Protein AF-0000000082984396 (afdb_homodimer)

Structure (mmCIF, N/CA/C/O backbone):
data_AF-0000000082984396-model_v1
#
loop_
_entity.id
_entity.type
_entity.pdbx_description
1 polymer 'F-box and WD repeat domain containing 9'
#
loop_
_atom_site.group_PDB
_atom_site.id
_atom_site.type_symbol
_atom_site.label_atom_id
_atom_site.label_alt_id
_atom_site.label_comp_id
_atom_site.label_asym_id
_atom_site.label_entity_id
_atom_site.label_seq_id
_atom_site.pdbx_PDB_ins_code
_atom_site.Cartn_x
_atom_site.Cartn_y
_atom_site.Cartn_z
_atom_site.occupancy
_atom_site.B_iso_or_equiv
_atom_site.auth_seq_id
_atom_site.auth_comp_id
_atom_site.auth_asym_id
_atom_site.auth_atom_id
_atom_site.pdbx_PDB_model_num
ATOM 1 N N . MET A 1 1 ? 11.953 68.438 43.688 1 23.94 1 MET A N 1
ATOM 2 C CA . MET A 1 1 ? 11.094 69.188 42.781 1 23.94 1 MET A CA 1
ATOM 3 C C . MET A 1 1 ? 10.742 68.312 41.562 1 23.94 1 MET A C 1
ATOM 5 O O . MET A 1 1 ? 11.5 68.25 40.594 1 23.94 1 MET A O 1
ATOM 9 N N . GLU A 1 2 ? 10.367 67.062 41.781 1 27.69 2 GLU A N 1
ATOM 10 C CA . GLU A 1 2 ? 10.125 65.938 40.906 1 27.69 2 GLU A CA 1
ATOM 11 C C . GLU A 1 2 ? 9.18 66.312 39.75 1 27.69 2 GLU A C 1
ATOM 13 O O . GLU A 1 2 ? 8.07 66.812 40 1 27.69 2 GLU A O 1
ATOM 18 N N . GLY A 1 3 ? 9.75 66.875 38.688 1 30.42 3 GLY A N 1
ATOM 19 C CA . GLY A 1 3 ? 9.094 67.562 37.562 1 30.42 3 GLY A CA 1
ATOM 20 C C . GLY A 1 3 ? 7.84 66.875 37.094 1 30.42 3 GLY A C 1
ATOM 21 O O . GLY A 1 3 ? 7.648 65.688 37.375 1 30.42 3 GLY A O 1
ATOM 22 N N . ALA A 1 4 ? 6.832 67.625 36.969 1 41.53 4 ALA A N 1
ATOM 23 C CA . ALA A 1 4 ? 5.504 67.25 36.469 1 41.53 4 ALA A CA 1
ATOM 24 C C . ALA A 1 4 ? 5.605 66.375 35.219 1 41.53 4 ALA A C 1
ATOM 26 O O . ALA A 1 4 ? 6.34 66.688 34.281 1 41.53 4 ALA A O 1
ATOM 27 N N . PRO A 1 5 ? 5.398 65.062 35.375 1 42.75 5 PRO A N 1
ATOM 28 C CA . PRO A 1 5 ? 5.457 64.25 34.125 1 42.75 5 PRO A CA 1
ATOM 29 C C . PRO A 1 5 ? 4.809 64.938 32.938 1 42.75 5 PRO A C 1
ATOM 31 O O . PRO A 1 5 ? 3.846 65.688 33.125 1 42.75 5 PRO A O 1
ATOM 34 N N . ALA A 1 6 ? 5.543 65.375 31.938 1 49.16 6 ALA A N 1
ATOM 35 C CA . ALA A 1 6 ? 5.109 66.125 30.766 1 49.16 6 ALA A CA 1
ATOM 36 C C . ALA A 1 6 ? 3.811 65.562 30.188 1 49.16 6 ALA A C 1
ATOM 38 O O . ALA A 1 6 ? 3.525 64.375 30.344 1 49.16 6 ALA A O 1
ATOM 39 N N . PRO A 1 7 ? 2.779 66.375 29.938 1 48.72 7 PRO A N 1
ATOM 40 C CA . PRO A 1 7 ? 1.463 66 29.406 1 48.72 7 PRO A CA 1
ATOM 41 C C . PRO A 1 7 ? 1.532 64.938 28.344 1 48.72 7 PRO A C 1
ATOM 43 O O . PRO A 1 7 ? 0.556 64.188 28.125 1 48.72 7 PRO A O 1
ATOM 46 N N . ASP A 1 8 ? 2.701 64.75 27.672 1 62.38 8 ASP A N 1
ATOM 47 C CA . ASP A 1 8 ? 2.781 63.875 26.516 1 62.38 8 ASP A CA 1
ATOM 48 C C . ASP A 1 8 ? 3.406 62.531 26.891 1 62.38 8 ASP A C 1
ATOM 50 O O . ASP A 1 8 ? 4.176 61.969 26.125 1 62.38 8 ASP A O 1
ATOM 54 N N . ASP A 1 9 ? 3.246 62.094 28.078 1 72.31 9 ASP A N 1
ATOM 55 C CA . ASP A 1 9 ? 3.863 60.844 28.484 1 72.31 9 ASP A CA 1
ATOM 56 C C . ASP A 1 9 ? 3.148 59.625 27.859 1 72.31 9 ASP A C 1
ATOM 58 O O . ASP A 1 9 ? 1.973 59.406 28.141 1 72.31 9 ASP A O 1
ATOM 62 N N . PRO A 1 10 ? 3.771 58.938 27.047 1 82.75 10 PRO A N 1
ATOM 63 C CA . PRO A 1 10 ? 3.148 57.781 26.391 1 82.75 10 PRO A CA 1
ATOM 64 C C . PRO A 1 10 ? 2.611 56.75 27.375 1 82.75 10 PRO A C 1
ATOM 66 O O . PRO A 1 10 ? 1.56 56.156 27.141 1 82.75 10 PRO A O 1
ATOM 69 N N . ASP A 1 11 ? 3.207 56.656 28.594 1 85.62 11 ASP A N 1
ATOM 70 C CA . ASP A 1 11 ? 2.754 55.688 29.562 1 85.62 11 ASP A CA 1
ATOM 71 C C . ASP A 1 11 ? 1.444 56.125 30.219 1 85.62 11 ASP A C 1
ATOM 73 O O . ASP A 1 11 ? 0.582 55.281 30.516 1 85.62 11 ASP A O 1
ATOM 77 N N . ARG A 1 12 ? 1.384 57.375 30.453 1 85.31 12 ARG A N 1
ATOM 78 C CA . ARG A 1 12 ? 0.148 57.875 31.031 1 85.31 12 ARG A CA 1
ATOM 79 C C . ARG A 1 12 ? -1.02 57.719 30.062 1 85.31 12 ARG A C 1
ATOM 81 O O . ARG A 1 12 ? -2.115 57.312 30.469 1 85.31 12 ARG A O 1
ATOM 88 N N . GLN A 1 13 ? -0.775 58.062 28.828 1 81.44 13 GLN A N 1
ATOM 89 C CA . GLN A 1 13 ? -1.806 57.875 27.812 1 81.44 13 GLN A CA 1
ATOM 90 C C . GLN A 1 13 ? -2.219 56.406 27.719 1 81.44 13 GLN A C 1
ATOM 92 O O . GLN A 1 13 ? -3.408 56.094 27.609 1 81.44 13 GLN A O 1
ATOM 97 N N . ALA A 1 14 ? -1.244 55.531 27.781 1 84.38 14 ALA A N 1
ATOM 98 C CA . ALA A 1 14 ? -1.495 54.094 27.719 1 84.38 14 ALA A CA 1
ATOM 99 C C . ALA A 1 14 ? -2.338 53.656 28.906 1 84.38 14 ALA A C 1
ATOM 101 O O . ALA A 1 14 ? -3.303 52.906 28.734 1 84.38 14 ALA A O 1
ATOM 102 N N . GLN A 1 15 ? -1.924 54.156 30.094 1 84.06 15 GLN A N 1
ATOM 103 C CA . GLN A 1 15 ? -2.652 53.781 31.297 1 84.06 15 GLN A CA 1
ATOM 104 C C . GLN A 1 15 ? -4.098 54.25 31.25 1 84.06 15 GLN A C 1
ATOM 106 O O . GLN A 1 15 ? -5.016 53.562 31.656 1 84.06 15 GLN A O 1
ATOM 111 N N . GLU A 1 16 ? -4.344 55.5 30.719 1 83.56 16 GLU A N 1
ATOM 112 C CA . GLU A 1 16 ? -5.691 56.031 30.578 1 83.56 16 GLU A CA 1
ATOM 113 C C . GLU A 1 16 ? -6.516 55.188 29.594 1 83.56 16 GLU A C 1
ATOM 115 O O . GLU A 1 16 ? -7.699 54.938 29.828 1 83.56 16 GLU A O 1
ATOM 120 N N . TYR A 1 17 ? -5.867 54.781 28.625 1 80.06 17 TYR A N 1
ATOM 121 C CA . TYR A 1 17 ? -6.535 53.938 27.625 1 80.06 17 TYR A CA 1
ATOM 122 C C . TYR A 1 17 ? -6.945 52.594 28.219 1 80.06 17 TYR A C 1
ATOM 124 O O . TYR A 1 17 ? -8.078 52.156 28.016 1 80.06 17 TYR A O 1
ATOM 132 N N . VAL A 1 18 ? -6.051 52 28.953 1 75.94 18 VAL A N 1
ATOM 133 C CA . VAL A 1 18 ? -6.32 50.719 29.578 1 75.94 18 VAL A CA 1
ATOM 134 C C . VAL A 1 18 ? -7.465 50.844 30.578 1 75.94 18 VAL A C 1
ATOM 136 O O . VAL A 1 18 ? -8.336 49.969 30.656 1 75.94 18 VAL A O 1
ATOM 139 N N . ASN A 1 19 ? -7.438 51.906 31.344 1 73.81 19 ASN A N 1
ATOM 140 C CA . ASN A 1 19 ? -8.492 52.125 32.312 1 73.81 19 ASN A CA 1
ATOM 141 C C . ASN A 1 19 ? -9.852 52.312 31.641 1 73.81 19 ASN A C 1
ATOM 143 O O . ASN A 1 19 ? -10.875 51.875 32.188 1 73.81 19 ASN A O 1
ATOM 147 N N . ARG A 1 20 ? -9.828 52.906 30.5 1 72.69 20 ARG A N 1
ATOM 148 C CA . ARG A 1 20 ? -11.055 53.125 29.734 1 72.69 20 ARG A CA 1
ATOM 149 C C . ARG A 1 20 ? -11.602 51.812 29.188 1 72.69 20 ARG A C 1
ATOM 151 O O . ARG A 1 20 ? -12.812 51.594 29.203 1 72.69 20 ARG A O 1
ATOM 158 N N . LEU A 1 21 ? -10.656 51.031 28.672 1 67 21 LEU A N 1
ATOM 159 C CA . LEU A 1 21 ? -11.055 49.75 28.078 1 67 21 LEU A CA 1
ATOM 160 C C . LEU A 1 21 ? -11.641 48.812 29.125 1 67 21 LEU A C 1
ATOM 162 O O . LEU A 1 21 ? -12.492 48 28.812 1 67 21 LEU A O 1
ATOM 166 N N . ARG A 1 22 ? -11.094 48.781 30.344 1 59.38 22 ARG A N 1
ATOM 167 C CA . ARG A 1 22 ? -11.539 47.906 31.422 1 59.38 22 ARG A CA 1
ATOM 168 C C . ARG A 1 22 ? -12.938 48.281 31.891 1 59.38 22 ARG A C 1
ATOM 170 O O . ARG A 1 22 ? -13.562 47.562 32.656 1 59.38 22 ARG A O 1
ATOM 177 N N . GLY A 1 23 ? -13.43 49.406 31.469 1 54.34 23 GLY A N 1
ATOM 178 C CA . GLY A 1 23 ? -14.766 49.812 31.922 1 54.34 23 GLY A CA 1
ATOM 179 C C . GLY A 1 23 ? -15.859 48.906 31.375 1 54.34 23 GLY A C 1
ATOM 180 O O . GLY A 1 23 ? -15.641 48.188 30.391 1 54.34 23 GLY A O 1
ATOM 181 N N . PRO A 1 24 ? -16.953 48.625 32.156 1 50.72 24 PRO A N 1
ATOM 182 C CA . PRO A 1 24 ? -18.047 47.719 31.859 1 50.72 24 PRO A CA 1
ATOM 183 C C . PRO A 1 24 ? -18.688 47.969 30.5 1 50.72 24 PRO A C 1
ATOM 185 O O . PRO A 1 24 ? -18.938 49.125 30.156 1 50.72 24 PRO A O 1
ATOM 188 N N . GLY A 1 25 ? -18.312 47.312 29.562 1 48.47 25 GLY A N 1
ATOM 189 C CA . GLY A 1 25 ? -18.922 47.406 28.25 1 48.47 25 GLY A CA 1
ATOM 190 C C . GLY A 1 25 ? -20.438 47.469 28.312 1 48.47 25 GLY A C 1
ATOM 191 O O . GLY A 1 25 ? -21.047 47.125 29.328 1 48.47 25 GLY A O 1
ATOM 192 N N . THR A 1 26 ? -20.984 48.344 27.484 1 47.72 26 THR A N 1
ATOM 193 C CA . THR A 1 26 ? -22.422 48.406 27.281 1 47.72 26 THR A CA 1
ATOM 194 C C . THR A 1 26 ? -23 47.031 27.031 1 47.72 26 THR A C 1
ATOM 196 O O . THR A 1 26 ? -22.344 46.188 26.391 1 47.72 26 THR A O 1
ATOM 199 N N . PRO A 1 27 ? -24.156 46.688 27.625 1 45.19 27 PRO A N 1
ATOM 200 C CA . PRO A 1 27 ? -24.844 45.406 27.5 1 45.19 27 PRO A CA 1
ATOM 201 C C . PRO A 1 27 ? -24.938 44.938 26.047 1 45.19 27 PRO A C 1
ATOM 203 O O . PRO A 1 27 ? -25.047 45.75 25.125 1 45.19 27 PRO A O 1
ATOM 206 N N . PRO A 1 28 ? -24.625 43.719 25.828 1 46.41 28 PRO A N 1
ATOM 207 C CA . PRO A 1 28 ? -24.562 43.094 24.5 1 46.41 28 PRO A CA 1
ATOM 208 C C . PRO A 1 28 ? -25.875 43.219 23.719 1 46.41 28 PRO A C 1
ATOM 210 O O . PRO A 1 28 ? -26.953 43.125 24.297 1 46.41 28 PRO A O 1
ATOM 213 N N . GLY A 1 29 ? -25.906 44.094 22.797 1 40.38 29 GLY A N 1
ATOM 214 C CA . GLY A 1 29 ? -27.078 44.031 21.953 1 40.38 29 GLY A CA 1
ATOM 215 C C . GLY A 1 29 ? -27.375 42.656 21.422 1 40.38 29 GLY A C 1
ATOM 216 O O . GLY A 1 29 ? -26.594 41.719 21.625 1 40.38 29 GLY A O 1
ATOM 217 N N . ARG A 1 30 ? -28.5 42.469 20.688 1 44.03 30 ARG A N 1
ATOM 218 C CA . ARG A 1 30 ? -29.141 41.25 20.234 1 44.03 30 ARG A CA 1
ATOM 219 C C . ARG A 1 30 ? -28.25 40.5 19.219 1 44.03 30 ARG A C 1
ATOM 221 O O . ARG A 1 30 ? -27.734 41.125 18.281 1 44.03 30 ARG A O 1
ATOM 228 N N . PRO A 1 31 ? -27.969 39.375 19.609 1 45.41 31 PRO A N 1
ATOM 229 C CA . PRO A 1 31 ? -27.188 38.531 18.719 1 45.41 31 PRO A CA 1
ATOM 230 C C . PRO A 1 31 ? -27.766 38.469 17.312 1 45.41 31 PRO A C 1
ATOM 232 O O . PRO A 1 31 ? -28.984 38.594 17.125 1 45.41 31 PRO A O 1
ATOM 235 N N . PRO A 1 32 ? -27.031 38.812 16.297 1 46.97 32 PRO A N 1
ATOM 236 C CA . PRO A 1 32 ? -27.656 38.625 14.992 1 46.97 32 PRO A CA 1
ATOM 237 C C . PRO A 1 32 ? -28.266 37.219 14.828 1 46.97 32 PRO A C 1
ATOM 239 O O . PRO A 1 32 ? -27.812 36.281 15.477 1 46.97 32 PRO A O 1
ATOM 242 N N . PRO A 1 33 ? -29.469 37.125 14.203 1 37.38 33 PRO A N 1
ATOM 243 C CA . PRO A 1 33 ? -30.172 35.844 14.07 1 37.38 33 PRO A CA 1
ATOM 244 C C . PRO A 1 33 ? -29.328 34.781 13.375 1 37.38 33 PRO A C 1
ATOM 246 O O . PRO A 1 33 ? -28.438 35.125 12.586 1 37.38 33 PRO A O 1
ATOM 249 N N . THR A 1 34 ? -29.219 33.688 14.055 1 40.19 34 THR A N 1
ATOM 250 C CA . THR A 1 34 ? -28.578 32.469 13.594 1 40.19 34 THR A CA 1
ATOM 251 C C . THR A 1 34 ? -29.016 32.125 12.18 1 40.19 34 THR A C 1
ATOM 253 O O . THR A 1 34 ? -30.219 31.953 11.922 1 40.19 34 THR A O 1
ATOM 256 N N . PRO A 1 35 ? -28.297 32.562 11.211 1 36.66 35 PRO A N 1
ATOM 257 C CA . PRO A 1 35 ? -28.859 32.125 9.938 1 36.66 35 PRO A CA 1
ATOM 258 C C . PRO A 1 35 ? -29.219 30.641 9.938 1 36.66 35 PRO A C 1
ATOM 260 O O . PRO A 1 35 ? -28.656 29.859 10.727 1 36.66 35 PRO A O 1
ATOM 263 N N . ALA A 1 36 ? -30.203 30.312 9.086 1 33.69 36 ALA A N 1
ATOM 264 C CA . ALA A 1 36 ? -30.844 29.016 8.867 1 33.69 36 ALA A CA 1
ATOM 265 C C . ALA A 1 36 ? -29.828 27.969 8.461 1 33.69 36 ALA A C 1
ATOM 267 O O . ALA A 1 36 ? -28.75 28.297 7.941 1 33.69 36 ALA A O 1
ATOM 268 N N . ALA A 1 37 ? -30.047 26.75 8.938 1 35.12 37 ALA A N 1
ATOM 269 C CA . ALA A 1 37 ? -29.375 25.469 8.758 1 35.12 37 ALA A CA 1
ATOM 270 C C . ALA A 1 37 ? -29.094 25.188 7.281 1 35.12 37 ALA A C 1
ATOM 272 O O . ALA A 1 37 ? -30 25.312 6.445 1 35.12 37 ALA A O 1
ATOM 273 N N . PRO A 1 38 ? -27.906 25.359 6.754 1 33.72 38 PRO A N 1
ATOM 274 C CA . PRO A 1 38 ? -27.844 24.938 5.355 1 33.72 38 PRO A CA 1
ATOM 275 C C . PRO A 1 38 ? -28.562 23.609 5.113 1 33.72 38 PRO A C 1
ATOM 277 O O . PRO A 1 38 ? -28.734 22.812 6.043 1 33.72 38 PRO A O 1
ATOM 280 N N . THR A 1 39 ? -29.203 23.531 3.881 1 31.05 39 THR A N 1
ATOM 281 C CA . THR A 1 39 ? -29.922 22.391 3.303 1 31.05 39 THR A CA 1
ATOM 282 C C . THR A 1 39 ? -29.062 21.141 3.289 1 31.05 39 THR A C 1
ATOM 284 O O . THR A 1 39 ? -27.844 21.234 3.121 1 31.05 39 THR A O 1
ATOM 287 N N . PRO A 1 40 ? -29.578 20.078 3.857 1 31.97 40 PRO A N 1
ATOM 288 C CA . PRO A 1 40 ? -28.938 18.766 3.891 1 31.97 40 PRO A CA 1
ATOM 289 C C . PRO A 1 40 ? -28.391 18.328 2.529 1 31.97 40 PRO A C 1
ATOM 291 O O . PRO A 1 40 ? -29.094 18.438 1.521 1 31.97 40 PRO A O 1
ATOM 294 N N . GLY A 1 41 ? -27.156 18.719 2.24 1 31.83 41 GLY A N 1
ATOM 295 C CA . GLY A 1 41 ? -26.656 18.234 0.961 1 31.83 41 GLY A CA 1
ATOM 296 C C . GLY A 1 41 ? -27.016 16.797 0.688 1 31.83 41 GLY A C 1
ATOM 297 O O . GLY A 1 41 ? -27.531 16.094 1.563 1 31.83 41 GLY A O 1
ATOM 298 N N . PRO A 1 42 ? -26.812 16.438 -0.685 1 32.12 42 PRO A N 1
ATOM 299 C CA . PRO A 1 42 ? -27.359 15.211 -1.271 1 32.12 42 PRO A CA 1
ATOM 300 C C . PRO A 1 42 ? -26.938 13.953 -0.511 1 32.12 42 PRO A C 1
ATOM 302 O O . PRO A 1 42 ? -25.953 13.984 0.24 1 32.12 42 PRO A O 1
ATOM 305 N N . SER A 1 43 ? -27.797 12.969 -0.742 1 32.22 43 SER A N 1
ATOM 306 C CA . SER A 1 43 ? -27.984 11.617 -0.225 1 32.22 43 SER A CA 1
ATOM 307 C C . SER A 1 43 ? -26.719 10.773 -0.426 1 32.22 43 SER A C 1
ATOM 309 O O . SER A 1 43 ? -26.047 10.898 -1.448 1 32.22 43 SER A O 1
ATOM 311 N N . PRO A 1 44 ? -26.312 10.258 0.673 1 33.72 44 PRO A N 1
ATOM 312 C CA . PRO A 1 44 ? -25.125 9.398 0.677 1 33.72 44 PRO A CA 1
ATOM 313 C C . PRO A 1 44 ? -25.141 8.367 -0.444 1 33.72 44 PRO A C 1
ATOM 315 O O . PRO A 1 44 ? -26.203 7.801 -0.754 1 33.72 44 PRO A O 1
ATOM 318 N N . PRO A 1 45 ? -24.219 8.508 -1.383 1 30.91 45 PRO A N 1
ATOM 319 C CA . PRO A 1 45 ? -24.234 7.555 -2.492 1 30.91 45 PRO A CA 1
ATOM 320 C C . PRO A 1 45 ? -24.375 6.105 -2.025 1 30.91 45 PRO A C 1
ATOM 322 O O . PRO A 1 45 ? -24.109 5.801 -0.86 1 30.91 45 PRO A O 1
ATOM 325 N N . ARG A 1 46 ? -24.781 5.219 -2.973 1 37.41 46 ARG A N 1
ATOM 326 C CA . ARG A 1 46 ? -25.25 3.838 -2.926 1 37.41 46 ARG A CA 1
ATOM 327 C C . ARG A 1 46 ? -24.203 2.934 -2.275 1 37.41 46 ARG A C 1
ATOM 329 O O . ARG A 1 46 ? -23 3.098 -2.502 1 37.41 46 ARG A O 1
ATOM 336 N N . SER A 1 47 ? -24.609 2.152 -1.246 1 35.47 47 SER A N 1
ATOM 337 C CA . SER A 1 47 ? -23.969 1.158 -0.393 1 35.47 47 SER A CA 1
ATOM 338 C C . SER A 1 47 ? -23.234 0.104 -1.222 1 35.47 47 SER A C 1
ATOM 340 O O . SER A 1 47 ? -23.844 -0.533 -2.09 1 35.47 47 SER A O 1
ATOM 342 N N . PRO A 1 48 ? -21.938 0.252 -1.367 1 42.28 48 PRO A N 1
ATOM 343 C CA . PRO A 1 48 ? -21.312 -0.802 -2.17 1 42.28 48 PRO A CA 1
ATOM 344 C C . PRO A 1 48 ? -21.734 -2.203 -1.731 1 42.28 48 PRO A C 1
ATOM 346 O O . PRO A 1 48 ? -22.219 -2.385 -0.612 1 42.28 48 PRO A O 1
ATOM 349 N N . PRO A 1 49 ? -21.562 -3.229 -2.504 1 43.53 49 PRO A N 1
ATOM 350 C CA . PRO A 1 49 ? -22.031 -4.59 -2.23 1 43.53 49 PRO A CA 1
ATOM 351 C C . PRO A 1 49 ? -21.5 -5.137 -0.905 1 43.53 49 PRO A C 1
ATOM 353 O O . PRO A 1 49 ? -20.469 -4.68 -0.409 1 43.53 49 PRO A O 1
ATOM 356 N N . ALA A 1 50 ? -22.188 -6.023 -0.205 1 47.97 50 ALA A N 1
ATOM 357 C CA . ALA A 1 50 ? -22.094 -6.566 1.148 1 47.97 50 ALA A CA 1
ATOM 358 C C . ALA A 1 50 ? -20.703 -7.105 1.431 1 47.97 50 ALA A C 1
ATOM 360 O O . ALA A 1 50 ? -20.156 -6.918 2.525 1 47.97 50 ALA A O 1
ATOM 361 N N . SER A 1 51 ? -20.172 -7.992 0.499 1 49.22 51 SER A N 1
ATOM 362 C CA . SER A 1 51 ? -18.859 -8.617 0.689 1 49.22 51 SER A CA 1
ATOM 363 C C . SER A 1 51 ? -17.75 -7.578 0.773 1 49.22 51 SER A C 1
ATOM 365 O O . SER A 1 51 ? -16.812 -7.734 1.544 1 49.22 51 SER A O 1
ATOM 367 N N . SER A 1 52 ? -17.891 -6.613 -0.091 1 56.53 52 SER A N 1
ATOM 368 C CA . SER A 1 52 ? -16.953 -5.5 -0.159 1 56.53 52 SER A CA 1
ATOM 369 C C . SER A 1 52 ? -17.062 -4.605 1.072 1 56.53 52 SER A C 1
ATOM 371 O O . SER A 1 52 ? -16.094 -3.984 1.486 1 56.53 52 SER A O 1
ATOM 373 N N . ARG A 1 53 ? -18.219 -4.977 1.755 1 62.88 53 ARG A N 1
ATOM 374 C CA . ARG A 1 53 ? -18.516 -4.152 2.922 1 62.88 53 ARG A CA 1
ATOM 375 C C . ARG A 1 53 ? -17.734 -4.637 4.145 1 62.88 53 ARG A C 1
ATOM 377 O O . ARG A 1 53 ? -17.297 -3.834 4.969 1 62.88 53 ARG A O 1
ATOM 384 N N . GLY A 1 54 ? -17.562 -6.082 4.023 1 68.56 54 GLY A N 1
ATOM 385 C CA . GLY A 1 54 ? -16.844 -6.613 5.172 1 68.56 54 GLY A CA 1
ATOM 386 C C . GLY A 1 54 ? -15.375 -6.199 5.207 1 68.56 54 GLY A C 1
ATOM 387 O O . GLY A 1 54 ? -14.867 -5.797 6.254 1 68.56 54 GLY A O 1
ATOM 388 N N . ALA A 1 55 ? -14.766 -6.316 4.043 1 77.62 55 ALA A N 1
ATOM 389 C CA . ALA A 1 55 ? -13.359 -5.938 3.967 1 77.62 55 ALA A CA 1
ATOM 390 C C . ALA A 1 55 ? -13.172 -4.453 4.262 1 77.62 55 ALA A C 1
ATOM 392 O O . ALA A 1 55 ? -12.234 -4.062 4.957 1 77.62 55 ALA A O 1
ATOM 393 N N . GLU A 1 56 ? -14.141 -3.693 3.73 1 81.12 56 GLU A N 1
ATOM 394 C CA . GLU A 1 56 ? -14.047 -2.254 3.949 1 81.12 56 GLU A CA 1
ATOM 395 C C . GLU A 1 56 ? -14.203 -1.909 5.426 1 81.12 56 GLU A C 1
ATOM 397 O O . GLU A 1 56 ? -13.516 -1.03 5.945 1 81.12 56 GLU A O 1
ATOM 402 N N . LYS A 1 57 ? -15.102 -2.635 6.055 1 82.44 57 LYS A N 1
ATOM 403 C CA . LYS A 1 57 ? -15.297 -2.418 7.488 1 82.44 57 LYS A CA 1
ATOM 404 C C . LYS A 1 57 ? -14.031 -2.752 8.266 1 82.44 57 LYS A C 1
ATOM 406 O O . LYS A 1 57 ? -13.656 -2.029 9.195 1 82.44 57 LYS A O 1
ATOM 411 N N . LEU A 1 58 ? -13.422 -3.879 7.844 1 84.94 58 LEU A N 1
ATOM 412 C CA . LEU A 1 58 ? -12.203 -4.281 8.531 1 84.94 58 LEU A CA 1
ATOM 413 C C . LEU A 1 58 ? -11.094 -3.254 8.32 1 84.94 58 LEU A C 1
ATOM 415 O O . LEU A 1 58 ? -10.344 -2.943 9.25 1 84.94 58 LEU A O 1
ATOM 419 N N . LEU A 1 59 ? -10.961 -2.76 7.152 1 88 59 LEU A N 1
ATOM 420 C CA . LEU A 1 59 ? -9.938 -1.763 6.852 1 88 59 LEU A CA 1
ATOM 421 C C . LEU A 1 59 ? -10.156 -0.499 7.676 1 88 59 LEU A C 1
ATOM 423 O O . LEU A 1 59 ? -9.195 0.076 8.203 1 88 59 LEU A O 1
ATOM 427 N N . LEU A 1 60 ? -11.453 -0.114 7.805 1 87.62 60 LEU A N 1
ATOM 428 C CA . LEU A 1 60 ? -11.773 1.054 8.617 1 87.62 60 LEU A CA 1
ATOM 429 C C . LEU A 1 60 ? -11.469 0.796 10.086 1 87.62 60 LEU A C 1
ATOM 431 O O . LEU A 1 60 ? -11 1.691 10.797 1 87.62 60 LEU A O 1
ATOM 435 N N . GLU A 1 61 ? -11.695 -0.439 10.445 1 85.31 61 GLU A N 1
ATOM 436 C CA . GLU A 1 61 ? -11.383 -0.81 11.82 1 85.31 61 GLU A CA 1
ATOM 437 C C . GLU A 1 61 ? -9.875 -0.73 12.086 1 85.31 61 GLU A C 1
ATOM 439 O O . GLU A 1 61 ? -9.453 -0.248 13.133 1 85.31 61 GLU A O 1
ATOM 444 N N . ILE A 1 62 ? -9.094 -1.205 11.18 1 86.44 62 ILE A N 1
ATOM 445 C CA . ILE A 1 62 ? -7.641 -1.137 11.305 1 86.44 62 ILE A CA 1
ATOM 446 C C . ILE A 1 62 ? -7.203 0.321 11.422 1 86.44 62 ILE A C 1
ATOM 448 O O . ILE A 1 62 ? -6.391 0.666 12.281 1 86.44 62 ILE A O 1
ATOM 452 N N . CYS A 1 63 ? -7.773 1.168 10.586 1 88.94 63 CYS A N 1
ATOM 453 C CA . CYS A 1 63 ? -7.434 2.586 10.617 1 88.94 63 CYS A CA 1
ATOM 454 C C . CYS A 1 63 ? -7.891 3.229 11.914 1 88.94 63 CYS A C 1
ATOM 456 O O . CYS A 1 63 ? -7.293 4.207 12.375 1 88.94 63 CYS A O 1
ATOM 458 N N . GLY A 1 64 ? -8.953 2.674 12.492 1 87.69 64 GLY A N 1
ATOM 459 C CA . GLY A 1 64 ? -9.469 3.188 13.75 1 87.69 64 GLY A CA 1
ATOM 460 C C . GLY A 1 64 ? -8.508 3.002 14.914 1 87.69 64 GLY A C 1
ATOM 461 O O . GLY A 1 64 ? -8.594 3.719 15.914 1 87.69 64 GLY A O 1
ATOM 462 N N . TYR A 1 65 ? -7.594 2.027 14.75 1 88.25 65 TYR A N 1
ATOM 463 C CA . TYR A 1 65 ? -6.629 1.782 15.82 1 88.25 65 TYR A CA 1
ATOM 464 C C . TYR A 1 65 ? -5.453 2.744 15.719 1 88.25 65 TYR A C 1
ATOM 466 O O . TYR A 1 65 ? -4.605 2.791 16.609 1 88.25 65 TYR A O 1
ATOM 474 N N . LEU A 1 66 ? -5.363 3.5 14.641 1 90.69 66 LEU A N 1
ATOM 475 C CA . LEU A 1 66 ? -4.27 4.434 14.398 1 90.69 66 LEU A CA 1
ATOM 476 C C . LEU A 1 66 ? -4.73 5.875 14.586 1 90.69 66 LEU A C 1
ATOM 478 O O . LEU A 1 66 ? -5.902 6.188 14.367 1 90.69 66 LEU A O 1
ATOM 482 N N . GLY A 1 67 ? -3.852 6.703 15.016 1 92.88 67 GLY A N 1
ATOM 483 C CA . GLY A 1 67 ? -4.152 8.125 15.047 1 92.88 67 GLY A CA 1
ATOM 484 C C . GLY A 1 67 ? -4.309 8.727 13.656 1 92.88 67 GLY A C 1
ATOM 485 O O . GLY A 1 67 ? -3.867 8.141 12.672 1 92.88 67 GLY A O 1
ATOM 486 N N . ALA A 1 68 ? -4.941 9.836 13.602 1 94.94 68 ALA A N 1
ATOM 487 C CA . ALA A 1 68 ? -5.191 10.492 12.32 1 94.94 68 ALA A CA 1
ATOM 488 C C . ALA A 1 68 ? -3.883 10.828 11.609 1 94.94 68 ALA A C 1
ATOM 490 O O . ALA A 1 68 ? -3.785 10.711 10.383 1 94.94 68 ALA A O 1
ATOM 491 N N . ARG A 1 69 ? -2.926 11.258 12.32 1 93.75 69 ARG A N 1
ATOM 492 C CA . ARG A 1 69 ? -1.636 11.594 11.727 1 93.75 69 ARG A CA 1
ATOM 493 C C . ARG A 1 69 ? -0.987 10.375 11.086 1 93.75 69 ARG A C 1
ATOM 495 O O . ARG A 1 69 ? -0.427 10.469 9.992 1 93.75 69 ARG A O 1
ATOM 502 N N . GLU A 1 70 ? -1.05 9.266 11.789 1 93.19 70 GLU A N 1
ATOM 503 C CA . GLU A 1 70 ? -0.48 8.023 11.273 1 93.19 70 GLU A CA 1
ATOM 504 C C . GLU A 1 70 ? -1.221 7.559 10.023 1 93.19 70 GLU A C 1
ATOM 506 O O . GLU A 1 70 ? -0.6 7.094 9.062 1 93.19 70 GLU A O 1
ATOM 511 N N . VAL A 1 71 ? -2.514 7.648 10.07 1 95 71 VAL A N 1
ATOM 512 C CA . VAL A 1 71 ? -3.32 7.203 8.938 1 95 71 VAL A CA 1
ATOM 513 C C . VAL A 1 71 ? -3.037 8.086 7.727 1 95 71 VAL A C 1
ATOM 515 O O . VAL A 1 71 ? -2.906 7.582 6.605 1 95 71 VAL A O 1
ATOM 518 N N . ARG A 1 72 ? -2.891 9.375 7.961 1 95 72 ARG A N 1
ATOM 519 C CA . ARG A 1 72 ? -2.727 10.336 6.875 1 95 72 ARG A CA 1
ATOM 520 C C . ARG A 1 72 ? -1.305 10.305 6.324 1 95 72 ARG A C 1
ATOM 522 O O . ARG A 1 72 ? -1.104 10.352 5.109 1 95 72 ARG A O 1
ATOM 529 N N . GLY A 1 73 ? -0.373 10.141 7.176 1 93.12 73 GLY A N 1
ATOM 530 C CA . GLY A 1 73 ? 0.997 10.344 6.734 1 93.12 73 GLY A CA 1
ATOM 531 C C . GLY A 1 73 ? 1.815 9.07 6.707 1 93.12 73 GLY A C 1
ATOM 532 O O . GLY A 1 73 ? 2.623 8.867 5.801 1 93.12 73 GLY A O 1
ATOM 533 N N . VAL A 1 74 ? 1.678 8.188 7.652 1 90.62 74 VAL A N 1
ATOM 534 C CA . VAL A 1 74 ? 2.574 7.051 7.848 1 90.62 74 VAL A CA 1
ATOM 535 C C . VAL A 1 74 ? 2.029 5.828 7.117 1 90.62 74 VAL A C 1
ATOM 537 O O . VAL A 1 74 ? 2.768 5.141 6.406 1 90.62 74 VAL A O 1
ATOM 540 N N . LEU A 1 75 ? 0.773 5.586 7.242 1 91.5 75 LEU A N 1
ATOM 541 C CA . LEU A 1 75 ? 0.154 4.371 6.727 1 91.5 75 LEU A CA 1
ATOM 542 C C . LEU A 1 75 ? 0.366 4.246 5.223 1 91.5 75 LEU A C 1
ATOM 544 O O . LEU A 1 75 ? 0.819 3.207 4.738 1 91.5 75 LEU A O 1
ATOM 548 N N . PRO A 1 76 ? 0.128 5.332 4.492 1 93.69 76 PRO A N 1
ATOM 549 C CA . PRO A 1 76 ? 0.358 5.207 3.051 1 93.69 76 PRO A CA 1
ATOM 550 C C . PRO A 1 76 ? 1.816 4.906 2.711 1 93.69 76 PRO A C 1
ATOM 552 O O . PRO A 1 76 ? 2.094 4.172 1.76 1 93.69 76 PRO A O 1
ATOM 555 N N . ARG A 1 77 ? 2.701 5.414 3.477 1 93.12 77 ARG A N 1
ATOM 556 C CA . ARG A 1 77 ? 4.121 5.176 3.238 1 93.12 77 ARG A CA 1
ATOM 557 C C . ARG A 1 77 ? 4.492 3.727 3.535 1 93.12 77 ARG A C 1
ATOM 559 O O . ARG A 1 77 ? 5.246 3.107 2.783 1 93.12 77 ARG A O 1
ATOM 566 N N . VAL A 1 78 ? 4 3.23 4.617 1 90.12 78 VAL A N 1
ATOM 567 C CA . VAL A 1 78 ? 4.254 1.843 4.992 1 90.12 78 VAL A CA 1
ATOM 568 C C . VAL A 1 78 ? 3.672 0.908 3.934 1 90.12 78 VAL A C 1
ATOM 570 O O . VAL A 1 78 ? 4.309 -0.074 3.547 1 90.12 78 VAL A O 1
ATOM 573 N N . CYS A 1 79 ? 2.451 1.24 3.465 1 92.06 79 CYS A N 1
ATOM 574 C CA . CYS A 1 79 ? 1.815 0.434 2.428 1 92.06 79 CYS A CA 1
ATOM 575 C C . CYS A 1 79 ? 2.652 0.423 1.155 1 92.06 79 CYS A C 1
ATOM 577 O O . CYS A 1 79 ? 2.814 -0.623 0.523 1 92.06 79 CYS A O 1
ATOM 579 N N . ARG A 1 80 ? 3.184 1.537 0.824 1 94.56 80 ARG A N 1
ATOM 580 C CA . ARG A 1 80 ? 4.051 1.605 -0.348 1 94.56 80 ARG A CA 1
ATOM 581 C C . ARG A 1 80 ? 5.305 0.76 -0.151 1 94.56 80 ARG A C 1
ATOM 583 O O . ARG A 1 80 ? 5.711 0.025 -1.054 1 94.56 80 ARG A O 1
ATOM 590 N N . ALA A 1 81 ? 5.875 0.815 0.993 1 91.75 81 ALA A N 1
ATOM 591 C CA . ALA A 1 81 ? 7.094 0.069 1.3 1 91.75 81 ALA A CA 1
ATOM 592 C C . ALA A 1 81 ? 6.836 -1.435 1.275 1 91.75 81 ALA A C 1
ATOM 594 O O . ALA A 1 81 ? 7.656 -2.203 0.768 1 91.75 81 ALA A O 1
ATOM 595 N N . LEU A 1 82 ? 5.738 -1.856 1.79 1 92 82 LEU A N 1
ATOM 596 C CA . LEU A 1 82 ? 5.383 -3.271 1.802 1 92 82 LEU A CA 1
ATOM 597 C C . LEU A 1 82 ? 5.172 -3.789 0.383 1 92 82 LEU A C 1
ATOM 599 O O . LEU A 1 82 ? 5.594 -4.902 0.054 1 92 82 LEU A O 1
ATOM 603 N N . ARG A 1 83 ? 4.559 -3 -0.423 1 94.5 83 ARG A N 1
ATOM 604 C CA . ARG A 1 83 ? 4.359 -3.383 -1.816 1 94.5 83 ARG A CA 1
ATOM 605 C C . ARG A 1 83 ? 5.695 -3.523 -2.543 1 94.5 83 ARG A C 1
ATOM 607 O O . ARG A 1 83 ? 5.863 -4.414 -3.379 1 94.5 83 ARG A O 1
ATOM 614 N N . GLU A 1 84 ? 6.598 -2.672 -2.211 1 93.5 84 GLU A N 1
ATOM 615 C CA . GLU A 1 84 ? 7.922 -2.744 -2.816 1 93.5 84 GLU A CA 1
ATOM 616 C C . GLU A 1 84 ? 8.648 -4.027 -2.412 1 93.5 84 GLU A C 1
ATOM 618 O O . GLU A 1 84 ? 9.305 -4.66 -3.238 1 93.5 84 GLU A O 1
ATOM 623 N N . VA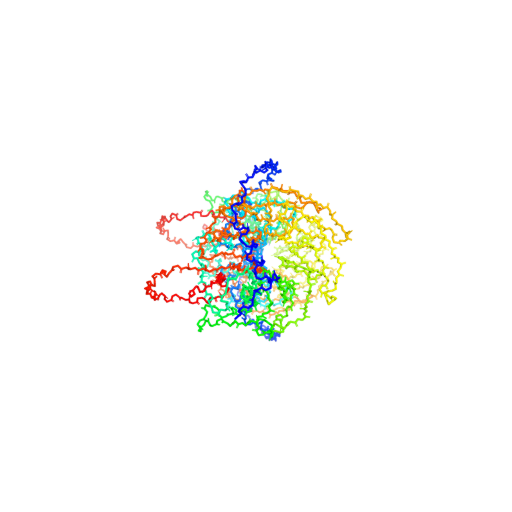L A 1 85 ? 8.523 -4.383 -1.196 1 90.56 85 VAL A N 1
ATOM 624 C CA . VAL A 1 85 ? 9.125 -5.625 -0.725 1 90.56 85 VAL A CA 1
ATOM 625 C C . VAL A 1 85 ? 8.5 -6.816 -1.448 1 90.56 85 VAL A C 1
ATOM 627 O O . VAL A 1 85 ? 9.203 -7.742 -1.854 1 90.56 85 VAL A O 1
ATOM 630 N N . ALA A 1 86 ? 7.191 -6.738 -1.637 1 93.81 86 ALA A N 1
ATOM 631 C CA . ALA A 1 86 ? 6.465 -7.836 -2.271 1 93.81 86 ALA A CA 1
ATOM 632 C C . ALA A 1 86 ? 6.875 -7.988 -3.734 1 93.81 86 ALA A C 1
ATOM 634 O O . ALA A 1 86 ? 6.695 -9.055 -4.328 1 93.81 86 ALA A O 1
ATOM 635 N N . ARG A 1 87 ? 7.469 -6.922 -4.27 1 93.25 87 ARG A N 1
ATOM 636 C CA . ARG A 1 87 ? 7.859 -6.953 -5.672 1 93.25 87 ARG A CA 1
ATOM 637 C C . ARG A 1 87 ? 9.367 -7.133 -5.82 1 93.25 87 ARG A C 1
ATOM 639 O O . ARG A 1 87 ? 9.875 -7.262 -6.934 1 93.25 87 ARG A O 1
ATOM 646 N N . ASP A 1 88 ? 10.047 -7.164 -4.746 1 93.44 88 ASP A N 1
ATOM 647 C CA . ASP A 1 88 ? 11.5 -7.199 -4.762 1 93.44 88 ASP A CA 1
ATOM 648 C C . ASP A 1 88 ? 12.016 -8.594 -5.109 1 93.44 88 ASP A C 1
ATOM 650 O O . ASP A 1 88 ? 11.805 -9.547 -4.348 1 93.44 88 ASP A O 1
ATOM 654 N N . ALA A 1 89 ? 12.742 -8.75 -6.172 1 92.75 89 ALA A N 1
ATOM 655 C CA . ALA A 1 89 ? 13.234 -10.031 -6.672 1 92.75 89 ALA A CA 1
ATOM 656 C C . ALA A 1 89 ? 14.25 -10.641 -5.715 1 92.75 89 ALA A C 1
ATOM 658 O O . ALA A 1 89 ? 14.281 -11.859 -5.523 1 92.75 89 ALA A O 1
ATOM 659 N N . VAL A 1 90 ? 15.094 -9.805 -5.137 1 91.81 90 VAL A N 1
ATOM 660 C CA . VAL A 1 90 ? 16.141 -10.289 -4.234 1 91.81 90 VAL A CA 1
ATOM 661 C C . VAL A 1 90 ? 15.5 -10.875 -2.98 1 91.81 90 VAL A C 1
ATOM 663 O O . VAL A 1 90 ? 15.914 -11.938 -2.506 1 91.81 90 VAL A O 1
ATOM 666 N N . ALA A 1 91 ? 14.492 -10.234 -2.475 1 91.69 91 ALA A N 1
ATOM 667 C CA . ALA A 1 91 ? 13.789 -10.742 -1.302 1 91.69 91 ALA A CA 1
ATOM 668 C C . ALA A 1 91 ? 13.18 -12.117 -1.583 1 91.69 91 ALA A C 1
ATOM 670 O O . ALA A 1 91 ? 13.258 -13.023 -0.747 1 91.69 91 ALA A O 1
ATOM 671 N N . TRP A 1 92 ? 12.609 -12.258 -2.715 1 95.12 92 TRP A N 1
ATOM 672 C CA . TRP A 1 92 ? 12 -13.523 -3.086 1 95.12 92 TRP A CA 1
ATOM 673 C C . TRP A 1 92 ? 13.062 -14.609 -3.256 1 95.12 92 TRP A C 1
ATOM 675 O O . TRP A 1 92 ? 12.852 -15.758 -2.859 1 95.12 92 TRP A O 1
ATOM 685 N N . ARG A 1 93 ? 14.172 -14.273 -3.904 1 93.44 93 ARG A N 1
ATOM 686 C CA . ARG A 1 93 ? 15.266 -15.219 -4.086 1 93.44 93 ARG A CA 1
ATOM 687 C C . ARG A 1 93 ? 15.766 -15.742 -2.742 1 93.44 93 ARG A C 1
ATOM 689 O O . ARG A 1 93 ? 15.969 -16.953 -2.572 1 93.44 93 ARG A O 1
ATOM 696 N N . LEU A 1 94 ? 15.945 -14.82 -1.799 1 91.62 94 LEU A N 1
ATOM 697 C CA . LEU A 1 94 ? 16.406 -15.203 -0.471 1 91.62 94 LEU A CA 1
ATOM 698 C C . LEU A 1 94 ? 15.383 -16.094 0.223 1 91.62 94 LEU A C 1
ATOM 700 O O . LEU A 1 94 ? 15.75 -17.109 0.838 1 91.62 94 LEU A O 1
ATOM 704 N N . ARG A 1 95 ? 14.141 -15.758 0.097 1 93.31 95 ARG A N 1
ATOM 705 C CA . ARG A 1 95 ? 13.078 -16.562 0.697 1 93.31 95 ARG A CA 1
ATOM 706 C C . ARG A 1 95 ? 13.031 -17.953 0.087 1 93.31 95 ARG A C 1
ATOM 708 O O . ARG A 1 95 ? 12.883 -18.953 0.803 1 93.31 95 ARG A O 1
ATOM 715 N N . LEU A 1 96 ? 13.133 -18.016 -1.188 1 95.06 96 LEU A N 1
ATOM 716 C CA . LEU A 1 96 ? 13.109 -19.281 -1.914 1 95.06 96 LEU A CA 1
ATOM 717 C C . LEU A 1 96 ? 14.266 -20.172 -1.489 1 95.06 96 LEU A C 1
ATOM 719 O O . LEU A 1 96 ? 14.078 -21.375 -1.261 1 95.06 96 LEU A O 1
ATOM 723 N N . GLN A 1 97 ? 15.438 -19.672 -1.345 1 92.12 97 GLN A N 1
ATOM 724 C CA . GLN A 1 97 ? 16.625 -20.438 -0.955 1 92.12 97 GLN A CA 1
ATOM 725 C C . GLN A 1 97 ? 16.484 -20.984 0.462 1 92.12 97 GLN A C 1
ATOM 727 O O . GLN A 1 97 ? 16.891 -22.109 0.736 1 92.12 97 GLN A O 1
ATOM 732 N N . ARG A 1 98 ? 15.891 -20.188 1.266 1 91.19 98 ARG A N 1
ATOM 733 C CA . ARG A 1 98 ? 15.664 -20.641 2.633 1 91.19 98 ARG A CA 1
ATOM 734 C C . ARG A 1 98 ? 14.664 -21.797 2.664 1 91.19 98 ARG A C 1
ATOM 736 O O . ARG A 1 98 ? 14.852 -22.766 3.408 1 91.19 98 ARG A O 1
ATOM 743 N N . SER A 1 99 ? 13.688 -21.703 1.862 1 93.31 99 SER A N 1
ATOM 744 C CA . SER A 1 99 ? 12.641 -22.734 1.842 1 93.31 99 SER A CA 1
ATOM 745 C C . SER A 1 99 ? 13.133 -24.016 1.186 1 93.31 99 SER A C 1
ATOM 747 O O . SER A 1 99 ? 12.773 -25.109 1.607 1 93.31 99 SER A O 1
ATOM 749 N N . ALA A 1 100 ? 13.914 -23.922 0.153 1 94.69 100 ALA A N 1
ATOM 750 C CA . ALA A 1 100 ? 14.352 -25.062 -0.646 1 94.69 100 ALA A CA 1
ATOM 751 C C . ALA A 1 100 ? 15.359 -25.922 0.12 1 94.69 100 ALA A C 1
ATOM 753 O O . ALA A 1 100 ? 15.445 -27.125 -0.083 1 94.69 100 ALA A O 1
ATOM 754 N N . ARG A 1 101 ? 16.141 -25.344 1.074 1 92 101 ARG A N 1
ATOM 755 C CA . ARG A 1 101 ? 17.188 -26.016 1.842 1 92 101 ARG A CA 1
ATOM 756 C C . ARG A 1 101 ? 18.188 -26.719 0.919 1 92 101 ARG A C 1
ATOM 758 O O . ARG A 1 101 ? 18.531 -27.875 1.147 1 92 101 ARG A O 1
ATOM 765 N N . GLY A 1 102 ? 18.578 -26.172 -0.2 1 90.75 102 GLY A N 1
ATOM 766 C CA . GLY A 1 102 ? 19.531 -26.625 -1.2 1 90.75 102 GLY A CA 1
ATOM 767 C C . GLY A 1 102 ? 19.609 -25.703 -2.402 1 90.75 102 GLY A C 1
ATOM 768 O O . GLY A 1 102 ? 18.812 -24.781 -2.533 1 90.75 102 GLY A O 1
ATOM 769 N N . PRO A 1 103 ? 20.625 -26.016 -3.193 1 92.88 103 PRO A N 1
ATOM 770 C CA . PRO A 1 103 ? 20.75 -25.156 -4.383 1 92.88 103 PRO A CA 1
ATOM 771 C C . PRO A 1 103 ? 19.5 -25.188 -5.254 1 92.88 103 PRO A C 1
ATOM 773 O O . PRO A 1 103 ? 18.984 -26.266 -5.59 1 92.88 103 PRO A O 1
ATOM 776 N N . PHE A 1 104 ? 18.984 -24.094 -5.578 1 93.19 104 PHE A N 1
ATOM 777 C CA . PHE A 1 104 ? 17.734 -23.922 -6.312 1 93.19 104 PHE A CA 1
ATOM 778 C C . PHE A 1 104 ? 17.766 -22.656 -7.156 1 93.19 104 PHE A C 1
ATOM 780 O O . PHE A 1 104 ? 18.219 -21.609 -6.699 1 93.19 104 PHE A O 1
ATOM 787 N N . PRO A 1 105 ? 17.297 -22.594 -8.281 1 92.19 105 PRO A N 1
ATOM 788 C CA . PRO A 1 105 ? 16.781 -23.703 -9.086 1 92.19 105 PRO A CA 1
ATOM 789 C C . PRO A 1 105 ? 17.891 -24.562 -9.695 1 92.19 105 PRO A C 1
ATOM 791 O O . PRO A 1 105 ? 19.062 -24.188 -9.648 1 92.19 105 PRO A O 1
ATOM 794 N N . VAL A 1 106 ? 17.516 -25.75 -10.18 1 93.69 106 VAL A N 1
ATOM 795 C CA . VAL A 1 106 ? 18.484 -26.641 -10.812 1 93.69 106 VAL A CA 1
ATOM 796 C C . VAL A 1 106 ? 19.141 -25.938 -11.992 1 93.69 106 VAL A C 1
ATOM 798 O O . VAL A 1 106 ? 20.359 -25.953 -12.133 1 93.69 106 VAL A O 1
ATOM 801 N N . LEU A 1 107 ? 18.281 -25.312 -12.82 1 91.75 107 LEU A N 1
ATOM 802 C CA . LEU A 1 107 ? 18.766 -24.484 -13.922 1 91.75 107 LEU A CA 1
ATOM 803 C C . LEU A 1 107 ? 18.172 -23.078 -13.844 1 91.75 107 LEU A C 1
ATOM 805 O O . LEU A 1 107 ? 16.953 -22.906 -13.789 1 91.75 107 LEU A O 1
ATOM 809 N N . GLU A 1 108 ? 18.984 -22.125 -13.711 1 86 108 GLU A N 1
ATOM 810 C CA . GLU A 1 108 ? 18.484 -20.75 -13.695 1 86 108 GLU A CA 1
ATOM 811 C C . GLU A 1 108 ? 18.234 -20.25 -15.117 1 86 108 GLU A C 1
ATOM 813 O O . GLU A 1 108 ? 19.125 -20.281 -15.969 1 86 108 GLU A O 1
ATOM 818 N N . GLU A 1 109 ? 17.031 -19.938 -15.375 1 86.38 109 GLU A N 1
ATOM 819 C CA . GLU A 1 109 ? 16.641 -19.406 -16.672 1 86.38 109 GLU A CA 1
ATOM 820 C C . GLU A 1 109 ? 16.531 -17.875 -16.641 1 86.38 109 GLU A C 1
ATOM 822 O O . GLU A 1 109 ? 16.344 -17.297 -15.57 1 86.38 109 GLU A O 1
ATOM 827 N N . GLU A 1 110 ? 16.734 -17.297 -17.797 1 86.81 110 GLU A N 1
ATOM 828 C CA . GLU A 1 110 ? 16.5 -15.859 -17.906 1 86.81 110 GLU A CA 1
ATOM 829 C C . GLU A 1 110 ? 15.039 -15.516 -17.641 1 86.81 110 GLU A C 1
ATOM 831 O O . GLU A 1 110 ? 14.133 -16.141 -18.188 1 86.81 110 GLU A O 1
ATOM 836 N N . GLY A 1 111 ? 14.859 -14.57 -16.75 1 86.88 111 GLY A N 1
ATOM 837 C CA . GLY A 1 111 ? 13.5 -14.164 -16.438 1 86.88 111 GLY A CA 1
ATOM 838 C C . GLY A 1 111 ? 12.805 -15.102 -15.477 1 86.88 111 GLY A C 1
ATOM 839 O O . GLY A 1 111 ? 11.57 -15.172 -15.453 1 86.88 111 GLY A O 1
ATOM 840 N N . PHE A 1 112 ? 13.562 -15.828 -14.805 1 90.62 112 PHE A N 1
ATOM 841 C CA . PHE A 1 112 ? 13.016 -16.75 -13.805 1 90.62 112 PHE A CA 1
ATOM 842 C C . PHE A 1 112 ? 12.117 -16.016 -12.82 1 90.62 112 PHE A C 1
ATOM 844 O O . PHE A 1 112 ? 12.5 -14.977 -12.273 1 90.62 112 PHE A O 1
ATOM 851 N N . ASP A 1 113 ? 10.93 -16.5 -12.648 1 93.12 113 ASP A N 1
ATOM 852 C CA . ASP A 1 113 ? 9.969 -15.875 -11.742 1 93.12 113 ASP A CA 1
ATOM 853 C C . ASP A 1 113 ? 10.156 -16.391 -10.312 1 93.12 113 ASP A C 1
ATOM 855 O O . ASP A 1 113 ? 9.469 -17.312 -9.883 1 93.12 113 ASP A O 1
ATOM 859 N N . TRP A 1 114 ? 10.906 -15.711 -9.562 1 94.5 114 TRP A N 1
ATOM 860 C CA . TRP A 1 114 ? 11.281 -16.109 -8.211 1 94.5 114 TRP A CA 1
ATOM 861 C C . TRP A 1 114 ? 10.062 -16.156 -7.297 1 94.5 114 TRP A C 1
ATOM 863 O O . TRP A 1 114 ? 9.922 -17.078 -6.48 1 94.5 114 TRP A O 1
ATOM 873 N N . SER A 1 115 ? 9.227 -15.203 -7.41 1 95.75 115 SER A N 1
ATOM 874 C CA . SER A 1 115 ? 8.062 -15.156 -6.535 1 95.75 115 SER A CA 1
ATOM 875 C C . SER A 1 115 ? 7.102 -16.312 -6.828 1 95.75 115 SER A C 1
ATOM 877 O O . SER A 1 115 ? 6.578 -16.938 -5.902 1 95.75 115 SER A O 1
ATOM 879 N N . ALA A 1 116 ? 6.883 -16.641 -8.055 1 95.06 116 ALA A N 1
ATOM 880 C CA . ALA A 1 116 ? 6.02 -17.75 -8.43 1 95.06 116 ALA A CA 1
ATOM 881 C C . ALA A 1 116 ? 6.609 -19.078 -7.953 1 95.06 116 ALA A C 1
ATOM 883 O O . ALA A 1 116 ? 5.879 -19.953 -7.477 1 95.06 116 ALA A O 1
ATOM 884 N N . ALA A 1 117 ? 7.863 -19.234 -8.102 1 95.38 117 ALA A N 1
ATOM 885 C CA . ALA A 1 117 ? 8.547 -20.438 -7.648 1 95.38 117 ALA A CA 1
ATOM 886 C C . ALA A 1 117 ? 8.422 -20.609 -6.137 1 95.38 117 ALA A C 1
ATOM 888 O O . ALA A 1 117 ? 8.234 -21.719 -5.641 1 95.38 117 ALA A O 1
ATOM 889 N N . CYS A 1 118 ? 8.57 -19.484 -5.473 1 95.81 118 CYS A N 1
ATOM 890 C CA . CYS A 1 118 ? 8.438 -19.516 -4.02 1 95.81 118 CYS A CA 1
ATOM 891 C C . CYS A 1 118 ? 7.043 -19.953 -3.605 1 95.81 118 CYS A C 1
ATOM 893 O O . CYS A 1 118 ? 6.891 -20.781 -2.705 1 95.81 118 CYS A O 1
ATOM 895 N N . VAL A 1 119 ? 6.055 -19.406 -4.246 1 95 119 VAL A N 1
ATOM 896 C CA . VAL A 1 119 ? 4.676 -19.781 -3.951 1 95 119 VAL A CA 1
ATOM 897 C C . VAL A 1 119 ? 4.484 -21.281 -4.191 1 95 119 VAL A C 1
ATOM 899 O O . VAL A 1 119 ? 3.957 -21.984 -3.332 1 95 119 VAL A O 1
ATOM 902 N N . ASP A 1 120 ? 4.93 -21.703 -5.246 1 94.56 120 ASP A N 1
ATOM 903 C CA . ASP A 1 120 ? 4.785 -23.094 -5.625 1 94.56 120 ASP A CA 1
ATOM 904 C C . ASP A 1 120 ? 5.508 -24.016 -4.641 1 94.56 120 ASP A C 1
ATOM 906 O O . ASP A 1 120 ? 4.941 -25 -4.176 1 94.56 120 ASP A O 1
ATOM 910 N N . LEU A 1 121 ? 6.695 -23.703 -4.32 1 95.81 121 LEU A N 1
ATOM 911 C CA . LEU A 1 121 ? 7.512 -24.531 -3.426 1 95.81 121 LEU A CA 1
ATOM 912 C C . LEU A 1 121 ? 6.898 -24.578 -2.029 1 95.81 121 LEU A C 1
ATOM 914 O O . LEU A 1 121 ? 6.77 -25.656 -1.447 1 95.81 121 LEU A O 1
ATOM 918 N N . GLU A 1 122 ? 6.613 -23.453 -1.516 1 93.88 122 GLU A N 1
ATOM 919 C CA . GLU A 1 122 ? 6.07 -23.438 -0.16 1 93.88 122 GLU A CA 1
ATOM 920 C C . GLU A 1 122 ? 4.754 -24.203 -0.08 1 93.88 122 GLU A C 1
ATOM 922 O O . GLU A 1 122 ? 4.496 -24.906 0.902 1 93.88 122 GLU A O 1
ATOM 927 N N . GLU A 1 123 ? 3.941 -24.062 -1.089 1 90.31 123 GLU A N 1
ATOM 928 C CA . GLU A 1 123 ? 2.713 -24.844 -1.114 1 90.31 123 GLU A CA 1
ATOM 929 C C . GLU A 1 123 ? 3.016 -26.328 -1.216 1 90.31 123 GLU A C 1
ATOM 931 O O . GLU A 1 123 ? 2.352 -27.156 -0.578 1 90.31 123 GLU A O 1
ATOM 936 N N . HIS A 1 124 ? 3.969 -26.641 -1.993 1 92.44 124 HIS A N 1
ATOM 937 C CA . HIS A 1 124 ? 4.434 -28.016 -2.127 1 92.44 124 HIS A CA 1
ATOM 938 C C . HIS A 1 124 ? 4.906 -28.562 -0.786 1 92.44 124 HIS A C 1
ATOM 940 O O . HIS A 1 124 ? 4.547 -29.688 -0.408 1 92.44 124 HIS A O 1
ATOM 946 N N . LEU A 1 125 ? 5.652 -27.797 -0.045 1 92.56 125 LEU A N 1
ATOM 947 C CA . LEU A 1 125 ? 6.18 -28.203 1.251 1 92.56 125 LEU A CA 1
ATOM 948 C C . LEU A 1 125 ? 5.066 -28.312 2.285 1 92.56 125 LEU A C 1
ATOM 950 O O . LEU A 1 125 ? 5.109 -29.172 3.168 1 92.56 125 LEU A O 1
ATOM 954 N N . GLN A 1 126 ? 4.117 -27.453 2.193 1 87.69 126 GLN A N 1
ATOM 955 C CA . GLN A 1 126 ? 2.975 -27.531 3.096 1 87.69 126 GLN A CA 1
ATOM 956 C C . GLN A 1 126 ? 2.201 -28.828 2.895 1 87.69 126 GLN A C 1
ATOM 958 O O . GLN A 1 126 ? 1.737 -29.438 3.861 1 87.69 126 GLN A O 1
ATOM 963 N N . ARG A 1 127 ? 2.141 -29.266 1.694 1 83.19 127 ARG A N 1
ATOM 964 C CA . ARG A 1 127 ? 1.376 -30.469 1.373 1 83.19 127 ARG A CA 1
ATOM 965 C C . ARG A 1 127 ? 2.168 -31.734 1.708 1 83.19 127 ARG A C 1
ATOM 967 O O . ARG A 1 127 ? 1.648 -32.656 2.355 1 83.19 127 ARG A O 1
ATOM 974 N N . TRP A 1 128 ? 3.465 -31.688 1.371 1 88.62 128 TRP A N 1
ATOM 975 C CA . TRP A 1 128 ? 4.191 -32.969 1.387 1 88.62 128 TRP A CA 1
ATOM 976 C C . TRP A 1 128 ? 5.344 -32.906 2.389 1 88.62 128 TRP A C 1
ATOM 978 O O . TRP A 1 128 ? 5.934 -33.938 2.711 1 88.62 128 TRP A O 1
ATOM 988 N N . GLY A 1 129 ? 5.848 -31.766 2.85 1 82.75 129 GLY A N 1
ATOM 989 C CA . GLY A 1 129 ? 7.027 -31.594 3.684 1 82.75 129 GLY A CA 1
ATOM 990 C C . GLY A 1 129 ? 6.988 -32.438 4.949 1 82.75 129 GLY A C 1
ATOM 991 O O . GLY A 1 129 ? 8.031 -32.875 5.434 1 82.75 129 GLY A O 1
ATOM 992 N N . GLY A 1 130 ? 5.957 -32.781 5.48 1 80.25 130 GLY A N 1
ATOM 993 C CA . GLY A 1 130 ? 5.84 -33.625 6.66 1 80.25 130 GLY A CA 1
ATOM 994 C C . GLY A 1 130 ? 5.539 -35.062 6.336 1 80.25 130 GLY A C 1
ATOM 995 O O . GLY A 1 130 ? 4.848 -35.75 7.094 1 80.25 130 GLY A O 1
ATOM 996 N N . GLY A 1 131 ? 6.102 -35.5 5.23 1 81.56 131 GLY A N 1
ATOM 997 C CA . GLY A 1 131 ? 5.844 -36.875 4.828 1 81.56 131 GLY A CA 1
ATOM 998 C C . GLY A 1 131 ? 4.461 -37.062 4.23 1 81.56 131 GLY A C 1
ATOM 999 O O . GLY A 1 131 ? 3.947 -38.188 4.199 1 81.56 131 GLY A O 1
ATOM 1000 N N . GLY A 1 132 ? 3.906 -35.969 3.996 1 78.75 132 GLY A N 1
ATOM 1001 C CA . GLY A 1 132 ? 2.596 -36.031 3.371 1 78.75 132 GLY A CA 1
ATOM 1002 C C . GLY A 1 132 ? 1.468 -36.219 4.371 1 78.75 132 GLY A C 1
ATOM 1003 O O . GLY A 1 132 ? 0.371 -36.656 4.012 1 78.75 132 GLY A O 1
ATOM 1004 N N . THR A 1 133 ? 1.65 -35.875 5.598 1 76.81 133 THR A N 1
ATOM 1005 C CA . THR A 1 133 ? 0.689 -36.094 6.676 1 76.81 133 THR A CA 1
ATOM 1006 C C . THR A 1 133 ? -0.594 -35.312 6.406 1 76.81 133 THR A C 1
ATOM 1008 O O . THR A 1 133 ? -1.692 -35.812 6.676 1 76.81 133 THR A O 1
ATOM 1011 N N . PRO A 1 134 ? -0.496 -34.156 5.805 1 73.81 134 PRO A N 1
ATOM 1012 C CA . PRO A 1 134 ? -1.726 -33.406 5.559 1 73.81 134 PRO A CA 1
ATOM 1013 C C . PRO A 1 134 ? -2.545 -33.969 4.402 1 73.81 134 PRO A C 1
ATOM 1015 O O . PRO A 1 134 ? -3.703 -33.594 4.215 1 73.81 134 PRO A O 1
ATOM 1018 N N . MET A 1 135 ? -2.002 -34.906 3.695 1 77.5 135 MET A N 1
ATOM 1019 C CA . MET A 1 135 ? -2.65 -35.406 2.488 1 77.5 135 MET A CA 1
ATOM 1020 C C . MET A 1 135 ? -3.576 -36.594 2.814 1 77.5 135 MET A C 1
ATOM 1022 O O . MET A 1 135 ? -3.26 -37.406 3.67 1 77.5 135 MET A O 1
ATOM 1026 N N . GLU A 1 136 ? -4.703 -36.5 2.137 1 73.31 136 GLU A N 1
ATOM 1027 C CA . GLU A 1 136 ? -5.652 -37.594 2.256 1 73.31 136 GLU A CA 1
ATOM 1028 C C . GLU A 1 136 ? -5.574 -38.531 1.045 1 73.31 136 GLU A C 1
ATOM 1030 O O . GLU A 1 136 ? -5.434 -38.062 -0.09 1 73.31 136 GLU A O 1
ATOM 1035 N N . HIS A 1 137 ? -5.684 -39.781 1.355 1 72.5 137 HIS A N 1
ATOM 1036 C CA . HIS A 1 137 ? -5.602 -40.781 0.298 1 72.5 137 HIS A CA 1
ATOM 1037 C C . HIS A 1 137 ? -6.973 -41.375 0.002 1 72.5 137 HIS A C 1
ATOM 1039 O O . HIS A 1 137 ? -7.723 -41.719 0.923 1 72.5 137 HIS A O 1
ATOM 1045 N N . PHE A 1 138 ? -7.328 -41.406 -1.357 1 72.19 138 PHE A N 1
ATOM 1046 C CA . PHE A 1 138 ? -8.57 -42.031 -1.812 1 72.19 138 PHE A CA 1
ATOM 1047 C C . PHE A 1 138 ? -8.281 -43.156 -2.773 1 72.19 138 PHE A C 1
ATOM 1049 O O . PHE A 1 138 ? -7.383 -43.062 -3.611 1 72.19 138 PHE A O 1
ATOM 1056 N N . SER A 1 139 ? -9.039 -44.25 -2.625 1 72.69 139 SER A N 1
ATOM 1057 C CA . SER A 1 139 ? -8.938 -45.375 -3.531 1 72.69 139 SER A CA 1
ATOM 1058 C C . SER A 1 139 ? -10.234 -45.594 -4.305 1 72.69 139 SER A C 1
ATOM 1060 O O . SER A 1 139 ? -11.312 -45.719 -3.709 1 72.69 139 SER A O 1
ATOM 1062 N N . LEU A 1 140 ? -10.125 -45.531 -5.629 1 75.94 140 LEU A N 1
ATOM 1063 C CA . LEU A 1 140 ? -11.273 -45.781 -6.488 1 75.94 140 LEU A CA 1
ATOM 1064 C C . LEU A 1 140 ? -11.18 -47.156 -7.145 1 75.94 140 LEU A C 1
ATOM 1066 O O . LEU A 1 140 ? -10.508 -47.312 -8.172 1 75.94 140 LEU A O 1
ATOM 1070 N N . ASP A 1 141 ? -11.953 -48.188 -6.664 1 71.31 141 ASP A N 1
ATOM 1071 C CA . ASP A 1 141 ? -11.734 -49.562 -7.039 1 71.31 141 ASP A CA 1
ATOM 1072 C C . ASP A 1 141 ? -12.828 -50.062 -7.98 1 71.31 141 ASP A C 1
ATOM 1074 O O . ASP A 1 141 ? -12.742 -51.188 -8.508 1 71.31 141 ASP A O 1
ATOM 1078 N N . GLU A 1 142 ? -13.844 -49.406 -8.312 1 75.81 142 GLU A N 1
ATOM 1079 C CA . GLU A 1 142 ? -14.969 -49.969 -9.039 1 75.81 142 GLU A CA 1
ATOM 1080 C C . GLU A 1 142 ? -14.984 -49.5 -10.492 1 75.81 142 GLU A C 1
ATOM 1082 O O . GLU A 1 142 ? -15.914 -49.781 -11.242 1 75.81 142 GLU A O 1
ATOM 1087 N N . GLY A 1 143 ? -14.008 -49.062 -11.039 1 80.06 143 GLY A N 1
ATOM 1088 C CA . GLY A 1 143 ? -14.078 -48.531 -12.391 1 80.06 143 GLY A CA 1
ATOM 1089 C C . GLY A 1 143 ? -13.352 -49.375 -13.414 1 80.06 143 GLY A C 1
ATOM 1090 O O . GLY A 1 143 ? -13.914 -49.719 -14.453 1 80.06 143 GLY A O 1
ATOM 1091 N N . HIS A 1 144 ? -12.195 -49.75 -13.133 1 84.38 144 HIS A N 1
ATOM 1092 C CA . HIS A 1 144 ? -11.375 -50.562 -14.023 1 84.38 144 HIS A CA 1
ATOM 1093 C C . HIS A 1 144 ? -11.172 -51.969 -13.469 1 84.38 144 HIS A C 1
ATOM 1095 O O . HIS A 1 144 ? -11.078 -52.156 -12.25 1 84.38 144 HIS A O 1
ATOM 1101 N N . PHE A 1 145 ? -11.117 -52.969 -14.281 1 82.06 145 PHE A N 1
ATOM 1102 C CA . PHE A 1 145 ? -10.906 -54.344 -13.789 1 82.06 145 PHE A CA 1
ATOM 1103 C C . PHE A 1 145 ? -9.5 -54.812 -14.133 1 82.06 145 PHE A C 1
ATOM 1105 O O . PHE A 1 145 ? -9.148 -55.969 -13.867 1 82.06 145 PHE A O 1
ATOM 1112 N N . ALA A 1 146 ? -8.766 -54.062 -14.836 1 82.75 146 ALA A N 1
ATOM 1113 C CA . ALA A 1 146 ? -7.363 -54.312 -15.125 1 82.75 146 ALA A CA 1
ATOM 1114 C C . ALA A 1 146 ? -6.484 -53.125 -14.766 1 82.75 146 ALA A C 1
ATOM 1116 O O . ALA A 1 146 ? -6.988 -52.094 -14.344 1 82.75 146 ALA A O 1
ATOM 1117 N N . SER A 1 147 ? -5.191 -53.281 -14.875 1 81.25 147 SER A N 1
ATOM 1118 C CA . SER A 1 147 ? -4.227 -52.25 -14.477 1 81.25 147 SER A CA 1
ATOM 1119 C C . SER A 1 147 ? -4.438 -50.969 -15.25 1 81.25 147 SER A C 1
ATOM 1121 O O . SER A 1 147 ? -4.707 -51 -16.453 1 81.25 147 SER A O 1
ATOM 1123 N N . VAL A 1 148 ? -4.316 -49.875 -14.578 1 85.75 148 VAL A N 1
ATOM 1124 C CA . VAL A 1 148 ? -4.438 -48.562 -15.172 1 85.75 148 VAL A CA 1
ATOM 1125 C C . VAL A 1 148 ? -3.059 -48.062 -15.602 1 85.75 148 VAL A C 1
ATOM 1127 O O . VAL A 1 148 ? -2.123 -48.031 -14.797 1 85.75 148 VAL A O 1
ATOM 1130 N N . ASP A 1 149 ? -2.926 -47.656 -16.828 1 85 149 ASP A N 1
ATOM 1131 C CA . ASP A 1 149 ? -1.616 -47.281 -17.344 1 85 149 ASP A CA 1
ATOM 1132 C C . ASP A 1 149 ? -1.468 -45.75 -17.406 1 85 149 ASP A C 1
ATOM 1134 O O . ASP A 1 149 ? -0.351 -45.219 -17.375 1 85 149 ASP A O 1
ATOM 1138 N N . SER A 1 150 ? -2.553 -45.062 -17.516 1 87.19 150 SER A N 1
ATOM 1139 C CA . SER A 1 150 ? -2.463 -43.625 -17.656 1 87.19 150 SER A CA 1
ATOM 1140 C C . SER A 1 150 ? -3.635 -42.938 -16.969 1 87.19 150 SER A C 1
ATOM 1142 O O . SER A 1 150 ? -4.762 -43.438 -17 1 87.19 150 SER A O 1
ATOM 1144 N N . VAL A 1 151 ? -3.295 -41.781 -16.375 1 86 151 VAL A N 1
ATOM 1145 C CA . VAL A 1 151 ? -4.305 -40.969 -15.664 1 86 151 VAL A CA 1
ATOM 1146 C C . VAL A 1 151 ? -4.109 -39.5 -15.969 1 86 151 VAL A C 1
ATOM 1148 O O . VAL A 1 151 ? -2.975 -39.031 -16.031 1 86 151 VAL A O 1
ATOM 1151 N N . LEU A 1 152 ? -5.215 -38.812 -16.156 1 85.44 152 LEU A N 1
ATOM 1152 C CA . LEU A 1 152 ? -5.219 -37.375 -16.328 1 85.44 152 LEU A CA 1
ATOM 1153 C C . LEU A 1 152 ? -6.148 -36.719 -15.328 1 85.44 152 LEU A C 1
ATOM 1155 O O . LEU A 1 152 ? -7.285 -37.156 -15.141 1 85.44 152 LEU A O 1
ATOM 1159 N N . LEU A 1 153 ? -5.602 -35.781 -14.664 1 82.25 153 LEU A N 1
ATOM 1160 C CA . LEU A 1 153 ? -6.449 -34.938 -13.836 1 82.25 153 LEU A CA 1
ATOM 1161 C C . LEU A 1 153 ? -6.746 -33.594 -14.539 1 82.25 153 LEU A C 1
ATOM 1163 O O . LEU A 1 153 ? -5.828 -32.938 -15.023 1 82.25 153 LEU A O 1
ATOM 1167 N N . LEU A 1 154 ? -7.992 -33.281 -14.609 1 83 154 LEU A N 1
ATOM 1168 C CA . LEU A 1 154 ? -8.414 -32.094 -15.352 1 83 154 LEU A CA 1
ATOM 1169 C C . LEU A 1 154 ? -9.25 -31.172 -14.477 1 83 154 LEU A C 1
ATOM 1171 O O . LEU A 1 154 ? -9.727 -31.578 -13.414 1 83 154 LEU A O 1
ATOM 1175 N N . GLN A 1 155 ? -9.336 -29.875 -14.883 1 80.81 155 GLN A N 1
ATOM 1176 C CA . GLN A 1 155 ? -10.164 -28.859 -14.258 1 80.81 155 GLN A CA 1
ATOM 1177 C C . GLN A 1 155 ? -9.867 -28.734 -12.766 1 80.81 155 GLN A C 1
ATOM 1179 O O . GLN A 1 155 ? -10.773 -28.828 -11.938 1 80.81 155 GLN A O 1
ATOM 1184 N N . GLY A 1 156 ? -8.602 -28.641 -12.5 1 71.94 156 GLY A N 1
ATOM 1185 C CA . GLY A 1 156 ? -8.164 -28.438 -11.125 1 71.94 156 GLY A CA 1
ATOM 1186 C C . GLY A 1 156 ? -8.352 -29.656 -10.25 1 71.94 156 GLY A C 1
ATOM 1187 O O . GLY A 1 156 ? -8.484 -29.547 -9.031 1 71.94 156 GLY A O 1
ATOM 1188 N N . GLY A 1 157 ? -8.578 -30.766 -10.867 1 74.88 157 GLY A N 1
ATOM 1189 C CA . GLY A 1 157 ? -8.695 -32 -10.109 1 74.88 157 GLY A CA 1
ATOM 1190 C C . GLY A 1 157 ? -10.133 -32.469 -9.945 1 74.88 157 GLY A C 1
ATOM 1191 O O . GLY A 1 157 ? -10.391 -33.5 -9.336 1 74.88 157 GLY A O 1
ATOM 1192 N N . SER A 1 158 ? -11.016 -31.75 -10.523 1 80.19 158 SER A N 1
ATOM 1193 C CA . SER A 1 158 ? -12.422 -32.125 -10.375 1 80.19 158 SER A CA 1
ATOM 1194 C C . SER A 1 158 ? -12.805 -33.25 -11.305 1 80.19 158 SER A C 1
ATOM 1196 O O . SER A 1 158 ? -13.789 -33.969 -11.062 1 80.19 158 SER A O 1
ATOM 1198 N N . LEU A 1 159 ? -12.062 -33.406 -12.367 1 84.94 159 LEU A N 1
ATOM 1199 C CA . LEU A 1 159 ? -12.289 -34.5 -13.305 1 84.94 159 LEU A CA 1
ATOM 1200 C C . LEU A 1 159 ? -11.023 -35.312 -13.484 1 84.94 159 LEU A C 1
ATOM 1202 O O . LEU A 1 159 ? -9.914 -34.781 -13.492 1 84.94 159 LEU A O 1
ATOM 1206 N N . CYS A 1 160 ? -11.266 -36.625 -13.602 1 86.31 160 CYS A N 1
ATOM 1207 C CA . CYS A 1 160 ? -10.156 -37.531 -13.852 1 86.31 160 CYS A CA 1
ATOM 1208 C C . CYS A 1 160 ? -10.469 -38.469 -15.023 1 86.31 160 CYS A C 1
ATOM 1210 O O . CYS A 1 160 ? -11.594 -38.938 -15.164 1 86.31 160 CYS A O 1
ATOM 1212 N N . VAL A 1 161 ? -9.523 -38.594 -15.93 1 90.12 161 VAL A N 1
ATOM 1213 C CA . VAL A 1 161 ? -9.633 -39.531 -17.016 1 90.12 161 VAL A CA 1
ATOM 1214 C C . VAL A 1 161 ? -8.562 -40.625 -16.875 1 90.12 161 VAL A C 1
ATOM 1216 O O . VAL A 1 161 ? -7.398 -40.312 -16.609 1 90.12 161 VAL A O 1
ATOM 1219 N N . SER A 1 162 ? -8.984 -41.875 -16.953 1 89.62 162 SER A N 1
ATOM 1220 C CA . SER A 1 162 ? -8.039 -43 -16.797 1 89.62 162 SER A CA 1
ATOM 1221 C C . SER A 1 162 ? -8.117 -43.969 -17.984 1 89.62 162 SER A C 1
ATOM 1223 O O . SER A 1 162 ? -9.18 -44.125 -18.578 1 89.62 162 SER A O 1
ATOM 1225 N N . GLY A 1 163 ? -6.984 -44.438 -18.438 1 91 163 GLY A N 1
ATOM 1226 C CA . GLY A 1 163 ? -6.855 -45.5 -19.438 1 91 163 GLY A CA 1
ATOM 1227 C C . GLY A 1 163 ? -6.25 -46.781 -18.891 1 91 163 GLY A C 1
ATOM 1228 O O . GLY A 1 163 ? -5.234 -46.75 -18.188 1 91 163 GLY A O 1
ATOM 1229 N N . ALA A 1 164 ? -6.883 -47.875 -19.234 1 89.44 164 ALA A N 1
ATOM 1230 C CA . ALA A 1 164 ? -6.48 -49.125 -18.578 1 89.44 164 ALA A CA 1
ATOM 1231 C C . ALA A 1 164 ? -6.309 -50.25 -19.594 1 89.44 164 ALA A C 1
ATOM 1233 O O . ALA A 1 164 ? -6.582 -50.062 -20.781 1 89.44 164 ALA A O 1
ATOM 1234 N N . ARG A 1 165 ? -5.867 -51.406 -18.984 1 88.38 165 ARG A N 1
ATOM 1235 C CA . ARG A 1 165 ? -5.625 -52.594 -19.797 1 88.38 165 ARG A CA 1
ATOM 1236 C C . ARG A 1 165 ? -6.922 -53.375 -20.047 1 88.38 165 ARG A C 1
ATOM 1238 O O . ARG A 1 165 ? -6.938 -54.344 -20.797 1 88.38 165 ARG A O 1
ATOM 1245 N N . ASP A 1 166 ? -8.023 -52.938 -19.484 1 88.12 166 ASP A N 1
ATOM 1246 C CA . ASP A 1 166 ? -9.328 -53.5 -19.797 1 88.12 166 ASP A CA 1
ATOM 1247 C C . ASP A 1 166 ? -9.906 -52.875 -21.062 1 88.12 166 ASP A C 1
ATOM 1249 O O . ASP A 1 166 ? -11.078 -53.094 -21.391 1 88.12 166 ASP A O 1
ATOM 1253 N N . ARG A 1 167 ? -9.188 -52 -21.703 1 95.06 167 ARG A N 1
ATOM 1254 C CA . ARG A 1 167 ? -9.469 -51.406 -23 1 95.06 167 ARG A CA 1
ATOM 1255 C C . ARG A 1 167 ? -10.414 -50.219 -22.859 1 95.06 167 ARG A C 1
ATOM 1257 O O . ARG A 1 167 ? -10.898 -49.688 -23.859 1 95.06 167 ARG A O 1
ATOM 1264 N N . ASN A 1 168 ? -10.625 -49.781 -21.625 1 94.25 168 ASN A N 1
ATOM 1265 C CA . ASN A 1 168 ? -11.578 -48.688 -21.406 1 94.25 168 ASN A CA 1
ATOM 1266 C C . ASN A 1 168 ? -10.875 -47.406 -21.016 1 94.25 168 ASN A C 1
ATOM 1268 O O . ASN A 1 168 ? -9.828 -47.406 -20.375 1 94.25 168 ASN A O 1
ATOM 1272 N N . VAL A 1 169 ? -11.461 -46.344 -21.453 1 95.5 169 VAL A N 1
ATOM 1273 C CA . VAL A 1 169 ? -11.18 -45 -20.953 1 95.5 169 VAL A CA 1
ATOM 1274 C C . VAL A 1 169 ? -12.328 -44.531 -20.062 1 95.5 169 VAL A C 1
ATOM 1276 O O . VAL A 1 169 ? -13.461 -44.406 -20.531 1 95.5 169 VAL A O 1
ATOM 1279 N N . ASN A 1 170 ? -11.992 -44.25 -18.859 1 93 170 ASN A N 1
ATOM 1280 C CA . ASN A 1 170 ? -13.031 -43.875 -17.906 1 93 170 ASN A CA 1
ATOM 1281 C C . ASN A 1 170 ? -12.938 -42.406 -17.531 1 93 170 ASN A C 1
ATOM 1283 O O . ASN A 1 170 ? -11.844 -41.875 -17.359 1 93 170 ASN A O 1
ATOM 1287 N N . LEU A 1 171 ? -14.07 -41.812 -17.469 1 92.12 171 LEU A N 1
ATOM 1288 C CA . LEU A 1 171 ? -14.219 -40.469 -16.953 1 92.12 171 LEU A CA 1
ATOM 1289 C C . LEU A 1 171 ? -14.773 -40.469 -15.531 1 92.12 171 LEU A C 1
ATOM 1291 O O . LEU A 1 171 ? -15.828 -41.062 -15.281 1 92.12 171 LEU A O 1
ATOM 1295 N N . TRP A 1 172 ? -13.992 -39.938 -14.617 1 87.25 172 TRP A N 1
ATOM 1296 C CA . TRP A 1 172 ? -14.375 -39.875 -13.211 1 87.25 172 TRP A CA 1
ATOM 1297 C C . TRP A 1 172 ? -14.758 -38.469 -12.789 1 87.25 172 TRP A C 1
ATOM 1299 O O . TRP A 1 172 ? -14.016 -37.531 -13.039 1 87.25 172 TRP A O 1
ATOM 1309 N N . ASP A 1 173 ? -15.891 -38.312 -12.242 1 86.38 173 ASP A N 1
ATOM 1310 C CA . ASP A 1 173 ? -16.297 -37.062 -11.617 1 86.38 173 ASP A CA 1
ATOM 1311 C C . ASP A 1 173 ? -15.875 -37.031 -10.148 1 86.38 173 ASP A C 1
ATOM 1313 O O . ASP A 1 173 ? -16.469 -37.719 -9.305 1 86.38 173 ASP A O 1
ATOM 1317 N N . LEU A 1 174 ? -14.898 -36.156 -9.836 1 80.69 174 LEU A N 1
ATOM 1318 C CA . LEU A 1 174 ? -14.305 -36.188 -8.5 1 80.69 174 LEU A CA 1
ATOM 1319 C C . LEU A 1 174 ? -14.836 -35.031 -7.66 1 80.69 174 LEU A C 1
ATOM 1321 O O . LEU A 1 174 ? -14.344 -34.781 -6.559 1 80.69 174 LEU A O 1
ATOM 1325 N N . ARG A 1 175 ? -15.82 -34.219 -7.973 1 83.5 175 ARG A N 1
ATOM 1326 C CA . ARG A 1 175 ? -16.328 -33.031 -7.309 1 83.5 175 ARG A CA 1
ATOM 1327 C C . ARG A 1 175 ? -16.844 -33.344 -5.914 1 83.5 175 ARG A C 1
ATOM 1329 O O . ARG A 1 175 ? -16.734 -32.531 -4.992 1 83.5 175 ARG A O 1
ATOM 1336 N N . GLN A 1 176 ? -17.25 -34.594 -5.816 1 79.31 176 GLN A N 1
ATOM 1337 C CA . GLN A 1 176 ? -17.844 -34.969 -4.535 1 79.31 176 GLN A CA 1
ATOM 1338 C C . GLN A 1 176 ? -16.922 -35.906 -3.74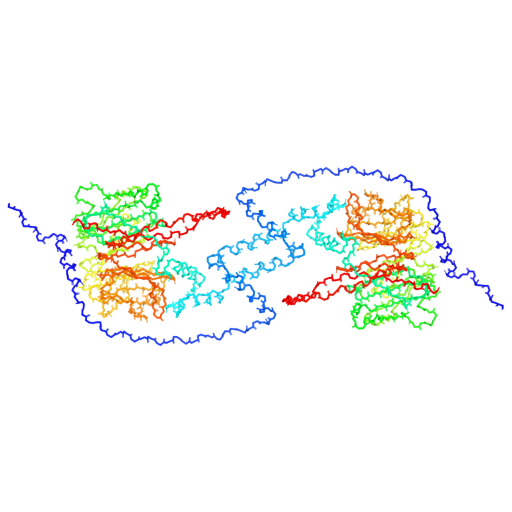 1 79.31 176 GLN A C 1
ATOM 1340 O O . GLN A 1 176 ? -17.344 -36.469 -2.736 1 79.31 176 GLN A O 1
ATOM 1345 N N . LEU A 1 177 ? -15.82 -36 -4.156 1 76.75 177 LEU A N 1
ATOM 1346 C CA . LEU A 1 177 ? -14.875 -36.875 -3.477 1 76.75 177 LEU A CA 1
ATOM 1347 C C . LEU A 1 177 ? -14.594 -36.375 -2.059 1 76.75 177 LEU A C 1
ATOM 1349 O O . LEU A 1 177 ? -14.297 -35.219 -1.854 1 76.75 177 LEU A O 1
ATOM 1353 N N . GLY A 1 178 ? -14.617 -37.281 -1.101 1 69 178 GLY A N 1
ATOM 1354 C CA . GLY A 1 178 ? -14.359 -36.938 0.291 1 69 178 GLY A CA 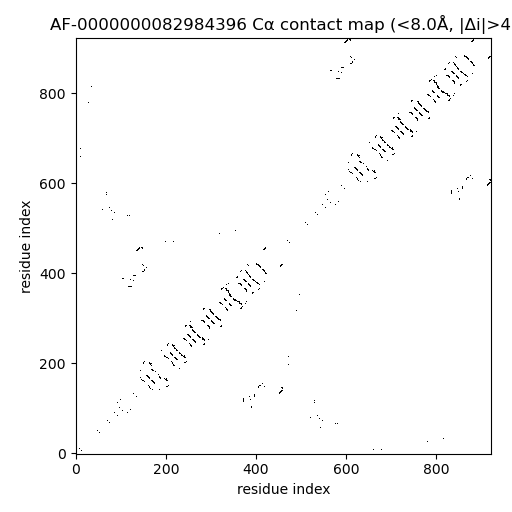1
ATOM 1355 C C . GLY A 1 178 ? -15.555 -36.344 0.997 1 69 178 GLY A C 1
ATOM 1356 O O . GLY A 1 178 ? -15.523 -36.125 2.209 1 69 178 GLY A O 1
ATOM 1357 N N . ARG A 1 179 ? -16.531 -35.875 0.229 1 68.81 179 ARG A N 1
ATOM 1358 C CA . ARG A 1 179 ? -17.719 -35.312 0.856 1 68.81 179 ARG A CA 1
ATOM 1359 C C . ARG A 1 179 ? -18.812 -36.375 1.02 1 68.81 179 ARG A C 1
ATOM 1361 O O . ARG A 1 179 ? -18.922 -37.281 0.199 1 68.81 179 ARG A O 1
ATOM 1368 N N . ALA A 1 180 ? -19.375 -36.5 2.227 1 64.38 180 ALA A N 1
ATOM 1369 C CA . ALA A 1 180 ? -20.484 -37.438 2.428 1 64.38 180 ALA A CA 1
ATOM 1370 C C . ALA A 1 180 ? -21.609 -37.188 1.437 1 64.38 180 ALA A C 1
ATOM 1372 O O . ALA A 1 180 ? -22 -36.031 1.219 1 64.38 180 ALA A O 1
ATOM 1373 N N . PRO A 1 181 ? -22.406 -38.125 0.848 1 61.03 181 PRO A N 1
ATOM 1374 C CA . PRO A 1 181 ? -22.156 -39.562 0.758 1 61.03 181 PRO A CA 1
ATOM 1375 C C . PRO A 1 181 ? -20.969 -39.906 -0.13 1 61.03 181 PRO A C 1
ATOM 1377 O O . PRO A 1 181 ? -20.469 -41.031 -0.076 1 61.03 181 PRO A O 1
ATOM 1380 N N . GLY A 1 182 ? -20.203 -39.094 -0.679 1 61.84 182 GLY A N 1
ATOM 1381 C CA . GLY A 1 182 ? -18.875 -39.25 -1.266 1 61.84 182 GLY A CA 1
ATOM 1382 C C . GLY A 1 182 ? -18.891 -40.062 -2.557 1 61.84 182 GLY A C 1
ATOM 1383 O O . GLY A 1 182 ? -17.906 -40.719 -2.879 1 61.84 182 GLY A O 1
ATOM 1384 N N . LYS A 1 183 ? -20.047 -40.062 -3.322 1 69.69 183 LYS A N 1
ATOM 1385 C CA . LYS A 1 183 ? -20.078 -41 -4.445 1 69.69 183 LYS A CA 1
ATOM 1386 C C . LYS A 1 183 ? -19.359 -40.438 -5.66 1 69.69 183 LYS A C 1
ATOM 1388 O O . LYS A 1 183 ? -19.625 -39.281 -6.062 1 69.69 183 LYS A O 1
ATOM 1393 N N . VAL A 1 184 ? -18.281 -41.156 -6.105 1 76.56 184 VAL A N 1
ATOM 1394 C CA . VAL A 1 184 ? -17.578 -40.812 -7.34 1 76.56 184 VAL A CA 1
ATOM 1395 C C . VAL A 1 184 ? -18.266 -41.5 -8.523 1 76.56 184 VAL A C 1
ATOM 1397 O O . VAL A 1 184 ? -18.469 -42.719 -8.523 1 76.56 184 VAL A O 1
ATOM 1400 N N . LEU A 1 185 ? -18.766 -40.625 -9.391 1 82.06 185 LEU A N 1
ATOM 1401 C CA . LEU A 1 185 ? -19.391 -41.156 -10.602 1 82.06 185 LEU A CA 1
ATOM 1402 C C . LEU A 1 185 ? -18.328 -41.5 -11.656 1 82.06 185 LEU A C 1
ATOM 1404 O O . LEU A 1 185 ? -17.391 -40.719 -11.867 1 82.06 185 LEU A O 1
ATOM 1408 N N . VAL A 1 186 ? -18.469 -42.719 -12.227 1 88.5 186 VAL A N 1
ATOM 1409 C CA . VAL A 1 186 ? -17.531 -43.156 -13.258 1 88.5 186 VAL A CA 1
ATOM 1410 C C . VAL A 1 186 ? -18.297 -43.594 -14.5 1 88.5 186 VAL A C 1
ATOM 1412 O O . VAL A 1 186 ? -19.344 -44.219 -14.398 1 88.5 186 VAL A O 1
ATOM 1415 N N . LYS A 1 187 ? -17.812 -43.125 -15.633 1 91.12 187 LYS A N 1
ATOM 1416 C CA . LYS A 1 187 ? -18.391 -43.5 -16.922 1 91.12 187 LYS A CA 1
ATOM 1417 C C . LYS A 1 187 ? -17.312 -43.906 -17.922 1 91.12 187 LYS A C 1
ATOM 1419 O O . LYS A 1 187 ? -16.297 -43.219 -18.062 1 91.12 187 LYS A O 1
ATOM 1424 N N . ALA A 1 188 ? -17.484 -45.062 -18.562 1 93.75 188 ALA A N 1
ATOM 1425 C CA . ALA A 1 188 ? -16.609 -45.469 -19.656 1 93.75 188 ALA A CA 1
ATOM 1426 C C . ALA A 1 188 ? -16.922 -44.688 -20.922 1 93.75 188 ALA A C 1
ATOM 1428 O O . ALA A 1 188 ? -18.094 -44.5 -21.266 1 93.75 188 ALA A O 1
ATOM 1429 N N . LEU A 1 189 ? -15.945 -44.219 -21.562 1 95.56 189 LEU A N 1
ATOM 1430 C CA . LEU A 1 189 ? -16.141 -43.438 -22.781 1 95.56 189 LEU A CA 1
ATOM 1431 C C . LEU A 1 189 ? -16.328 -44.375 -23.984 1 95.56 189 LEU A C 1
ATOM 1433 O O . LEU A 1 189 ? -15.75 -45.469 -24.031 1 95.56 189 LEU A O 1
ATOM 1437 N N . GLY A 1 190 ? -17.047 -43.875 -24.922 1 91.69 190 GLY A N 1
ATOM 1438 C CA . GLY A 1 190 ? -17.312 -44.656 -26.125 1 91.69 190 GLY A CA 1
ATOM 1439 C C . GLY A 1 190 ? -18.641 -45.406 -26.078 1 91.69 190 GLY A C 1
ATOM 1440 O O . GLY A 1 190 ? -19.297 -45.438 -25.031 1 91.69 190 GLY A O 1
ATOM 1441 N N . THR A 1 191 ? -19.047 -45.969 -27.141 1 84.19 191 THR A N 1
ATOM 1442 C CA . THR A 1 191 ? -20.359 -46.625 -27.25 1 84.19 191 THR A CA 1
ATOM 1443 C C . THR A 1 191 ? -20.203 -48.094 -27.516 1 84.19 191 THR A C 1
ATOM 1445 O O . THR A 1 191 ? -21.188 -48.844 -27.516 1 84.19 191 THR A O 1
ATOM 1448 N N . GLU A 1 192 ? -19.031 -48.5 -27.656 1 85.12 192 GLU A N 1
ATOM 1449 C CA . GLU A 1 192 ? -18.828 -49.906 -28.016 1 85.12 192 GLU A CA 1
ATOM 1450 C C . GLU A 1 192 ? -18.938 -50.812 -26.797 1 85.12 192 GLU A C 1
ATOM 1452 O O . GLU A 1 192 ? -18.531 -50.438 -25.703 1 85.12 192 GLU A O 1
ATOM 1457 N N . ARG A 1 193 ? -19.406 -52 -26.953 1 82.19 193 ARG A N 1
ATOM 1458 C CA . ARG A 1 193 ? -19.656 -52.938 -25.875 1 82.19 193 ARG A CA 1
ATOM 1459 C C . ARG A 1 193 ? -18.344 -53.531 -25.375 1 82.19 193 ARG A C 1
ATOM 1461 O O . ARG A 1 193 ? -18.219 -53.875 -24.203 1 82.19 193 ARG A O 1
ATOM 1468 N N . ASN A 1 194 ? -17.406 -53.719 -26.266 1 83.69 194 ASN A N 1
ATOM 1469 C CA . ASN A 1 194 ? -16.188 -54.438 -25.922 1 83.69 194 ASN A CA 1
ATOM 1470 C C . ASN A 1 194 ? -15.117 -53.5 -25.375 1 83.69 194 ASN A C 1
ATOM 1472 O O . ASN A 1 194 ? -13.961 -53.906 -25.188 1 83.69 194 ASN A O 1
ATOM 1476 N N . GLY A 1 195 ? -15.469 -52.312 -25.156 1 89.5 195 GLY A N 1
ATOM 1477 C CA . GLY A 1 195 ? -14.523 -51.344 -24.594 1 89.5 195 GLY A CA 1
ATOM 1478 C C . GLY A 1 195 ? -14.391 -50.094 -25.438 1 89.5 195 GLY A C 1
ATOM 1479 O O . GLY A 1 195 ? -14.891 -50.031 -26.562 1 89.5 195 GLY A O 1
ATOM 1480 N N . THR A 1 196 ? -13.789 -49.125 -24.906 1 95.56 196 THR A N 1
ATOM 1481 C CA . THR A 1 196 ? -13.562 -47.844 -25.609 1 95.56 196 THR A CA 1
ATOM 1482 C C . THR A 1 196 ? -12.648 -48.062 -26.812 1 95.56 196 THR A C 1
ATOM 1484 O O . THR A 1 196 ? -12.875 -47.5 -27.891 1 95.56 196 THR A O 1
ATOM 1487 N N . HIS A 1 197 ? -11.602 -48.906 -26.562 1 96.44 197 HIS A N 1
ATOM 1488 C CA . HIS A 1 197 ? -10.672 -49.344 -27.609 1 96.44 197 HIS A CA 1
ATOM 1489 C C . HIS A 1 197 ? -10.703 -50.844 -27.781 1 96.44 197 HIS A C 1
ATOM 1491 O O . HIS A 1 197 ? -11.352 -51.562 -27.016 1 96.44 197 HIS A O 1
ATOM 1497 N N . LYS A 1 198 ? -10.016 -51.375 -28.812 1 94.88 198 LYS A N 1
ATOM 1498 C CA . LYS A 1 198 ? -9.938 -52.812 -29.062 1 94.88 198 LYS A CA 1
ATOM 1499 C C . LYS A 1 198 ? -8.664 -53.406 -28.453 1 94.88 198 LYS A C 1
ATOM 1501 O O . LYS A 1 198 ? -8.453 -54.625 -28.516 1 94.88 198 LYS A O 1
ATOM 1506 N N . GLY A 1 199 ? -7.84 -52.562 -27.938 1 95.06 199 GLY A N 1
ATOM 1507 C CA . GLY A 1 199 ? -6.633 -52.938 -27.203 1 95.06 199 GLY A CA 1
ATOM 1508 C C . GLY A 1 199 ? -6.426 -52.125 -25.938 1 95.06 199 GLY A C 1
ATOM 1509 O O . GLY A 1 199 ? -7.262 -51.281 -25.594 1 95.06 199 GLY A O 1
ATOM 1510 N N . TRP A 1 200 ? -5.352 -52.469 -25.25 1 94.69 200 TRP A N 1
ATOM 1511 C CA . TRP A 1 200 ? -5.027 -51.719 -24.031 1 94.69 200 TRP A CA 1
ATOM 1512 C C . TRP A 1 200 ? -4.914 -50.219 -24.297 1 94.69 200 TRP A C 1
ATOM 1514 O O . TRP A 1 200 ? -4.332 -49.812 -25.312 1 94.69 200 TRP A O 1
ATOM 1524 N N . VAL A 1 201 ? -5.527 -49.469 -23.422 1 94.31 201 VAL A N 1
ATOM 1525 C CA . VAL A 1 201 ? -5.312 -48.031 -23.453 1 94.31 201 VAL A CA 1
ATOM 1526 C C . VAL A 1 201 ? -3.992 -47.688 -22.766 1 94.31 201 VAL A C 1
ATOM 1528 O O . VAL A 1 201 ? -3.828 -47.938 -21.562 1 94.31 201 VAL A O 1
ATOM 1531 N N . TRP A 1 202 ? -3.096 -47.031 -23.469 1 93.5 202 TRP A N 1
ATOM 1532 C CA . TRP A 1 202 ? -1.719 -46.938 -23 1 93.5 202 TRP A CA 1
ATOM 1533 C C . TRP A 1 202 ? -1.384 -45.5 -22.594 1 93.5 202 TRP A C 1
ATOM 1535 O O . TRP A 1 202 ? -0.639 -45.281 -21.641 1 93.5 202 TRP A O 1
ATOM 1545 N N . CYS A 1 203 ? -1.894 -44.531 -23.297 1 93.06 203 CYS A N 1
ATOM 1546 C CA . CYS A 1 203 ? -1.515 -43.125 -23.031 1 93.06 203 CYS A CA 1
ATOM 1547 C C . CYS A 1 203 ? -2.701 -42.188 -23.234 1 93.06 203 CYS A C 1
ATOM 1549 O O . CYS A 1 203 ? -3.637 -42.531 -23.969 1 93.06 203 CYS A O 1
ATOM 1551 N N . LEU A 1 204 ? -2.596 -41.125 -22.5 1 93.75 204 LEU A N 1
ATOM 1552 C CA . LEU A 1 204 ? -3.6 -40.062 -22.547 1 93.75 204 LEU A CA 1
ATOM 1553 C C . LEU A 1 204 ? -2.939 -38.688 -22.703 1 93.75 204 LEU A C 1
ATOM 1555 O O . LEU A 1 204 ? -1.824 -38.5 -22.219 1 93.75 204 LEU A O 1
ATOM 1559 N N . ALA A 1 205 ? -3.561 -37.812 -23.344 1 93.56 205 ALA A N 1
ATOM 1560 C CA . ALA A 1 205 ? -3.168 -36.406 -23.422 1 93.56 205 ALA A CA 1
ATOM 1561 C C . ALA A 1 205 ? -4.391 -35.5 -23.484 1 93.56 205 ALA A C 1
ATOM 1563 O O . ALA A 1 205 ? -5.477 -35.938 -23.875 1 93.56 205 ALA A O 1
ATOM 1564 N N . SER A 1 206 ? -4.195 -34.312 -23.016 1 93 206 SER A N 1
ATOM 1565 C CA . SER A 1 206 ? -5.344 -33.406 -22.984 1 93 206 SER A CA 1
ATOM 1566 C C . SER A 1 206 ? -4.953 -32 -23.438 1 93 206 SER A C 1
ATOM 1568 O O . SER A 1 206 ? -3.779 -31.641 -23.375 1 93 206 SER A O 1
ATOM 1570 N N . GLN A 1 207 ? -5.863 -31.344 -23.938 1 92.12 207 GLN A N 1
ATOM 1571 C CA . GLN A 1 207 ? -5.836 -29.922 -24.266 1 92.12 207 GLN A CA 1
ATOM 1572 C C . GLN A 1 207 ? -7.16 -29.25 -23.906 1 92.12 207 GLN A C 1
ATOM 1574 O O . GLN A 1 207 ? -8.172 -29.5 -24.562 1 92.12 207 GLN A O 1
ATOM 1579 N N . ASP A 1 208 ? -7.145 -28.422 -22.828 1 88.69 208 ASP A N 1
ATOM 1580 C CA . ASP A 1 208 ? -8.359 -27.797 -22.297 1 88.69 208 ASP A CA 1
ATOM 1581 C C . ASP A 1 208 ? -9.398 -28.859 -21.938 1 88.69 208 ASP A C 1
ATOM 1583 O O . ASP A 1 208 ? -9.156 -29.703 -21.078 1 88.69 208 ASP A O 1
ATOM 1587 N N . ASN A 1 209 ? -10.492 -28.844 -22.609 1 89.88 209 ASN A N 1
ATOM 1588 C CA . ASN A 1 209 ? -11.562 -29.781 -22.281 1 89.88 209 ASN A CA 1
ATOM 1589 C C . ASN A 1 209 ? -11.602 -30.953 -23.25 1 89.88 209 ASN A C 1
ATOM 1591 O O . ASN A 1 209 ? -12.586 -31.703 -23.312 1 89.88 209 ASN A O 1
ATOM 1595 N N . LYS A 1 210 ? -10.578 -31.156 -23.953 1 94.25 210 LYS A N 1
ATOM 1596 C CA . LYS A 1 210 ? -10.484 -32.25 -24.891 1 94.25 210 LYS A CA 1
ATOM 1597 C C . LYS A 1 210 ? -9.422 -33.281 -24.453 1 94.25 210 LYS A C 1
ATOM 1599 O O . LYS A 1 210 ? -8.375 -32.875 -23.938 1 94.25 210 LYS A O 1
ATOM 1604 N N . VAL A 1 211 ? -9.75 -34.531 -24.688 1 95.06 211 VAL A N 1
ATOM 1605 C CA . VAL A 1 211 ? -8.836 -35.594 -24.297 1 95.06 211 VAL A CA 1
ATOM 1606 C C . VAL A 1 211 ? -8.648 -36.562 -25.469 1 95.06 211 VAL A C 1
ATOM 1608 O O . VAL A 1 211 ? -9.578 -36.781 -26.25 1 95.06 211 VAL A O 1
ATOM 1611 N N . CYS A 1 212 ? -7.492 -37.031 -25.625 1 96.62 212 CYS A N 1
ATOM 1612 C CA . CYS A 1 212 ? -7.258 -38.094 -26.609 1 96.62 212 CYS A CA 1
ATOM 1613 C C . CYS A 1 212 ? -6.637 -39.312 -25.938 1 96.62 212 CYS A C 1
ATOM 1615 O O . CYS A 1 212 ? -5.883 -39.188 -24.969 1 96.62 212 CYS A O 1
ATOM 1617 N N . SER A 1 213 ? -6.977 -40.438 -26.375 1 97.19 213 SER A N 1
ATOM 1618 C CA . SER A 1 213 ? -6.484 -41.719 -25.844 1 97.19 213 SER A CA 1
ATOM 1619 C C . SER A 1 213 ? -5.801 -42.531 -26.922 1 97.19 213 SER A C 1
ATOM 1621 O O . SER A 1 213 ? -6.324 -42.656 -28.031 1 97.19 213 SER A O 1
ATOM 1623 N N . GLY A 1 214 ? -4.578 -43 -26.609 1 97.31 214 GLY A N 1
ATOM 1624 C CA . GLY A 1 214 ? -3.838 -43.906 -27.484 1 97.31 214 GLY A CA 1
ATOM 1625 C C . GLY A 1 214 ? -3.865 -45.344 -27.016 1 97.31 214 GLY A C 1
ATOM 1626 O O . GLY A 1 214 ? -3.801 -45.625 -25.812 1 97.31 214 GLY A O 1
ATOM 1627 N N . SER A 1 215 ? -3.943 -46.219 -28 1 97.12 215 SER A N 1
ATOM 1628 C CA . SER A 1 215 ? -4.152 -47.625 -27.656 1 97.12 215 SER A CA 1
ATOM 1629 C C . SER A 1 215 ? -3.221 -48.531 -28.453 1 97.12 215 SER A C 1
ATOM 1631 O O . SER A 1 215 ? -2.664 -48.125 -29.469 1 97.12 215 SER A O 1
ATOM 1633 N N . TRP A 1 216 ? -3.121 -49.719 -27.953 1 96.62 216 TRP A N 1
ATOM 1634 C CA . TRP A 1 216 ? -2.338 -50.75 -28.625 1 96.62 216 TRP A CA 1
ATOM 1635 C C . TRP A 1 216 ? -3.059 -51.25 -29.875 1 96.62 216 TRP A C 1
ATOM 1637 O O . TRP A 1 216 ? -2.465 -51.969 -30.703 1 96.62 216 TRP A O 1
ATOM 1647 N N . ASP A 1 217 ? -4.336 -50.906 -30.078 1 95.44 217 ASP A N 1
ATOM 1648 C CA . ASP A 1 217 ? -5.062 -51.281 -31.297 1 95.44 217 ASP A CA 1
ATOM 1649 C C . ASP A 1 217 ? -4.707 -50.344 -32.438 1 95.44 217 ASP A C 1
ATOM 1651 O O . ASP A 1 217 ? -5.367 -50.344 -33.5 1 95.44 217 ASP A O 1
ATOM 1655 N N . SER A 1 218 ? -3.771 -49.438 -32.25 1 97.56 218 SER A N 1
ATOM 1656 C CA . SER A 1 218 ? -3.203 -48.531 -33.25 1 97.56 218 SER A CA 1
ATOM 1657 C C . SER A 1 218 ? -4.164 -47.375 -33.562 1 97.56 218 SER A C 1
ATOM 1659 O O . SER A 1 218 ? -4.129 -46.844 -34.656 1 97.56 218 SER A O 1
ATOM 1661 N N . THR A 1 219 ? -4.973 -47.062 -32.594 1 97.31 219 THR A N 1
ATOM 1662 C CA . THR A 1 219 ? -5.879 -45.938 -32.812 1 97.31 219 THR A CA 1
ATOM 1663 C C . THR A 1 219 ? -5.73 -44.875 -31.734 1 97.31 219 THR A C 1
ATOM 1665 O O . THR A 1 219 ? -5.324 -45.188 -30.609 1 97.31 219 THR A O 1
ATOM 1668 N N . VAL A 1 220 ? -6.02 -43.688 -32.156 1 98 220 VAL A N 1
ATOM 1669 C CA . VAL A 1 220 ? -6.184 -42.562 -31.219 1 98 220 VAL A CA 1
ATOM 1670 C C . VAL A 1 220 ? -7.617 -42.031 -31.297 1 98 220 VAL A C 1
ATOM 1672 O O . VAL A 1 220 ? -8.117 -41.719 -32.375 1 98 220 VAL A O 1
ATOM 1675 N N . LYS A 1 221 ? -8.227 -42.031 -30.188 1 97.69 221 LYS A N 1
ATOM 1676 C CA . LYS A 1 221 ? -9.594 -41.531 -30.156 1 97.69 221 LYS A CA 1
ATOM 1677 C C . LYS A 1 221 ? -9.656 -40.188 -29.391 1 97.69 221 LYS A C 1
ATOM 1679 O O . LYS A 1 221 ? -8.945 -40 -28.391 1 97.69 221 LYS A O 1
ATOM 1684 N N . LEU A 1 222 ? -10.5 -39.281 -29.875 1 97.12 222 LEU A N 1
ATOM 1685 C CA . LEU A 1 222 ? -10.617 -37.969 -29.297 1 97.12 222 LEU A CA 1
ATOM 1686 C C . LEU A 1 222 ? -11.984 -37.781 -28.641 1 97.12 222 LEU A C 1
ATOM 1688 O O . LEU A 1 222 ? -13.008 -38.156 -29.203 1 97.12 222 LEU A O 1
ATOM 1692 N N . TRP A 1 223 ? -11.945 -37.188 -27.453 1 96.44 223 TRP A N 1
ATOM 1693 C CA . TRP A 1 223 ? -13.141 -37.062 -26.641 1 96.44 223 TRP A CA 1
ATOM 1694 C C . TRP A 1 223 ? -13.383 -35.625 -26.25 1 96.44 223 TRP A C 1
ATOM 1696 O O . TRP A 1 223 ? -12.445 -34.906 -25.875 1 96.44 223 TRP A O 1
ATOM 1706 N N . ASP A 1 224 ? -14.617 -35.188 -26.297 1 95.06 224 ASP A N 1
ATOM 1707 C CA . ASP A 1 224 ? -15.023 -33.875 -25.828 1 95.06 224 ASP A CA 1
ATOM 1708 C C . ASP A 1 224 ? -15.68 -33.969 -24.453 1 95.06 224 ASP A C 1
ATOM 1710 O O . ASP A 1 224 ? -16.812 -34.406 -24.328 1 95.06 224 ASP A O 1
ATOM 1714 N N . LEU A 1 225 ? -15.047 -33.469 -23.469 1 92.31 225 LEU A N 1
ATOM 1715 C CA . LEU A 1 225 ? -15.547 -33.594 -22.109 1 92.31 225 LEU A CA 1
ATOM 1716 C C . LEU A 1 225 ? -16.688 -32.625 -21.859 1 92.31 225 LEU A C 1
ATOM 1718 O O . LEU A 1 225 ? -17.5 -32.812 -20.953 1 92.31 225 LEU A O 1
ATOM 1722 N N . GLU A 1 226 ? -16.672 -31.531 -22.531 1 91 226 GLU A N 1
ATOM 1723 C CA . GLU A 1 226 ? -17.781 -30.594 -22.422 1 91 226 GLU A CA 1
ATOM 1724 C C . GLU A 1 226 ? -19.078 -31.203 -22.953 1 91 226 GLU A C 1
ATOM 1726 O O . GLU A 1 226 ? -20.172 -30.844 -22.516 1 91 226 GLU A O 1
ATOM 1731 N N . ALA A 1 227 ? -18.969 -32.031 -23.844 1 92.38 227 ALA A N 1
ATOM 1732 C CA . ALA A 1 227 ? -20.125 -32.719 -24.391 1 92.38 227 ALA A CA 1
ATOM 1733 C C . ALA A 1 227 ? -20.25 -34.125 -23.781 1 92.38 227 ALA A C 1
ATOM 1735 O O . ALA A 1 227 ? -20.469 -35.094 -24.484 1 92.38 227 ALA A O 1
ATOM 1736 N N . GLU A 1 228 ? -20 -34.219 -22.484 1 87.75 228 GLU A N 1
ATOM 1737 C CA . GLU A 1 228 ? -20.172 -35.438 -21.672 1 87.75 228 GLU A CA 1
ATOM 1738 C C . GLU A 1 228 ? -19.344 -36.594 -22.219 1 87.75 228 GLU A C 1
ATOM 1740 O O . GLU A 1 228 ? -19.812 -37.75 -22.234 1 87.75 228 GLU A O 1
ATOM 1745 N N . GLY A 1 229 ? -18.266 -36.344 -22.844 1 91 229 GLY A N 1
ATOM 1746 C CA . GLY A 1 229 ? -17.375 -37.375 -23.297 1 91 229 GLY A CA 1
ATOM 1747 C C . GLY A 1 229 ? -17.719 -37.938 -24.672 1 91 229 GLY A C 1
ATOM 1748 O O . GLY A 1 229 ? -17.406 -39.062 -24.984 1 91 229 GLY A O 1
ATOM 1749 N N . GLN A 1 230 ? -18.328 -37.156 -25.453 1 94.06 230 GLN A N 1
ATOM 1750 C CA . GLN A 1 230 ? -18.656 -37.594 -26.812 1 94.06 230 GLN A CA 1
ATOM 1751 C C . GLN A 1 230 ? -17.406 -37.656 -27.688 1 94.06 230 GLN A C 1
ATOM 1753 O O . GLN A 1 230 ? -16.547 -36.781 -27.625 1 94.06 230 GLN A O 1
ATOM 1758 N N . GLN A 1 231 ? -17.328 -38.812 -28.406 1 95.69 231 GLN A N 1
ATOM 1759 C CA . GLN A 1 231 ? -16.203 -38.969 -29.344 1 95.69 231 GLN A CA 1
ATOM 1760 C C . GLN A 1 231 ? -16.375 -38.031 -30.547 1 95.69 231 GLN A C 1
ATOM 1762 O O . GLN A 1 231 ? -17.438 -38 -31.156 1 95.69 231 GLN A O 1
ATOM 1767 N N . PHE A 1 232 ? -15.344 -37.344 -30.922 1 94.5 232 PHE A N 1
ATOM 1768 C CA . PHE A 1 232 ? -15.508 -36.438 -32.062 1 94.5 232 PHE A CA 1
ATOM 1769 C C . PHE A 1 232 ? -14.453 -36.688 -33.125 1 94.5 232 PHE A C 1
ATOM 1771 O O . PHE A 1 232 ? -14.43 -36.031 -34.156 1 94.5 232 PHE A O 1
ATOM 1778 N N . GLY A 1 233 ? -13.57 -37.656 -32.875 1 94.25 233 GLY A N 1
ATOM 1779 C CA . GLY A 1 233 ? -12.555 -37.969 -33.844 1 94.25 233 GLY A CA 1
ATOM 1780 C C . GLY A 1 233 ? -11.867 -39.312 -33.594 1 94.25 233 GLY A C 1
ATOM 1781 O O . GLY A 1 233 ? -11.914 -39.812 -32.469 1 94.25 233 GLY A O 1
ATOM 1782 N N . GLU A 1 234 ? -11.219 -39.844 -34.625 1 95.69 234 GLU A N 1
ATOM 1783 C CA . GLU A 1 234 ? -10.445 -41.062 -34.562 1 95.69 234 GLU A CA 1
ATOM 1784 C C . GLU A 1 234 ? -9.32 -41.094 -35.594 1 95.69 234 GLU A C 1
ATOM 1786 O O . GLU A 1 234 ? -9.523 -40.688 -36.719 1 95.69 234 GLU A O 1
ATOM 1791 N N . ILE A 1 235 ? -8.172 -41.344 -35.125 1 97.06 235 ILE A N 1
ATOM 1792 C CA . ILE A 1 235 ? -7.004 -41.438 -36 1 97.06 235 ILE A CA 1
ATOM 1793 C C . ILE A 1 235 ? -6.504 -42.906 -36 1 97.06 235 ILE A C 1
ATOM 1795 O O . ILE A 1 235 ? -6.375 -43.531 -34.938 1 97.06 235 ILE A O 1
ATOM 1799 N N . ARG A 1 236 ? -6.238 -43.406 -37.125 1 96.88 236 ARG A N 1
ATOM 1800 C CA . ARG A 1 236 ? -5.684 -44.75 -37.25 1 96.88 236 ARG A CA 1
ATOM 1801 C C . ARG A 1 236 ? -4.203 -44.688 -37.625 1 96.88 236 ARG A C 1
ATOM 1803 O O . ARG A 1 236 ? -3.824 -44.062 -38.625 1 96.88 236 ARG A O 1
ATOM 1810 N N . GLU A 1 237 ? -3.412 -45.25 -36.812 1 96.75 237 GLU A N 1
ATOM 1811 C CA . GLU A 1 237 ? -1.971 -45.344 -37.031 1 96.75 237 GLU A CA 1
ATOM 1812 C C . GLU A 1 237 ? -1.587 -46.75 -37.562 1 96.75 237 GLU A C 1
ATOM 1814 O O . GLU A 1 237 ? -2.414 -47.656 -37.562 1 96.75 237 GLU A O 1
ATOM 1819 N N . LYS A 1 238 ? -0.378 -46.875 -38 1 95.44 238 LYS A N 1
ATOM 1820 C CA . LYS A 1 238 ? 0.107 -48.125 -38.562 1 95.44 238 LYS A CA 1
ATOM 1821 C C . LYS A 1 238 ? 0.522 -49.094 -37.469 1 95.44 238 LYS A C 1
ATOM 1823 O O . LYS A 1 238 ? 0.641 -50.281 -37.688 1 95.44 238 LYS A O 1
ATOM 1828 N N . ALA A 1 239 ? 0.782 -48.594 -36.281 1 97 239 ALA A N 1
ATOM 1829 C CA . ALA A 1 239 ? 1.2 -49.406 -35.156 1 97 239 ALA A CA 1
ATOM 1830 C C . ALA A 1 239 ? 0.642 -48.844 -33.844 1 97 239 ALA A C 1
ATOM 1832 O O . ALA A 1 239 ? -0.003 -47.812 -33.812 1 97 239 ALA A O 1
ATOM 1833 N N . ALA A 1 240 ? 0.924 -49.656 -32.75 1 97.31 240 ALA A N 1
ATOM 1834 C CA . ALA A 1 240 ? 0.427 -49.281 -31.438 1 97.31 240 ALA A CA 1
ATOM 1835 C C . ALA A 1 240 ? 0.888 -47.875 -31.047 1 97.31 240 ALA A C 1
ATOM 1837 O O . ALA A 1 240 ? 2.039 -47.5 -31.297 1 97.31 240 ALA A O 1
ATOM 1838 N N . VAL A 1 241 ? -0.001 -47.094 -30.453 1 97.5 241 VAL A N 1
ATOM 1839 C CA . VAL A 1 241 ? 0.294 -45.75 -30.016 1 97.5 241 VAL A CA 1
ATOM 1840 C C . VAL A 1 241 ? 0.833 -45.75 -28.594 1 97.5 241 VAL A C 1
ATOM 1842 O O . VAL A 1 241 ? 0.132 -46.156 -27.656 1 97.5 241 VAL A O 1
ATOM 1845 N N . LEU A 1 242 ? 2.016 -45.219 -28.406 1 95.94 242 LEU A N 1
ATOM 1846 C CA . LEU A 1 242 ? 2.686 -45.406 -27.109 1 95.94 242 LEU A CA 1
ATOM 1847 C C . LEU A 1 242 ? 2.752 -44.062 -26.359 1 95.94 242 LEU A C 1
ATOM 1849 O O . LEU A 1 242 ? 2.922 -44.062 -25.141 1 95.94 242 LEU A O 1
ATOM 1853 N N . CYS A 1 243 ? 2.73 -42.969 -27.016 1 95.62 243 CYS A N 1
ATOM 1854 C CA . CYS A 1 243 ? 2.783 -41.688 -26.359 1 95.62 243 CYS A CA 1
ATOM 1855 C C . CYS A 1 243 ? 2.064 -40.625 -27.203 1 95.62 243 CYS A C 1
ATOM 1857 O O . CYS A 1 243 ? 1.901 -40.781 -28.406 1 95.62 243 CYS A O 1
ATOM 1859 N N . LEU A 1 244 ? 1.646 -39.594 -26.516 1 96.44 244 LEU A N 1
ATOM 1860 C CA . LEU A 1 244 ? 0.857 -38.531 -27.125 1 96.44 244 LEU A CA 1
ATOM 1861 C C . LEU A 1 244 ? 1.271 -37.188 -26.578 1 96.44 244 LEU A C 1
ATOM 1863 O O . LEU A 1 244 ? 1.653 -37.062 -25.422 1 96.44 244 LEU A O 1
ATOM 1867 N N . SER A 1 245 ? 1.233 -36.219 -27.375 1 95.62 245 SER A N 1
ATOM 1868 C CA . SER A 1 245 ? 1.305 -34.812 -26.984 1 95.62 245 SER A CA 1
ATOM 1869 C C . SER A 1 245 ? 0.229 -33.969 -27.688 1 95.62 245 SER A C 1
ATOM 1871 O O . SER A 1 245 ? 0.145 -33.969 -28.906 1 95.62 245 SER A O 1
ATOM 1873 N N . TYR A 1 246 ? -0.638 -33.312 -26.859 1 94.88 246 TYR A N 1
ATOM 1874 C CA . TYR A 1 246 ? -1.797 -32.594 -27.391 1 94.88 246 TYR A CA 1
ATOM 1875 C C . TYR A 1 246 ? -1.713 -31.109 -27.078 1 94.88 246 TYR A C 1
ATOM 1877 O O . TYR A 1 246 ? -1.869 -30.703 -25.922 1 94.88 246 TYR A O 1
ATOM 1885 N N . ARG A 1 247 ? -1.476 -30.344 -28.109 1 93.44 247 ARG A N 1
ATOM 1886 C CA . ARG A 1 247 ? -1.438 -28.891 -28.031 1 93.44 247 ARG A CA 1
ATOM 1887 C C . ARG A 1 247 ? -2.566 -28.266 -28.844 1 93.44 247 ARG A C 1
ATOM 1889 O O . ARG A 1 247 ? -3.252 -28.969 -29.594 1 93.44 247 ARG A O 1
ATOM 1896 N N . PRO A 1 248 ? -2.783 -26.953 -28.672 1 91.88 248 PRO A N 1
ATOM 1897 C CA . PRO A 1 248 ? -3.898 -26.344 -29.391 1 91.88 248 PRO A CA 1
ATOM 1898 C C . PRO A 1 248 ? -3.758 -26.453 -30.906 1 91.88 248 PRO A C 1
ATOM 1900 O O . PRO A 1 248 ? -4.758 -26.578 -31.609 1 91.88 248 PRO A O 1
ATOM 1903 N N . ASP A 1 249 ? -2.543 -26.453 -31.328 1 92.56 249 ASP A N 1
ATOM 1904 C CA . ASP A 1 249 ? -2.361 -26.375 -32.781 1 92.56 249 ASP A CA 1
ATOM 1905 C C . ASP A 1 249 ? -1.77 -27.672 -33.312 1 92.56 249 ASP A C 1
ATOM 1907 O O . ASP A 1 249 ? -1.713 -27.859 -34.531 1 92.56 249 ASP A O 1
ATOM 1911 N N . VAL A 1 250 ? -1.363 -28.578 -32.438 1 94.25 250 VAL A N 1
ATOM 1912 C CA . VAL A 1 250 ? -0.773 -29.812 -32.938 1 94.25 250 VAL A CA 1
ATOM 1913 C C . VAL A 1 250 ? -1.117 -30.984 -32.031 1 94.25 250 VAL A C 1
ATOM 1915 O O . VAL A 1 250 ? -1.174 -30.812 -30.797 1 94.25 250 VAL A O 1
ATOM 1918 N N . LEU A 1 251 ? -1.35 -32.094 -32.594 1 96.25 251 LEU A N 1
ATOM 1919 C CA . LEU A 1 251 ? -1.438 -33.406 -31.922 1 96.25 251 LEU A CA 1
ATOM 1920 C C . LEU A 1 251 ? -0.368 -34.344 -32.438 1 96.25 251 LEU A C 1
ATOM 1922 O O . LEU A 1 251 ? -0.349 -34.656 -33.656 1 96.25 251 LEU A O 1
ATOM 1926 N N . VAL A 1 252 ? 0.498 -34.719 -31.547 1 97.5 252 VAL A N 1
ATOM 1927 C CA . VAL A 1 252 ? 1.628 -35.562 -31.969 1 97.5 252 VAL A CA 1
ATOM 1928 C C . VAL A 1 252 ? 1.469 -36.969 -31.406 1 97.5 252 VAL A C 1
ATOM 1930 O O . VAL A 1 252 ? 1.117 -37.156 -30.234 1 97.5 252 VAL A O 1
ATOM 1933 N N . THR A 1 253 ? 1.712 -37.969 -32.219 1 98 253 THR A N 1
ATOM 1934 C CA . THR A 1 253 ? 1.647 -39.375 -31.797 1 98 253 THR A CA 1
ATOM 1935 C C . THR A 1 253 ? 3 -40.031 -31.984 1 98 253 THR A C 1
ATOM 1937 O O . THR A 1 253 ? 3.729 -39.75 -32.938 1 98 253 THR A O 1
ATOM 1940 N N . GLY A 1 254 ? 3.406 -40.844 -31.062 1 98.19 254 GLY A N 1
ATOM 1941 C CA . GLY A 1 254 ? 4.535 -41.75 -31.141 1 98.19 254 GLY A CA 1
ATOM 1942 C C . GLY A 1 254 ? 4.125 -43.219 -31.109 1 98.19 254 GLY A C 1
ATOM 1943 O O . GLY A 1 254 ? 3.322 -43.625 -30.266 1 98.19 254 GLY A O 1
ATOM 1944 N N . THR A 1 255 ? 4.664 -43.969 -32.094 1 97.88 255 THR A N 1
ATOM 1945 C CA . THR A 1 255 ? 4.148 -45.312 -32.219 1 97.88 255 THR A CA 1
ATOM 1946 C C . THR A 1 255 ? 5.27 -46.344 -32.062 1 97.88 255 THR A C 1
ATOM 1948 O O . THR A 1 255 ? 6.445 -46 -32 1 97.88 255 THR A O 1
ATOM 1951 N N . TYR A 1 256 ? 4.836 -47.562 -31.953 1 97.06 256 TYR A N 1
ATOM 1952 C CA . TYR A 1 256 ? 5.719 -48.719 -31.766 1 97.06 256 TYR A CA 1
ATOM 1953 C C . TYR A 1 256 ? 6.598 -48.938 -32.969 1 97.06 256 TYR A C 1
ATOM 1955 O O . TYR A 1 256 ? 7.695 -49.5 -32.875 1 97.06 256 TYR A O 1
ATOM 1963 N N . ASP A 1 257 ? 6.195 -48.531 -34.188 1 96.12 257 ASP A N 1
ATOM 1964 C CA . ASP A 1 257 ? 6.941 -48.719 -35.406 1 96.12 257 ASP A CA 1
ATOM 1965 C C . ASP A 1 257 ? 7.898 -47.562 -35.688 1 96.12 257 ASP A C 1
ATOM 1967 O O . ASP A 1 257 ? 8.172 -47.25 -36.844 1 96.12 257 ASP A O 1
ATOM 1971 N N . LYS A 1 258 ? 8.305 -46.875 -34.688 1 96.94 258 LYS A N 1
ATOM 1972 C CA . LYS A 1 258 ? 9.359 -45.844 -34.719 1 96.94 258 LYS A CA 1
ATOM 1973 C C . LYS A 1 258 ? 8.891 -44.594 -35.406 1 96.94 258 LYS A C 1
ATOM 1975 O O . LYS A 1 258 ? 9.695 -43.812 -35.938 1 96.94 258 LYS A O 1
ATOM 1980 N N . THR A 1 259 ? 7.594 -44.375 -35.438 1 97.88 259 THR A N 1
ATOM 1981 C CA . THR A 1 259 ? 7.062 -43.25 -36.219 1 97.88 259 THR A CA 1
ATOM 1982 C C . THR A 1 259 ? 6.531 -42.156 -35.312 1 97.88 259 THR A C 1
ATOM 1984 O O . THR A 1 259 ? 5.875 -42.438 -34.312 1 97.88 259 THR A O 1
ATOM 1987 N N . VAL A 1 260 ? 6.895 -40.938 -35.656 1 98.12 260 VAL A N 1
ATOM 1988 C CA . VAL A 1 260 ? 6.293 -39.75 -35.094 1 98.12 260 VAL A CA 1
ATOM 1989 C C . VAL A 1 260 ? 5.395 -39.062 -36.094 1 98.12 260 VAL A C 1
ATOM 1991 O O . VAL A 1 260 ? 5.84 -38.75 -37.219 1 98.12 260 VAL A O 1
ATOM 1994 N N . THR A 1 261 ? 4.141 -38.906 -35.781 1 97.69 261 THR A N 1
ATOM 1995 C CA . THR A 1 261 ? 3.201 -38.281 -36.719 1 97.69 261 THR A CA 1
ATOM 1996 C C . THR A 1 261 ? 2.564 -37.031 -36.094 1 97.69 261 THR A C 1
ATOM 1998 O O . THR A 1 261 ? 2.197 -37.031 -34.938 1 97.69 261 THR A O 1
ATOM 2001 N N . VAL A 1 262 ? 2.434 -35.969 -36.906 1 96.62 262 VAL A N 1
ATOM 2002 C CA . VAL A 1 262 ? 1.883 -34.688 -36.469 1 96.62 262 VAL A CA 1
ATOM 2003 C C . VAL A 1 262 ? 0.555 -34.438 -37.156 1 96.62 262 VAL A C 1
ATOM 2005 O O . VAL A 1 262 ? 0.468 -34.531 -38.406 1 96.62 262 VAL A O 1
ATOM 2008 N N . TYR A 1 263 ? -0.446 -34.125 -36.406 1 96.69 263 TYR A N 1
ATOM 2009 C CA . TYR A 1 263 ? -1.771 -33.812 -36.906 1 96.69 263 TYR A CA 1
ATOM 2010 C C . TYR A 1 263 ? -2.184 -32.406 -36.5 1 96.69 263 TYR A C 1
ATOM 2012 O O . TYR A 1 263 ? -1.699 -31.875 -35.5 1 96.69 263 TYR A O 1
ATOM 2020 N N . ASP A 1 264 ? -3.037 -31.766 -37.25 1 94.12 264 ASP A N 1
ATOM 2021 C CA . ASP A 1 264 ? -3.648 -30.484 -36.875 1 94.12 264 ASP A CA 1
ATOM 2022 C C . ASP A 1 264 ? -5.051 -30.688 -36.312 1 94.12 264 ASP A C 1
ATOM 2024 O O . ASP A 1 264 ? -5.984 -31.016 -37.062 1 94.12 264 ASP A O 1
ATOM 2028 N N . PRO A 1 265 ? -5.195 -30.484 -35.031 1 91.75 265 PRO A N 1
ATOM 2029 C CA . PRO A 1 265 ? -6.504 -30.734 -34.406 1 91.75 265 PRO A CA 1
ATOM 2030 C C . PRO A 1 265 ? -7.547 -29.688 -34.844 1 91.75 265 PRO A C 1
ATOM 2032 O O . PRO A 1 265 ? -8.75 -29.922 -34.656 1 91.75 265 PRO A O 1
ATOM 2035 N N . ARG A 1 266 ? -7.312 -28.484 -35.344 1 86.88 266 ARG A N 1
ATOM 2036 C CA . ARG A 1 266 ? -8.234 -27.422 -35.719 1 86.88 266 ARG A CA 1
ATOM 2037 C C . ARG A 1 266 ? -8.898 -27.75 -37.062 1 86.88 266 ARG A C 1
ATOM 2039 O O . ARG A 1 266 ? -9.969 -27.219 -37.375 1 86.88 266 ARG A O 1
ATOM 2046 N N . ALA A 1 267 ? -8.219 -28.656 -37.812 1 85.12 267 ALA A N 1
ATOM 2047 C CA . ALA A 1 267 ? -8.688 -29 -39.156 1 85.12 267 ALA A CA 1
ATOM 2048 C C . ALA A 1 267 ? -9.109 -30.453 -39.25 1 85.12 267 ALA A C 1
ATOM 2050 O O . ALA A 1 267 ? -8.703 -31.172 -40.188 1 85.12 267 ALA A O 1
ATOM 2051 N N . GLY A 1 268 ? -9.922 -30.938 -38.344 1 85.19 268 GLY A N 1
ATOM 2052 C CA . GLY A 1 268 ? -10.422 -32.312 -38.344 1 85.19 268 GLY A CA 1
ATOM 2053 C C . GLY A 1 268 ? -9.328 -33.344 -38.25 1 85.19 268 GLY A C 1
ATOM 2054 O O . GLY A 1 268 ? -9.367 -34.375 -38.906 1 85.19 268 GLY A O 1
ATOM 2055 N N . GLN A 1 269 ? -8.242 -33.062 -37.594 1 87.88 269 GLN A N 1
ATOM 2056 C CA . GLN A 1 269 ? -7.09 -33.938 -37.375 1 87.88 269 GLN A CA 1
ATOM 2057 C C . GLN A 1 269 ? -6.402 -34.25 -38.719 1 87.88 269 GLN A C 1
ATOM 2059 O O . GLN A 1 269 ? -6.086 -35.406 -39 1 87.88 269 GLN A O 1
ATOM 2064 N N . ALA A 1 270 ? -6.199 -33.281 -39.5 1 91.62 270 ALA A N 1
ATOM 2065 C CA . ALA A 1 270 ? -5.508 -33.438 -40.781 1 91.62 270 ALA A CA 1
ATOM 2066 C C . ALA A 1 270 ? -4.039 -33.781 -40.562 1 91.62 270 ALA A C 1
ATOM 2068 O O . ALA A 1 270 ? -3.385 -33.25 -39.656 1 91.62 270 ALA A O 1
ATOM 2069 N N . LEU A 1 271 ? -3.535 -34.719 -41.375 1 94.12 271 LEU A N 1
ATOM 2070 C CA . LEU A 1 271 ? -2.133 -35.125 -41.312 1 94.12 271 LEU A CA 1
ATOM 2071 C C . LEU A 1 271 ? -1.222 -34 -41.781 1 94.12 271 LEU A C 1
ATOM 2073 O O . LEU A 1 271 ? -1.422 -33.438 -42.844 1 94.12 271 LEU A O 1
ATOM 2077 N N . VAL A 1 272 ? -0.297 -33.625 -41.031 1 93.44 272 VAL A N 1
ATOM 2078 C CA . VAL A 1 272 ? 0.651 -32.562 -41.344 1 93.44 272 VAL A CA 1
ATOM 2079 C C . VAL A 1 272 ? 1.961 -33.156 -41.844 1 93.44 272 VAL A C 1
ATOM 2081 O O . VAL A 1 272 ? 2.445 -32.844 -42.938 1 93.44 272 VAL A O 1
ATOM 2084 N N . CYS A 1 273 ? 2.463 -34.031 -41 1 93.12 273 CYS A N 1
ATOM 2085 C CA . CYS A 1 273 ? 3.686 -34.719 -41.406 1 93.12 273 CYS A CA 1
ATOM 2086 C C . CYS A 1 273 ? 3.877 -36.031 -40.625 1 93.12 273 CYS A C 1
ATOM 2088 O O . CYS A 1 273 ? 3.303 -36.188 -39.562 1 93.12 273 CYS A O 1
ATOM 2090 N N . SER A 1 274 ? 4.582 -36.969 -41.188 1 95.25 274 SER A N 1
ATOM 2091 C CA . SER A 1 274 ? 4.941 -38.25 -40.594 1 95.25 274 SER A CA 1
ATOM 2092 C C . SER A 1 274 ? 6.375 -38.625 -40.938 1 95.25 274 SER A C 1
ATOM 2094 O O . SER A 1 274 ? 6.773 -38.562 -42.094 1 95.25 274 SER A O 1
ATOM 2096 N N . TYR A 1 275 ? 7.18 -38.938 -39.906 1 95.38 275 TYR A N 1
ATOM 2097 C CA . TYR A 1 275 ? 8.578 -39.281 -40.125 1 95.38 275 TYR A CA 1
ATOM 2098 C C . TYR A 1 275 ? 9.07 -40.312 -39.125 1 95.38 275 TYR A C 1
ATOM 2100 O O . TYR A 1 275 ? 8.43 -40.562 -38.094 1 95.38 275 TYR A O 1
ATOM 2108 N N . LYS A 1 276 ? 10.148 -41 -39.375 1 97 276 LYS A N 1
ATOM 2109 C CA . LYS A 1 276 ? 10.758 -42.031 -38.531 1 97 276 LYS A CA 1
ATOM 2110 C C . LYS A 1 276 ? 12.133 -41.562 -38.031 1 97 276 LYS A C 1
ATOM 2112 O O . LYS A 1 276 ? 13.156 -41.938 -38.625 1 97 276 LYS A O 1
ATOM 2117 N N . PRO A 1 277 ? 12.156 -40.906 -36.969 1 96.5 277 PRO A N 1
ATOM 2118 C CA . PRO A 1 277 ? 13.422 -40.344 -36.5 1 96.5 277 PRO A CA 1
ATOM 2119 C C . PRO A 1 277 ? 14.25 -41.344 -35.719 1 96.5 277 PRO A C 1
ATOM 2121 O O . PRO A 1 277 ? 15.43 -41.094 -35.438 1 96.5 277 PRO A O 1
ATOM 2124 N N . HIS A 1 278 ? 13.711 -42.469 -35.344 1 97.62 278 HIS A N 1
ATOM 2125 C CA . HIS A 1 278 ? 14.359 -43.375 -34.406 1 97.62 278 HIS A CA 1
ATOM 2126 C C . HIS A 1 278 ? 14.523 -44.781 -35 1 97.62 278 HIS A C 1
ATOM 2128 O O . HIS A 1 278 ? 14 -45.031 -36.094 1 97.62 278 HIS A O 1
ATOM 2134 N N . ALA A 1 279 ? 15.289 -45.594 -34.375 1 97.56 279 ALA A N 1
ATOM 2135 C CA . ALA A 1 279 ? 15.523 -46.969 -34.844 1 97.56 279 ALA A CA 1
ATOM 2136 C C . ALA A 1 279 ? 14.656 -47.969 -34.062 1 97.56 279 ALA A C 1
ATOM 2138 O O . ALA A 1 279 ? 14.609 -49.156 -34.406 1 97.56 279 ALA A O 1
ATOM 2139 N N . SER A 1 280 ? 14.031 -47.5 -33.062 1 96.88 280 SER A N 1
ATOM 2140 C CA . SER A 1 280 ? 13.133 -48.312 -32.281 1 96.88 280 SER A CA 1
ATOM 2141 C C . SER A 1 280 ? 11.867 -47.562 -31.906 1 96.88 280 SER A C 1
ATOM 2143 O O . SER A 1 280 ? 11.625 -46.469 -32.406 1 96.88 280 SER A O 1
ATOM 2145 N N . ALA A 1 281 ? 11.031 -48.156 -31 1 96.88 281 ALA A N 1
ATOM 2146 C CA . ALA A 1 281 ? 9.734 -47.594 -30.625 1 96.88 281 ALA A CA 1
ATOM 2147 C C . ALA A 1 281 ? 9.883 -46.219 -30.016 1 96.88 281 ALA A C 1
ATOM 2149 O O . ALA A 1 281 ? 10.828 -45.969 -29.266 1 96.88 281 ALA A O 1
ATOM 2150 N N . VAL A 1 282 ? 8.961 -45.312 -30.312 1 97.88 282 VAL A N 1
ATOM 2151 C CA . VAL A 1 282 ? 8.898 -43.969 -29.703 1 97.88 282 VAL A CA 1
ATOM 2152 C C . VAL A 1 282 ? 8.195 -44.062 -28.359 1 97.88 282 VAL A C 1
ATOM 2154 O O . VAL A 1 282 ? 7.012 -44.406 -28.281 1 97.88 282 VAL A O 1
ATOM 2157 N N . LEU A 1 283 ? 8.828 -43.656 -27.281 1 96.19 283 LEU A N 1
ATOM 2158 C CA . LEU A 1 283 ? 8.336 -43.938 -25.938 1 96.19 283 LEU A CA 1
ATOM 2159 C C . LEU A 1 283 ? 7.809 -42.656 -25.266 1 96.19 283 LEU A C 1
ATOM 2161 O O . LEU A 1 283 ? 6.945 -42.719 -24.391 1 96.19 283 LEU A O 1
ATOM 2165 N N . SER A 1 284 ? 8.359 -41.594 -25.594 1 95.69 284 SER A N 1
ATOM 2166 C CA . SER A 1 284 ? 7.98 -40.344 -24.922 1 95.69 284 SER A CA 1
ATOM 2167 C C . SER A 1 284 ? 7.977 -39.188 -25.922 1 95.69 284 SER A C 1
ATOM 2169 O O . SER A 1 284 ? 8.734 -39.156 -26.891 1 95.69 284 SER A O 1
ATOM 2171 N N . LEU A 1 285 ? 7.113 -38.219 -25.578 1 96.5 285 LEU A N 1
ATOM 2172 C CA . LEU A 1 285 ? 6.934 -37.062 -26.453 1 96.5 285 LEU A CA 1
ATOM 2173 C C . LEU A 1 285 ? 6.719 -35.781 -25.641 1 96.5 285 LEU A C 1
ATOM 2175 O O . LEU A 1 285 ? 6.105 -35.844 -24.562 1 96.5 285 LEU A O 1
ATOM 2179 N N . ALA A 1 286 ? 7.23 -34.75 -26.109 1 94.31 286 ALA A N 1
ATOM 2180 C CA . ALA A 1 286 ? 6.938 -33.406 -25.625 1 94.31 286 ALA A CA 1
ATOM 2181 C C . ALA A 1 286 ? 6.969 -32.375 -26.766 1 94.31 286 ALA A C 1
ATOM 2183 O O . ALA A 1 286 ? 7.719 -32.562 -27.719 1 94.31 286 ALA A O 1
ATOM 2184 N N . ALA A 1 287 ? 6.059 -31.422 -26.641 1 94 287 ALA A N 1
ATOM 2185 C CA . ALA A 1 287 ? 6.02 -30.438 -27.719 1 94 287 ALA A CA 1
ATOM 2186 C C . ALA A 1 287 ? 5.711 -29.047 -27.172 1 94 287 ALA A C 1
ATOM 2188 O O . ALA A 1 287 ? 5.043 -28.906 -26.141 1 94 287 ALA A O 1
ATOM 2189 N N . ASP A 1 288 ? 6.25 -28.016 -27.828 1 91.56 288 ASP A N 1
ATOM 2190 C CA . ASP A 1 288 ? 5.855 -26.641 -27.594 1 91.56 288 ASP A CA 1
ATOM 2191 C C . ASP A 1 288 ? 5.488 -25.938 -28.922 1 91.56 288 ASP A C 1
ATOM 2193 O O . ASP A 1 288 ? 5.086 -26.609 -29.875 1 91.56 288 ASP A O 1
ATOM 2197 N N . ASP A 1 289 ? 5.523 -24.641 -28.984 1 90.56 289 ASP A N 1
ATOM 2198 C CA . ASP A 1 289 ? 5.074 -23.906 -30.156 1 90.56 289 ASP A CA 1
ATOM 2199 C C . ASP A 1 289 ? 6.066 -24.047 -31.312 1 90.56 289 ASP A C 1
ATOM 2201 O O . ASP A 1 289 ? 5.707 -23.844 -32.469 1 90.56 289 ASP A O 1
ATOM 2205 N N . ARG A 1 290 ? 7.219 -24.531 -30.953 1 93 290 ARG A N 1
ATOM 2206 C CA . ARG A 1 290 ? 8.25 -24.516 -31.984 1 93 290 ARG A CA 1
ATOM 2207 C C . ARG A 1 290 ? 8.828 -25.906 -32.188 1 93 290 ARG A C 1
ATOM 2209 O O . ARG A 1 290 ? 9.188 -26.281 -33.312 1 93 290 ARG A O 1
ATOM 2216 N N . LEU A 1 291 ? 8.883 -26.656 -31.094 1 95.38 291 LEU A N 1
ATOM 2217 C CA . LEU A 1 291 ? 9.672 -27.891 -31.172 1 95.38 291 LEU A CA 1
ATOM 2218 C C . LEU A 1 291 ? 8.828 -29.094 -30.781 1 95.38 291 LEU A C 1
ATOM 2220 O O . LEU A 1 291 ? 7.848 -28.969 -30.047 1 95.38 291 LEU A O 1
ATOM 2224 N N . ILE A 1 292 ? 9.195 -30.25 -31.312 1 96.56 292 ILE A N 1
ATOM 2225 C CA . ILE A 1 292 ? 8.742 -31.562 -30.891 1 96.56 292 ILE A CA 1
ATOM 2226 C C . ILE A 1 292 ? 9.938 -32.406 -30.453 1 96.56 292 ILE A C 1
ATOM 2228 O O . ILE A 1 292 ? 10.914 -32.531 -31.188 1 96.56 292 ILE A O 1
ATOM 2232 N N . VAL A 1 293 ? 9.883 -32.844 -29.25 1 97.31 293 VAL A N 1
ATOM 2233 C CA . VAL A 1 293 ? 10.945 -33.688 -28.703 1 97.31 293 VAL A CA 1
ATOM 2234 C C . VAL A 1 293 ? 10.461 -35.125 -28.531 1 97.31 293 VAL A C 1
ATOM 2236 O O . VAL A 1 293 ? 9.398 -35.344 -27.953 1 97.31 293 VAL A O 1
ATOM 2239 N N . SER A 1 294 ? 11.188 -36.094 -29.094 1 98.06 294 SER A N 1
ATOM 2240 C CA . SER A 1 294 ? 10.805 -37.5 -29 1 98.06 294 SER A CA 1
ATOM 2241 C C . SER A 1 294 ? 11.93 -38.344 -28.438 1 98.06 294 SER A C 1
ATOM 2243 O O . SER A 1 294 ? 13.102 -38.125 -28.75 1 98.06 294 SER A O 1
ATOM 2245 N N . GLY A 1 295 ? 11.594 -39.219 -27.531 1 97.69 295 GLY A N 1
ATOM 2246 C CA . GLY A 1 295 ? 12.5 -40.188 -26.984 1 97.69 295 GLY A CA 1
ATOM 2247 C C . GLY A 1 295 ? 12.148 -41.625 -27.406 1 97.69 295 GLY A C 1
ATOM 2248 O O . GLY A 1 295 ? 10.977 -41.969 -27.516 1 97.69 295 GLY A O 1
ATOM 2249 N N . SER A 1 296 ? 13.18 -42.469 -27.562 1 97.75 296 SER A N 1
ATOM 2250 C CA . SER A 1 296 ? 12.961 -43.812 -28.109 1 97.75 296 SER A CA 1
ATOM 2251 C C . SER A 1 296 ? 13.719 -44.844 -27.312 1 97.75 296 SER A C 1
ATOM 2253 O O . SER A 1 296 ? 14.633 -44.531 -26.562 1 97.75 296 SER A O 1
ATOM 2255 N N . GLU A 1 297 ? 13.297 -46.062 -27.547 1 96 297 GLU A N 1
ATOM 2256 C CA . GLU A 1 297 ? 13.945 -47.219 -26.938 1 96 297 GLU A CA 1
ATOM 2257 C C . GLU A 1 297 ? 15.375 -47.375 -27.453 1 96 297 GLU A C 1
ATOM 2259 O O . GLU A 1 297 ? 16.188 -48.062 -26.828 1 96 297 GLU A O 1
ATOM 2264 N N . ASP A 1 298 ? 15.711 -46.844 -28.609 1 96.31 298 ASP A N 1
ATOM 2265 C CA . ASP A 1 298 ? 17.062 -46.906 -29.156 1 96.31 298 ASP A CA 1
ATOM 2266 C C . ASP A 1 298 ? 18 -45.938 -28.438 1 96.31 298 ASP A C 1
ATOM 2268 O O . ASP A 1 298 ? 19.109 -45.656 -28.906 1 96.31 298 ASP A O 1
ATOM 2272 N N . ARG A 1 299 ? 17.578 -45.25 -27.406 1 97 299 ARG A N 1
ATOM 2273 C CA . ARG A 1 299 ? 18.328 -44.344 -26.516 1 97 299 ARG A CA 1
ATOM 2274 C C . ARG A 1 299 ? 18.656 -43.031 -27.219 1 97 299 ARG A C 1
ATOM 2276 O O . ARG A 1 299 ? 19.734 -42.469 -27 1 97 299 ARG A O 1
ATOM 2283 N N . THR A 1 300 ? 17.75 -42.688 -28.062 1 97.12 300 THR A N 1
ATOM 2284 C CA . THR A 1 300 ? 17.969 -41.406 -28.734 1 97.12 300 THR A CA 1
ATOM 2285 C C . THR A 1 300 ? 16.891 -40.375 -28.344 1 97.12 300 THR A C 1
ATOM 2287 O O . THR A 1 300 ? 15.75 -40.781 -28.078 1 97.12 300 THR A O 1
ATOM 2290 N N . LEU A 1 301 ? 17.312 -39.156 -28.25 1 97.56 301 LEU A N 1
ATOM 2291 C CA . LEU A 1 301 ? 16.438 -38 -28.156 1 97.56 301 LEU A CA 1
ATOM 2292 C C . LEU A 1 301 ? 16.516 -37.156 -29.422 1 97.56 301 LEU A C 1
ATOM 2294 O O . LEU A 1 301 ? 17.609 -36.688 -29.797 1 97.56 301 LEU A O 1
ATOM 2298 N N . VAL A 1 302 ? 15.398 -36.969 -30.047 1 98.12 302 VAL A N 1
ATOM 2299 C CA . VAL A 1 302 ? 15.406 -36.25 -31.312 1 98.12 302 VAL A CA 1
ATOM 2300 C C . VAL A 1 302 ? 14.531 -35 -31.203 1 98.12 302 VAL A C 1
ATOM 2302 O O . VAL A 1 302 ? 13.422 -35.062 -30.656 1 98.12 302 VAL A O 1
ATOM 2305 N N . VAL A 1 303 ? 15.086 -33.875 -31.703 1 97.44 303 VAL A N 1
ATOM 2306 C CA . VAL A 1 303 ? 14.383 -32.594 -31.688 1 97.44 303 VAL A CA 1
ATOM 2307 C C . VAL A 1 303 ? 13.992 -32.219 -33.125 1 97.44 303 VAL A C 1
ATOM 2309 O O . VAL A 1 303 ? 14.844 -32.188 -34 1 97.44 303 VAL A O 1
ATOM 2312 N N . PHE A 1 304 ? 12.719 -31.969 -33.281 1 97.12 304 PHE A N 1
ATOM 2313 C CA . PHE A 1 304 ? 12.164 -31.609 -34.594 1 97.12 304 PHE A CA 1
ATOM 2314 C C . PHE A 1 304 ? 11.641 -30.188 -34.594 1 97.12 304 PHE A C 1
ATOM 2316 O O . PHE A 1 304 ? 10.938 -29.781 -33.656 1 97.12 304 PHE A O 1
ATOM 2323 N N . ASP A 1 305 ? 12.039 -29.422 -35.562 1 94.75 305 ASP A N 1
ATOM 2324 C CA . ASP A 1 305 ? 11.547 -28.062 -35.75 1 94.75 305 ASP A CA 1
ATOM 2325 C C . ASP A 1 305 ? 10.258 -28.047 -36.562 1 94.75 305 ASP A C 1
ATOM 2327 O O . ASP A 1 305 ? 10.258 -28.391 -37.75 1 94.75 305 ASP A O 1
ATOM 2331 N N . ARG A 1 306 ? 9.195 -27.578 -36 1 92.19 306 ARG A N 1
ATOM 2332 C CA . ARG A 1 306 ? 7.883 -27.609 -36.656 1 92.19 306 ARG A CA 1
ATOM 2333 C C . ARG A 1 306 ? 7.836 -26.672 -37.844 1 92.19 306 ARG A C 1
ATOM 2335 O O . ARG A 1 306 ? 7.172 -26.953 -38.844 1 92.19 306 ARG A O 1
ATOM 2342 N N . ARG A 1 307 ? 8.43 -25.547 -37.719 1 88.25 307 ARG A N 1
ATOM 2343 C CA . ARG A 1 307 ? 8.422 -24.562 -38.812 1 88.25 307 ARG A CA 1
ATOM 2344 C C . ARG A 1 307 ? 9.328 -24.984 -39.938 1 88.25 307 ARG A C 1
ATOM 2346 O O . ARG A 1 307 ? 8.953 -24.875 -41.125 1 88.25 307 ARG A O 1
ATOM 2353 N N . GLY A 1 308 ? 10.453 -25.391 -39.594 1 87.19 308 GLY A N 1
ATOM 2354 C CA . GLY A 1 308 ? 11.406 -25.812 -40.594 1 87.19 308 GLY A CA 1
ATOM 2355 C C . GLY A 1 308 ? 11.133 -27.188 -41.156 1 87.19 308 GLY A C 1
ATOM 2356 O O . GLY A 1 308 ? 11.766 -27.609 -42.125 1 87.19 308 GLY A O 1
ATOM 2357 N N . ASP A 1 309 ? 10.266 -27.875 -40.625 1 84.38 309 ASP A N 1
ATOM 2358 C CA . ASP A 1 309 ? 9.844 -29.219 -41.031 1 84.38 309 ASP A CA 1
ATOM 2359 C C . ASP A 1 309 ? 11.047 -30.141 -41.188 1 84.38 309 ASP A C 1
ATOM 2361 O O . ASP A 1 309 ? 11.211 -30.797 -42.219 1 84.38 309 ASP A O 1
ATOM 2365 N N . GLY A 1 310 ? 11.852 -30.125 -40.125 1 91.88 310 GLY A N 1
ATOM 2366 C CA . GLY A 1 310 ? 13.039 -30.969 -40.156 1 91.88 310 GLY A CA 1
ATOM 2367 C C . GLY A 1 310 ? 13.609 -31.25 -38.781 1 91.88 310 GLY A C 1
ATOM 2368 O O . GLY A 1 310 ? 13.25 -30.594 -37.812 1 91.88 310 GLY A O 1
ATOM 2369 N N . VAL A 1 311 ? 14.406 -32.312 -38.75 1 95.06 311 VAL A N 1
ATOM 2370 C CA . VAL A 1 311 ? 15.078 -32.719 -37.531 1 95.06 311 VAL A CA 1
ATOM 2371 C C . VAL A 1 311 ? 16.203 -31.719 -37.219 1 95.06 311 VAL A C 1
ATOM 2373 O O . VAL A 1 311 ? 17.078 -31.484 -38.062 1 95.06 311 VAL A O 1
ATOM 2376 N N . LEU A 1 312 ? 16.188 -31.109 -36.094 1 94.88 312 LEU A N 1
ATOM 2377 C CA . LEU A 1 312 ? 17.172 -30.109 -35.688 1 94.88 312 LEU A CA 1
ATOM 2378 C C . LEU A 1 312 ? 18.328 -30.766 -34.938 1 94.88 312 LEU A C 1
ATOM 2380 O O . LEU A 1 312 ? 19.469 -30.312 -35.031 1 94.88 312 LEU A O 1
ATOM 2384 N N . GLN A 1 313 ? 18 -31.766 -34.188 1 96.56 313 GLN A N 1
ATOM 2385 C CA . GLN A 1 313 ? 19.016 -32.375 -33.312 1 96.56 313 GLN A CA 1
ATOM 2386 C C . GLN A 1 313 ? 18.703 -33.844 -33.031 1 96.56 313 GLN A C 1
ATOM 2388 O O . GLN A 1 313 ? 17.547 -34.219 -32.875 1 96.56 313 GLN A O 1
ATOM 2393 N N . ARG A 1 314 ? 19.734 -34.656 -32.969 1 96.81 314 ARG A N 1
ATOM 2394 C CA . ARG A 1 314 ? 19.688 -36.062 -32.5 1 96.81 314 ARG A CA 1
ATOM 2395 C C . ARG A 1 314 ? 20.719 -36.312 -31.422 1 96.81 314 ARG A C 1
ATOM 2397 O O . ARG A 1 314 ? 21.922 -36.062 -31.641 1 96.81 314 ARG A O 1
ATOM 2404 N N . LEU A 1 315 ? 20.297 -36.688 -30.344 1 96.62 315 LEU A N 1
ATOM 2405 C CA . LEU A 1 315 ? 21.203 -36.938 -29.234 1 96.62 315 LEU A CA 1
ATOM 2406 C C . LEU A 1 315 ? 21.188 -38.438 -28.859 1 96.62 315 LEU A C 1
ATOM 2408 O O . LEU A 1 315 ? 20.109 -39 -28.641 1 96.62 315 LEU A O 1
ATOM 2412 N N . GLN A 1 316 ? 22.344 -39.062 -28.828 1 96.69 316 GLN A N 1
ATOM 2413 C CA . GLN A 1 316 ? 22.469 -40.406 -28.328 1 96.69 316 GLN A CA 1
ATOM 2414 C C . GLN A 1 316 ? 22.688 -40.438 -26.828 1 96.69 316 GLN A C 1
ATOM 2416 O O . GLN A 1 316 ? 23.625 -39.812 -26.328 1 96.69 316 GLN A O 1
ATOM 2421 N N . LEU A 1 317 ? 21.875 -41.062 -26.141 1 96.12 317 LEU A N 1
ATOM 2422 C CA . LEU A 1 317 ? 21.969 -41.156 -24.688 1 96.12 317 LEU A CA 1
ATOM 2423 C C . LEU A 1 317 ? 22.422 -42.531 -24.234 1 96.12 317 LEU A C 1
ATOM 2425 O O . LEU A 1 317 ? 22.547 -43.438 -25.047 1 96.12 317 LEU A O 1
ATOM 2429 N N . GLU A 1 318 ? 22.719 -42.594 -22.984 1 93.88 318 GLU A N 1
ATOM 2430 C CA . GLU A 1 318 ? 23.141 -43.875 -22.438 1 93.88 318 GLU A CA 1
ATOM 2431 C C . GLU A 1 318 ? 21.938 -44.781 -22.156 1 93.88 318 GLU A C 1
ATOM 2433 O O . GLU A 1 318 ? 22.031 -46 -22.266 1 93.88 318 GLU A O 1
ATOM 2438 N N . ASN A 1 319 ? 20.859 -44.156 -21.828 1 94.44 319 ASN A N 1
ATOM 2439 C CA . ASN A 1 319 ? 19.609 -44.844 -21.5 1 94.44 319 ASN A CA 1
ATOM 2440 C C . ASN A 1 319 ? 18.422 -44.219 -22.234 1 94.44 319 ASN A C 1
ATOM 2442 O O . ASN A 1 319 ? 18.5 -43.094 -22.734 1 94.44 319 ASN A O 1
ATOM 2446 N N . TYR A 1 320 ? 17.438 -45.094 -22.406 1 94.12 320 TYR A N 1
ATOM 2447 C CA . TYR A 1 320 ? 16.297 -44.5 -23.109 1 94.12 320 TYR A CA 1
ATOM 2448 C C . TYR A 1 320 ? 15.328 -43.844 -22.141 1 94.12 320 TYR A C 1
ATOM 2450 O O . TYR A 1 320 ? 15.273 -44.219 -20.969 1 94.12 320 TYR A O 1
ATOM 2458 N N . LEU A 1 321 ? 14.633 -42.938 -22.578 1 95.69 321 LEU A N 1
ATOM 2459 C CA . LEU A 1 321 ? 13.734 -42.094 -21.781 1 95.69 321 LEU A CA 1
ATOM 2460 C C . LEU A 1 321 ? 12.297 -42.594 -21.891 1 95.69 321 LEU A C 1
ATOM 2462 O O . LEU A 1 321 ? 11.805 -42.844 -22.984 1 95.69 321 LEU A O 1
ATOM 2466 N N . LEU A 1 322 ? 11.602 -42.688 -20.75 1 93.69 322 LEU A N 1
ATOM 2467 C CA . LEU A 1 322 ? 10.234 -43.188 -20.734 1 93.69 322 LEU A CA 1
ATOM 2468 C C . LEU A 1 322 ? 9.242 -42.062 -20.469 1 93.69 322 LEU A C 1
ATOM 2470 O O . LEU A 1 322 ? 8.055 -42.188 -20.797 1 93.69 322 LEU A O 1
ATOM 2474 N N . SER A 1 323 ? 9.711 -41.062 -19.859 1 93 323 SER A N 1
ATOM 2475 C CA . SER A 1 323 ? 8.828 -39.938 -19.516 1 93 323 SER A CA 1
ATOM 2476 C C . SER A 1 323 ? 9.555 -38.594 -19.641 1 93 323 SER A C 1
ATOM 2478 O O . SER A 1 323 ? 10.766 -38.531 -19.453 1 93 323 SER A O 1
ATOM 2480 N N . MET A 1 324 ? 8.695 -37.594 -19.984 1 94.62 324 MET A N 1
ATOM 2481 C CA . MET A 1 324 ? 9.258 -36.281 -20.172 1 94.62 324 MET A CA 1
ATOM 2482 C C . MET A 1 324 ? 8.305 -35.188 -19.656 1 94.62 324 MET A C 1
ATOM 2484 O O . MET A 1 324 ? 7.086 -35.344 -19.719 1 94.62 324 MET A O 1
ATOM 2488 N N . SER A 1 325 ? 8.891 -34.219 -19.109 1 93.19 325 SER A N 1
ATOM 2489 C CA . SER A 1 325 ? 8.195 -33 -18.719 1 93.19 325 SER A CA 1
ATOM 2490 C C . SER A 1 325 ? 8.938 -31.766 -19.219 1 93.19 325 SER A C 1
ATOM 2492 O O . SER A 1 325 ? 10.062 -31.5 -18.797 1 93.19 325 SER A O 1
ATOM 2494 N N . TYR A 1 326 ? 8.266 -31.031 -20.125 1 92.88 326 TYR A N 1
ATOM 2495 C CA . TYR A 1 326 ? 8.914 -29.906 -20.797 1 92.88 326 TYR A CA 1
ATOM 2496 C C . TYR A 1 326 ? 8.203 -28.609 -20.469 1 92.88 326 TYR A C 1
ATOM 2498 O O . TYR A 1 326 ? 7.016 -28.438 -20.75 1 92.88 326 TYR A O 1
ATOM 2506 N N . GLN A 1 327 ? 8.945 -27.75 -19.781 1 87.06 327 GLN A N 1
ATOM 2507 C CA . GLN A 1 327 ? 8.445 -26.422 -19.422 1 87.06 327 GLN A CA 1
ATOM 2508 C C . GLN A 1 327 ? 9.523 -25.375 -19.594 1 87.06 327 GLN A C 1
ATOM 2510 O O . GLN A 1 327 ? 10.641 -25.531 -19.078 1 87.06 327 GLN A O 1
ATOM 2515 N N . GLY A 1 328 ? 9.195 -24.297 -20.266 1 84.88 328 GLY A N 1
ATOM 2516 C CA . GLY A 1 328 ? 10.188 -23.25 -20.453 1 84.88 328 GLY A CA 1
ATOM 2517 C C . GLY A 1 328 ? 11.391 -23.703 -21.266 1 84.88 328 GLY A C 1
ATOM 2518 O O . GLY A 1 328 ? 11.242 -24.203 -22.375 1 84.88 328 GLY A O 1
ATOM 2519 N N . THR A 1 329 ? 12.531 -23.578 -20.562 1 89.44 329 THR A N 1
ATOM 2520 C CA . THR A 1 329 ? 13.766 -23.969 -21.234 1 89.44 329 THR A CA 1
ATOM 2521 C C . THR A 1 329 ? 14.336 -25.234 -20.641 1 89.44 329 THR A C 1
ATOM 2523 O O . THR A 1 329 ? 15.508 -25.562 -20.859 1 89.44 329 THR A O 1
ATOM 2526 N N . GLN A 1 330 ? 13.508 -25.875 -19.891 1 93.19 330 GLN A N 1
ATOM 2527 C CA . GLN A 1 330 ? 14.016 -27.078 -19.234 1 93.19 330 GLN A CA 1
ATOM 2528 C C . GLN A 1 330 ? 13.203 -28.312 -19.641 1 93.19 330 GLN A C 1
ATOM 2530 O O . GLN A 1 330 ? 11.977 -28.25 -19.75 1 93.19 330 GLN A O 1
ATOM 2535 N N . LEU A 1 331 ? 13.867 -29.359 -19.891 1 95.81 331 LEU A N 1
ATOM 2536 C CA . LEU A 1 331 ? 13.266 -30.672 -20.125 1 95.81 331 LEU A CA 1
ATOM 2537 C C . LEU A 1 331 ? 13.727 -31.672 -19.078 1 95.81 331 LEU A C 1
ATOM 2539 O O . LEU A 1 331 ? 14.922 -31.938 -18.953 1 95.81 331 LEU A O 1
ATOM 2543 N N . TRP A 1 332 ? 12.773 -32.094 -18.281 1 96.5 332 TRP A N 1
ATOM 2544 C CA . TRP A 1 332 ? 13.031 -33.156 -17.312 1 96.5 332 TRP A CA 1
ATOM 2545 C C . TRP A 1 332 ? 12.594 -34.5 -17.875 1 96.5 332 TRP A C 1
ATOM 2547 O O . TRP A 1 332 ? 11.523 -34.625 -18.469 1 96.5 332 TRP A O 1
ATOM 2557 N N . ALA A 1 333 ? 13.43 -35.531 -17.719 1 97.25 333 ALA A N 1
ATOM 2558 C CA . ALA A 1 333 ? 13.102 -36.844 -18.281 1 97.25 333 ALA A CA 1
ATOM 2559 C C . ALA A 1 333 ? 13.562 -37.969 -17.375 1 97.25 333 ALA A C 1
ATOM 2561 O O . ALA A 1 333 ? 14.625 -37.875 -16.75 1 97.25 333 ALA A O 1
ATOM 2562 N N . GLY A 1 334 ? 12.758 -38.938 -17.266 1 96.69 334 GLY A N 1
ATOM 2563 C CA . GLY A 1 334 ? 13.102 -40.125 -16.516 1 96.69 334 GLY A CA 1
ATOM 2564 C C . GLY A 1 334 ? 13.539 -41.281 -17.406 1 96.69 334 GLY A C 1
ATOM 2565 O O . GLY A 1 334 ? 12.961 -41.5 -18.484 1 96.69 334 GLY A O 1
ATOM 2566 N N . ASP A 1 335 ? 14.555 -42.062 -16.953 1 95.81 335 ASP A N 1
ATOM 2567 C CA . ASP A 1 335 ? 15.078 -43.125 -17.828 1 95.81 335 ASP A CA 1
ATOM 2568 C C . ASP A 1 335 ? 14.758 -44.5 -17.266 1 95.81 335 ASP A C 1
ATOM 2570 O O . ASP A 1 335 ? 14.008 -44.625 -16.297 1 95.81 335 ASP A O 1
ATOM 2574 N N . ASN A 1 336 ? 15.25 -45.531 -17.969 1 94.56 336 ASN A N 1
ATOM 2575 C CA . ASN A 1 336 ? 14.938 -46.938 -17.641 1 94.56 336 ASN A CA 1
ATOM 2576 C C . ASN A 1 336 ? 15.828 -47.469 -16.516 1 94.56 336 ASN A C 1
ATOM 2578 O O . ASN A 1 336 ? 15.711 -48.625 -16.125 1 94.56 336 ASN A O 1
ATOM 2582 N N . GLN A 1 337 ? 16.672 -46.562 -15.953 1 93.88 337 GLN A N 1
ATOM 2583 C CA . GLN A 1 337 ? 17.516 -46.969 -14.828 1 93.88 337 GLN A CA 1
ATOM 2584 C C . GLN A 1 337 ? 17.062 -46.281 -13.539 1 93.88 337 GLN A C 1
ATOM 2586 O O . GLN A 1 337 ? 17.75 -46.375 -12.523 1 93.88 337 GLN A O 1
ATOM 2591 N N . GLY A 1 338 ? 16.062 -45.625 -13.633 1 95.19 338 GLY A N 1
ATOM 2592 C CA . GLY A 1 338 ? 15.547 -44.938 -12.453 1 95.19 338 GLY A CA 1
ATOM 2593 C C . GLY A 1 338 ? 16.219 -43.594 -12.188 1 95.19 338 GLY A C 1
ATOM 2594 O O . GLY A 1 338 ? 16.266 -43.125 -11.047 1 95.19 338 GLY A O 1
ATOM 2595 N N . ARG A 1 339 ? 16.734 -43 -13.164 1 96.81 339 ARG A N 1
ATOM 2596 C CA . ARG A 1 339 ? 17.422 -41.719 -13.016 1 96.81 339 ARG A CA 1
ATOM 2597 C C . ARG A 1 339 ? 16.703 -40.625 -13.781 1 96.81 339 ARG A C 1
ATOM 2599 O O . ARG A 1 339 ? 15.867 -40.906 -14.648 1 96.81 339 ARG A O 1
ATOM 2606 N N . VAL A 1 340 ? 16.984 -39.406 -13.367 1 97.5 340 VAL A N 1
ATOM 2607 C CA . VAL A 1 340 ? 16.312 -38.281 -13.961 1 97.5 340 VAL A CA 1
ATOM 2608 C C . VAL A 1 340 ? 17.328 -37.406 -14.688 1 97.5 340 VAL A C 1
ATOM 2610 O O . VAL A 1 340 ? 18.328 -36.969 -14.102 1 97.5 340 VAL A O 1
ATOM 2613 N N . TYR A 1 341 ? 17.062 -37.125 -15.961 1 97.06 341 TYR A N 1
ATOM 2614 C CA . TYR A 1 341 ? 17.828 -36.188 -16.75 1 97.06 341 TYR A CA 1
ATOM 2615 C C . TYR A 1 341 ? 17.219 -34.781 -16.672 1 97.06 341 TYR A C 1
ATOM 2617 O O . TYR A 1 341 ? 15.992 -34.656 -16.672 1 97.06 341 TYR A O 1
ATOM 2625 N N . VAL A 1 342 ? 18.078 -33.812 -16.625 1 96.94 342 VAL A N 1
ATOM 2626 C CA . VAL A 1 342 ? 17.656 -32.406 -16.859 1 96.94 342 VAL A CA 1
ATOM 2627 C C . VAL A 1 342 ? 18.406 -31.828 -18.047 1 96.94 342 VAL A C 1
ATOM 2629 O O . VAL A 1 342 ? 19.641 -31.781 -18.047 1 96.94 342 VAL A O 1
ATOM 2632 N N . PHE A 1 343 ? 17.656 -31.453 -19.062 1 96.81 343 PHE A N 1
ATOM 2633 C CA . PHE A 1 343 ? 18.234 -30.859 -20.266 1 96.81 343 PHE A CA 1
ATOM 2634 C C . PHE A 1 343 ? 17.984 -29.344 -20.297 1 96.81 343 PHE A C 1
ATOM 2636 O O . PHE A 1 343 ? 16.891 -28.891 -19.953 1 96.81 343 PHE A O 1
ATOM 2643 N N . ARG A 1 344 ? 18.938 -28.641 -20.734 1 94.56 344 ARG A N 1
ATOM 2644 C CA . ARG A 1 344 ? 18.781 -27.219 -21 1 94.56 344 ARG A CA 1
ATOM 2645 C C . ARG A 1 344 ? 18.531 -26.969 -22.484 1 94.56 344 ARG A C 1
ATOM 2647 O O . ARG A 1 344 ? 19.234 -27.484 -23.344 1 94.56 344 ARG A O 1
ATOM 2654 N N . ASN A 1 345 ? 17.469 -26.281 -22.719 1 92.5 345 ASN A N 1
ATOM 2655 C CA . ASN A 1 345 ? 17.172 -25.875 -24.094 1 92.5 345 ASN A CA 1
ATOM 2656 C C . ASN A 1 345 ? 17.75 -24.484 -24.391 1 92.5 345 ASN A C 1
ATOM 2658 O O . ASN A 1 345 ? 17.281 -23.484 -23.859 1 92.5 345 ASN A O 1
ATOM 2662 N N . SER A 1 346 ? 18.734 -24.406 -25.141 1 89.94 346 SER A N 1
ATOM 2663 C CA . SER A 1 346 ? 19.312 -23.141 -25.609 1 89.94 346 SER A CA 1
ATOM 2664 C C . SER A 1 346 ? 18.984 -22.906 -27.078 1 89.94 346 SER A C 1
ATOM 2666 O O . SER A 1 346 ? 19.656 -23.422 -27.969 1 89.94 346 SER A O 1
ATOM 2668 N N . THR A 1 347 ? 18 -22.188 -27.391 1 84.62 347 THR A N 1
ATOM 2669 C CA . THR A 1 347 ? 17.578 -21.766 -28.719 1 84.62 347 THR A CA 1
ATOM 2670 C C . THR A 1 347 ? 17.297 -22.984 -29.594 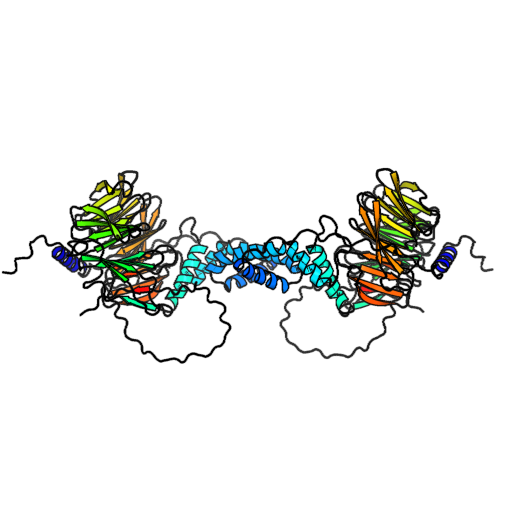1 84.62 347 THR A C 1
ATOM 2672 O O . THR A 1 347 ? 17.766 -23.078 -30.734 1 84.62 347 THR A O 1
ATOM 2675 N N . GLY A 1 348 ? 16.75 -24.062 -29.047 1 86.19 348 GLY A N 1
ATOM 2676 C CA . GLY A 1 348 ? 16.312 -25.203 -29.812 1 86.19 348 GLY A CA 1
ATOM 2677 C C . GLY A 1 348 ? 17.25 -26.391 -29.703 1 86.19 348 GLY A C 1
ATOM 2678 O O . GLY A 1 348 ? 16.969 -27.469 -30.25 1 86.19 348 GLY A O 1
ATOM 2679 N N . SER A 1 349 ? 18.266 -26.188 -29.016 1 91.56 349 SER A N 1
ATOM 2680 C CA . SER A 1 349 ? 19.203 -27.281 -28.797 1 91.56 349 SER A CA 1
ATOM 2681 C C . SER A 1 349 ? 19.219 -27.719 -27.344 1 91.56 349 SER A C 1
ATOM 2683 O O . SER A 1 349 ? 19.406 -26.891 -26.453 1 91.56 349 SER A O 1
ATOM 2685 N N . PHE A 1 350 ? 19.016 -29 -27.203 1 95 350 PHE A N 1
ATOM 2686 C CA . PHE A 1 350 ? 18.969 -29.531 -25.844 1 95 350 PHE A CA 1
ATOM 2687 C C . PHE A 1 350 ? 20.312 -30.141 -25.453 1 95 350 PHE A C 1
ATOM 2689 O O . PHE A 1 350 ? 20.906 -30.906 -26.219 1 95 350 PHE A O 1
ATOM 2696 N N . GLN A 1 351 ? 20.781 -29.75 -24.281 1 94.62 351 GLN A N 1
ATOM 2697 C CA . GLN A 1 351 ? 22 -30.328 -23.734 1 94.62 351 GLN A CA 1
ATOM 2698 C C . GLN A 1 351 ? 21.766 -30.891 -22.344 1 94.62 351 GLN A C 1
ATOM 2700 O O . GLN A 1 351 ? 21.125 -30.25 -21.516 1 94.62 351 GLN A O 1
ATOM 2705 N N . PRO A 1 352 ? 22.203 -32.156 -22.234 1 94.06 352 PRO A N 1
ATOM 2706 C CA . PRO A 1 352 ? 22.094 -32.688 -20.875 1 94.06 352 PRO A CA 1
ATOM 2707 C C . PRO A 1 352 ? 22.859 -31.828 -19.859 1 94.06 352 PRO A C 1
ATOM 2709 O O . PRO A 1 352 ? 24.062 -31.609 -20.016 1 94.06 352 PRO A O 1
ATOM 2712 N N . ALA A 1 353 ? 22.219 -31.344 -18.891 1 93.12 353 ALA A N 1
ATOM 2713 C CA . ALA A 1 353 ? 22.828 -30.469 -17.891 1 93.12 353 ALA A CA 1
ATOM 2714 C C . ALA A 1 353 ? 23.047 -31.203 -16.578 1 93.12 353 ALA A C 1
ATOM 2716 O O . ALA A 1 353 ? 24.062 -30.984 -15.898 1 93.12 353 ALA A O 1
ATOM 2717 N N . ARG A 1 354 ? 22.078 -31.984 -16.156 1 95.56 354 ARG A N 1
ATOM 2718 C CA . ARG A 1 354 ? 22.172 -32.719 -14.898 1 95.56 354 ARG A CA 1
ATOM 2719 C C . ARG A 1 354 ? 21.625 -34.156 -15.07 1 95.56 354 ARG A C 1
ATOM 2721 O O . ARG A 1 354 ? 20.875 -34.406 -16.016 1 95.56 354 ARG A O 1
ATOM 2728 N N . TYR A 1 355 ? 22.047 -35 -14.227 1 96.69 355 TYR A N 1
ATOM 2729 C CA . TYR A 1 355 ? 21.625 -36.406 -14.156 1 96.69 355 TYR A CA 1
ATOM 2730 C C . TYR A 1 355 ? 21.578 -36.875 -12.711 1 96.69 355 TYR A C 1
ATOM 2732 O O . TYR A 1 355 ? 22.609 -36.969 -12.047 1 96.69 355 TYR A O 1
ATOM 2740 N N . PHE A 1 356 ? 20.391 -37.188 -12.211 1 97.19 356 PHE A N 1
ATOM 2741 C CA . PHE A 1 356 ? 20.234 -37.344 -10.773 1 97.19 356 PHE A CA 1
ATOM 2742 C C . PHE A 1 356 ? 19.75 -38.75 -10.461 1 97.19 356 PHE A C 1
ATOM 2744 O O . PHE A 1 356 ? 18.938 -39.344 -11.203 1 97.19 356 PHE A O 1
ATOM 2751 N N . ASP A 1 357 ? 20.188 -39.25 -9.375 1 96.75 357 ASP A N 1
ATOM 2752 C CA . ASP A 1 357 ? 19.578 -40.406 -8.711 1 96.75 357 ASP A CA 1
ATOM 2753 C C . ASP A 1 357 ? 18.5 -39.969 -7.719 1 96.75 357 ASP A C 1
ATOM 2755 O O . ASP A 1 357 ? 18.812 -39.375 -6.691 1 96.75 357 ASP A O 1
ATOM 2759 N N . VAL A 1 358 ? 17.297 -40.281 -7.984 1 95.69 358 VAL A N 1
ATOM 2760 C CA . VAL A 1 358 ? 16.219 -39.781 -7.137 1 95.69 358 VAL A CA 1
ATOM 2761 C C . VAL A 1 358 ? 15.688 -40.938 -6.27 1 95.69 358 VAL A C 1
ATOM 2763 O O . VAL A 1 358 ? 14.625 -40.812 -5.648 1 95.69 358 VAL A O 1
ATOM 2766 N N . GLY A 1 359 ? 16.328 -42.031 -6.281 1 95.25 359 GLY A N 1
ATOM 2767 C CA . GLY A 1 359 ? 16.047 -43.094 -5.309 1 95.25 359 GLY A CA 1
ATOM 2768 C C . GLY A 1 359 ? 15.242 -44.25 -5.891 1 95.25 359 GLY A C 1
ATOM 2769 O O . GLY A 1 359 ? 14.969 -45.219 -5.195 1 95.25 359 GLY A O 1
ATOM 2770 N N . HIS A 1 360 ? 14.844 -44.219 -7.113 1 94.44 360 HIS A N 1
ATOM 2771 C CA . HIS A 1 360 ? 14.109 -45.344 -7.727 1 94.44 360 HIS A CA 1
ATOM 2772 C C . HIS A 1 360 ? 15.039 -46.5 -8.07 1 94.44 360 HIS A C 1
ATOM 2774 O O . HIS A 1 360 ? 16.188 -46.281 -8.461 1 94.44 360 HIS A O 1
ATOM 2780 N N . ARG A 1 361 ? 14.5 -47.656 -7.977 1 92.56 361 ARG A N 1
ATOM 2781 C CA . ARG A 1 361 ? 15.305 -48.844 -8.234 1 92.56 361 ARG A CA 1
ATOM 2782 C C . ARG A 1 361 ? 15.086 -49.375 -9.648 1 92.56 361 ARG A C 1
ATOM 2784 O O . ARG A 1 361 ? 15.906 -50.125 -10.172 1 92.56 361 ARG A O 1
ATOM 2791 N N . LEU A 1 362 ? 13.961 -49 -10.172 1 91.5 362 LEU A N 1
ATOM 2792 C CA . LEU A 1 362 ? 13.594 -49.469 -11.508 1 91.5 362 LEU A CA 1
ATOM 2793 C C . LEU A 1 362 ? 13.234 -48.281 -12.406 1 91.5 362 LEU A C 1
ATOM 2795 O O . LEU A 1 362 ? 13.578 -47.156 -12.109 1 91.5 362 LEU A O 1
ATOM 2799 N N . GLN A 1 363 ? 12.648 -48.594 -13.547 1 92.44 363 GLN A N 1
ATOM 2800 C CA . GLN A 1 363 ? 12.414 -47.594 -14.586 1 92.44 363 GLN A CA 1
ATOM 2801 C C . GLN A 1 363 ? 11.414 -46.531 -14.117 1 92.44 363 GLN A C 1
ATOM 2803 O O . GLN A 1 363 ? 10.43 -46.875 -13.445 1 92.44 363 GLN A O 1
ATOM 2808 N N . ILE A 1 364 ? 11.68 -45.281 -14.523 1 92.62 364 ILE A N 1
ATOM 2809 C CA . ILE A 1 364 ? 10.766 -44.188 -14.242 1 92.62 364 ILE A CA 1
ATOM 2810 C C . ILE A 1 364 ? 9.656 -44.156 -15.289 1 92.62 364 ILE A C 1
ATOM 2812 O O . ILE A 1 364 ? 9.938 -44 -16.484 1 92.62 364 ILE A O 1
ATOM 2816 N N . THR A 1 365 ? 8.43 -44.281 -14.906 1 88.56 365 THR A N 1
ATOM 2817 C CA . THR A 1 365 ? 7.305 -44.375 -15.828 1 88.56 365 THR A CA 1
ATOM 2818 C C . THR A 1 365 ? 6.582 -43.031 -15.922 1 88.56 365 THR A C 1
ATOM 2820 O O . THR A 1 365 ? 5.84 -42.781 -16.875 1 88.56 365 THR A O 1
ATOM 2823 N N . GLY A 1 366 ? 6.742 -42.219 -14.969 1 89.69 366 GLY A N 1
ATOM 2824 C CA . GLY A 1 366 ? 6.109 -40.906 -14.93 1 89.69 366 GLY A CA 1
ATOM 2825 C C . GLY A 1 366 ? 6.973 -39.875 -14.273 1 89.69 366 GLY A C 1
ATOM 2826 O O . GLY A 1 366 ? 7.68 -40.156 -13.305 1 89.69 366 GLY A O 1
ATOM 2827 N N . LEU A 1 367 ? 6.898 -38.688 -14.836 1 91.88 367 LEU A N 1
ATOM 2828 C CA . LEU A 1 367 ? 7.652 -37.562 -14.32 1 91.88 367 LEU A CA 1
ATOM 2829 C C . LEU A 1 367 ? 6.914 -36.25 -14.578 1 91.88 367 LEU A C 1
ATOM 2831 O O . LEU A 1 367 ? 6.418 -36 -15.688 1 91.88 367 LEU A O 1
ATOM 2835 N N . TRP A 1 368 ? 6.77 -35.5 -13.523 1 90.44 368 TRP A N 1
ATOM 2836 C CA . TRP A 1 368 ? 6.168 -34.188 -13.641 1 90.44 368 TRP A CA 1
ATOM 2837 C C . TRP A 1 368 ? 6.93 -33.156 -12.797 1 90.44 368 TRP A C 1
ATOM 2839 O O . TRP A 1 368 ? 7.309 -33.438 -11.664 1 90.44 368 TRP A O 1
ATOM 2849 N N . HIS A 1 369 ? 7.129 -32 -13.484 1 92.12 369 HIS A N 1
ATOM 2850 C CA . HIS A 1 369 ? 7.863 -30.984 -12.75 1 92.12 369 HIS A CA 1
ATOM 2851 C C . HIS A 1 369 ? 7.211 -29.609 -12.898 1 92.12 369 HIS A C 1
ATOM 2853 O O . HIS A 1 369 ? 6.535 -29.359 -13.898 1 92.12 369 HIS A O 1
ATOM 2859 N N . SER A 1 370 ? 7.262 -28.812 -11.898 1 90.69 370 SER A N 1
ATOM 2860 C CA . SER A 1 370 ? 6.887 -27.406 -11.898 1 90.69 370 SER A CA 1
ATOM 2861 C C . SER A 1 370 ? 8.023 -26.531 -11.391 1 90.69 370 SER A C 1
ATOM 2863 O O . SER A 1 370 ? 9.164 -26.984 -11.281 1 90.69 370 SER A O 1
ATOM 2865 N N . LEU A 1 371 ? 7.723 -25.312 -11.07 1 91.94 371 LEU A N 1
ATOM 2866 C CA . LEU A 1 371 ? 8.758 -24.406 -10.578 1 91.94 371 LEU A CA 1
ATOM 2867 C C . LEU A 1 371 ? 9.25 -24.844 -9.203 1 91.94 371 LEU A C 1
ATOM 2869 O O . LEU A 1 371 ? 10.414 -24.625 -8.859 1 91.94 371 LEU A O 1
ATOM 2873 N N . GLY A 1 372 ? 8.367 -25.516 -8.484 1 92.44 372 GLY A N 1
ATOM 2874 C CA . GLY A 1 372 ? 8.742 -25.812 -7.113 1 92.44 372 GLY A CA 1
ATOM 2875 C C . GLY A 1 372 ? 8.516 -27.266 -6.734 1 92.44 372 GLY A C 1
ATOM 2876 O O . GLY A 1 372 ? 8.703 -27.641 -5.574 1 92.44 372 GLY A O 1
ATOM 2877 N N . SER A 1 373 ? 8.164 -28.062 -7.727 1 92.81 373 SER A N 1
ATOM 2878 C CA . SER A 1 373 ? 7.844 -29.438 -7.367 1 92.81 373 SER A CA 1
ATOM 2879 C C . SER A 1 373 ? 8.352 -30.422 -8.422 1 92.81 373 SER A C 1
ATOM 2881 O O . SER A 1 373 ? 8.539 -30.047 -9.578 1 92.81 373 SER A O 1
ATOM 2883 N N . LEU A 1 374 ? 8.617 -31.625 -8.008 1 94 374 LEU A N 1
ATOM 2884 C CA . LEU A 1 374 ? 9.008 -32.75 -8.859 1 94 374 LEU A CA 1
ATOM 2885 C C . LEU A 1 374 ? 8.375 -34.031 -8.375 1 94 374 LEU A C 1
ATOM 2887 O O . LEU A 1 374 ? 8.484 -34.375 -7.199 1 94 374 LEU A O 1
ATOM 2891 N N . TYR A 1 375 ? 7.66 -34.656 -9.258 1 91.69 375 TYR A N 1
ATOM 2892 C CA . TYR A 1 375 ? 7.047 -35.969 -8.977 1 91.69 375 TYR A CA 1
ATOM 2893 C C . TYR A 1 375 ? 7.605 -37.031 -9.898 1 91.69 375 TYR A C 1
ATOM 2895 O O . TYR A 1 375 ? 7.777 -36.812 -11.102 1 91.69 375 TYR A O 1
ATOM 2903 N N . THR A 1 376 ? 7.934 -38.188 -9.352 1 92.56 376 THR A N 1
ATOM 2904 C CA . THR A 1 376 ? 8.406 -39.312 -10.156 1 92.56 376 THR A CA 1
ATOM 2905 C C . THR A 1 376 ? 7.719 -40.625 -9.734 1 92.56 376 THR A C 1
ATOM 2907 O O . THR A 1 376 ? 7.48 -40.844 -8.547 1 92.56 376 THR A O 1
ATOM 2910 N N . THR A 1 377 ? 7.332 -41.344 -10.68 1 89.56 377 THR A N 1
ATOM 2911 C CA . THR A 1 377 ? 6.793 -42.688 -10.461 1 89.56 377 THR A CA 1
ATOM 2912 C C . THR A 1 377 ? 7.668 -43.75 -11.141 1 89.56 377 THR A C 1
ATOM 2914 O O . THR A 1 377 ? 8.32 -43.469 -12.148 1 89.56 377 THR A O 1
ATOM 2917 N N . SER A 1 378 ? 7.66 -44.906 -10.602 1 88.75 378 SER A N 1
ATOM 2918 C CA . SER A 1 378 ? 8.523 -45.969 -11.102 1 88.75 378 SER A CA 1
ATOM 2919 C C . SER A 1 378 ? 7.816 -47.344 -11.07 1 88.75 378 SER A C 1
ATOM 2921 O O . SER A 1 378 ? 6.816 -47.5 -10.367 1 88.75 378 SER A O 1
ATOM 2923 N N . THR A 1 379 ? 8.344 -48.25 -11.789 1 85.81 379 THR A N 1
ATOM 2924 C CA . THR A 1 379 ? 7.836 -49.625 -11.781 1 85.81 379 THR A CA 1
ATOM 2925 C C . THR A 1 379 ? 8.18 -50.312 -10.469 1 85.81 379 THR A C 1
ATOM 2927 O O . THR A 1 379 ? 7.633 -51.375 -10.172 1 85.81 379 THR A O 1
ATOM 2930 N N . ASP A 1 380 ? 9.055 -49.688 -9.711 1 86.06 380 ASP A N 1
ATOM 2931 C CA . ASP A 1 380 ? 9.344 -50.25 -8.398 1 86.06 380 ASP A CA 1
ATOM 2932 C C . ASP A 1 380 ? 8.18 -50 -7.43 1 86.06 380 ASP A C 1
ATOM 2934 O O . ASP A 1 380 ? 8.312 -50.25 -6.227 1 86.06 380 ASP A O 1
ATOM 2938 N N . ARG A 1 381 ? 7.141 -49.406 -7.895 1 83 381 ARG A N 1
ATOM 2939 C CA . ARG A 1 381 ? 5.883 -49.219 -7.18 1 83 381 ARG A CA 1
ATOM 2940 C C . ARG A 1 381 ? 5.969 -48.062 -6.223 1 83 381 ARG A C 1
ATOM 2942 O O . ARG A 1 381 ? 5.234 -48 -5.234 1 83 381 ARG A O 1
ATOM 2949 N N . THR A 1 382 ? 6.859 -47.156 -6.562 1 86.75 382 THR A N 1
ATOM 2950 C CA . THR A 1 382 ? 6.996 -46.031 -5.656 1 86.75 382 THR A CA 1
ATOM 2951 C C . THR A 1 382 ? 6.66 -44.719 -6.375 1 86.75 382 THR A C 1
ATOM 2953 O O . THR A 1 382 ? 6.973 -44.562 -7.559 1 86.75 382 THR A O 1
ATOM 2956 N N . LEU A 1 383 ? 5.941 -43.938 -5.711 1 88.12 383 LEU A N 1
ATOM 2957 C CA . LEU A 1 383 ? 5.785 -42.531 -6.035 1 88.12 383 LEU A CA 1
ATOM 2958 C C . LEU A 1 383 ? 6.641 -41.656 -5.117 1 88.12 383 LEU A C 1
ATOM 2960 O O . LEU A 1 383 ? 6.535 -41.75 -3.893 1 88.12 383 LEU A O 1
ATOM 2964 N N . ARG A 1 384 ? 7.469 -40.906 -5.742 1 92.06 384 ARG A N 1
ATOM 2965 C CA . ARG A 1 384 ? 8.344 -40.062 -4.934 1 92.06 384 ARG A CA 1
ATOM 2966 C C . ARG A 1 384 ? 8.133 -38.562 -5.258 1 92.06 384 ARG A C 1
ATOM 2968 O O . ARG A 1 384 ? 7.957 -38.219 -6.422 1 92.06 384 ARG A O 1
ATOM 2975 N N . ILE A 1 385 ? 8.023 -37.875 -4.215 1 92.25 385 ILE A N 1
ATOM 2976 C CA . ILE A 1 385 ? 7.812 -36.406 -4.293 1 92.25 385 ILE A CA 1
ATOM 2977 C C . ILE A 1 385 ? 9.086 -35.688 -3.871 1 92.25 385 ILE A C 1
ATOM 2979 O O . ILE A 1 385 ? 9.648 -35.969 -2.811 1 92.25 385 ILE A O 1
ATOM 2983 N N . HIS A 1 386 ? 9.547 -34.781 -4.742 1 95.5 386 HIS A N 1
ATOM 2984 C CA . HIS A 1 386 ? 10.836 -34.125 -4.496 1 95.5 386 HIS A CA 1
ATOM 2985 C C . HIS A 1 386 ? 10.719 -32.625 -4.574 1 95.5 386 HIS A C 1
ATOM 2987 O O . HIS A 1 386 ? 9.812 -32.094 -5.23 1 95.5 386 HIS A O 1
ATOM 2993 N N . VAL A 1 387 ? 11.586 -31.953 -3.832 1 95.5 387 VAL A N 1
ATOM 2994 C CA . VAL A 1 387 ? 11.914 -30.562 -4.129 1 95.5 387 VAL A CA 1
ATOM 2995 C C . VAL A 1 387 ? 12.984 -30.5 -5.219 1 95.5 387 VAL A C 1
ATOM 2997 O O . VAL A 1 387 ? 14.008 -31.188 -5.125 1 95.5 387 VAL A O 1
ATOM 3000 N N . PRO A 1 388 ? 12.703 -29.766 -6.316 1 95.81 388 PRO A N 1
ATOM 3001 C CA . PRO A 1 388 ? 13.641 -29.781 -7.441 1 95.81 388 PRO A CA 1
ATOM 3002 C C . PRO A 1 388 ? 14.914 -28.969 -7.156 1 95.81 388 PRO A C 1
ATOM 3004 O O . PRO A 1 388 ? 15.219 -28.016 -7.871 1 95.81 388 PRO A O 1
ATOM 3007 N N . THR A 1 389 ? 15.633 -29.375 -6.191 1 96.31 389 THR A N 1
ATOM 3008 C CA . THR A 1 389 ? 16.953 -28.828 -5.898 1 96.31 389 THR A CA 1
ATOM 3009 C C . THR A 1 389 ? 18.031 -29.594 -6.672 1 96.31 389 THR A C 1
ATOM 3011 O O . THR A 1 389 ? 17.734 -30.547 -7.387 1 96.31 389 THR A O 1
ATOM 3014 N N . ASP A 1 390 ? 19.266 -29.156 -6.578 1 95.38 390 ASP A N 1
ATOM 3015 C CA . ASP A 1 390 ? 20.406 -29.812 -7.188 1 95.38 390 ASP A CA 1
ATOM 3016 C C . ASP A 1 390 ? 21.297 -30.469 -6.125 1 95.38 390 ASP A C 1
ATOM 3018 O O . ASP A 1 390 ? 22.156 -29.812 -5.535 1 95.38 390 ASP A O 1
ATOM 3022 N N . PRO A 1 391 ? 21.219 -31.719 -5.887 1 95.94 391 PRO A N 1
ATOM 3023 C CA . PRO A 1 391 ? 20.25 -32.656 -6.473 1 95.94 391 PRO A CA 1
ATOM 3024 C C . PRO A 1 391 ? 18.859 -32.562 -5.828 1 95.94 391 PRO A C 1
ATOM 3026 O O . PRO A 1 391 ? 18.734 -31.984 -4.738 1 95.94 391 PRO A O 1
ATOM 3029 N N . PRO A 1 392 ? 17.875 -33.156 -6.535 1 97.12 392 PRO A N 1
ATOM 3030 C CA . PRO A 1 392 ? 16.531 -33.125 -5.961 1 97.12 392 PRO A CA 1
ATOM 3031 C C . PRO A 1 392 ? 16.453 -33.812 -4.59 1 97.12 392 PRO A C 1
ATOM 3033 O O . PRO A 1 392 ? 17.109 -34.812 -4.355 1 97.12 392 PRO A O 1
ATOM 3036 N N . ARG A 1 393 ? 15.688 -33.156 -3.713 1 95.81 393 ARG A N 1
ATOM 3037 C CA . ARG A 1 393 ? 15.516 -33.688 -2.361 1 95.81 393 ARG A CA 1
ATOM 3038 C C . ARG A 1 393 ? 14.156 -34.375 -2.199 1 95.81 393 ARG A C 1
ATOM 3040 O O . ARG A 1 393 ? 13.117 -33.719 -2.326 1 95.81 393 ARG A O 1
ATOM 3047 N N . THR A 1 394 ? 14.195 -35.656 -1.855 1 95.56 394 THR A N 1
ATOM 3048 C CA . THR A 1 394 ? 12.945 -36.406 -1.662 1 95.56 394 THR A CA 1
ATOM 3049 C C . THR A 1 394 ? 12.305 -36.031 -0.324 1 95.56 394 THR A C 1
ATOM 3051 O O . THR A 1 394 ? 12.961 -36.125 0.721 1 95.56 394 THR A O 1
ATOM 3054 N N . ILE A 1 395 ? 11.102 -35.656 -0.365 1 93.81 395 ILE A N 1
ATOM 3055 C CA . ILE A 1 395 ? 10.461 -35.219 0.875 1 93.81 395 ILE A CA 1
ATOM 3056 C C . ILE A 1 395 ? 9.352 -36.219 1.243 1 93.81 395 ILE A C 1
ATOM 3058 O O . ILE A 1 395 ? 8.883 -36.219 2.385 1 93.81 395 ILE A O 1
ATOM 3062 N N . CYS A 1 396 ? 8.906 -37 0.307 1 90.06 396 CYS A N 1
ATOM 3063 C CA . CYS A 1 396 ? 7.855 -37.969 0.561 1 90.06 396 CYS A CA 1
ATOM 3064 C C . CYS A 1 396 ? 7.953 -39.125 -0.419 1 90.06 396 CYS A C 1
ATOM 3066 O O . CYS A 1 396 ? 8.305 -38.938 -1.585 1 90.06 396 CYS A O 1
ATOM 3068 N N . SER A 1 397 ? 7.719 -40.344 0.041 1 89.5 397 SER A N 1
ATOM 3069 C CA . SER A 1 397 ? 7.688 -41.531 -0.786 1 89.5 397 SER A CA 1
ATOM 3070 C C . SER A 1 397 ? 6.492 -42.406 -0.434 1 89.5 397 SER A C 1
ATOM 3072 O O . SER A 1 397 ? 6.215 -42.656 0.743 1 89.5 397 SER A O 1
ATOM 3074 N N . TRP A 1 398 ? 5.809 -42.719 -1.46 1 82.94 398 TRP A N 1
ATOM 3075 C CA . TRP A 1 398 ? 4.672 -43.594 -1.271 1 82.94 398 TRP A CA 1
ATOM 3076 C C . TRP A 1 398 ? 4.875 -44.906 -2.029 1 82.94 398 TRP A C 1
ATOM 3078 O O . TRP A 1 398 ? 5.34 -44.906 -3.172 1 82.94 398 TRP A O 1
ATOM 3088 N N . THR A 1 399 ? 4.645 -45.938 -1.343 1 82 399 THR A N 1
ATOM 3089 C CA . THR A 1 399 ? 4.719 -47.25 -1.98 1 82 399 THR A CA 1
ATOM 3090 C C . THR A 1 399 ? 3.322 -47.812 -2.271 1 82 399 THR A C 1
ATOM 3092 O O . THR A 1 399 ? 2.426 -47.688 -1.433 1 82 399 THR A O 1
ATOM 3095 N N . HIS A 1 400 ? 3.174 -48.281 -3.482 1 75.25 400 HIS A N 1
ATOM 3096 C CA . HIS A 1 400 ? 1.89 -48.812 -3.916 1 75.25 400 HIS A CA 1
ATOM 3097 C C . HIS A 1 400 ? 1.996 -50.312 -4.238 1 75.25 400 HIS A C 1
ATOM 3099 O O . HIS A 1 400 ? 3.098 -50.875 -4.293 1 75.25 400 HIS A O 1
ATOM 3105 N N . ASP A 1 401 ? 0.841 -50.906 -4.281 1 66.88 401 ASP A N 1
ATOM 3106 C CA . ASP A 1 401 ? 0.813 -52.344 -4.543 1 66.88 401 ASP A CA 1
ATOM 3107 C C . ASP A 1 401 ? 1.071 -52.625 -6.02 1 66.88 401 ASP A C 1
ATOM 3109 O O . ASP A 1 401 ? 1.635 -53.656 -6.363 1 66.88 401 ASP A O 1
ATOM 3113 N N . ASP A 1 402 ? 0.631 -51.75 -6.855 1 63.62 402 ASP A N 1
ATOM 3114 C CA . ASP A 1 402 ? 0.835 -51.938 -8.289 1 63.62 402 ASP A CA 1
ATOM 3115 C C . ASP A 1 402 ? 1.688 -50.844 -8.891 1 63.62 402 ASP A C 1
ATOM 3117 O O . ASP A 1 402 ? 1.952 -49.812 -8.234 1 63.62 402 ASP A O 1
ATOM 3121 N N . VAL A 1 403 ? 2.129 -51.219 -10.125 1 53.75 403 VAL A N 1
ATOM 3122 C CA . VAL A 1 403 ? 2.975 -50.25 -10.836 1 53.75 403 VAL A CA 1
ATOM 3123 C C . VAL A 1 403 ? 2.223 -48.938 -11.039 1 53.75 403 VAL A C 1
ATOM 3125 O O . VAL A 1 403 ? 1.027 -48.938 -11.336 1 53.75 403 VAL A O 1
ATOM 3128 N N . LEU A 1 404 ? 2.855 -47.906 -10.734 1 55.59 404 LEU A N 1
ATOM 3129 C CA . LEU A 1 404 ? 2.289 -46.562 -10.922 1 55.59 404 LEU A CA 1
ATOM 3130 C C . LEU A 1 404 ? 2.752 -45.969 -12.242 1 55.59 404 LEU A C 1
ATOM 3132 O O . LEU A 1 404 ? 3.943 -46 -12.562 1 55.59 404 LEU A O 1
ATOM 3136 N N . ASN A 1 405 ? 1.729 -45.688 -13.094 1 59.03 405 ASN A N 1
ATOM 3137 C CA . ASN A 1 405 ? 2.08 -45.094 -14.375 1 59.03 405 ASN A CA 1
ATOM 3138 C C . ASN A 1 405 ? 1.524 -43.688 -14.492 1 59.03 405 ASN A C 1
ATOM 3140 O O . ASN A 1 405 ? 0.408 -43.406 -14.047 1 59.03 405 ASN A O 1
ATOM 3144 N N . GLY A 1 406 ? 2.348 -42.812 -14.984 1 58.03 406 GLY A N 1
ATOM 3145 C CA . GLY A 1 406 ? 1.947 -41.531 -15.547 1 58.03 406 GLY A CA 1
ATOM 3146 C C . GLY A 1 406 ? 1.453 -40.562 -14.5 1 58.03 406 GLY A C 1
ATOM 3147 O O . GLY A 1 406 ? 0.627 -40.906 -13.656 1 58.03 406 GLY A O 1
ATOM 3148 N N . VAL A 1 407 ? 2.291 -39.656 -13.961 1 54.53 407 VAL A N 1
ATOM 3149 C CA . VAL A 1 407 ? 1.813 -38.594 -13.094 1 54.53 407 VAL A CA 1
ATOM 3150 C C . VAL A 1 407 ? 1.59 -37.312 -13.906 1 54.53 407 VAL A C 1
ATOM 3152 O O . VAL A 1 407 ? 2.465 -36.906 -14.672 1 54.53 407 VAL A O 1
ATOM 3155 N N . ARG A 1 408 ? 0.354 -36.969 -14.234 1 51.38 408 ARG A N 1
ATOM 3156 C CA . ARG A 1 408 ? 0.193 -35.656 -14.891 1 51.38 408 ARG A CA 1
ATOM 3157 C C . ARG A 1 408 ? -0.61 -34.688 -14.016 1 51.38 408 ARG A C 1
ATOM 3159 O O . ARG A 1 408 ? -1.557 -35.125 -13.336 1 51.38 408 ARG A O 1
ATOM 3166 N N . ARG A 1 409 ? 0.094 -33.594 -13.523 1 49.94 409 ARG A N 1
ATOM 3167 C CA . ARG A 1 409 ? -0.631 -32.562 -12.797 1 49.94 409 ARG A CA 1
ATOM 3168 C C . ARG A 1 409 ? -1.312 -31.578 -13.75 1 49.94 409 ARG A C 1
ATOM 3170 O O . ARG A 1 409 ? -0.722 -31.172 -14.75 1 49.94 409 ARG A O 1
ATOM 3177 N N . PRO A 1 410 ? -2.629 -31.531 -13.438 1 42.91 410 PRO A N 1
ATOM 3178 C CA . PRO A 1 410 ? -3.283 -30.469 -14.203 1 42.91 410 PRO A CA 1
ATOM 3179 C C . PRO A 1 410 ? -2.598 -29.109 -14.047 1 42.91 410 PRO A C 1
ATOM 3181 O O . PRO A 1 410 ? -1.706 -28.953 -13.203 1 42.91 410 PRO A O 1
ATOM 3184 N N . GLU A 1 411 ? -3.17 -28.141 -14.703 1 41.69 411 GLU A N 1
ATOM 3185 C CA . GLU A 1 411 ? -2.773 -26.734 -14.633 1 41.69 411 GLU A CA 1
ATOM 3186 C C . GLU A 1 411 ? -2.486 -26.312 -13.195 1 41.69 411 GLU A C 1
ATOM 3188 O O . GLU A 1 411 ? -2.695 -27.094 -12.258 1 41.69 411 GLU A O 1
ATOM 3193 N N . LEU A 1 412 ? -2.475 -25.047 -12.891 1 38.44 412 LEU A N 1
ATOM 3194 C CA . LEU A 1 412 ? -2.129 -24.266 -11.703 1 38.44 412 LEU A CA 1
ATOM 3195 C C . LEU A 1 412 ? -2.881 -24.766 -10.477 1 38.44 412 LEU A C 1
ATOM 3197 O O . LEU A 1 412 ? -4.109 -24.703 -10.43 1 38.44 412 LEU A O 1
ATOM 3201 N N . GLY A 1 413 ? -2.287 -25.516 -9.438 1 41.5 413 GLY A N 1
ATOM 3202 C CA . GLY A 1 413 ? -2.768 -25.781 -8.094 1 41.5 413 GLY A CA 1
ATOM 3203 C C . GLY A 1 413 ? -3.18 -27.219 -7.883 1 41.5 413 GLY A C 1
ATOM 3204 O O . GLY A 1 413 ? -3.562 -27.609 -6.773 1 41.5 413 GLY A O 1
ATOM 3205 N N . GLY A 1 414 ? -3.264 -28.047 -8.961 1 42.56 414 GLY A N 1
ATOM 3206 C CA . GLY A 1 414 ? -3.826 -29.359 -8.664 1 42.56 414 GLY A CA 1
ATOM 3207 C C . GLY A 1 414 ? -2.771 -30.422 -8.461 1 42.56 414 GLY A C 1
ATOM 3208 O O . GLY A 1 414 ? -1.598 -30.219 -8.781 1 42.56 414 GLY A O 1
ATOM 3209 N N . LEU A 1 415 ? -3.088 -31.406 -7.598 1 44.5 415 LEU A N 1
ATOM 3210 C CA . LEU A 1 415 ? -2.246 -32.562 -7.246 1 44.5 415 LEU A CA 1
ATOM 3211 C C . LEU A 1 415 ? -2.098 -33.5 -8.43 1 44.5 415 LEU A C 1
ATOM 3213 O O . LEU A 1 415 ? -3.016 -33.625 -9.242 1 44.5 415 LEU A O 1
ATOM 3217 N N . PRO A 1 416 ? -0.917 -34.031 -8.672 1 44.59 416 PRO A N 1
ATOM 3218 C CA . PRO A 1 416 ? -0.683 -35 -9.734 1 44.59 416 PRO A CA 1
ATOM 3219 C C . PRO A 1 416 ? -1.431 -36.312 -9.5 1 44.59 416 PRO A C 1
ATOM 3221 O O . PRO A 1 416 ? -1.714 -36.688 -8.359 1 44.59 416 PRO A O 1
ATOM 3224 N N . GLY A 1 417 ? -2.234 -36.844 -10.445 1 41.41 417 GLY A N 1
ATOM 3225 C CA . GLY A 1 417 ? -2.828 -38.156 -10.414 1 41.41 417 GLY A CA 1
ATOM 3226 C C . GLY A 1 417 ? -1.892 -39.25 -10.914 1 41.41 417 GLY A C 1
ATOM 3227 O O . GLY A 1 417 ? -1.098 -39.031 -11.828 1 41.41 417 GLY A O 1
ATOM 3228 N N . ALA A 1 418 ? -1.47 -40.25 -10.133 1 41.97 418 ALA A N 1
ATOM 3229 C CA . ALA A 1 418 ? -0.669 -41.375 -10.586 1 41.97 418 ALA A CA 1
ATOM 3230 C C . ALA A 1 418 ? -1.54 -42.625 -10.805 1 41.97 418 ALA A C 1
ATOM 3232 O O . ALA A 1 418 ? -2.545 -42.812 -10.109 1 41.97 418 ALA A O 1
ATOM 3233 N N . GLY A 1 419 ? -1.372 -43.312 -11.953 1 40.28 419 GLY A N 1
ATOM 3234 C CA . GLY A 1 419 ? -2.008 -44.594 -12.219 1 40.28 419 GLY A CA 1
ATOM 3235 C C . GLY A 1 419 ? -1.316 -45.75 -11.531 1 40.28 419 GLY A C 1
ATOM 3236 O O . GLY A 1 419 ? -0.086 -45.812 -11.5 1 40.28 419 GLY A O 1
ATOM 3237 N N . GLY A 1 420 ? -1.868 -46.625 -10.469 1 38.72 420 GLY A N 1
ATOM 3238 C CA . GLY A 1 420 ? -1.457 -47.844 -9.781 1 38.72 420 GLY A CA 1
ATOM 3239 C C . GLY A 1 420 ? -2.34 -48.188 -8.602 1 38.72 420 GLY A C 1
ATOM 3240 O O . GLY A 1 420 ? -3.223 -47.406 -8.227 1 38.72 420 GLY A O 1
ATOM 3241 N N . GLY A 1 421 ? -2.295 -49.594 -8.117 1 30.62 421 GLY A N 1
ATOM 3242 C CA . GLY A 1 421 ? -3.092 -50.094 -7.016 1 30.62 421 GLY A CA 1
ATOM 3243 C C . GLY A 1 421 ? -2.648 -49.562 -5.664 1 30.62 421 GLY A C 1
ATOM 3244 O O . GLY A 1 421 ? -1.472 -49.656 -5.312 1 30.62 421 GLY A O 1
ATOM 3245 N N . VAL A 1 422 ? -2.953 -48.625 -5.164 1 31.11 422 VAL A N 1
ATOM 3246 C CA . VAL A 1 422 ? -2.49 -48.125 -3.865 1 31.11 422 VAL A CA 1
ATOM 3247 C C . VAL A 1 422 ? -3.148 -48.938 -2.75 1 31.11 422 VAL A C 1
ATOM 3249 O O . VAL A 1 422 ? -4.367 -49.125 -2.736 1 31.11 422 VAL A O 1
ATOM 3252 N N . CYS A 1 423 ? -2.393 -50.062 -2.172 1 25.73 423 CYS A N 1
ATOM 3253 C CA . CYS A 1 423 ? -2.879 -50.688 -0.936 1 25.73 423 CYS A CA 1
ATOM 3254 C C . CYS A 1 423 ? -2.529 -49.812 0.268 1 25.73 423 CYS A C 1
ATOM 3256 O O . CYS A 1 423 ? -1.354 -49.562 0.534 1 25.73 423 CYS A O 1
ATOM 3258 N N . LEU A 1 424 ? -3.055 -48.75 0.582 1 28.06 424 LEU A N 1
ATOM 3259 C CA . LEU A 1 424 ? -2.674 -48.219 1.889 1 28.06 424 LEU A CA 1
ATOM 3260 C C . LEU A 1 424 ? -3.213 -49.094 3.008 1 28.06 424 LEU A C 1
ATOM 3262 O O . LEU A 1 424 ? -4.305 -49.656 2.889 1 28.06 424 LEU A O 1
ATOM 3266 N N . PRO A 1 425 ? -2.324 -49.594 3.998 1 25.52 425 PRO A N 1
ATOM 3267 C CA . PRO A 1 425 ? -2.801 -50.281 5.191 1 25.52 425 PRO A CA 1
ATOM 3268 C C . PRO A 1 425 ? -3.842 -49.469 5.973 1 25.52 425 PRO A C 1
ATOM 3270 O O . PRO A 1 425 ? -3.861 -48.25 5.898 1 25.52 425 PRO A O 1
ATOM 3273 N N . PRO A 1 426 ? -4.902 -50.156 6.602 1 26.73 426 PRO A N 1
ATOM 3274 C CA . PRO A 1 426 ? -5.961 -49.656 7.48 1 26.73 426 PRO A CA 1
ATOM 3275 C C . PRO A 1 426 ? -5.414 -48.969 8.734 1 26.73 426 PRO A C 1
ATOM 3277 O O . PRO A 1 426 ? -4.82 -49.656 9.586 1 26.73 426 PRO A O 1
ATOM 3280 N N . GLY A 1 427 ? -4.531 -48.062 8.883 1 24.72 427 GLY A N 1
ATOM 3281 C CA . GLY A 1 427 ? -4.309 -47.625 10.25 1 24.72 427 GLY A CA 1
ATOM 3282 C C . GLY A 1 427 ? -5.594 -47.406 11.023 1 24.72 427 GLY A C 1
ATOM 3283 O O . GLY A 1 427 ? -6.664 -47.25 10.422 1 24.72 427 GLY A O 1
ATOM 3284 N N . ALA A 1 428 ? -5.562 -47.688 12.469 1 24.94 428 ALA A N 1
ATOM 3285 C CA . ALA A 1 428 ? -6.473 -47.625 13.602 1 24.94 428 ALA A CA 1
ATOM 3286 C C . ALA A 1 428 ? -7.16 -46.25 13.656 1 24.94 428 ALA A C 1
ATOM 3288 O O . ALA A 1 428 ? -6.52 -45.219 13.445 1 24.94 428 ALA A O 1
ATOM 3289 N N . GLY A 1 429 ? -8.469 -46.094 13.539 1 24.75 429 GLY A N 1
ATOM 3290 C CA . GLY A 1 429 ? -9.531 -45.188 13.898 1 24.75 429 GLY A CA 1
ATOM 3291 C C . GLY A 1 429 ? -9.461 -44.719 15.336 1 24.75 429 GLY A C 1
ATOM 3292 O O . GLY A 1 429 ? -10.273 -45.125 16.172 1 24.75 429 GLY A O 1
ATOM 3293 N N . SER A 1 430 ? -8.367 -44.531 16.078 1 24.12 430 SER A N 1
ATOM 3294 C CA . SER A 1 430 ? -8.781 -44.062 17.406 1 24.12 430 SER A CA 1
ATOM 3295 C C . SER A 1 430 ? -9.688 -42.844 17.312 1 24.12 430 SER A C 1
ATOM 3297 O O . SER A 1 430 ? -9.461 -41.969 16.484 1 24.12 430 SER A O 1
ATOM 3299 N N . PRO A 1 431 ? -11 -42.875 17.938 1 25.28 431 PRO A N 1
ATOM 3300 C CA . PRO A 1 431 ? -12.008 -41.844 18.188 1 25.28 431 PRO A CA 1
ATOM 3301 C C . PRO A 1 431 ? -11.43 -40.594 18.828 1 25.28 431 PRO A C 1
ATOM 3303 O O . PRO A 1 431 ? -11.055 -40.625 20 1 25.28 431 PRO A O 1
ATOM 3306 N N . LEU A 1 432 ? -10.305 -40.094 18.516 1 25.22 432 LEU A N 1
ATOM 3307 C CA . LEU A 1 432 ? -10.055 -38.938 19.375 1 25.22 432 LEU A CA 1
ATOM 3308 C C . LEU A 1 432 ? -11.281 -38.062 19.453 1 25.22 432 LEU A C 1
ATOM 3310 O O . LEU A 1 432 ? -11.953 -37.812 18.453 1 25.22 432 LEU A O 1
ATOM 3314 N N . ARG A 1 433 ? -11.945 -38 20.641 1 23.47 433 ARG A N 1
ATOM 3315 C CA . ARG A 1 433 ? -13.008 -37.219 21.234 1 23.47 433 ARG A CA 1
ATOM 3316 C C . ARG A 1 433 ? -12.938 -35.75 20.766 1 23.47 433 ARG A C 1
ATOM 3318 O O . ARG A 1 433 ? -11.852 -35.25 20.5 1 23.47 433 ARG A O 1
ATOM 3325 N N . PRO A 1 434 ? -14.18 -35.219 20.453 1 23.73 434 PRO A N 1
ATOM 3326 C CA . PRO A 1 434 ? -14.516 -33.875 19.984 1 23.73 434 PRO A CA 1
ATOM 3327 C C . PRO A 1 434 ? -13.93 -32.781 20.875 1 23.73 434 PRO A C 1
ATOM 3329 O O . PRO A 1 434 ? -14.133 -32.781 22.094 1 23.73 434 PRO A O 1
ATOM 3332 N N . PRO A 1 435 ? -12.617 -32.469 20.859 1 23.19 435 PRO A N 1
ATOM 3333 C CA . PRO A 1 435 ? -12.469 -31.391 21.844 1 23.19 435 PRO A CA 1
ATOM 3334 C C . PRO A 1 435 ? -13.516 -30.297 21.672 1 23.19 435 PRO A C 1
ATOM 3336 O O . PRO A 1 435 ? -14.023 -30.094 20.562 1 23.19 435 PRO A O 1
ATOM 3339 N N . THR A 1 436 ? -14.422 -30.078 22.609 1 21.62 436 THR A N 1
ATOM 3340 C CA . THR A 1 436 ? -15.438 -29.062 22.844 1 21.62 436 THR A CA 1
ATOM 3341 C C . THR A 1 436 ? -14.906 -27.672 22.484 1 21.62 436 THR A C 1
ATOM 3343 O O . THR A 1 436 ? -15.523 -26.656 22.812 1 21.62 436 THR A O 1
ATOM 3346 N N . TRP A 1 437 ? -13.688 -27.531 21.906 1 19.2 437 TRP A N 1
ATOM 3347 C CA . TRP A 1 437 ? -13.352 -26.125 22.031 1 19.2 437 TRP A CA 1
ATOM 3348 C C . TRP A 1 437 ? -14.336 -25.25 21.25 1 19.2 437 TRP A C 1
ATOM 3350 O O . TRP A 1 437 ? -14.742 -25.609 20.141 1 19.2 437 TRP A O 1
ATOM 3360 N N . ARG A 1 438 ? -15.242 -24.453 21.844 1 20.5 438 ARG A N 1
ATOM 3361 C CA . ARG A 1 438 ? -16.141 -23.359 21.516 1 20.5 438 ARG A CA 1
ATOM 3362 C C . ARG A 1 438 ? -15.492 -22.391 20.516 1 20.5 438 ARG A C 1
ATOM 3364 O O . ARG A 1 438 ? -16 -21.297 20.281 1 20.5 438 ARG A O 1
ATOM 3371 N N . ARG A 1 439 ? -14.227 -22.688 20.047 1 21.61 439 ARG A N 1
ATOM 3372 C CA . ARG A 1 439 ? -13.68 -21.469 19.453 1 21.61 439 ARG A CA 1
ATOM 3373 C C . ARG A 1 439 ? -14.562 -20.969 18.312 1 21.61 439 ARG A C 1
ATOM 3375 O O . ARG A 1 439 ? -15.289 -21.75 17.688 1 21.61 439 ARG A O 1
ATOM 3382 N N . ARG A 1 440 ? -14.734 -19.578 18.25 1 23.16 440 ARG A N 1
ATOM 3383 C CA . ARG A 1 440 ? -15.352 -18.688 17.281 1 23.16 440 ARG A CA 1
ATOM 3384 C C . ARG A 1 440 ? -14.984 -19.109 15.852 1 23.16 440 ARG A C 1
ATOM 3386 O O . ARG A 1 440 ? -13.812 -19.312 15.539 1 23.16 440 ARG A O 1
ATOM 3393 N N . ALA A 1 441 ? -15.844 -19.703 15.203 1 21.7 441 ALA A N 1
ATOM 3394 C CA . ALA A 1 441 ? -16 -20.219 13.844 1 21.7 441 ALA A CA 1
ATOM 3395 C C . ALA A 1 441 ? -15.547 -19.188 12.812 1 21.7 441 ALA A C 1
ATOM 3397 O O . ALA A 1 441 ? -16.25 -18.219 12.539 1 21.7 441 ALA A O 1
ATOM 3398 N N . GLN A 1 442 ? -14.406 -18.5 13.117 1 22.59 442 GLN A N 1
ATOM 3399 C CA . GLN A 1 442 ? -14.156 -17.672 11.945 1 22.59 442 GLN A CA 1
ATOM 3400 C C . GLN A 1 442 ? -14.383 -18.453 10.656 1 22.59 442 GLN A C 1
ATOM 3402 O O . GLN A 1 442 ? -14.031 -19.641 10.57 1 22.59 442 GLN A O 1
ATOM 3407 N N . PRO A 1 443 ? -15.383 -18 9.93 1 24.09 443 PRO A N 1
ATOM 3408 C CA . PRO A 1 443 ? -15.727 -18.656 8.664 1 24.09 443 PRO A CA 1
ATOM 3409 C C . PRO A 1 443 ? -14.492 -19.125 7.887 1 24.09 443 PRO A C 1
ATOM 3411 O O . PRO A 1 443 ? -13.461 -18.453 7.898 1 24.09 443 PRO A O 1
ATOM 3414 N N . TRP A 1 444 ? -14.344 -20.406 7.938 1 21.48 444 TRP A N 1
ATOM 3415 C CA . TRP A 1 444 ? -13.469 -21.219 7.102 1 21.48 444 TRP A CA 1
ATOM 3416 C C . TRP A 1 444 ? -13.508 -20.734 5.652 1 21.48 444 TRP A C 1
ATOM 3418 O O . TRP A 1 444 ? -14.555 -20.766 5.012 1 21.48 444 TRP A O 1
ATOM 3428 N N . ALA A 1 445 ? -13.078 -19.547 5.328 1 23.72 445 ALA A N 1
ATOM 3429 C CA . ALA A 1 445 ? -12.867 -19.531 3.881 1 23.72 445 ALA A CA 1
ATOM 3430 C C . ALA A 1 445 ? -12.367 -20.891 3.387 1 23.72 445 ALA A C 1
ATOM 3432 O O . ALA A 1 445 ? -11.453 -21.469 3.977 1 23.72 445 ALA A O 1
ATOM 3433 N N . LEU A 1 446 ? -13.234 -21.641 2.875 1 24.17 446 LEU A N 1
ATOM 3434 C CA . LEU A 1 446 ? -13.078 -22.859 2.088 1 24.17 446 LEU A CA 1
ATOM 3435 C C . LEU A 1 446 ? -11.742 -22.859 1.351 1 24.17 446 LEU A C 1
ATOM 3437 O O . LEU A 1 446 ? -11.469 -23.766 0.566 1 24.17 446 LEU A O 1
ATOM 3441 N N . GLY A 1 447 ? -11.164 -21.703 1.21 1 26.59 447 GLY A N 1
ATOM 3442 C CA . GLY A 1 447 ? -10.008 -21.984 0.366 1 26.59 447 GLY A CA 1
ATOM 3443 C C . GLY A 1 447 ? -9.031 -22.953 0.993 1 26.59 447 GLY A C 1
ATOM 3444 O O . GLY A 1 447 ? -7.867 -23.016 0.593 1 26.59 447 GLY A O 1
ATOM 3445 N N . GLY A 1 448 ? -9.328 -23.469 2.035 1 27.19 448 GLY A N 1
ATOM 3446 C CA . GLY A 1 448 ? -8.352 -24.438 2.496 1 27.19 448 GLY A CA 1
ATOM 3447 C C . GLY A 1 448 ? -8.117 -25.562 1.501 1 27.19 448 GLY A C 1
ATOM 3448 O O . GLY A 1 448 ? -9.062 -26.156 0.991 1 27.19 448 GLY A O 1
ATOM 3449 N N . ALA A 1 449 ? -7.09 -25.422 0.604 1 29.77 449 ALA A N 1
ATOM 3450 C CA . ALA A 1 449 ? -6.543 -26.375 -0.364 1 29.77 449 ALA A CA 1
ATOM 3451 C C . ALA A 1 449 ? -6.418 -27.766 0.244 1 29.77 449 ALA A C 1
ATOM 3453 O O . ALA A 1 449 ? -5.449 -28.062 0.947 1 29.77 449 ALA A O 1
ATOM 3454 N N . GLY A 1 450 ?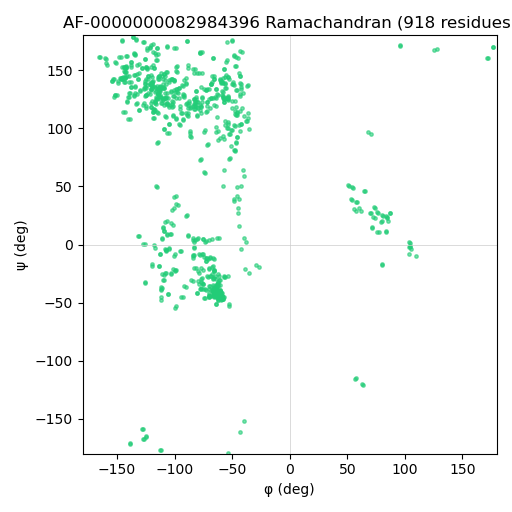 -7.371 -28.281 0.82 1 28.02 450 GLY A N 1
ATOM 3455 C CA . GLY A 1 450 ? -7.234 -29.719 1.014 1 28.02 450 GLY A CA 1
ATOM 3456 C C . GLY A 1 450 ? -6.797 -30.453 -0.241 1 28.02 450 GLY A C 1
ATOM 3457 O O . GLY A 1 450 ? -7.477 -30.391 -1.269 1 28.02 450 GLY A O 1
ATOM 3458 N N . SER A 1 451 ? -5.566 -30.422 -0.49 1 31.62 451 SER A N 1
ATOM 3459 C CA . SER A 1 451 ? -4.941 -31.078 -1.632 1 31.62 451 SER A CA 1
ATOM 3460 C C . SER A 1 451 ? -5.129 -32.594 -1.568 1 31.62 451 SER A C 1
ATOM 3462 O O . SER A 1 451 ? -4.969 -33.219 -0.508 1 31.62 451 SER A O 1
ATOM 3464 N N . CYS A 1 452 ? -6.172 -33.062 -2.137 1 33.47 452 CYS A N 1
ATOM 3465 C CA . CYS A 1 452 ? -6.418 -34.5 -2.285 1 33.47 452 CYS A CA 1
ATOM 3466 C C . CYS A 1 452 ? -5.562 -35.094 -3.402 1 33.47 452 CYS A C 1
ATOM 3468 O O . CYS A 1 452 ? -5.234 -34.375 -4.367 1 33.47 452 CYS A O 1
ATOM 3470 N N . CYS A 1 453 ? -4.809 -36.062 -3 1 36.41 453 CYS A N 1
ATOM 3471 C CA . CYS A 1 453 ? -4.113 -36.844 -4.016 1 36.41 453 CYS A CA 1
ATOM 3472 C C . CYS A 1 453 ? -4.91 -38.094 -4.391 1 36.41 453 CYS A C 1
ATOM 3474 O O . CYS A 1 453 ? -5.469 -38.75 -3.518 1 36.41 453 CYS A O 1
ATOM 3476 N N . LEU A 1 454 ? -5.402 -38.188 -5.566 1 34.59 454 LEU A N 1
ATOM 3477 C CA . LEU A 1 454 ? -6.188 -39.312 -6.078 1 34.59 454 LEU A CA 1
ATOM 3478 C C . LEU A 1 454 ? -5.281 -40.469 -6.508 1 34.59 454 LEU A C 1
ATOM 3480 O O . LEU A 1 454 ? -4.297 -40.25 -7.219 1 34.59 454 LEU A O 1
ATOM 3484 N N . PHE A 1 455 ? -5.418 -41.531 -5.66 1 35.34 455 PHE A N 1
ATOM 3485 C CA . PHE A 1 455 ? -4.754 -42.75 -6.121 1 35.34 455 PHE A CA 1
ATOM 3486 C C . PHE A 1 455 ? -5.777 -43.781 -6.598 1 35.34 455 PHE A C 1
ATOM 3488 O O . PHE A 1 455 ? -6.777 -44.031 -5.926 1 35.34 455 PHE A O 1
ATOM 3495 N N . MET A 1 456 ? -5.906 -44.094 -7.875 1 35.53 456 MET A N 1
ATOM 3496 C CA . MET A 1 456 ? -6.832 -45.094 -8.414 1 35.53 456 MET A CA 1
ATOM 3497 C C . MET A 1 456 ? -6.211 -46.469 -8.391 1 35.53 456 MET A C 1
ATOM 3499 O O . MET A 1 456 ? -5.102 -46.688 -8.891 1 35.53 456 MET A O 1
ATOM 3503 N N . GLY A 1 457 ? -6.543 -47.281 -7.258 1 30.89 457 GLY A N 1
ATOM 3504 C CA . GLY A 1 457 ? -6.023 -48.625 -7.098 1 30.89 457 GLY A CA 1
ATOM 3505 C C . GLY A 1 457 ? -6.941 -49.688 -7.668 1 30.89 457 GLY A C 1
ATOM 3506 O O . GLY A 1 457 ? -8.141 -49.438 -7.852 1 30.89 457 GLY A O 1
ATOM 3507 N N . ILE A 1 458 ? -6.367 -50.781 -8.461 1 28.98 458 ILE A N 1
ATOM 3508 C CA . ILE A 1 458 ? -7.07 -52 -8.898 1 28.98 458 ILE A CA 1
ATOM 3509 C C . ILE A 1 458 ? -7.363 -52.875 -7.695 1 28.98 458 ILE A C 1
ATOM 3511 O O . ILE A 1 458 ? -6.5 -53.094 -6.84 1 28.98 458 ILE A O 1
ATOM 3515 N N . LYS A 1 459 ? -8.648 -53.125 -7.398 1 30.94 459 LYS A N 1
ATOM 3516 C CA . LYS A 1 459 ? -8.992 -54.219 -6.488 1 30.94 459 LYS A CA 1
ATOM 3517 C C . LYS A 1 459 ? -8.562 -55.562 -7.051 1 30.94 459 LYS A C 1
ATOM 3519 O O . LYS A 1 459 ? -8.867 -55.875 -8.203 1 30.94 459 LYS A O 1
ATOM 3524 N N . ARG A 1 460 ? -7.363 -56.062 -6.598 1 29.25 460 ARG A N 1
ATOM 3525 C CA . ARG A 1 460 ? -7.203 -57.469 -6.848 1 29.25 460 ARG A CA 1
ATOM 3526 C C . ARG A 1 460 ? -8.391 -58.281 -6.301 1 29.25 460 ARG A C 1
ATOM 3528 O O . ARG A 1 460 ? -8.75 -58.125 -5.129 1 29.25 460 ARG A O 1
ATOM 3535 N N . THR A 1 461 ? -9.359 -58.688 -7.156 1 21.47 461 THR A N 1
ATOM 3536 C CA . THR A 1 461 ? -10.086 -59.875 -6.742 1 21.47 461 THR A CA 1
ATOM 3537 C C . THR A 1 461 ? -9.141 -61.062 -6.594 1 21.47 461 THR A C 1
ATOM 3539 O O . THR A 1 461 ? -8.227 -61.219 -7.402 1 21.47 461 THR A O 1
ATOM 3542 N N . MET B 1 1 ? -13.219 -75.625 -29.312 1 24.2 1 MET B N 1
ATOM 3543 C CA . MET B 1 1 ? -12.18 -75.375 -30.297 1 24.2 1 MET B CA 1
ATOM 3544 C C . MET B 1 1 ? -11.719 -73.938 -30.25 1 24.2 1 MET B C 1
ATOM 3546 O O . MET B 1 1 ? -12.352 -73.062 -30.844 1 24.2 1 MET B O 1
ATOM 3550 N N . GLU B 1 2 ? -11.445 -73.438 -29.062 1 27.69 2 GLU B N 1
ATOM 3551 C CA . GLU B 1 2 ? -11.094 -72.125 -28.625 1 27.69 2 GLU B CA 1
ATOM 3552 C C . GLU B 1 2 ? -9.977 -71.5 -29.484 1 27.69 2 GLU B C 1
ATOM 3554 O O . GLU B 1 2 ? -8.898 -72.125 -29.594 1 27.69 2 GLU B O 1
ATOM 3559 N N . GLY B 1 3 ? -10.375 -70.938 -30.672 1 30.25 3 GLY B N 1
ATOM 3560 C CA . GLY B 1 3 ? -9.523 -70.562 -31.766 1 30.25 3 GLY B CA 1
ATOM 3561 C C . GLY B 1 3 ? -8.25 -69.875 -31.328 1 30.25 3 GLY B C 1
ATOM 3562 O O . GLY B 1 3 ? -8.164 -69.375 -30.188 1 30.25 3 GLY B O 1
ATOM 3563 N N . ALA B 1 4 ? -7.156 -70.25 -31.844 1 40.44 4 ALA B N 1
ATOM 3564 C CA . ALA B 1 4 ? -5.797 -69.75 -31.703 1 40.44 4 ALA B CA 1
ATOM 3565 C C . ALA B 1 4 ? -5.777 -68.25 -31.734 1 40.44 4 ALA B C 1
ATOM 3567 O O . ALA B 1 4 ? -6.387 -67.625 -32.594 1 40.44 4 ALA B O 1
ATOM 3568 N N . PRO B 1 5 ? -5.734 -67.625 -30.531 1 42.44 5 PRO B N 1
ATOM 3569 C CA . PRO B 1 5 ? -5.672 -66.125 -30.625 1 42.44 5 PRO B CA 1
ATOM 3570 C C . PRO B 1 5 ? -4.836 -65.688 -31.812 1 42.44 5 PRO B C 1
ATOM 3572 O O . PRO B 1 5 ? -3.867 -66.312 -32.188 1 42.44 5 PRO B O 1
ATOM 3575 N N . ALA B 1 6 ? -5.418 -65.062 -32.844 1 49.38 6 ALA B N 1
ATOM 3576 C CA . ALA B 1 6 ? -4.781 -64.625 -34.062 1 49.38 6 ALA B CA 1
ATOM 3577 C C . ALA B 1 6 ? -3.449 -63.969 -33.781 1 49.38 6 ALA B C 1
ATOM 3579 O O . ALA B 1 6 ? -3.262 -63.375 -32.719 1 49.38 6 ALA B O 1
ATOM 3580 N N . PRO B 1 7 ? -2.332 -64.312 -34.375 1 49.28 7 PRO B N 1
ATOM 3581 C CA . PRO B 1 7 ? -0.974 -63.781 -34.25 1 49.28 7 PRO B CA 1
ATOM 3582 C C . PRO B 1 7 ? -0.951 -62.281 -34.031 1 49.28 7 PRO B C 1
ATOM 3584 O O . PRO B 1 7 ? -0.006 -61.75 -33.438 1 49.28 7 PRO B O 1
ATOM 3587 N N . ASP B 1 8 ? -2.014 -61.562 -34.469 1 62.44 8 ASP B N 1
ATOM 3588 C CA . ASP B 1 8 ? -1.968 -60.094 -34.438 1 62.44 8 ASP B CA 1
ATOM 3589 C C . ASP B 1 8 ? -2.727 -59.531 -33.25 1 62.44 8 ASP B C 1
ATOM 3591 O O . ASP B 1 8 ? -3.406 -58.531 -33.344 1 62.44 8 ASP B O 1
ATOM 3595 N N . ASP B 1 9 ? -2.775 -60.219 -32.156 1 72.81 9 ASP B N 1
ATOM 3596 C CA . ASP B 1 9 ? -3.527 -59.719 -31.016 1 72.81 9 ASP B CA 1
ATOM 3597 C C . ASP B 1 9 ? -2.818 -58.531 -30.359 1 72.81 9 ASP B C 1
ATOM 3599 O O . ASP B 1 9 ? -1.709 -58.688 -29.828 1 72.81 9 ASP B O 1
ATOM 3603 N N . PRO B 1 10 ? -3.373 -57.438 -30.391 1 83.12 10 PRO B N 1
ATOM 3604 C CA . PRO B 1 10 ? -2.742 -56.25 -29.812 1 83.12 10 PRO B CA 1
ATOM 3605 C C . PRO B 1 10 ? -2.408 -56.438 -28.328 1 83.12 10 PRO B C 1
ATOM 3607 O O . PRO B 1 10 ? -1.373 -55.938 -27.859 1 83.12 10 PRO B O 1
ATOM 3610 N N . ASP B 1 11 ? -3.164 -57.312 -27.594 1 85.75 11 ASP B N 1
ATOM 3611 C CA . ASP B 1 11 ? -2.912 -57.5 -26.172 1 85.75 11 ASP B CA 1
ATOM 3612 C C . ASP B 1 11 ? -1.676 -58.375 -25.938 1 85.75 11 ASP B C 1
ATOM 3614 O O . ASP B 1 11 ? -0.915 -58.156 -25 1 85.75 11 ASP B O 1
ATOM 3618 N N . ARG B 1 12 ? -1.556 -59.312 -26.766 1 85.56 12 ARG B N 1
ATOM 3619 C CA . ARG B 1 12 ? -0.376 -60.188 -26.656 1 85.56 12 ARG B CA 1
ATOM 3620 C C . ARG B 1 12 ? 0.896 -59.375 -26.969 1 85.56 12 ARG B C 1
ATOM 3622 O O . ARG B 1 12 ? 1.901 -59.531 -26.266 1 85.56 12 ARG B O 1
ATOM 3629 N N . GLN B 1 13 ? 0.835 -58.594 -28 1 81.44 13 GLN B N 1
ATOM 3630 C CA . GLN B 1 13 ? 1.977 -57.75 -28.328 1 81.44 13 GLN B CA 1
ATOM 3631 C C . GLN B 1 13 ? 2.309 -56.812 -27.188 1 81.44 13 GLN B C 1
ATOM 3633 O O . GLN B 1 13 ? 3.479 -56.594 -26.859 1 81.44 13 GLN B O 1
ATOM 3638 N N . ALA B 1 14 ? 1.27 -56.281 -26.609 1 84.81 14 ALA B N 1
ATOM 3639 C CA . ALA B 1 14 ? 1.437 -55.344 -25.484 1 84.81 14 ALA B CA 1
ATOM 3640 C C . ALA B 1 14 ? 2.084 -56.062 -24.297 1 84.81 14 ALA B C 1
ATOM 3642 O O . ALA B 1 14 ? 3.01 -55.531 -23.672 1 84.81 14 ALA B O 1
ATOM 3643 N N . GLN B 1 15 ? 1.554 -57.281 -24.016 1 84.31 15 GLN B N 1
ATOM 3644 C CA . GLN B 1 15 ? 2.092 -58.031 -22.891 1 84.31 15 GLN B CA 1
ATOM 3645 C C . GLN B 1 15 ? 3.559 -58.406 -23.125 1 84.31 15 GLN B C 1
ATOM 3647 O O . GLN B 1 15 ? 4.367 -58.344 -22.188 1 84.31 15 GLN B O 1
ATOM 3652 N N . GLU B 1 16 ? 3.955 -58.75 -24.359 1 83.38 16 GLU B N 1
ATOM 3653 C CA . GLU B 1 16 ? 5.344 -59.062 -24.703 1 83.38 16 GLU B CA 1
ATOM 3654 C C . GLU B 1 16 ? 6.234 -57.844 -24.531 1 83.38 16 GLU B C 1
ATOM 3656 O O . GLU B 1 16 ? 7.359 -57.938 -24.031 1 83.38 16 GLU B O 1
ATOM 3661 N N . TYR B 1 17 ? 5.691 -56.781 -24.844 1 79.31 17 TYR B N 1
ATOM 3662 C CA . TYR B 1 17 ? 6.426 -55.531 -24.703 1 79.31 17 TYR B CA 1
ATOM 3663 C C . TYR B 1 17 ? 6.656 -55.188 -23.234 1 79.31 17 TYR B C 1
ATOM 3665 O O . TYR B 1 17 ? 7.766 -54.844 -22.844 1 79.31 17 TYR B O 1
ATOM 3673 N N . VAL B 1 18 ? 5.641 -55.344 -22.453 1 75.88 18 VAL B N 1
ATOM 3674 C CA . VAL B 1 18 ? 5.734 -55.062 -21.016 1 75.88 18 VAL B CA 1
ATOM 3675 C C . VAL B 1 18 ? 6.742 -56 -20.375 1 75.88 18 VAL B C 1
ATOM 3677 O O . VAL B 1 18 ? 7.531 -55.594 -19.516 1 75.88 18 VAL B O 1
ATOM 3680 N N . ASN B 1 19 ? 6.703 -57.25 -20.75 1 74.06 19 ASN B N 1
ATOM 3681 C CA . ASN B 1 19 ? 7.637 -58.25 -20.219 1 74.06 19 ASN B CA 1
ATOM 3682 C C . ASN B 1 19 ? 9.078 -57.906 -20.594 1 74.06 19 ASN B C 1
ATOM 3684 O O . ASN B 1 19 ? 9.992 -58.125 -19.797 1 74.06 19 ASN B O 1
ATOM 3688 N N . ARG B 1 20 ? 9.25 -57.375 -21.766 1 73 20 ARG B N 1
ATOM 3689 C CA . ARG B 1 20 ? 10.578 -57 -22.219 1 73 20 ARG B CA 1
ATOM 3690 C C . ARG B 1 20 ? 11.102 -55.781 -21.438 1 73 20 ARG B C 1
ATOM 3692 O O . ARG B 1 20 ? 12.281 -55.719 -21.094 1 73 20 ARG B O 1
ATOM 3699 N N . LEU B 1 21 ? 10.18 -54.875 -21.25 1 67 21 LEU B N 1
ATOM 3700 C CA . LEU B 1 21 ? 10.57 -53.625 -20.547 1 67 21 LEU B CA 1
ATOM 3701 C C . LEU B 1 21 ? 10.945 -53.938 -19.094 1 67 21 LEU B C 1
ATOM 3703 O O . LEU B 1 21 ? 11.781 -53.25 -18.516 1 67 21 LEU B O 1
ATOM 3707 N N . ARG B 1 22 ? 10.234 -54.844 -18.406 1 59.22 22 ARG B N 1
ATOM 3708 C CA . ARG B 1 22 ? 10.484 -55.188 -17.016 1 59.22 22 ARG B CA 1
ATOM 3709 C C . ARG B 1 22 ? 11.836 -55.875 -16.859 1 59.22 22 ARG B C 1
ATOM 3711 O O . ARG B 1 22 ? 12.312 -56.094 -15.742 1 59.22 22 ARG B O 1
ATOM 3718 N N . GLY B 1 23 ? 12.453 -56.281 -17.938 1 54.19 23 GLY B N 1
ATOM 3719 C CA . GLY B 1 23 ? 13.734 -56.938 -17.797 1 54.19 23 GLY B CA 1
ATOM 3720 C C . GLY B 1 23 ? 14.836 -56.031 -17.266 1 54.19 23 GLY B C 1
ATOM 3721 O O . GLY B 1 23 ? 14.695 -54.812 -17.312 1 54.19 23 GLY B O 1
ATOM 3722 N N . PRO B 1 24 ? 15.797 -56.562 -16.438 1 50.81 24 PRO B N 1
ATOM 3723 C CA . PRO B 1 24 ? 16.859 -55.844 -15.734 1 50.81 24 PRO B CA 1
ATOM 3724 C C . PRO B 1 24 ? 17.688 -54.969 -16.672 1 50.81 24 PRO B C 1
ATOM 3726 O O . PRO B 1 24 ? 18.062 -55.406 -17.766 1 50.81 24 PRO B O 1
ATOM 3729 N N . GLY B 1 25 ? 17.375 -53.781 -16.781 1 48.56 25 GLY B N 1
ATOM 3730 C CA . GLY B 1 25 ? 18.172 -52.844 -17.562 1 48.56 25 GLY B CA 1
ATOM 3731 C C . GLY B 1 25 ? 19.656 -53 -17.375 1 48.56 25 GLY B C 1
ATOM 3732 O O . GLY B 1 25 ? 20.094 -53.625 -16.406 1 48.56 25 GLY B O 1
ATOM 3733 N N . THR B 1 26 ? 20.375 -52.969 -18.5 1 47.38 26 THR B N 1
ATOM 3734 C CA . THR B 1 26 ? 21.828 -52.969 -18.469 1 47.38 26 THR B CA 1
ATOM 3735 C C . THR B 1 26 ? 22.344 -51.906 -17.484 1 47.38 26 THR B C 1
ATOM 3737 O O . THR B 1 26 ? 21.734 -50.875 -17.312 1 47.38 26 THR B O 1
ATOM 3740 N N . PRO B 1 27 ? 23.391 -52.25 -16.672 1 44.84 27 PRO B N 1
ATOM 3741 C CA . PRO B 1 27 ? 24 -51.375 -15.664 1 44.84 27 PRO B CA 1
ATOM 3742 C C . PRO B 1 27 ? 24.266 -49.969 -16.172 1 44.84 27 PRO B C 1
ATOM 3744 O O . PRO B 1 27 ? 24.547 -49.781 -17.359 1 44.84 27 PRO B O 1
ATOM 3747 N N . PRO B 1 28 ? 23.906 -49 -15.414 1 46 28 PRO B N 1
ATOM 3748 C CA . PRO B 1 28 ? 24 -47.562 -15.742 1 46 28 PRO B CA 1
ATOM 3749 C C . PRO B 1 28 ? 25.406 -47.156 -16.156 1 46 28 PRO B C 1
ATOM 3751 O O . PRO B 1 28 ? 26.391 -47.625 -15.578 1 46 28 PRO B O 1
ATOM 3754 N N . GLY B 1 29 ? 25.609 -46.969 -17.391 1 40 29 GLY B N 1
ATOM 3755 C CA . GLY B 1 29 ? 26.891 -46.344 -17.703 1 40 29 GLY B CA 1
ATOM 3756 C C . GLY B 1 29 ? 27.172 -45.094 -16.906 1 40 29 GLY B C 1
ATOM 3757 O O . GLY B 1 29 ? 26.312 -44.625 -16.141 1 40 29 GLY B O 1
ATOM 3758 N N . ARG B 1 30 ? 28.375 -44.469 -17.031 1 43.56 30 ARG B N 1
ATOM 3759 C CA . ARG B 1 30 ? 28.969 -43.375 -16.266 1 43.56 30 ARG B CA 1
ATOM 3760 C C . ARG B 1 30 ? 28.172 -42.094 -16.422 1 43.56 30 ARG B C 1
ATOM 3762 O O . ARG B 1 30 ? 27.828 -41.688 -17.531 1 43.56 30 ARG B O 1
ATOM 3769 N N . PRO B 1 31 ? 27.734 -41.688 -15.344 1 45.47 31 PRO B N 1
ATOM 3770 C CA . PRO B 1 31 ? 27.031 -40.406 -15.328 1 45.47 31 PRO B CA 1
ATOM 3771 C C . PRO B 1 31 ? 27.781 -39.312 -16.062 1 45.47 31 PRO B C 1
ATOM 3773 O O . PRO B 1 31 ? 29.016 -39.312 -16.094 1 45.47 31 PRO B O 1
ATOM 3776 N N . PRO B 1 32 ? 27.219 -38.656 -17.047 1 47.34 32 PRO B N 1
ATOM 3777 C CA . PRO B 1 32 ? 28.016 -37.562 -17.594 1 47.34 32 PRO B CA 1
ATOM 3778 C C . PRO B 1 32 ? 28.547 -36.625 -16.516 1 47.34 32 PRO B C 1
ATOM 3780 O O . PRO B 1 32 ? 27.953 -36.531 -15.438 1 47.34 32 PRO B O 1
ATOM 3783 N N . PRO B 1 33 ? 29.828 -36.188 -16.641 1 37.88 33 PRO B N 1
ATOM 3784 C CA . PRO B 1 33 ? 30.469 -35.344 -15.625 1 37.88 33 PRO B CA 1
ATOM 3785 C C . PRO B 1 33 ? 29.656 -34.094 -15.312 1 37.88 33 PRO B C 1
ATOM 3787 O O . PRO B 1 33 ? 28.906 -33.594 -16.156 1 37.88 33 PRO B O 1
ATOM 3790 N N . THR B 1 34 ? 29.375 -33.938 -14.055 1 40.62 34 THR B N 1
ATOM 3791 C CA . THR B 1 34 ? 28.719 -32.781 -13.461 1 40.62 34 THR B CA 1
ATOM 3792 C C . THR B 1 34 ? 29.328 -31.484 -13.984 1 40.62 34 THR B C 1
ATOM 3794 O O . THR B 1 34 ? 30.531 -31.266 -13.836 1 40.62 34 THR B O 1
ATOM 3797 N N . PRO B 1 35 ? 28.781 -30.938 -15 1 37.16 35 PRO B N 1
ATOM 3798 C CA . PRO B 1 35 ? 29.5 -29.703 -15.352 1 37.16 35 PRO B CA 1
ATOM 3799 C C . PRO B 1 35 ? 29.766 -28.812 -14.141 1 37.16 35 PRO B C 1
ATOM 3801 O O . PRO B 1 35 ? 29.078 -28.922 -13.125 1 37.16 35 PRO B O 1
ATOM 3804 N N . ALA B 1 36 ? 30.844 -28.016 -14.289 1 33.88 36 ALA B N 1
ATOM 3805 C CA . ALA B 1 36 ? 31.438 -27.078 -13.336 1 33.88 36 ALA B CA 1
ATOM 3806 C C . ALA B 1 36 ? 30.406 -26.047 -12.875 1 33.88 36 ALA B C 1
ATOM 3808 O O . ALA B 1 36 ? 29.438 -25.766 -13.578 1 33.88 36 ALA B O 1
ATOM 3809 N N . ALA B 1 37 ? 30.5 -25.672 -11.609 1 35.56 37 ALA B N 1
ATOM 3810 C CA . ALA B 1 37 ? 29.781 -24.688 -10.797 1 35.56 37 ALA B CA 1
ATOM 3811 C C . ALA B 1 37 ? 29.688 -23.344 -11.523 1 35.56 37 ALA B C 1
ATOM 3813 O O . ALA B 1 37 ? 30.688 -22.828 -12.008 1 35.56 37 ALA B O 1
ATOM 3814 N N . PRO B 1 38 ? 28.547 -22.969 -12.125 1 33.91 38 PRO B N 1
ATOM 3815 C CA . PRO B 1 38 ? 28.641 -21.594 -12.656 1 33.91 38 PRO B CA 1
ATOM 3816 C C . PRO B 1 38 ? 29.312 -20.625 -11.68 1 33.91 38 PRO B C 1
ATOM 3818 O O . PRO B 1 38 ? 29.328 -20.875 -10.469 1 33.91 38 PRO B O 1
ATOM 3821 N N . THR B 1 39 ? 30.094 -19.656 -12.289 1 30.94 39 THR B N 1
ATOM 3822 C CA . THR B 1 39 ? 30.812 -18.562 -11.656 1 30.94 39 THR B CA 1
ATOM 3823 C C . THR B 1 39 ? 29.875 -17.719 -10.797 1 30.94 39 THR B C 1
ATOM 3825 O O . THR B 1 39 ? 28.703 -17.531 -11.141 1 30.94 39 THR B O 1
ATOM 3828 N N . PRO B 1 40 ? 30.25 -17.562 -9.555 1 31.94 40 PRO B N 1
ATOM 3829 C CA . PRO B 1 40 ? 29.531 -16.719 -8.586 1 31.94 40 PRO B CA 1
ATOM 3830 C C . PRO B 1 40 ? 29.172 -15.352 -9.141 1 31.94 40 PRO B C 1
ATOM 3832 O O . PRO B 1 40 ? 30.016 -14.68 -9.742 1 31.94 40 PRO B O 1
ATOM 3835 N N . GLY B 1 41 ? 27.984 -15.258 -9.797 1 31.84 41 GLY B N 1
ATOM 3836 C CA . GLY B 1 41 ? 27.656 -13.922 -10.258 1 31.84 41 GLY B CA 1
ATOM 3837 C C . GLY B 1 41 ? 27.953 -12.844 -9.234 1 31.84 41 GLY B C 1
ATOM 3838 O O . GLY B 1 41 ? 28.281 -13.141 -8.086 1 31.84 41 GLY B O 1
ATOM 3839 N N . PRO B 1 42 ? 27.922 -11.531 -9.812 1 32.22 42 PRO B N 1
ATOM 3840 C CA . PRO B 1 42 ? 28.453 -10.359 -9.133 1 32.22 42 PRO B CA 1
ATOM 3841 C C . PRO B 1 42 ? 27.859 -10.156 -7.742 1 32.22 42 PRO B C 1
ATOM 3843 O O . PRO B 1 42 ? 26.781 -10.695 -7.441 1 32.22 42 PRO B O 1
ATOM 3846 N N . SER B 1 43 ? 28.672 -9.398 -7 1 32.12 43 SER B N 1
ATOM 3847 C CA . SER B 1 43 ? 28.703 -8.984 -5.602 1 32.12 43 SER B CA 1
ATOM 3848 C C . SER B 1 43 ? 27.422 -8.242 -5.215 1 32.12 43 SER B C 1
ATOM 3850 O O . SER B 1 43 ? 26.875 -7.48 -6.016 1 32.12 43 SER B O 1
ATOM 3852 N N . PRO B 1 44 ? 26.859 -8.75 -4.188 1 33.72 44 PRO B N 1
ATOM 3853 C CA . PRO B 1 44 ? 25.625 -8.18 -3.645 1 33.72 44 PRO B CA 1
ATOM 3854 C C . PRO B 1 44 ? 25.688 -6.656 -3.5 1 33.72 44 PRO B C 1
ATOM 3856 O O . PRO B 1 44 ? 26.734 -6.117 -3.121 1 33.72 44 PRO B O 1
ATOM 3859 N N . PRO B 1 45 ? 24.906 -5.961 -4.305 1 31.38 45 PRO B N 1
ATOM 3860 C CA . PRO B 1 45 ? 24.969 -4.5 -4.223 1 31.38 45 PRO B CA 1
ATOM 3861 C C . PRO B 1 45 ? 24.969 -3.992 -2.781 1 31.38 45 PRO B C 1
ATOM 3863 O O . PRO B 1 45 ? 24.547 -4.707 -1.869 1 31.38 45 PRO B O 1
ATOM 3866 N N . ARG B 1 46 ? 25.438 -2.711 -2.594 1 36.72 46 ARG B N 1
ATOM 3867 C CA . ARG B 1 46 ? 25.781 -1.909 -1.427 1 36.72 46 ARG B CA 1
ATOM 3868 C C . ARG B 1 46 ? 24.609 -1.79 -0.467 1 36.72 46 ARG B C 1
ATOM 3870 O O . ARG B 1 46 ? 23.453 -1.673 -0.899 1 36.72 46 ARG B O 1
ATOM 3877 N N . SER B 1 47 ? 24.812 -2.16 0.808 1 35.84 47 SER B N 1
ATOM 3878 C CA . SER B 1 47 ? 23.984 -2.174 2.014 1 35.84 47 SER B CA 1
ATOM 3879 C C . SER B 1 47 ? 23.312 -0.826 2.238 1 35.84 47 SER B C 1
ATOM 3881 O O . SER B 1 47 ? 23.984 0.209 2.291 1 35.84 47 SER B O 1
ATOM 3883 N N . PRO B 1 48 ? 22.062 -0.705 1.849 1 42.34 48 PRO B N 1
ATOM 3884 C CA . PRO B 1 48 ? 21.484 0.616 2.1 1 42.34 48 PRO B CA 1
ATOM 3885 C C . PRO B 1 48 ? 21.734 1.109 3.523 1 42.34 48 PRO B C 1
ATOM 3887 O O . PRO B 1 48 ? 22.047 0.312 4.41 1 42.34 48 PRO B O 1
ATOM 3890 N N . PRO B 1 49 ? 21.609 2.355 3.852 1 43.16 49 PRO B N 1
ATOM 3891 C CA . PRO B 1 49 ? 21.938 2.957 5.148 1 43.16 49 PRO B CA 1
ATOM 3892 C C . PRO B 1 49 ? 21.188 2.297 6.309 1 43.16 49 PRO B C 1
ATOM 3894 O O . PRO B 1 49 ? 20.141 1.686 6.105 1 43.16 49 PRO B O 1
ATOM 3897 N N . ALA B 1 50 ? 21.703 2.26 7.527 1 47.94 50 ALA B N 1
ATOM 3898 C CA . ALA B 1 50 ? 21.391 1.549 8.766 1 47.94 50 ALA B CA 1
ATOM 3899 C C . ALA B 1 50 ? 19.922 1.753 9.156 1 47.94 50 ALA B C 1
ATOM 3901 O O . ALA B 1 50 ? 19.266 0.814 9.602 1 47.94 50 ALA B O 1
ATOM 3902 N N . SER B 1 51 ? 19.469 3.068 9.227 1 48.75 51 SER B N 1
ATOM 3903 C CA . SER B 1 51 ? 18.109 3.389 9.648 1 48.75 51 SER B CA 1
ATOM 3904 C C . SER B 1 51 ? 17.062 2.744 8.734 1 48.75 51 SER B C 1
ATOM 3906 O O . SER B 1 51 ? 16.016 2.293 9.195 1 48.75 51 SER B O 1
ATOM 3908 N N . SER B 1 52 ? 17.406 2.814 7.477 1 56.5 52 SER B N 1
ATOM 3909 C CA . SER B 1 52 ? 16.562 2.238 6.434 1 56.5 52 SER B CA 1
ATOM 3910 C C . SER B 1 52 ? 16.562 0.714 6.5 1 56.5 52 SER B C 1
ATOM 3912 O O . SER B 1 52 ? 15.586 0.067 6.121 1 56.5 52 SER B O 1
ATOM 3914 N N . ARG B 1 53 ? 17.578 0.35 7.391 1 62.94 53 ARG B N 1
ATOM 3915 C CA . ARG B 1 53 ? 17.766 -1.093 7.496 1 62.94 53 ARG B CA 1
ATOM 3916 C C . ARG B 1 53 ? 16.812 -1.698 8.516 1 62.94 53 ARG B C 1
ATOM 3918 O O . ARG B 1 53 ? 16.312 -2.811 8.32 1 62.94 53 ARG B O 1
ATOM 3925 N N . GLY B 1 54 ? 16.547 -0.699 9.547 1 68.5 54 GLY B N 1
ATOM 3926 C CA . GLY B 1 54 ? 15.633 -1.223 10.555 1 68.5 54 GLY B CA 1
ATOM 3927 C C . GLY B 1 54 ? 14.219 -1.41 10.055 1 68.5 54 GLY B C 1
ATOM 3928 O O . GLY B 1 54 ? 13.594 -2.443 10.305 1 68.5 54 GLY B O 1
ATOM 3929 N N . ALA B 1 55 ? 13.766 -0.391 9.352 1 77.5 55 ALA B N 1
ATOM 3930 C CA . ALA B 1 55 ? 12.406 -0.473 8.812 1 77.5 55 ALA B CA 1
ATOM 3931 C C . ALA B 1 55 ? 12.289 -1.611 7.801 1 77.5 55 ALA B C 1
ATOM 3933 O O . ALA B 1 55 ? 11.297 -2.334 7.785 1 77.5 55 ALA B O 1
ATOM 3934 N N . GLU B 1 56 ? 13.359 -1.721 7.023 1 81.12 56 GLU B N 1
ATOM 3935 C CA . GLU B 1 56 ? 13.344 -2.773 6.012 1 81.12 56 GLU B CA 1
ATOM 3936 C C . GLU B 1 56 ? 13.32 -4.156 6.656 1 81.12 56 GLU B C 1
ATOM 3938 O O . GLU B 1 56 ? 12.625 -5.059 6.184 1 81.12 56 GLU B O 1
ATOM 3943 N N . LYS B 1 57 ? 14.07 -4.277 7.73 1 82.25 57 LYS B N 1
ATOM 3944 C CA . LYS B 1 57 ? 14.078 -5.551 8.453 1 82.25 57 LYS B CA 1
ATOM 3945 C C . LYS B 1 57 ? 12.695 -5.871 9.016 1 82.25 57 LYS B C 1
ATOM 3947 O O . LYS B 1 57 ? 12.25 -7.016 8.953 1 82.25 57 LYS B O 1
ATOM 3952 N N . LEU B 1 58 ? 12.078 -4.797 9.555 1 84.75 58 LEU B N 1
ATOM 3953 C CA . LEU B 1 58 ? 10.75 -5.008 10.117 1 84.75 58 LEU B CA 1
ATOM 3954 C C . LEU B 1 58 ? 9.75 -5.402 9.031 1 84.75 58 LEU B C 1
ATOM 3956 O O . LEU B 1 58 ? 8.906 -6.273 9.25 1 84.75 58 LEU B O 1
ATOM 3960 N N . LEU B 1 59 ? 9.812 -4.777 7.926 1 87.81 59 LEU B N 1
ATOM 3961 C CA . LEU B 1 59 ? 8.914 -5.09 6.82 1 87.81 59 LEU B CA 1
ATOM 3962 C C . LEU B 1 59 ? 9.102 -6.531 6.359 1 87.81 59 LEU B C 1
ATOM 3964 O O . LEU B 1 59 ? 8.125 -7.238 6.098 1 87.81 59 LEU B O 1
ATOM 3968 N N . LEU B 1 60 ? 10.391 -6.953 6.312 1 87.5 60 LEU B N 1
ATOM 3969 C CA . LEU B 1 60 ? 10.68 -8.336 5.938 1 87.5 60 LEU B CA 1
ATOM 3970 C C . LEU B 1 60 ? 10.156 -9.305 6.988 1 87.5 60 LEU B C 1
ATOM 3972 O O . LEU B 1 60 ? 9.656 -10.383 6.648 1 87.5 60 LEU B O 1
ATOM 3976 N N . GLU B 1 61 ? 10.25 -8.844 8.203 1 85.12 61 GLU B N 1
ATOM 3977 C CA . GLU B 1 61 ? 9.727 -9.68 9.281 1 85.12 61 GLU B CA 1
ATOM 3978 C C . GLU B 1 61 ? 8.211 -9.836 9.172 1 85.12 61 GLU B C 1
ATOM 3980 O O . GLU B 1 61 ? 7.68 -10.93 9.375 1 85.12 61 GLU B O 1
ATOM 3985 N N . ILE B 1 62 ? 7.527 -8.781 8.898 1 86.31 62 ILE B N 1
ATOM 3986 C CA . ILE B 1 62 ? 6.078 -8.828 8.719 1 86.31 62 ILE B CA 1
ATOM 3987 C C . ILE B 1 62 ? 5.73 -9.789 7.578 1 86.31 62 ILE B C 1
ATOM 3989 O O . ILE B 1 62 ? 4.84 -10.625 7.719 1 86.31 62 ILE B O 1
ATOM 3993 N N . CYS B 1 63 ? 6.465 -9.688 6.492 1 88.94 63 CYS B N 1
ATOM 3994 C CA . CYS B 1 63 ? 6.223 -10.562 5.352 1 88.94 63 CYS B CA 1
ATOM 3995 C C . CYS B 1 63 ? 6.535 -12.008 5.699 1 88.94 63 CYS B C 1
ATOM 3997 O O . CYS B 1 63 ? 5.949 -12.93 5.129 1 88.94 63 CYS B O 1
ATOM 3999 N N . GLY B 1 64 ? 7.465 -12.195 6.629 1 87.69 64 GLY B N 1
ATOM 4000 C CA . GLY B 1 64 ? 7.84 -13.531 7.062 1 87.69 64 GLY B CA 1
ATOM 4001 C C . GLY B 1 64 ? 6.723 -14.258 7.781 1 87.69 64 GLY B C 1
ATOM 4002 O O . GLY B 1 64 ? 6.715 -15.492 7.84 1 87.69 64 GLY B O 1
ATOM 4003 N N . TYR B 1 65 ? 5.773 -13.461 8.312 1 88.19 65 TYR B N 1
ATOM 4004 C CA . TYR B 1 65 ? 4.656 -14.078 9.023 1 88.19 65 TYR B CA 1
ATOM 4005 C C . TYR B 1 65 ? 3.568 -14.516 8.047 1 88.19 65 TYR B C 1
ATOM 4007 O O . TYR B 1 65 ? 2.611 -15.195 8.438 1 88.19 65 TYR B O 1
ATOM 4015 N N . LEU B 1 66 ? 3.686 -14.141 6.793 1 90.69 66 LEU B N 1
ATOM 4016 C CA . LEU B 1 66 ? 2.697 -14.461 5.77 1 90.69 66 LEU B CA 1
ATOM 4017 C C . LEU B 1 66 ? 3.229 -15.523 4.812 1 90.69 66 LEU B C 1
ATOM 4019 O O . LEU B 1 66 ? 4.441 -15.625 4.598 1 90.69 66 LEU B O 1
ATOM 4023 N N . GLY B 1 67 ? 2.357 -16.312 4.305 1 92.81 67 GLY B N 1
ATOM 4024 C CA . GLY B 1 67 ? 2.752 -17.234 3.248 1 92.81 67 GLY B CA 1
ATOM 4025 C C . GLY B 1 67 ? 3.133 -16.531 1.959 1 92.81 67 GLY B C 1
ATOM 4026 O O . GLY B 1 67 ? 2.785 -15.367 1.754 1 92.81 67 GLY B O 1
ATOM 4027 N N . ALA B 1 68 ? 3.844 -17.203 1.124 1 95 68 ALA B N 1
ATOM 4028 C CA . ALA B 1 68 ? 4.309 -16.625 -0.135 1 95 68 ALA B CA 1
ATOM 4029 C C . ALA B 1 68 ? 3.131 -16.203 -1.005 1 95 68 ALA B C 1
ATOM 4031 O O . ALA B 1 68 ? 3.188 -15.156 -1.668 1 95 68 ALA B O 1
ATOM 4032 N N . ARG B 1 69 ? 2.111 -16.953 -1.028 1 93.81 69 ARG B N 1
ATOM 4033 C CA . ARG B 1 69 ? 0.936 -16.609 -1.827 1 93.81 69 ARG B CA 1
ATOM 4034 C C . ARG B 1 69 ? 0.299 -15.32 -1.348 1 93.81 69 ARG B C 1
ATOM 4036 O O . ARG B 1 69 ? -0.105 -14.484 -2.16 1 93.81 69 ARG B O 1
ATOM 4043 N N . GLU B 1 70 ? 0.202 -15.195 -0.052 1 93.25 70 GLU B N 1
ATOM 4044 C CA . GLU B 1 70 ? -0.376 -13.984 0.532 1 93.25 70 GLU B CA 1
ATOM 4045 C C . GLU B 1 70 ? 0.491 -12.766 0.245 1 93.25 70 GLU B C 1
ATOM 4047 O O . GLU B 1 70 ? -0.026 -11.688 -0.052 1 93.25 70 GLU B O 1
ATOM 4052 N N . VAL B 1 71 ? 1.764 -12.938 0.377 1 95 71 VAL B N 1
ATOM 4053 C CA . VAL B 1 71 ? 2.684 -11.828 0.15 1 95 71 VAL B CA 1
ATOM 4054 C C . VAL B 1 71 ? 2.625 -11.398 -1.314 1 95 71 VAL B C 1
ATOM 4056 O O . VAL B 1 71 ? 2.607 -10.203 -1.618 1 95 71 VAL B O 1
ATOM 4059 N N . ARG B 1 72 ? 2.545 -12.367 -2.205 1 95 72 ARG B N 1
ATOM 4060 C CA . ARG B 1 72 ? 2.592 -12.102 -3.639 1 95 72 ARG B CA 1
ATOM 4061 C C . ARG B 1 72 ? 1.255 -11.562 -4.137 1 95 72 ARG B C 1
ATOM 4063 O O . ARG B 1 72 ? 1.218 -10.617 -4.93 1 95 72 ARG B O 1
ATOM 4070 N N . GLY B 1 73 ? 0.209 -12.078 -3.619 1 93.12 73 GLY B N 1
ATOM 4071 C CA . GLY B 1 73 ? -1.074 -11.773 -4.234 1 93.12 73 GLY B CA 1
ATOM 4072 C C . GLY B 1 73 ? -1.965 -10.914 -3.363 1 93.12 73 GLY B C 1
ATOM 4073 O O . GLY B 1 73 ? -2.666 -10.031 -3.865 1 93.12 73 GLY B O 1
ATOM 4074 N N . VAL B 1 74 ? -2 -11.094 -2.078 1 90.75 74 VAL B N 1
ATOM 4075 C CA . VAL B 1 74 ? -2.988 -10.492 -1.192 1 90.75 74 VAL B CA 1
ATOM 4076 C C . VAL B 1 74 ? -2.432 -9.195 -0.603 1 90.75 74 VAL B C 1
ATOM 4078 O O . VAL B 1 74 ? -3.111 -8.164 -0.592 1 90.75 74 VAL B O 1
ATOM 4081 N N . LEU B 1 75 ? -1.229 -9.227 -0.161 1 91.5 75 LEU B N 1
ATOM 4082 C CA . LEU B 1 75 ? -0.625 -8.109 0.563 1 91.5 75 LEU B CA 1
ATOM 4083 C C . LEU B 1 75 ? -0.642 -6.84 -0.28 1 91.5 75 LEU B C 1
ATOM 4085 O O . LEU B 1 75 ? -1.091 -5.789 0.183 1 91.5 75 LEU B O 1
ATOM 4089 N N . PRO B 1 76 ? -0.233 -6.945 -1.543 1 93.56 76 PRO B N 1
ATOM 4090 C CA . PRO B 1 76 ? -0.275 -5.723 -2.348 1 93.56 76 PRO B CA 1
ATOM 4091 C C . PRO B 1 76 ? -1.69 -5.176 -2.514 1 93.56 76 PRO B C 1
ATOM 4093 O O . PRO B 1 76 ? -1.885 -3.957 -2.551 1 93.56 76 PRO B O 1
ATOM 4096 N N . ARG B 1 77 ? -2.639 -6.023 -2.555 1 93.31 77 ARG B N 1
ATOM 4097 C CA . ARG B 1 77 ? -4.027 -5.598 -2.703 1 93.31 77 ARG B CA 1
ATOM 4098 C C . ARG B 1 77 ? -4.527 -4.914 -1.437 1 93.31 77 ARG B C 1
ATOM 4100 O O . ARG B 1 77 ? -5.215 -3.893 -1.507 1 93.31 77 ARG B O 1
ATOM 4107 N N . VAL B 1 78 ? -4.215 -5.496 -0.321 1 90.19 78 VAL B N 1
ATOM 4108 C CA . VAL B 1 78 ? -4.602 -4.918 0.961 1 90.19 78 VAL B CA 1
ATOM 4109 C C . VAL B 1 78 ? -3.947 -3.549 1.132 1 90.19 78 VAL B C 1
ATOM 4111 O O . VAL B 1 78 ? -4.59 -2.6 1.585 1 90.19 78 VAL B O 1
ATOM 4114 N N . CYS B 1 79 ? -2.668 -3.473 0.735 1 92.19 79 CYS B N 1
ATOM 4115 C CA . CYS B 1 79 ? -1.951 -2.205 0.825 1 92.19 79 CYS B CA 1
ATOM 4116 C C . CYS B 1 79 ? -2.607 -1.144 -0.051 1 92.19 79 CYS B C 1
ATOM 4118 O O . CYS B 1 79 ? -2.748 0.008 0.363 1 92.19 79 CYS B O 1
ATOM 4120 N N . ARG B 1 80 ? -3.012 -1.535 -1.197 1 94.56 80 ARG B N 1
ATOM 4121 C CA . ARG B 1 80 ? -3.705 -0.603 -2.078 1 94.56 80 ARG B CA 1
ATOM 4122 C C . ARG B 1 80 ? -5.027 -0.15 -1.466 1 94.56 80 ARG B C 1
ATOM 4124 O O . ARG B 1 80 ? -5.355 1.038 -1.494 1 94.56 80 ARG B O 1
ATOM 4131 N N . ALA B 1 81 ? -5.746 -1.038 -0.883 1 92.06 81 ALA B N 1
ATOM 4132 C CA . ALA B 1 81 ? -7.043 -0.735 -0.277 1 92.06 81 ALA B CA 1
ATOM 4133 C C . ALA B 1 81 ? -6.879 0.196 0.922 1 92.06 81 ALA B C 1
ATOM 4135 O O . ALA B 1 81 ? -7.672 1.122 1.107 1 92.06 81 ALA B O 1
ATOM 4136 N N . LEU B 1 82 ? -5.891 -0.034 1.709 1 92.12 82 LEU B N 1
ATOM 4137 C CA . LEU B 1 82 ? -5.633 0.807 2.873 1 92.12 82 LEU B CA 1
ATOM 4138 C C . LEU B 1 82 ? -5.266 2.225 2.451 1 92.12 82 LEU B C 1
ATOM 4140 O O . LEU B 1 82 ? -5.707 3.195 3.066 1 92.12 82 LEU B O 1
ATOM 4144 N N . ARG B 1 83 ? -4.496 2.33 1.427 1 94.62 83 ARG B N 1
ATOM 4145 C CA . ARG B 1 83 ? -4.137 3.646 0.909 1 94.62 83 ARG B CA 1
ATOM 4146 C C . ARG B 1 83 ? -5.367 4.391 0.398 1 94.62 83 ARG B C 1
ATOM 4148 O O . ARG B 1 83 ? -5.473 5.605 0.562 1 94.62 83 ARG B O 1
ATOM 4155 N N . GLU B 1 84 ? -6.246 3.668 -0.191 1 93.62 84 GLU B N 1
ATOM 4156 C CA . GLU B 1 84 ? -7.484 4.273 -0.681 1 93.62 84 GLU B CA 1
ATOM 4157 C C . GLU B 1 84 ? -8.336 4.797 0.472 1 93.62 84 GLU B C 1
ATOM 4159 O O . GLU B 1 84 ? -8.914 5.879 0.379 1 93.62 84 GLU B O 1
ATOM 4164 N N . VAL B 1 85 ? -8.406 4.055 1.508 1 90.88 85 VAL B N 1
ATOM 4165 C CA . VAL B 1 85 ? -9.148 4.492 2.684 1 90.88 85 VAL B CA 1
ATOM 4166 C C . VAL B 1 85 ? -8.516 5.754 3.262 1 90.88 85 VAL B C 1
ATOM 4168 O O . VAL B 1 85 ? -9.211 6.688 3.652 1 90.88 85 VAL B O 1
ATOM 4171 N N . ALA B 1 86 ? -7.188 5.773 3.254 1 93.88 86 ALA B N 1
ATOM 4172 C CA . ALA B 1 86 ? -6.453 6.898 3.824 1 93.88 86 ALA B CA 1
ATOM 4173 C C . ALA B 1 86 ? -6.668 8.164 3.004 1 93.88 86 ALA B C 1
ATOM 4175 O O . ALA B 1 86 ? -6.488 9.281 3.506 1 93.88 86 ALA B O 1
ATOM 4176 N N . ARG B 1 87 ? -7.109 7.977 1.771 1 93.38 87 ARG B N 1
ATOM 4177 C CA . ARG B 1 87 ? -7.309 9.117 0.89 1 93.38 87 ARG B CA 1
ATOM 4178 C C . ARG B 1 87 ? -8.789 9.445 0.743 1 93.38 87 ARG B C 1
ATOM 4180 O O . ARG B 1 87 ? -9.156 10.438 0.102 1 93.38 87 ARG B O 1
ATOM 4187 N N . ASP B 1 88 ? -9.609 8.664 1.325 1 93.44 88 ASP B N 1
ATOM 4188 C CA . ASP B 1 88 ? -11.055 8.797 1.15 1 93.44 88 ASP B CA 1
ATOM 4189 C C . ASP B 1 88 ? -11.602 9.961 1.972 1 93.44 88 ASP B C 1
ATOM 4191 O O . ASP B 1 88 ? -11.578 9.93 3.203 1 93.44 88 ASP B O 1
ATOM 4195 N N . ALA B 1 89 ? -12.18 10.945 1.35 1 92.81 89 ALA B N 1
ATOM 4196 C CA . ALA B 1 89 ? -12.68 12.156 1.989 1 92.81 89 ALA B CA 1
ATOM 4197 C C . ALA B 1 89 ? -13.859 11.844 2.908 1 92.81 89 ALA B C 1
ATOM 4199 O O . ALA B 1 89 ? -13.992 12.445 3.975 1 92.81 89 ALA B O 1
ATOM 4200 N N . VAL B 1 90 ? -14.711 10.93 2.482 1 91.94 90 VAL B N 1
ATOM 4201 C CA . VAL B 1 90 ? -15.891 10.586 3.266 1 91.94 90 VAL B CA 1
ATOM 4202 C C . VAL B 1 90 ? -15.477 9.922 4.574 1 91.94 90 VAL B C 1
ATOM 4204 O O . VAL B 1 90 ? -16.016 10.234 5.637 1 91.94 90 VAL B O 1
ATOM 4207 N N . ALA B 1 91 ? -14.508 9.062 4.512 1 91.88 91 ALA B N 1
ATOM 4208 C CA . ALA B 1 91 ? -14.008 8.414 5.723 1 91.88 91 ALA B CA 1
ATOM 4209 C C . ALA B 1 91 ? -13.461 9.445 6.707 1 91.88 91 ALA B C 1
ATOM 4211 O O . ALA B 1 91 ? -13.703 9.352 7.914 1 91.88 91 ALA B O 1
ATOM 4212 N N . TRP B 1 92 ? -12.742 10.375 6.207 1 95.12 92 TRP B N 1
ATOM 4213 C CA . TRP B 1 92 ? -12.172 11.414 7.062 1 95.12 92 TRP B CA 1
ATOM 4214 C C . TRP B 1 92 ? -13.266 12.281 7.664 1 95.12 92 TRP B C 1
ATOM 4216 O O . TRP B 1 92 ? -13.195 12.672 8.836 1 95.12 92 TRP B O 1
ATOM 4226 N N . ARG B 1 93 ? -14.266 12.648 6.855 1 93.44 93 ARG B N 1
ATOM 4227 C CA . ARG B 1 93 ? -15.383 13.453 7.344 1 93.44 93 ARG B CA 1
ATOM 4228 C C . ARG B 1 93 ? -16.094 12.75 8.492 1 93.44 93 ARG B C 1
ATOM 4230 O O . ARG B 1 93 ? -16.406 13.375 9.516 1 93.44 93 ARG B O 1
ATOM 4237 N N . LEU B 1 94 ? -16.344 11.461 8.328 1 91.62 94 LEU B N 1
ATOM 4238 C CA . LEU B 1 94 ? -17 10.688 9.375 1 91.62 94 LEU B CA 1
ATOM 4239 C C . LEU B 1 94 ? -16.141 10.625 10.633 1 91.62 94 LEU B C 1
ATOM 4241 O O . LEU B 1 94 ? -16.656 10.789 11.742 1 91.62 94 LEU B O 1
ATOM 4245 N N . ARG B 1 95 ? -14.867 10.43 10.461 1 93.31 95 ARG B N 1
ATOM 4246 C CA . ARG B 1 95 ? -13.953 10.391 11.594 1 93.31 95 ARG B CA 1
ATOM 4247 C C . ARG B 1 95 ? -13.922 11.727 12.328 1 93.31 95 ARG B C 1
ATOM 4249 O O . ARG B 1 95 ? -13.93 11.766 13.555 1 93.31 95 ARG B O 1
ATOM 4256 N N . LEU B 1 96 ? -13.852 12.781 11.578 1 95 96 LEU B N 1
ATOM 4257 C CA . LEU B 1 96 ? -13.812 14.125 12.133 1 95 96 LEU B CA 1
ATOM 4258 C C . LEU B 1 96 ? -15.07 14.422 12.938 1 95 96 LEU B C 1
ATOM 4260 O O . LEU B 1 96 ? -15 14.969 14.039 1 95 96 LEU B O 1
ATOM 4264 N N . GLN B 1 97 ? -16.219 14.062 12.484 1 92 97 GLN B N 1
ATOM 4265 C CA . GLN B 1 97 ? -17.484 14.305 13.148 1 92 97 GLN B CA 1
ATOM 4266 C C . GLN B 1 97 ? -17.578 13.523 14.461 1 92 97 GLN B C 1
ATOM 4268 O O . GLN B 1 97 ? -18.094 14.031 15.453 1 92 97 GLN B O 1
ATOM 4273 N N . ARG B 1 98 ? -17.047 12.367 14.406 1 91.19 98 ARG B N 1
ATOM 4274 C CA . ARG B 1 98 ? -17.031 11.562 15.625 1 91.19 98 ARG B CA 1
ATOM 4275 C C . ARG B 1 98 ? -16.125 12.188 16.672 1 91.19 98 ARG B C 1
ATOM 4277 O O . ARG B 1 98 ? -16.469 12.211 17.859 1 91.19 98 ARG B O 1
ATOM 4284 N N . SER B 1 99 ? -15.039 12.688 16.25 1 93.31 99 SER B N 1
ATOM 4285 C CA . SER B 1 99 ? -14.062 13.266 17.172 1 93.31 99 SER B CA 1
ATOM 4286 C C . SER B 1 99 ? -14.547 14.609 17.719 1 93.31 99 SER B C 1
ATOM 4288 O O . SER B 1 99 ? -14.312 14.93 18.875 1 93.31 99 SER B O 1
ATOM 4290 N N . ALA B 1 100 ? -15.172 15.414 16.922 1 94.62 100 ALA B N 1
ATOM 4291 C CA . ALA B 1 100 ? -15.57 16.766 17.281 1 94.62 100 ALA B CA 1
ATOM 4292 C C . ALA B 1 100 ? -16.734 16.766 18.266 1 94.62 100 ALA B C 1
ATOM 4294 O O . ALA B 1 100 ? -16.859 17.672 19.078 1 94.62 100 ALA B O 1
ATOM 4295 N N . ARG B 1 101 ? -17.609 15.711 18.281 1 92 101 ARG B N 1
ATOM 4296 C CA . ARG B 1 101 ? -18.781 15.594 19.141 1 92 101 ARG B CA 1
ATOM 4297 C C . ARG B 1 101 ? -19.672 16.812 19 1 92 101 ARG B C 1
ATOM 4299 O O . ARG B 1 101 ? -20.141 17.375 20 1 92 101 ARG B O 1
ATOM 4306 N N . GLY B 1 102 ? -19.875 17.391 17.859 1 90.62 102 GLY B N 1
ATOM 4307 C CA . GLY B 1 102 ? -20.719 18.531 17.469 1 90.62 102 GLY B CA 1
ATOM 4308 C C . GLY B 1 102 ? -20.578 18.906 16.016 1 90.62 102 GLY B C 1
ATOM 4309 O O . GLY B 1 102 ? -19.719 18.375 15.312 1 90.62 102 GLY B O 1
ATOM 4310 N N . PRO B 1 103 ? -21.484 19.781 15.648 1 92.88 103 PRO B N 1
ATOM 4311 C CA . PRO B 1 103 ? -21.406 20.203 14.25 1 92.88 103 PRO B CA 1
ATOM 4312 C C . PRO B 1 103 ? -20.047 20.812 13.906 1 92.88 103 PRO B C 1
ATOM 4314 O O . PRO B 1 103 ? -19.562 21.703 14.609 1 92.88 103 PRO B O 1
ATOM 4317 N N . PHE B 1 104 ? -19.422 20.359 12.93 1 93.25 104 PHE B N 1
ATOM 4318 C CA . PHE B 1 104 ? -18.078 20.734 12.523 1 93.25 104 PHE B CA 1
ATOM 4319 C C . PHE B 1 104 ? -17.922 20.625 11.016 1 93.25 104 PHE B C 1
ATOM 4321 O O . PHE B 1 104 ? -18.375 19.641 10.414 1 93.25 104 PHE B O 1
ATOM 4328 N N . PRO B 1 105 ? -17.312 21.438 10.305 1 92.19 105 PRO B N 1
ATOM 4329 C CA . PRO B 1 105 ? -16.75 22.719 10.758 1 92.19 105 PRO B CA 1
ATOM 4330 C C . PRO B 1 105 ? -17.828 23.797 10.914 1 92.19 105 PRO B C 1
ATOM 4332 O O . PRO B 1 105 ? -18.969 23.609 10.5 1 92.19 105 PRO B O 1
ATOM 4335 N N . VAL B 1 106 ? -17.469 24.891 11.594 1 93.62 106 VAL B N 1
ATOM 4336 C CA . VAL B 1 106 ? -18.391 26 11.789 1 93.62 106 VAL B CA 1
ATOM 4337 C C . VAL B 1 106 ? -18.844 26.547 10.43 1 93.62 106 VAL B C 1
ATOM 4339 O O . VAL B 1 106 ? -20.031 26.734 10.195 1 93.62 106 VAL B O 1
ATOM 4342 N N . LEU B 1 107 ? -17.844 26.75 9.562 1 91.81 107 LEU B N 1
ATOM 4343 C CA . LEU B 1 107 ? -18.109 27.141 8.18 1 91.81 107 LEU B CA 1
ATOM 4344 C C . LEU B 1 107 ? -17.453 26.172 7.203 1 91.81 107 LEU B C 1
ATOM 4346 O O . LEU B 1 107 ? -16.25 25.938 7.27 1 91.81 107 LEU B O 1
ATOM 4350 N N . GLU B 1 108 ? -18.219 25.516 6.422 1 86.06 108 GLU B N 1
ATOM 4351 C CA . GLU B 1 108 ? -17.641 24.625 5.418 1 86.06 108 GLU B CA 1
ATOM 4352 C C . GLU B 1 108 ? -17.156 25.406 4.199 1 86.06 108 GLU B C 1
ATOM 4354 O O . GLU B 1 108 ? -17.938 26.156 3.59 1 86.06 108 GLU B O 1
ATOM 4359 N N . GLU B 1 109 ? -15.922 25.344 3.961 1 86.38 109 GLU B N 1
ATOM 4360 C CA . GLU B 1 109 ? -15.32 26.016 2.811 1 86.38 109 GLU B CA 1
ATOM 4361 C C . GLU B 1 109 ? -15.117 25.047 1.652 1 86.38 109 GLU B C 1
ATOM 4363 O O . GLU B 1 109 ? -15.031 23.828 1.861 1 86.38 109 GLU B O 1
ATOM 4368 N N . GLU B 1 110 ? -15.109 25.594 0.474 1 86.81 110 GLU B N 1
ATOM 4369 C CA . GLU B 1 110 ? -14.766 24.781 -0.69 1 86.81 110 GLU B CA 1
ATOM 4370 C C . GLU B 1 110 ? -13.336 24.266 -0.598 1 86.81 110 GLU B C 1
ATOM 4372 O O . GLU B 1 110 ? -12.406 25.031 -0.315 1 86.81 110 GLU B O 1
ATOM 4377 N N . GLY B 1 111 ? -13.234 22.969 -0.792 1 86.88 111 GLY B N 1
ATOM 4378 C CA . GLY B 1 111 ? -11.898 22.391 -0.735 1 86.88 111 GLY B CA 1
ATOM 4379 C C . GLY B 1 111 ? -11.406 22.172 0.682 1 86.88 111 GLY B C 1
ATOM 4380 O O . GLY B 1 111 ? -10.195 22.109 0.92 1 86.88 111 GLY B O 1
ATOM 4381 N N . PHE B 1 112 ? -12.281 22.141 1.564 1 90.62 112 PHE B N 1
ATOM 4382 C CA . PHE B 1 112 ? -11.945 21.891 2.961 1 90.62 112 PHE B CA 1
ATOM 4383 C C . PHE B 1 112 ? -11.141 20.609 3.102 1 90.62 112 PHE B C 1
ATOM 4385 O O . PHE B 1 112 ? -11.531 19.562 2.572 1 90.62 112 PHE B O 1
ATOM 4392 N N . ASP B 1 113 ? -10.016 20.688 3.746 1 93.12 113 ASP B N 1
ATOM 4393 C CA . ASP B 1 113 ? -9.148 19.531 3.943 1 93.12 113 ASP B CA 1
ATOM 4394 C C . ASP B 1 113 ? -9.57 18.734 5.18 1 93.12 113 ASP B C 1
ATOM 4396 O O . ASP B 1 113 ? -9.016 18.922 6.262 1 93.12 113 ASP B O 1
ATOM 4400 N N . TRP B 1 114 ? -10.367 17.781 5 1 94.5 114 TRP B N 1
ATOM 4401 C CA . TRP B 1 114 ? -10.953 16.984 6.078 1 94.5 114 TRP B CA 1
ATOM 4402 C C . TRP B 1 114 ? -9.867 16.234 6.836 1 94.5 114 TRP B C 1
ATOM 4404 O O . TRP B 1 114 ? -9.914 16.141 8.062 1 94.5 114 TRP B O 1
ATOM 4414 N N . SER B 1 115 ? -8.977 15.664 6.137 1 95.75 115 SER B N 1
ATOM 4415 C CA . SER B 1 115 ? -7.938 14.867 6.785 1 95.75 115 SER B CA 1
ATOM 4416 C C . SER B 1 115 ? -7.027 15.742 7.641 1 95.75 115 SER B C 1
ATOM 4418 O O . SER B 1 115 ? -6.672 15.367 8.766 1 95.75 115 SER B O 1
ATOM 4420 N N . ALA B 1 116 ? -6.656 16.906 7.18 1 95.12 116 ALA B N 1
ATOM 4421 C CA . ALA B 1 116 ? -5.828 17.828 7.949 1 95.12 116 ALA B CA 1
ATOM 4422 C C . ALA B 1 116 ? -6.562 18.312 9.195 1 95.12 116 ALA B C 1
ATOM 4424 O O . ALA B 1 116 ? -5.961 18.422 10.266 1 95.12 116 ALA 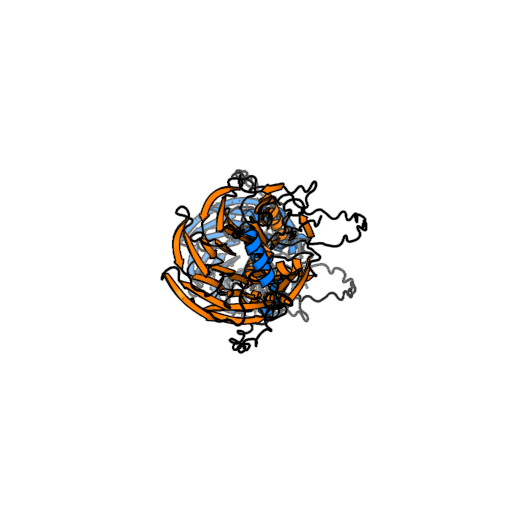B O 1
ATOM 4425 N N . ALA B 1 117 ? -7.789 18.594 9.055 1 95.38 117 ALA B N 1
ATOM 4426 C CA . ALA B 1 117 ? -8.609 19.031 10.188 1 95.38 117 ALA B CA 1
ATOM 4427 C C . ALA B 1 117 ? -8.695 17.938 11.25 1 95.38 117 ALA B C 1
ATOM 4429 O O . ALA B 1 117 ? -8.656 18.219 12.445 1 95.38 117 ALA B O 1
ATOM 4430 N N . CYS B 1 118 ? -8.859 16.734 10.75 1 95.88 118 CYS B N 1
ATOM 4431 C CA . CYS B 1 118 ? -8.93 15.602 11.68 1 95.88 118 CYS B CA 1
ATOM 4432 C C . CYS B 1 118 ? -7.637 15.461 12.461 1 95.88 118 CYS B C 1
ATOM 4434 O O . CYS B 1 118 ? -7.66 15.25 13.68 1 95.88 118 CYS B O 1
ATOM 4436 N N . VAL B 1 119 ? -6.531 15.547 11.773 1 95.06 119 VAL B N 1
ATOM 4437 C CA . VAL B 1 119 ? -5.23 15.453 12.43 1 95.06 119 VAL B CA 1
ATOM 4438 C C . VAL B 1 119 ? -5.102 16.562 13.484 1 95.06 119 VAL B C 1
ATOM 4440 O O . VAL B 1 119 ? -4.738 16.281 14.633 1 95.06 119 VAL B O 1
ATOM 4443 N N . ASP B 1 120 ? -5.438 17.688 13.102 1 94.62 120 ASP B N 1
ATOM 4444 C CA . ASP B 1 120 ? -5.336 18.844 13.992 1 94.62 120 ASP B CA 1
ATOM 4445 C C . ASP B 1 120 ? -6.242 18.672 15.211 1 94.62 120 ASP B C 1
ATOM 4447 O O . ASP B 1 120 ? -5.809 18.891 16.344 1 94.62 120 ASP B O 1
ATOM 4451 N N . LEU B 1 121 ? -7.434 18.312 15.016 1 95.88 121 LEU B N 1
ATOM 4452 C CA . LEU B 1 121 ? -8.414 18.172 16.094 1 95.88 121 LEU B CA 1
ATOM 4453 C C . LEU B 1 121 ? -8 17.062 17.062 1 95.88 121 LEU B C 1
ATOM 4455 O O . LEU B 1 121 ? -8.023 17.266 18.281 1 95.88 121 LEU B O 1
ATOM 4459 N N . GLU B 1 122 ? -7.711 15.953 16.531 1 94 122 GLU B N 1
ATOM 4460 C CA . GLU B 1 122 ? -7.355 14.844 17.406 1 94 122 GLU B CA 1
ATOM 4461 C C . GLU B 1 122 ? -6.113 15.164 18.234 1 94 122 GLU B C 1
ATOM 4463 O O . GLU B 1 122 ? -6.031 14.805 19.406 1 94 122 GLU B O 1
ATOM 4468 N N . GLU B 1 123 ? -5.168 15.812 17.609 1 90.5 123 GLU B N 1
ATOM 4469 C CA . GLU B 1 123 ? -4 16.234 18.375 1 90.5 123 GLU B CA 1
ATOM 4470 C C . GLU B 1 123 ? -4.379 17.266 19.453 1 90.5 123 GLU B C 1
ATOM 4472 O O . GLU B 1 123 ? -3.861 17.219 20.562 1 90.5 123 GLU B O 1
ATOM 4477 N N . HIS B 1 124 ? -5.242 18.109 19.078 1 92.5 124 HIS B N 1
ATOM 4478 C CA . HIS B 1 124 ? -5.773 19.094 20.016 1 92.5 124 HIS B CA 1
ATOM 4479 C C . HIS B 1 124 ? -6.457 18.422 21.203 1 92.5 124 HIS B C 1
ATOM 4481 O O . HIS B 1 124 ? -6.227 18.797 22.359 1 92.5 124 HIS B O 1
ATOM 4487 N N . LEU B 1 125 ? -7.242 17.406 20.953 1 92.81 125 LEU B N 1
ATOM 4488 C CA . LEU B 1 125 ? -7.961 16.688 21.984 1 92.81 125 LEU B CA 1
ATOM 4489 C C . LEU B 1 125 ? -7.004 15.867 22.844 1 92.81 125 LEU B C 1
ATOM 4491 O O . LEU B 1 125 ? -7.219 15.711 24.047 1 92.81 125 LEU B O 1
ATOM 4495 N N . GLN B 1 126 ? -6.004 15.344 22.234 1 87.88 126 GLN B N 1
ATOM 4496 C CA . GLN B 1 126 ? -4.996 14.609 23 1 87.88 126 GLN B CA 1
ATOM 4497 C C . GLN B 1 126 ? -4.289 15.516 24 1 87.88 126 GLN B C 1
ATOM 4499 O O . GLN B 1 126 ? -3.996 15.109 25.125 1 87.88 126 GLN B O 1
ATOM 4504 N N . ARG B 1 127 ? -4.094 16.734 23.625 1 83.44 127 ARG B N 1
ATOM 4505 C CA . ARG B 1 127 ? -3.371 17.672 24.469 1 83.44 127 ARG B CA 1
ATOM 4506 C C . ARG B 1 127 ? -4.281 18.25 25.562 1 83.44 127 ARG B C 1
ATOM 4508 O O . ARG B 1 127 ? -3.91 18.266 26.734 1 83.44 127 ARG B O 1
ATOM 4515 N N . TRP B 1 128 ? -5.52 18.578 25.156 1 88.94 128 TRP B N 1
ATOM 4516 C CA . TRP B 1 128 ? -6.32 19.391 26.062 1 88.94 128 TRP B CA 1
ATOM 4517 C C . TRP B 1 128 ? -7.594 18.656 26.469 1 88.94 128 TRP B C 1
ATOM 4519 O O . TRP B 1 128 ? -8.289 19.078 27.391 1 88.94 128 TRP B O 1
ATOM 4529 N N . GLY B 1 129 ? -8.055 17.609 25.797 1 83.12 129 GLY B N 1
ATOM 4530 C CA . GLY B 1 129 ? -9.328 16.938 26.016 1 83.12 129 GLY B CA 1
ATOM 4531 C C . GLY B 1 129 ? -9.516 16.453 27.438 1 83.12 129 GLY B C 1
ATOM 4532 O O . GLY B 1 129 ? -10.633 16.438 27.953 1 83.12 129 GLY B O 1
ATOM 4533 N N . GLY B 1 130 ? -8.586 16.156 28.156 1 80.19 130 GLY B N 1
ATOM 4534 C CA . GLY B 1 130 ? -8.688 15.742 29.547 1 80.19 130 GLY B CA 1
ATOM 4535 C C . GLY B 1 130 ? -8.453 16.875 30.531 1 80.19 130 GLY B C 1
ATOM 4536 O O . GLY B 1 130 ? -7.926 16.656 31.609 1 80.19 130 GLY B O 1
ATOM 4537 N N . GLY B 1 131 ? -8.875 18.031 30.109 1 81.56 131 GLY B N 1
ATOM 4538 C CA . GLY B 1 131 ? -8.656 19.172 30.984 1 81.56 131 GLY B CA 1
ATOM 4539 C C . GLY B 1 131 ? -7.227 19.688 30.969 1 81.56 131 GLY B C 1
ATOM 4540 O O . GLY B 1 131 ? -6.785 20.359 31.891 1 81.56 131 GLY B O 1
ATOM 4541 N N . GLY B 1 132 ? -6.574 19.172 30.047 1 79.06 132 GLY B N 1
ATOM 4542 C CA . GLY B 1 132 ? -5.199 19.625 29.906 1 79.06 132 GLY B CA 1
ATOM 4543 C C . GLY B 1 132 ? -4.23 18.875 30.797 1 79.06 132 GLY B C 1
ATOM 4544 O O . GLY B 1 132 ? -3.123 19.344 31.062 1 79.06 132 GLY B O 1
ATOM 4545 N N . THR B 1 133 ? -4.559 17.703 31.266 1 76.69 133 THR B N 1
ATOM 4546 C CA . THR B 1 133 ? -3.768 16.906 32.188 1 76.69 133 THR B CA 1
ATOM 4547 C C . THR B 1 133 ? -2.41 16.562 31.594 1 76.69 133 THR B C 1
ATOM 4549 O O . THR B 1 133 ? -1.392 16.578 32.281 1 76.69 133 THR B O 1
ATOM 4552 N N . PRO B 1 134 ? -2.352 16.344 30.312 1 74 134 PRO B N 1
ATOM 4553 C CA . PRO B 1 134 ? -1.054 15.984 29.734 1 74 134 PRO B CA 1
ATOM 4554 C C . PRO B 1 134 ? -0.125 17.188 29.594 1 74 134 PRO B C 1
ATOM 4556 O O . PRO B 1 134 ? 1.069 17.031 29.328 1 74 134 PRO B O 1
ATOM 4559 N N . MET B 1 135 ? -0.628 18.359 29.828 1 77.56 135 MET B N 1
ATOM 4560 C CA . MET B 1 135 ? 0.141 19.578 29.578 1 77.56 135 MET B CA 1
ATOM 4561 C C . MET B 1 135 ? 0.93 19.984 30.812 1 77.56 135 MET B C 1
ATOM 4563 O O . MET B 1 135 ? 0.448 19.844 31.938 1 77.56 135 MET B O 1
ATOM 4567 N N . GLU B 1 136 ? 2.135 20.391 30.5 1 73.69 136 GLU B N 1
ATOM 4568 C CA . GLU B 1 136 ? 2.977 20.938 31.562 1 73.69 136 GLU B CA 1
ATOM 4569 C C . GLU B 1 136 ? 2.996 22.453 31.547 1 73.69 136 GLU B C 1
ATOM 4571 O O . GLU B 1 136 ? 3.027 23.062 30.469 1 73.69 136 GLU B O 1
ATOM 4576 N N . HIS B 1 137 ? 2.986 22.984 32.719 1 72.75 137 HIS B N 1
ATOM 4577 C CA . HIS B 1 137 ? 2.98 24.438 32.844 1 72.75 137 HIS B CA 1
ATOM 4578 C C . HIS B 1 137 ? 4.328 24.953 33.344 1 72.75 137 HIS B C 1
ATOM 4580 O O . HIS B 1 137 ? 4.914 24.391 34.281 1 72.75 137 HIS B O 1
ATOM 4586 N N . PHE B 1 138 ? 4.871 26 32.594 1 72.31 138 PHE B N 1
ATOM 4587 C CA . PHE B 1 138 ? 6.113 26.656 32.969 1 72.31 138 PHE B CA 1
ATOM 4588 C C . PHE B 1 138 ? 5.887 28.125 33.25 1 72.31 138 PHE B C 1
ATOM 4590 O O . PHE B 1 138 ? 5.113 28.781 32.562 1 72.31 138 PHE B O 1
ATOM 4597 N N . SER B 1 139 ? 6.555 28.656 34.281 1 72.94 139 SER B N 1
ATOM 4598 C CA . SER B 1 139 ? 6.504 30.078 34.594 1 72.94 139 SER B CA 1
ATOM 4599 C C . SER B 1 139 ? 7.875 30.719 34.469 1 72.94 139 SER B C 1
ATOM 4601 O O . SER B 1 139 ? 8.852 30.25 35.062 1 72.94 139 SER B O 1
ATOM 4603 N N . LEU B 1 140 ? 7.945 31.734 33.625 1 76.19 140 LEU B N 1
ATOM 4604 C CA . LEU B 1 140 ? 9.18 32.5 33.438 1 76.19 140 LEU B CA 1
ATOM 4605 C C . LEU B 1 140 ? 9.078 33.844 34.125 1 76.19 140 LEU B C 1
ATOM 4607 O O . LEU B 1 140 ? 8.539 34.812 33.531 1 76.19 140 LEU B O 1
ATOM 4611 N N . ASP B 1 141 ? 9.719 34.062 35.312 1 71.56 141 ASP B N 1
ATOM 4612 C CA . ASP B 1 141 ? 9.469 35.219 36.156 1 71.56 141 ASP B CA 1
ATOM 4613 C C . ASP B 1 141 ? 10.641 36.188 36.094 1 71.56 141 ASP B C 1
ATOM 4615 O O . ASP B 1 141 ? 10.555 37.312 36.656 1 71.56 141 ASP B O 1
ATOM 4619 N N . GLU B 1 142 ? 11.719 36 35.5 1 75.75 142 GLU B N 1
ATOM 4620 C CA . GLU B 1 142 ? 12.898 36.844 35.656 1 75.75 142 GLU B CA 1
ATOM 4621 C C . GLU B 1 142 ? 13.133 37.688 34.406 1 75.75 142 GLU B C 1
ATOM 4623 O O . GLU B 1 142 ? 14.133 38.406 34.312 1 75.75 142 GLU B O 1
ATOM 4628 N N . GLY B 1 143 ? 12.273 37.906 33.594 1 79.94 143 GLY B N 1
ATOM 4629 C CA . GLY B 1 143 ? 12.562 38.625 32.375 1 79.94 143 GLY B CA 1
ATOM 4630 C C . GLY B 1 143 ? 11.914 40 32.312 1 79.94 143 GLY B C 1
ATOM 4631 O O . GLY B 1 143 ? 12.586 41 32 1 79.94 143 GLY B O 1
ATOM 4632 N N . HIS B 1 144 ? 10.719 40.094 32.656 1 84.56 144 HIS B N 1
ATOM 4633 C CA . HIS B 1 144 ? 9.977 41.344 32.625 1 84.56 144 HIS B CA 1
ATOM 4634 C C . HIS B 1 144 ? 9.609 41.781 34.031 1 84.56 144 HIS B C 1
ATOM 4636 O O . HIS B 1 144 ? 9.336 40.969 34.906 1 84.56 144 HIS B O 1
ATOM 4642 N N . PHE B 1 145 ? 9.594 43.062 34.312 1 82.31 145 PHE B N 1
ATOM 4643 C CA . PHE B 1 145 ? 9.227 43.531 35.656 1 82.31 145 PHE B CA 1
ATOM 4644 C C . PHE B 1 145 ? 7.848 44.188 35.625 1 82.31 145 PHE B C 1
ATOM 4646 O O . PHE B 1 145 ? 7.387 44.719 36.656 1 82.31 145 PHE B O 1
ATOM 4653 N N . ALA B 1 146 ? 7.277 44.312 34.531 1 83.06 146 ALA B N 1
ATOM 4654 C CA . ALA B 1 146 ? 5.906 44.812 34.375 1 83.06 146 ALA B CA 1
ATOM 4655 C C . ALA B 1 146 ? 5.07 43.844 33.531 1 83.06 146 ALA B C 1
ATOM 4657 O O . ALA B 1 146 ? 5.578 42.812 33.062 1 83.06 146 ALA B O 1
ATOM 4658 N N . SER B 1 147 ? 3.799 44.094 33.406 1 81.44 147 SER B N 1
ATOM 4659 C CA . SER B 1 147 ? 2.859 43.219 32.719 1 81.44 147 SER B CA 1
ATOM 4660 C C . SER B 1 147 ? 3.256 43 31.266 1 81.44 147 SER B C 1
ATOM 4662 O O . SER B 1 147 ? 3.684 43.938 30.609 1 81.44 147 SER B O 1
ATOM 4664 N N . VAL B 1 148 ? 3.113 41.812 30.812 1 86.06 148 VAL B N 1
ATOM 4665 C CA . VAL B 1 148 ? 3.398 41.438 29.422 1 86.06 148 VAL B CA 1
ATOM 4666 C C . VAL B 1 148 ? 2.127 41.562 28.594 1 86.06 148 VAL B C 1
ATOM 4668 O O . VAL B 1 148 ? 1.096 40.969 28.922 1 86.06 148 VAL B O 1
ATOM 4671 N N . ASP B 1 149 ? 2.209 42.281 27.516 1 85.25 149 ASP B N 1
ATOM 4672 C CA . ASP B 1 149 ? 1.012 42.562 26.734 1 85.25 149 ASP B CA 1
ATOM 4673 C C . ASP B 1 149 ? 0.971 41.688 25.484 1 85.25 149 ASP B C 1
ATOM 4675 O O . ASP B 1 149 ? -0.103 41.406 24.938 1 85.25 149 ASP B O 1
ATOM 4679 N N . SER B 1 150 ? 2.09 41.25 25.031 1 87.44 150 SER B N 1
ATOM 4680 C CA . SER B 1 150 ? 2.115 40.469 23.797 1 87.44 150 SER B CA 1
ATOM 4681 C C . SER B 1 150 ? 3.223 39.438 23.828 1 87.44 150 SER B C 1
ATOM 4683 O O . SER B 1 150 ? 4.305 39.688 24.359 1 87.44 150 SER B O 1
ATOM 4685 N N . VAL B 1 151 ? 2.891 38.281 23.234 1 86 151 VAL B N 1
ATOM 4686 C CA . VAL B 1 151 ? 3.842 37.188 23.172 1 86 151 VAL B CA 1
ATOM 4687 C C . VAL B 1 151 ? 3.787 36.5 21.797 1 86 151 VAL B C 1
ATOM 4689 O O . VAL B 1 151 ? 2.709 36.375 21.219 1 86 151 VAL B O 1
ATOM 4692 N N . LEU B 1 152 ? 4.949 36.156 21.312 1 85.62 152 LEU B N 1
ATOM 4693 C CA . LEU B 1 152 ? 5.074 35.406 20.078 1 85.62 152 LEU B CA 1
ATOM 4694 C C . LEU B 1 152 ? 5.902 34.125 20.281 1 85.62 152 LEU B C 1
ATOM 4696 O O . LEU B 1 152 ? 6.969 34.188 20.906 1 85.62 152 LEU B O 1
ATOM 4700 N N . LEU B 1 153 ? 5.348 33.094 19.859 1 82.5 153 LEU B N 1
ATOM 4701 C CA . LEU B 1 153 ? 6.133 31.844 19.812 1 82.5 153 LEU B CA 1
ATOM 4702 C C . LEU B 1 153 ? 6.605 31.562 18.391 1 82.5 153 LEU B C 1
ATOM 4704 O O . LEU B 1 153 ? 5.809 31.578 17.453 1 82.5 153 LEU B O 1
ATOM 4708 N N . LEU B 1 154 ? 7.855 31.344 18.281 1 83.19 154 LEU B N 1
ATOM 4709 C CA . LEU B 1 154 ? 8.445 31.172 16.969 1 83.19 154 LEU B CA 1
ATOM 4710 C C . LEU B 1 154 ? 9.219 29.859 16.875 1 83.19 154 LEU B C 1
ATOM 4712 O O . LEU B 1 154 ? 9.523 29.25 17.906 1 83.19 154 LEU B O 1
ATOM 4716 N N . GLN B 1 155 ? 9.453 29.375 15.625 1 80.94 155 GLN B N 1
ATOM 4717 C CA . GLN B 1 155 ? 10.258 28.188 15.32 1 80.94 155 GLN B CA 1
ATOM 4718 C C . GLN B 1 155 ? 9.766 26.969 16.094 1 80.94 155 GLN B C 1
ATOM 4720 O O . GLN B 1 155 ? 10.539 26.328 16.797 1 80.94 155 GLN B O 1
ATOM 4725 N N . GLY B 1 156 ? 8.477 26.781 16 1 72.12 156 GLY B N 1
ATOM 4726 C CA . GLY B 1 156 ? 7.879 25.609 16.609 1 72.12 156 GLY B CA 1
ATOM 4727 C C . GLY B 1 156 ? 7.863 25.672 18.125 1 72.12 156 GLY B C 1
ATOM 4728 O O . GLY B 1 156 ? 7.824 24.625 18.797 1 72.12 156 GLY B O 1
ATOM 4729 N N . GLY B 1 157 ? 8.102 26.812 18.656 1 75 157 GLY B N 1
ATOM 4730 C CA . GLY B 1 157 ? 8.039 26.969 20.094 1 75 157 GLY B CA 1
ATOM 4731 C C . GLY B 1 157 ? 9.406 27.047 20.75 1 75 157 GLY B C 1
ATOM 4732 O O . GLY B 1 157 ? 9.508 27.203 21.969 1 75 157 GLY B O 1
ATOM 4733 N N . SER B 1 158 ? 10.406 27 19.969 1 80.44 158 SER B N 1
ATOM 4734 C CA . SER B 1 158 ? 11.75 27.016 20.531 1 80.44 158 SER B CA 1
ATOM 4735 C C . SER B 1 158 ? 12.172 28.422 20.922 1 80.44 158 SER B C 1
ATOM 4737 O O . SER B 1 158 ? 13.062 28.609 21.75 1 80.44 158 SER B O 1
ATOM 4739 N N . LEU B 1 159 ? 11.57 29.391 20.281 1 85 159 LEU B N 1
ATOM 4740 C CA . LEU B 1 159 ? 11.844 30.797 20.594 1 85 159 LEU B CA 1
ATOM 4741 C C . LEU B 1 159 ? 10.562 31.531 20.969 1 85 159 LEU B C 1
ATOM 4743 O O . LEU B 1 159 ? 9.508 31.281 20.391 1 85 159 LEU B O 1
ATOM 4747 N N . CYS B 1 160 ? 10.727 32.406 21.938 1 86.44 160 CYS B N 1
ATOM 4748 C CA . CYS B 1 160 ? 9.602 33.25 22.359 1 86.44 160 CYS B CA 1
ATOM 4749 C C . CYS B 1 160 ? 10.008 34.719 22.422 1 86.44 160 CYS B C 1
ATOM 4751 O O . CYS B 1 160 ? 11.117 35.062 22.844 1 86.44 160 CYS B O 1
ATOM 4753 N N . VAL B 1 161 ? 9.195 35.562 21.844 1 90.31 161 VAL B N 1
ATOM 4754 C CA . VAL B 1 161 ? 9.391 37 21.953 1 90.31 161 VAL B CA 1
ATOM 4755 C C . VAL B 1 161 ? 8.234 37.625 22.734 1 90.31 161 VAL B C 1
ATOM 4757 O O . VAL B 1 161 ? 7.07 37.312 22.484 1 90.31 161 VAL B O 1
ATOM 4760 N N . SER B 1 162 ? 8.578 38.438 23.734 1 89.75 162 SER B N 1
ATOM 4761 C CA . SER B 1 162 ? 7.551 39.062 24.562 1 89.75 162 SER B CA 1
ATOM 4762 C C . SER B 1 162 ? 7.719 40.562 24.609 1 89.75 162 SER B C 1
ATOM 4764 O O . SER B 1 162 ? 8.844 41.094 24.547 1 89.75 162 SER B O 1
ATOM 4766 N N . GLY B 1 163 ? 6.637 41.312 24.578 1 91 163 GLY B N 1
ATOM 4767 C CA . GLY B 1 163 ? 6.574 42.75 24.781 1 91 163 GLY B CA 1
ATOM 4768 C C . GLY B 1 163 ? 5.82 43.156 26.031 1 91 163 GLY B C 1
ATOM 4769 O O . GLY B 1 163 ? 4.727 42.625 26.281 1 91 163 GLY B O 1
ATOM 4770 N N . ALA B 1 164 ? 6.414 44.062 26.766 1 89.62 164 ALA B N 1
ATOM 4771 C CA . ALA B 1 164 ? 5.848 44.344 28.094 1 89.62 164 ALA B CA 1
ATOM 4772 C C . ALA B 1 164 ? 5.734 45.844 28.344 1 89.62 164 ALA B C 1
ATOM 4774 O O . ALA B 1 164 ? 6.164 46.656 27.516 1 89.62 164 ALA B O 1
ATOM 4775 N N . ARG B 1 165 ? 5.133 46.125 29.547 1 88.5 165 ARG B N 1
ATOM 4776 C CA . ARG B 1 165 ? 4.926 47.531 29.953 1 88.5 165 ARG B CA 1
ATOM 4777 C C . ARG B 1 165 ? 6.191 48.094 30.578 1 88.5 165 ARG B C 1
ATOM 4779 O O . ARG B 1 165 ? 6.242 49.281 30.891 1 88.5 165 ARG B O 1
ATOM 4786 N N . ASP B 1 166 ? 7.227 47.312 30.719 1 88.25 166 ASP B N 1
ATOM 4787 C CA . ASP B 1 166 ? 8.523 47.844 31.156 1 88.25 166 ASP B CA 1
ATOM 4788 C C . ASP B 1 166 ? 9.312 48.406 29.969 1 88.25 166 ASP B C 1
ATOM 4790 O O . ASP B 1 166 ? 10.5 48.719 30.094 1 88.25 166 ASP B O 1
ATOM 4794 N N . ARG B 1 167 ? 8.734 48.406 28.812 1 95.12 167 ARG B N 1
ATOM 4795 C CA . ARG B 1 167 ? 9.227 49.031 27.594 1 95.12 167 ARG B CA 1
ATOM 4796 C C . ARG B 1 167 ? 10.219 48.125 26.875 1 95.12 167 ARG B C 1
ATOM 4798 O O . ARG B 1 167 ? 10.859 48.531 25.906 1 95.12 167 ARG B O 1
ATOM 4805 N N . ASN B 1 168 ? 10.305 46.875 27.312 1 94.25 168 ASN B N 1
ATOM 4806 C CA . ASN B 1 168 ? 11.289 45.969 26.734 1 94.25 168 ASN B CA 1
ATOM 4807 C C . ASN B 1 168 ? 10.625 44.906 25.844 1 94.25 168 ASN B C 1
ATOM 4809 O O . ASN B 1 168 ? 9.5 44.5 26.109 1 94.25 168 ASN B O 1
ATOM 4813 N N . VAL B 1 169 ? 11.336 44.562 24.812 1 95.56 169 VAL B N 1
ATOM 4814 C CA . VAL B 1 169 ? 11.078 43.344 24.031 1 95.56 169 VAL B CA 1
ATOM 4815 C C . VAL B 1 169 ? 12.125 42.281 24.359 1 95.56 169 VAL B C 1
ATOM 4817 O O . VAL B 1 169 ? 13.32 42.5 24.141 1 95.56 169 VAL B O 1
ATOM 4820 N N . ASN B 1 170 ? 11.648 41.219 24.859 1 93.12 170 ASN B N 1
ATOM 4821 C CA . ASN B 1 170 ? 12.578 40.156 25.281 1 93.12 170 ASN B CA 1
ATOM 4822 C C . ASN B 1 170 ? 12.531 38.969 24.328 1 93.12 170 ASN B C 1
ATOM 4824 O O . ASN B 1 170 ? 11.453 38.562 23.875 1 93.12 170 ASN B O 1
ATOM 4828 N N . LEU B 1 171 ? 13.68 38.469 24.047 1 92.25 171 LEU B N 1
ATOM 4829 C CA . LEU B 1 171 ? 13.852 37.219 23.328 1 92.25 171 LEU B CA 1
ATOM 4830 C C . LEU B 1 171 ? 14.203 36.062 24.281 1 92.25 171 LEU B C 1
ATOM 4832 O O . LEU B 1 171 ? 15.172 36.156 25.047 1 92.25 171 LEU B O 1
ATOM 4836 N N . TRP B 1 172 ? 13.344 35.062 24.297 1 87.56 172 TRP B N 1
ATOM 4837 C CA . TRP B 1 172 ? 13.531 33.906 25.172 1 87.56 172 TRP B CA 1
ATOM 4838 C C . TRP B 1 172 ? 13.953 32.688 24.375 1 87.56 172 TRP B C 1
ATOM 4840 O O . TRP B 1 172 ? 13.312 32.344 23.375 1 87.56 172 TRP B O 1
ATOM 4850 N N . ASP B 1 173 ? 15.008 32.094 24.75 1 86.69 173 ASP B N 1
ATOM 4851 C CA . ASP B 1 173 ? 15.406 30.797 24.188 1 86.69 173 ASP B CA 1
ATOM 4852 C C . ASP B 1 173 ? 14.797 29.656 25 1 86.69 173 ASP B C 1
ATOM 4854 O O . ASP B 1 173 ? 15.234 29.375 26.109 1 86.69 173 ASP B O 1
AT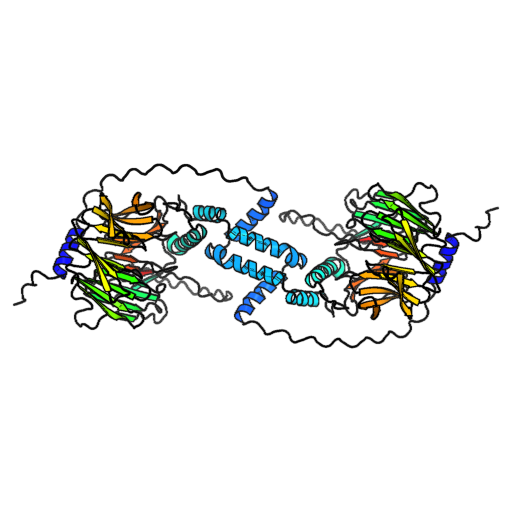OM 4858 N N . LEU B 1 174 ? 13.852 28.938 24.391 1 81 174 LEU B N 1
ATOM 4859 C CA . LEU B 1 174 ? 13.086 27.938 25.125 1 81 174 LEU B CA 1
ATOM 4860 C C . LEU B 1 174 ? 13.57 26.531 24.797 1 81 174 LEU B C 1
ATOM 4862 O O . LEU B 1 174 ? 12.953 25.547 25.203 1 81 174 LEU B O 1
ATOM 4866 N N . ARG B 1 175 ? 14.648 26.219 24.094 1 83.5 175 ARG B N 1
ATOM 4867 C CA . ARG B 1 175 ? 15.133 24.922 23.625 1 83.5 175 ARG B CA 1
ATOM 4868 C C . ARG B 1 175 ? 15.445 24 24.797 1 83.5 175 ARG B C 1
ATOM 4870 O O . ARG B 1 175 ? 15.273 22.781 24.703 1 83.5 175 ARG B O 1
ATOM 4877 N N . GLN B 1 176 ? 15.742 24.672 25.906 1 79.62 176 GLN B N 1
ATOM 4878 C CA . GLN B 1 176 ? 16.141 23.859 27.047 1 79.62 176 GLN B CA 1
ATOM 4879 C C . GLN B 1 176 ? 15.062 23.875 28.125 1 79.62 176 GLN B C 1
ATOM 4881 O O . GLN B 1 176 ? 15.297 23.422 29.25 1 79.62 176 GLN B O 1
ATOM 4886 N N . LEU B 1 177 ? 14.023 24.328 27.812 1 76.94 177 LEU B N 1
ATOM 4887 C CA . LEU B 1 177 ? 12.93 24.406 28.781 1 76.94 177 LEU B CA 1
ATOM 4888 C C . LEU B 1 177 ? 12.5 23 29.219 1 76.94 177 LEU B C 1
ATOM 4890 O O . LEU B 1 177 ? 12.25 22.141 28.391 1 76.94 177 LEU B O 1
ATOM 4894 N N . GLY B 1 178 ? 12.336 22.812 30.516 1 69.19 178 GLY B N 1
ATOM 4895 C CA . GLY B 1 178 ? 11.914 21.531 31.062 1 69.19 178 GLY B CA 1
ATOM 4896 C C . GLY B 1 178 ? 13.039 20.516 31.172 1 69.19 178 GLY B C 1
ATOM 4897 O O . GLY B 1 178 ? 12.859 19.438 31.734 1 69.19 178 GLY B O 1
ATOM 4898 N N . ARG B 1 179 ? 14.141 20.75 30.469 1 69.12 179 ARG B N 1
ATOM 4899 C CA . ARG B 1 179 ? 15.266 19.844 30.578 1 69.12 179 ARG B CA 1
ATOM 4900 C C . ARG B 1 179 ? 16.25 20.281 31.656 1 69.12 179 ARG B C 1
ATOM 4902 O O . ARG B 1 179 ? 16.406 21.484 31.891 1 69.12 179 ARG B O 1
ATOM 4909 N N . ALA B 1 180 ? 16.609 19.375 32.562 1 64.5 180 ALA B N 1
ATOM 4910 C CA . ALA B 1 180 ? 17.609 19.719 33.562 1 64.5 180 ALA B CA 1
ATOM 4911 C C . ALA B 1 180 ? 18.875 20.266 32.906 1 64.5 180 ALA B C 1
ATOM 4913 O O . ALA B 1 180 ? 19.375 19.703 31.922 1 64.5 180 ALA B O 1
ATOM 4914 N N . PRO B 1 181 ? 19.656 21.266 33.375 1 61.56 181 PRO B N 1
ATOM 4915 C CA . PRO B 1 181 ? 19.344 22.234 34.438 1 61.56 181 PRO B CA 1
ATOM 4916 C C . PRO B 1 181 ? 18.266 23.234 34 1 61.56 181 PRO B C 1
ATOM 4918 O O . PRO B 1 181 ? 17.688 23.922 34.875 1 61.56 181 PRO B O 1
ATOM 4921 N N . GLY B 1 182 ? 17.641 23.234 32.938 1 61.97 182 GLY B N 1
ATOM 4922 C CA . GLY B 1 182 ? 16.406 23.891 32.531 1 61.97 182 GLY B CA 1
ATOM 4923 C C . GLY B 1 182 ? 16.547 25.391 32.375 1 61.97 182 GLY B C 1
ATOM 4924 O O . GLY B 1 182 ? 15.594 26.141 32.594 1 61.97 182 GLY B O 1
ATOM 4925 N N . LYS B 1 183 ? 17.797 25.906 32.062 1 69.75 183 LYS B N 1
ATOM 4926 C CA . LYS B 1 183 ? 17.938 27.359 32.125 1 69.75 183 LYS B CA 1
ATOM 4927 C C . LYS B 1 183 ? 17.422 28 30.828 1 69.75 183 LYS B C 1
ATOM 4929 O O . LYS B 1 183 ? 17.797 27.609 29.734 1 69.75 183 LYS B O 1
ATOM 4934 N N . VAL B 1 184 ? 16.375 28.891 31.016 1 76.88 184 VAL B N 1
ATOM 4935 C CA . VAL B 1 184 ? 15.867 29.688 29.906 1 76.88 184 VAL B CA 1
ATOM 4936 C C . VAL B 1 184 ? 16.656 31 29.812 1 76.88 184 VAL B C 1
ATOM 4938 O O . VAL B 1 184 ? 16.766 31.734 30.797 1 76.88 184 VAL B O 1
ATOM 4941 N N . LEU B 1 185 ? 17.312 31.094 28.656 1 82.44 185 LEU B N 1
ATOM 4942 C CA . LEU B 1 185 ? 18.062 32.344 28.406 1 82.44 185 LEU B CA 1
ATOM 4943 C C . LEU B 1 185 ? 17.141 33.438 27.906 1 82.44 185 LEU B C 1
ATOM 4945 O O . LEU B 1 185 ? 16.281 33.188 27.047 1 82.44 185 LEU B O 1
ATOM 4949 N N . VAL B 1 186 ? 17.266 34.625 28.516 1 88.56 186 VAL B N 1
ATOM 4950 C CA . VAL B 1 186 ? 16.453 35.781 28.109 1 88.56 186 VAL B CA 1
ATOM 4951 C C . VAL B 1 186 ? 17.344 36.969 27.812 1 88.56 186 VAL B C 1
ATOM 4953 O O . VAL B 1 186 ? 18.344 37.219 28.5 1 88.56 186 VAL B O 1
ATOM 4956 N N . LYS B 1 187 ? 17.047 37.625 26.703 1 91.25 187 LYS B N 1
ATOM 4957 C CA . LYS B 1 187 ? 17.766 38.812 26.297 1 91.25 187 LYS B CA 1
ATOM 4958 C C . LYS B 1 187 ? 16.812 39.906 25.859 1 91.25 187 LYS B C 1
ATOM 4960 O O . LYS B 1 187 ? 15.867 39.656 25.109 1 91.25 187 LYS B O 1
ATOM 4965 N N . ALA B 1 188 ? 17 41.125 26.391 1 93.88 188 ALA B N 1
ATOM 4966 C CA . ALA B 1 188 ? 16.234 42.281 25.922 1 93.88 188 ALA B CA 1
ATOM 4967 C C . ALA B 1 188 ? 16.781 42.781 24.578 1 93.88 188 ALA B C 1
ATOM 4969 O O . ALA B 1 188 ? 17.984 42.844 24.375 1 93.88 188 ALA B O 1
ATOM 4970 N N . LEU B 1 189 ? 15.93 43.062 23.703 1 95.62 189 LEU B N 1
ATOM 4971 C CA . LEU B 1 189 ? 16.344 43.531 22.391 1 95.62 189 LEU B CA 1
ATOM 4972 C C . LEU B 1 189 ? 16.609 45.031 22.406 1 95.62 189 LEU B C 1
ATOM 4974 O O . LEU B 1 189 ? 15.984 45.75 23.156 1 95.62 189 LEU B O 1
ATOM 4978 N N . GLY B 1 190 ? 17.484 45.406 21.547 1 91.69 190 GLY B N 1
ATOM 4979 C CA . GLY B 1 190 ? 17.859 46.812 21.469 1 91.69 190 GLY B CA 1
ATOM 4980 C C . GLY B 1 190 ? 19.109 47.156 22.25 1 91.69 190 GLY B C 1
ATOM 4981 O O . GLY B 1 190 ? 19.625 46.312 23 1 91.69 190 GLY B O 1
ATOM 4982 N N . THR B 1 191 ? 19.609 48.312 22.109 1 83.94 191 THR B N 1
ATOM 4983 C CA . THR B 1 191 ? 20.875 48.719 22.734 1 83.94 191 THR B CA 1
ATOM 4984 C C . THR B 1 191 ? 20.656 49.875 23.703 1 83.94 191 THR B C 1
ATOM 4986 O O . THR B 1 191 ? 21.578 50.25 24.438 1 83.94 191 THR B O 1
ATOM 4989 N N . GLU B 1 192 ? 19.484 50.281 23.797 1 85 192 GLU B N 1
ATOM 4990 C CA . GLU B 1 192 ? 19.25 51.469 24.641 1 85 192 GLU B CA 1
ATOM 4991 C C . GLU B 1 192 ? 19.125 51.062 26.109 1 85 192 GLU B C 1
ATOM 4993 O O . GLU B 1 192 ? 18.609 50 26.422 1 85 192 GLU B O 1
ATOM 4998 N N . ARG B 1 193 ? 19.531 51.875 26.984 1 82.12 193 ARG B N 1
ATOM 4999 C CA . ARG B 1 193 ? 19.562 51.594 28.406 1 82.12 193 ARG B CA 1
ATOM 5000 C C . ARG B 1 193 ? 18.156 51.656 29.016 1 82.12 193 ARG B C 1
ATOM 5002 O O . ARG B 1 193 ? 17.859 50.969 29.984 1 82.12 193 ARG B O 1
ATOM 5009 N N . ASN B 1 194 ? 17.344 52.531 28.5 1 83.69 194 ASN B N 1
ATOM 5010 C CA . ASN B 1 194 ? 16.047 52.75 29.109 1 83.69 194 ASN B CA 1
ATOM 5011 C C . ASN B 1 194 ? 14.977 51.812 28.562 1 83.69 194 ASN B C 1
ATOM 5013 O O . ASN B 1 194 ? 13.789 52 28.828 1 83.69 194 ASN B O 1
ATOM 5017 N N . GLY B 1 195 ? 15.391 50.906 27.797 1 89.62 195 GLY B N 1
ATOM 5018 C CA . GLY B 1 195 ? 14.445 49.938 27.25 1 89.62 195 GLY B CA 1
ATOM 5019 C C . GLY B 1 195 ? 14.516 49.812 25.75 1 89.62 195 GLY B C 1
ATOM 5020 O O . GLY B 1 195 ? 15.172 50.625 25.078 1 89.62 195 GLY B O 1
ATOM 5021 N N . THR B 1 196 ? 13.906 48.844 25.219 1 95.56 196 THR B N 1
ATOM 5022 C CA . THR B 1 196 ? 13.859 48.625 23.781 1 95.56 196 THR B CA 1
ATOM 5023 C C . THR B 1 196 ? 13.102 49.75 23.094 1 95.56 196 THR B C 1
ATOM 5025 O O . THR B 1 196 ? 13.508 50.219 22.031 1 95.56 196 THR B O 1
ATOM 5028 N N . HIS B 1 197 ? 11.984 50.156 23.766 1 96.5 197 HIS B N 1
ATOM 5029 C CA . HIS B 1 197 ? 11.172 51.281 23.328 1 96.5 197 HIS B CA 1
ATOM 5030 C C . HIS B 1 197 ? 11.117 52.344 24.422 1 96.5 197 HIS B C 1
ATOM 5032 O O . HIS B 1 197 ? 11.617 52.156 25.531 1 96.5 197 HIS B O 1
ATOM 5038 N N . LYS B 1 198 ? 10.547 53.531 24.109 1 94.94 198 LYS B N 1
ATOM 5039 C CA . LYS B 1 198 ? 10.406 54.625 25.078 1 94.94 198 LYS B CA 1
ATOM 5040 C C . LYS B 1 198 ? 9.031 54.594 25.75 1 94.94 198 LYS B C 1
ATOM 5042 O O . LYS B 1 198 ? 8.758 55.375 26.656 1 94.94 198 LYS B O 1
ATOM 5047 N N . GLY B 1 199 ? 8.195 53.719 25.297 1 95.12 199 GLY B N 1
ATOM 5048 C CA . GLY B 1 199 ? 6.883 53.438 25.859 1 95.12 199 GLY B CA 1
ATOM 5049 C C . GLY B 1 199 ? 6.566 51.969 25.953 1 95.12 199 GLY B C 1
ATOM 5050 O O . GLY B 1 199 ? 7.402 51.125 25.625 1 95.12 199 GLY B O 1
ATOM 5051 N N . TRP B 1 200 ? 5.387 51.688 26.484 1 94.69 200 TRP B N 1
ATOM 5052 C CA . TRP B 1 200 ? 4.953 50.312 26.625 1 94.69 200 TRP B CA 1
ATOM 5053 C C . TRP B 1 200 ? 4.977 49.594 25.266 1 94.69 200 TRP B C 1
ATOM 5055 O O . TRP B 1 200 ? 4.562 50.188 24.25 1 94.69 200 TRP B O 1
ATOM 5065 N N . VAL B 1 201 ? 5.516 48.406 25.297 1 94.38 201 VAL B N 1
ATOM 5066 C CA . VAL B 1 201 ? 5.402 47.531 24.109 1 94.38 201 VAL B CA 1
ATOM 5067 C C . VAL B 1 201 ? 4.027 46.875 24.094 1 94.38 201 VAL B C 1
ATOM 5069 O O . VAL B 1 201 ? 3.688 46.094 24.984 1 94.38 201 VAL B O 1
ATOM 5072 N N . TRP B 1 202 ? 3.285 47.094 23.016 1 93.5 202 TRP B N 1
ATOM 5073 C CA . TRP B 1 202 ? 1.867 46.75 23.047 1 93.5 202 TRP B CA 1
ATOM 5074 C C . TRP B 1 202 ? 1.579 45.562 22.125 1 93.5 202 TRP B C 1
ATOM 5076 O O . TRP B 1 202 ? 0.729 44.719 22.422 1 93.5 202 TRP B O 1
ATOM 5086 N N . CYS B 1 203 ? 2.24 45.5 21 1 93.19 203 CYS B N 1
ATOM 5087 C CA . CYS B 1 203 ? 1.922 44.469 20.016 1 93.19 203 CYS B CA 1
ATOM 5088 C C . CYS B 1 203 ? 3.184 43.938 19.328 1 93.19 203 CYS B C 1
ATOM 5090 O O . CYS B 1 203 ? 4.184 44.656 19.25 1 93.19 203 CYS B O 1
ATOM 5092 N N . LEU B 1 204 ? 3.062 42.719 18.906 1 93.81 204 LEU B N 1
ATOM 5093 C CA . LEU B 1 204 ? 4.133 42.031 18.188 1 93.81 204 LEU B CA 1
ATOM 5094 C C . LEU B 1 204 ? 3.588 41.344 16.938 1 93.81 204 LEU B C 1
ATOM 5096 O O . LEU B 1 204 ? 2.436 40.906 16.906 1 93.81 204 LEU B O 1
ATOM 5100 N N . ALA B 1 205 ? 4.348 41.281 15.938 1 93.69 205 ALA B N 1
ATOM 5101 C CA . ALA B 1 205 ? 4.062 40.5 14.734 1 93.69 205 ALA B CA 1
ATOM 5102 C C . ALA B 1 205 ? 5.34 39.906 14.156 1 93.69 205 ALA B C 1
ATOM 5104 O O . ALA B 1 205 ? 6.438 40.406 14.398 1 93.69 205 ALA B O 1
ATOM 5105 N N . SER B 1 206 ? 5.16 38.812 13.477 1 93.06 206 SER B N 1
ATOM 5106 C CA . SER B 1 206 ? 6.352 38.188 12.945 1 93.06 206 SER B CA 1
ATOM 5107 C C . SER B 1 206 ? 6.121 37.688 11.523 1 93.06 206 SER B C 1
ATOM 5109 O O . SER B 1 206 ? 4.98 37.469 11.102 1 93.06 206 SER B O 1
ATOM 5111 N N . GLN B 1 207 ? 7.129 37.594 10.828 1 92.12 207 GLN B N 1
ATOM 5112 C CA . GLN B 1 207 ? 7.238 36.969 9.516 1 92.12 207 GLN B CA 1
ATOM 5113 C C . GLN B 1 207 ? 8.547 36.188 9.383 1 92.12 207 GLN B C 1
ATOM 5115 O O . GLN B 1 207 ? 9.625 36.781 9.312 1 92.12 207 GLN B O 1
ATOM 5120 N N . ASP B 1 208 ? 8.438 34.844 9.391 1 88.69 208 ASP B N 1
ATOM 5121 C CA . ASP B 1 208 ? 9.609 33.969 9.383 1 88.69 208 ASP B CA 1
ATOM 5122 C C . ASP B 1 208 ? 10.523 34.25 10.57 1 88.69 208 ASP B C 1
ATOM 5124 O O . ASP B 1 208 ? 10.109 34.125 11.727 1 88.69 208 ASP B O 1
ATOM 5128 N N . ASN B 1 209 ? 11.703 34.719 10.297 1 89.81 209 ASN B N 1
ATOM 5129 C CA . ASN B 1 209 ? 12.656 34.969 11.375 1 89.81 209 ASN B CA 1
ATOM 5130 C C . ASN B 1 209 ? 12.742 36.469 11.703 1 89.81 209 ASN B C 1
ATOM 5132 O O . ASN B 1 209 ? 13.672 36.875 12.383 1 89.81 209 ASN B O 1
ATOM 5136 N N . LYS B 1 210 ? 11.812 37.188 11.312 1 94.31 210 LYS B N 1
ATOM 5137 C CA . LYS B 1 210 ? 11.766 38.625 11.594 1 94.31 210 LYS B CA 1
ATOM 5138 C C . LYS B 1 210 ? 10.594 38.969 12.5 1 94.31 210 LYS B C 1
ATOM 5140 O O . LYS B 1 210 ? 9.508 38.375 12.375 1 94.31 210 LYS B O 1
ATOM 5145 N N . VAL B 1 211 ? 10.852 39.906 13.383 1 95.12 211 VAL B N 1
ATOM 5146 C CA . VAL B 1 211 ? 9.828 40.312 14.328 1 95.12 211 VAL B CA 1
ATOM 5147 C C . VAL B 1 211 ? 9.734 41.844 14.344 1 95.12 211 VAL B C 1
ATOM 5149 O O . VAL B 1 211 ? 10.734 42.531 14.18 1 95.12 211 VAL B O 1
ATOM 5152 N N . CYS B 1 212 ? 8.586 42.312 14.461 1 96.62 212 CYS B N 1
ATOM 5153 C CA . CYS B 1 212 ? 8.414 43.75 14.672 1 96.62 212 CYS B CA 1
ATOM 5154 C C . CYS B 1 212 ? 7.625 44.031 15.953 1 96.62 212 CYS B C 1
ATOM 5156 O O . CYS B 1 212 ? 6.762 43.25 16.328 1 96.62 212 CYS B O 1
ATOM 5158 N N . SER B 1 213 ? 7.941 45.062 16.625 1 97.19 213 SER B N 1
ATOM 5159 C CA . SER B 1 213 ? 7.297 45.438 17.859 1 97.19 213 SER B CA 1
ATOM 5160 C C . SER B 1 213 ? 6.711 46.844 17.766 1 97.19 213 SER B C 1
ATOM 5162 O O . SER B 1 213 ? 7.363 47.781 17.25 1 97.19 213 SER B O 1
ATOM 5164 N N . GLY B 1 214 ? 5.434 46.969 18.156 1 97.31 214 GLY B N 1
ATOM 5165 C CA . GLY B 1 214 ? 4.758 48.25 18.234 1 97.31 214 GLY B CA 1
ATOM 5166 C C . GLY B 1 214 ? 4.629 48.781 19.656 1 97.31 214 GLY B C 1
ATOM 5167 O O . GLY B 1 214 ? 4.387 48 20.594 1 97.31 214 GLY B O 1
ATOM 5168 N N . SER B 1 215 ? 4.773 50.094 19.75 1 97.12 215 SER B N 1
ATOM 5169 C CA . SER B 1 215 ? 4.844 50.688 21.078 1 97.12 215 SER B CA 1
ATOM 5170 C C . SER B 1 215 ? 3.969 51.906 21.188 1 97.12 215 SER B C 1
ATOM 5172 O O . SER B 1 215 ? 3.562 52.5 20.172 1 97.12 215 SER B O 1
ATOM 5174 N N . TRP B 1 216 ? 3.736 52.281 22.422 1 96.62 216 TRP B N 1
ATOM 5175 C CA . TRP B 1 216 ? 2.984 53.5 22.719 1 96.62 216 TRP B CA 1
ATOM 5176 C C . TRP B 1 216 ? 3.828 54.719 22.453 1 96.62 216 TRP B C 1
ATOM 5178 O O . TRP B 1 216 ? 3.307 55.844 22.406 1 96.62 216 TRP B O 1
ATOM 5188 N N . ASP B 1 217 ? 5.141 54.594 22.219 1 95.56 217 ASP B N 1
ATOM 5189 C CA . ASP B 1 217 ? 5.996 55.75 21.859 1 95.56 217 ASP B CA 1
ATOM 5190 C C . ASP B 1 217 ? 5.859 56.094 20.375 1 95.56 217 ASP B C 1
ATOM 5192 O O . ASP B 1 217 ? 6.645 56.844 19.844 1 95.56 217 ASP B O 1
ATOM 5196 N N . SER B 1 218 ? 4.969 55.406 19.672 1 97.56 218 SER B N 1
ATOM 5197 C CA . SER B 1 218 ? 4.598 55.656 18.281 1 97.56 218 SER B CA 1
ATOM 5198 C C . SER B 1 218 ? 5.664 55.156 17.312 1 97.56 218 SER B C 1
ATOM 5200 O O . SER B 1 218 ? 5.805 55.688 16.203 1 97.56 218 SER B O 1
ATOM 5202 N N . THR B 1 219 ? 6.363 54.156 17.766 1 97.38 219 THR B N 1
ATOM 5203 C CA . THR B 1 219 ? 7.367 53.562 16.859 1 97.38 219 THR B CA 1
ATOM 5204 C C . THR B 1 219 ? 7.145 52.062 16.672 1 97.38 219 THR B C 1
ATOM 5206 O O . THR B 1 219 ? 6.574 51.406 17.547 1 97.38 219 THR B O 1
ATOM 5209 N N . VAL B 1 220 ? 7.559 51.625 15.531 1 98 220 VAL B N 1
ATOM 5210 C CA . VAL B 1 220 ? 7.668 50.188 15.227 1 98 220 VAL B CA 1
ATOM 5211 C C . VAL B 1 220 ? 9.133 49.844 14.961 1 98 220 VAL B C 1
ATOM 5213 O O . VAL B 1 220 ? 9.789 50.469 14.125 1 98 220 VAL B O 1
ATOM 5216 N N . LYS B 1 221 ? 9.586 48.969 15.719 1 97.69 221 LYS B N 1
ATOM 5217 C CA . LYS B 1 221 ? 10.961 48.5 15.523 1 97.69 221 LYS B CA 1
ATOM 5218 C C . LYS B 1 221 ? 11.016 47.094 14.961 1 97.69 221 LYS B C 1
ATOM 5220 O O . LYS B 1 221 ? 10.188 46.25 15.32 1 97.69 221 LYS B O 1
ATOM 5225 N N . LEU B 1 222 ? 11.969 46.844 14.062 1 97.19 222 LEU B N 1
ATOM 5226 C CA . LEU B 1 222 ? 12.102 45.562 13.398 1 97.19 222 LEU B CA 1
ATOM 5227 C C . LEU B 1 222 ? 13.375 44.844 13.828 1 97.19 222 LEU B C 1
ATOM 5229 O O . LEU B 1 222 ? 14.438 45.469 13.93 1 97.19 222 LEU B O 1
ATOM 5233 N N . TRP B 1 223 ? 13.219 43.594 14.094 1 96.44 223 TRP B N 1
ATOM 5234 C CA . TRP B 1 223 ? 14.305 42.781 14.648 1 96.44 223 TRP B CA 1
ATOM 5235 C C . TRP B 1 223 ? 14.586 41.562 13.781 1 96.44 223 TRP B C 1
ATOM 5237 O O . TRP B 1 223 ? 13.656 40.906 13.312 1 96.44 223 TRP B O 1
ATOM 5247 N N . ASP B 1 224 ? 15.844 41.281 13.578 1 95.06 224 ASP B N 1
ATOM 5248 C CA . ASP B 1 224 ? 16.266 40.062 12.883 1 95.06 224 ASP B CA 1
ATOM 5249 C C . ASP B 1 224 ? 16.734 39 13.867 1 95.06 224 ASP B C 1
ATOM 5251 O O . ASP B 1 224 ? 17.812 39.094 14.445 1 95.06 224 ASP B O 1
ATOM 5255 N N . LEU B 1 225 ? 16.016 37.969 14.016 1 92.38 225 LEU B N 1
ATOM 5256 C CA . LEU B 1 225 ? 16.312 36.938 15 1 92.38 225 LEU B CA 1
ATOM 5257 C C . LEU B 1 225 ? 17.469 36.062 14.539 1 92.38 225 LEU B C 1
ATOM 5259 O O . LEU B 1 225 ? 18.141 35.438 15.352 1 92.38 225 LEU B O 1
ATOM 5263 N N . GLU B 1 226 ? 17.625 35.938 13.281 1 91.06 226 GLU B N 1
ATOM 5264 C CA . GLU B 1 226 ? 18.766 35.188 12.766 1 91.06 226 GLU B CA 1
ATOM 5265 C C . GLU B 1 226 ? 20.078 35.906 13.086 1 91.06 226 GLU B C 1
ATOM 5267 O O . GLU B 1 226 ? 21.125 35.281 13.211 1 91.06 226 GLU B O 1
ATOM 5272 N N . ALA B 1 227 ? 20.031 37.125 13.164 1 92.44 227 ALA B N 1
ATOM 5273 C CA . ALA B 1 227 ? 21.203 37.906 13.547 1 92.44 227 ALA B CA 1
ATOM 5274 C C . ALA B 1 227 ? 21.141 38.281 15.031 1 92.44 227 ALA B C 1
ATOM 5276 O O . ALA B 1 227 ? 21.391 39.438 15.398 1 92.44 227 ALA B O 1
ATOM 5277 N N . GLU B 1 228 ? 20.734 37.344 15.859 1 87.75 228 GLU B N 1
ATOM 5278 C CA . GLU B 1 228 ? 20.703 37.438 17.312 1 87.75 228 GLU B CA 1
ATOM 5279 C C . GLU B 1 228 ? 19.891 38.656 17.781 1 87.75 228 GLU B C 1
ATOM 5281 O O . GLU B 1 228 ? 20.266 39.312 18.734 1 87.75 228 GLU B O 1
ATOM 5286 N N . GLY B 1 229 ? 18.938 39.031 17.047 1 90.88 229 GLY B N 1
ATOM 5287 C CA . GLY B 1 229 ? 18.031 40.094 17.469 1 90.88 229 GLY B CA 1
ATOM 5288 C C . GLY B 1 229 ? 18.516 41.469 17.109 1 90.88 229 GLY B C 1
ATOM 5289 O O . GLY B 1 229 ? 18.172 42.469 17.781 1 90.88 229 GLY B O 1
ATOM 5290 N N . GLN B 1 230 ? 19.266 41.594 16.125 1 94.12 230 GLN B N 1
ATOM 5291 C CA . GLN B 1 230 ? 19.734 42.906 15.68 1 94.12 230 GLN B CA 1
ATOM 5292 C C . GLN B 1 230 ? 18.609 43.688 15.039 1 94.12 230 GLN B C 1
ATOM 5294 O O . GLN B 1 230 ? 17.812 43.156 14.273 1 94.12 230 GLN B O 1
ATOM 5299 N N . GLN B 1 231 ? 18.562 45 15.5 1 95.69 231 GLN B N 1
ATOM 5300 C CA . GLN B 1 231 ? 17.562 45.875 14.898 1 95.69 231 GLN B CA 1
ATOM 5301 C C . GLN B 1 231 ? 17.938 46.25 13.469 1 95.69 231 GLN B C 1
ATOM 5303 O O . GLN B 1 231 ? 19.078 46.625 13.211 1 95.69 231 GLN B O 1
ATOM 5308 N N . PHE B 1 232 ? 17.031 46.156 12.555 1 94.5 232 PHE B N 1
ATOM 5309 C CA . PHE B 1 232 ? 17.406 46.469 11.18 1 94.5 232 PHE B CA 1
ATOM 5310 C C . PHE B 1 232 ? 16.484 47.531 10.602 1 94.5 232 PHE B C 1
ATOM 5312 O O . PHE B 1 232 ? 16.625 47.938 9.438 1 94.5 232 PHE B O 1
ATOM 5319 N N . GLY B 1 233 ? 15.516 48 11.398 1 94.31 233 GLY B N 1
ATOM 5320 C CA . GLY B 1 233 ? 14.617 49.031 10.914 1 94.31 233 GLY B CA 1
ATOM 5321 C C . GLY B 1 233 ? 13.812 49.688 12.023 1 94.31 233 GLY B C 1
ATOM 5322 O O . GLY B 1 233 ? 13.68 49.125 13.117 1 94.31 233 GLY B O 1
ATOM 5323 N N . GLU B 1 234 ? 13.273 50.875 11.719 1 95.75 234 GLU B N 1
ATOM 5324 C CA . GLU B 1 234 ? 12.422 51.625 12.625 1 95.75 234 GLU B CA 1
ATOM 5325 C C . GLU B 1 234 ? 11.445 52.5 11.852 1 95.75 234 GLU B C 1
ATOM 5327 O O . GLU B 1 234 ? 11.82 53.156 10.867 1 95.75 234 GLU B O 1
ATOM 5332 N N . ILE B 1 235 ? 10.234 52.375 12.195 1 97.06 235 ILE B N 1
ATOM 5333 C CA . ILE B 1 235 ? 9.188 53.219 11.602 1 97.06 235 ILE B CA 1
ATOM 5334 C C . ILE B 1 235 ? 8.594 54.125 12.656 1 97.06 235 ILE B C 1
ATOM 5336 O O . ILE B 1 235 ? 8.289 53.719 13.766 1 97.06 235 ILE B O 1
ATOM 5340 N N . ARG B 1 236 ? 8.453 55.375 12.312 1 96.81 236 ARG B N 1
ATOM 5341 C CA . ARG B 1 236 ? 7.828 56.312 13.219 1 96.81 236 ARG B CA 1
ATOM 5342 C C . ARG B 1 236 ? 6.418 56.688 12.758 1 96.81 236 ARG B C 1
ATOM 5344 O O . ARG B 1 236 ? 6.219 57.094 11.617 1 96.81 236 ARG B O 1
ATOM 5351 N N . GLU B 1 237 ? 5.484 56.438 13.586 1 96.75 237 GLU B N 1
ATOM 5352 C CA . GLU B 1 237 ? 4.082 56.75 13.344 1 96.75 237 GLU B CA 1
ATOM 5353 C C . GLU B 1 237 ? 3.686 58.062 14.055 1 96.75 237 GLU B C 1
ATOM 5355 O O . GLU B 1 237 ? 4.441 58.562 14.875 1 96.75 237 GLU B O 1
ATOM 5360 N N . LYS B 1 238 ? 2.539 58.531 13.727 1 95.5 238 LYS B N 1
ATOM 5361 C CA . LYS B 1 238 ? 2.055 59.812 14.297 1 95.5 238 LYS B CA 1
ATOM 5362 C C . LYS B 1 238 ? 1.43 59.562 15.672 1 95.5 238 LYS B C 1
ATOM 5364 O O . LYS B 1 238 ? 1.277 60.5 16.453 1 95.5 238 LYS B O 1
ATOM 5369 N N . ALA B 1 239 ? 1.045 58.344 15.969 1 97 239 ALA B N 1
ATOM 5370 C CA . ALA B 1 239 ? 0.426 58 17.25 1 97 239 ALA B CA 1
ATOM 5371 C C . ALA B 1 239 ? 0.839 56.594 17.672 1 97 239 ALA B C 1
ATOM 5373 O O . ALA B 1 239 ? 1.55 55.906 16.953 1 97 239 ALA B O 1
ATOM 5374 N N . ALA B 1 240 ? 0.37 56.25 18.906 1 97.31 240 ALA B N 1
ATOM 5375 C CA . ALA B 1 240 ? 0.71 54.938 19.484 1 97.31 240 ALA B CA 1
ATOM 5376 C C . ALA B 1 240 ? 0.299 53.812 18.562 1 97.31 240 ALA B C 1
ATOM 5378 O O . ALA B 1 240 ? -0.78 53.844 17.953 1 97.31 240 ALA B O 1
ATOM 5379 N N . VAL B 1 241 ? 1.149 52.812 18.438 1 97.56 241 VAL B N 1
ATOM 5380 C CA . VAL B 1 241 ? 0.892 51.656 17.594 1 97.56 241 VAL B CA 1
ATOM 5381 C C . VAL B 1 241 ? 0.165 50.562 18.391 1 97.56 241 VAL B C 1
ATOM 5383 O O . VAL B 1 241 ? 0.704 50.062 19.375 1 97.56 241 VAL B O 1
ATOM 5386 N N . LEU B 1 242 ? -0.988 50.188 17.938 1 96 242 LEU B N 1
ATOM 5387 C CA . LEU B 1 242 ? -1.836 49.312 18.75 1 96 242 LEU B CA 1
ATOM 5388 C C . LEU B 1 242 ? -1.915 47.906 18.156 1 96 242 LEU B C 1
ATOM 5390 O O . LEU B 1 242 ? -2.25 46.938 18.859 1 96 242 LEU B O 1
ATOM 5394 N N . CYS B 1 243 ? -1.732 47.75 16.906 1 95.62 243 CYS B N 1
ATOM 5395 C CA . CYS B 1 243 ? -1.781 46.438 16.266 1 95.62 243 CYS B CA 1
ATOM 5396 C C . CYS B 1 243 ? -0.885 46.406 15.039 1 95.62 243 CYS B C 1
ATOM 5398 O O . CYS B 1 243 ? -0.576 47.438 14.453 1 95.62 243 CYS B O 1
ATOM 5400 N N . LEU B 1 244 ? -0.493 45.219 14.711 1 96.38 244 LEU B N 1
ATOM 5401 C CA . LEU B 1 244 ? 0.439 44.969 13.609 1 96.38 244 LEU B CA 1
ATOM 5402 C C . LEU B 1 244 ? 0.047 43.75 12.82 1 96.38 244 LEU B C 1
ATOM 5404 O O . LEU B 1 244 ? -0.488 42.781 13.383 1 96.38 244 LEU B O 1
ATOM 5408 N N . SER B 1 245 ? 0.253 43.75 11.586 1 95.62 245 SER B N 1
ATOM 5409 C CA . SER B 1 245 ? 0.224 42.594 10.711 1 95.62 245 SER B CA 1
ATOM 5410 C C . SER B 1 245 ? 1.438 42.562 9.789 1 95.62 245 SER B C 1
ATOM 5412 O O . SER B 1 245 ? 1.688 43.5 9.047 1 95.62 245 SER B O 1
ATOM 5414 N N . TYR B 1 246 ? 2.223 41.438 9.875 1 94.88 246 TYR B N 1
ATOM 5415 C CA . TYR B 1 246 ? 3.488 41.344 9.156 1 94.88 246 TYR B CA 1
ATOM 5416 C C . TYR B 1 246 ? 3.467 40.188 8.172 1 94.88 246 TYR B C 1
ATOM 5418 O O . TYR B 1 246 ? 3.492 39.031 8.57 1 94.88 246 TYR B O 1
ATOM 5426 N N . ARG B 1 247 ? 3.422 40.531 6.918 1 93.5 247 ARG B N 1
ATOM 5427 C CA . ARG B 1 247 ? 3.477 39.562 5.812 1 93.5 247 ARG B CA 1
ATOM 5428 C C . ARG B 1 247 ? 4.746 39.75 4.988 1 93.5 247 ARG B C 1
ATOM 5430 O O . ARG B 1 247 ? 5.465 40.75 5.164 1 93.5 247 ARG B O 1
ATOM 5437 N N . PRO B 1 248 ? 5.02 38.812 4.102 1 91.69 248 PRO B N 1
ATOM 5438 C CA . PRO B 1 248 ? 6.258 38.938 3.328 1 91.69 248 PRO B CA 1
ATOM 5439 C C . PRO B 1 248 ? 6.312 40.188 2.475 1 91.69 248 PRO B C 1
ATOM 5441 O O . PRO B 1 248 ? 7.387 40.75 2.283 1 91.69 248 PRO B O 1
ATOM 5444 N N . ASP B 1 249 ? 5.172 40.594 2.061 1 92.5 249 ASP B N 1
ATOM 5445 C CA . ASP B 1 249 ? 5.188 41.688 1.093 1 92.5 249 ASP B CA 1
ATOM 5446 C C . ASP B 1 249 ? 4.59 42.969 1.69 1 92.5 249 ASP B C 1
ATOM 5448 O O . ASP B 1 249 ? 4.688 44.031 1.098 1 92.5 249 ASP B O 1
ATOM 5452 N N . VAL B 1 250 ? 4 42.844 2.896 1 94.19 250 VAL B N 1
ATOM 5453 C CA . VAL B 1 250 ? 3.404 44.062 3.465 1 94.19 250 VAL B CA 1
ATOM 5454 C C . VAL B 1 250 ? 3.543 44.031 4.984 1 94.19 250 VAL B C 1
ATOM 5456 O O . VAL B 1 250 ? 3.455 42.969 5.605 1 94.19 250 VAL B O 1
ATOM 5459 N N . LEU B 1 251 ? 3.779 45.125 5.555 1 96.19 251 LEU B N 1
ATOM 5460 C CA . LEU B 1 251 ? 3.691 45.406 6.984 1 96.19 251 LEU B CA 1
ATOM 5461 C C . LEU B 1 251 ? 2.641 46.5 7.266 1 96.19 251 LEU B C 1
ATOM 5463 O O . LEU B 1 251 ? 2.754 47.625 6.781 1 96.19 251 LEU B O 1
ATOM 5467 N N . VAL B 1 252 ? 1.635 46.062 8 1 97.5 252 VAL B N 1
ATOM 5468 C CA . VAL B 1 252 ? 0.518 46.969 8.242 1 97.5 252 VAL B CA 1
ATOM 5469 C C . VAL B 1 252 ? 0.505 47.406 9.711 1 97.5 252 VAL B C 1
ATOM 5471 O O . VAL B 1 252 ? 0.687 46.594 10.609 1 97.5 252 VAL B O 1
ATOM 5474 N N . THR B 1 253 ? 0.312 48.688 9.953 1 98 253 THR B N 1
ATOM 5475 C CA . THR B 1 253 ? 0.223 49.188 11.32 1 98 253 THR B CA 1
ATOM 5476 C C . THR B 1 253 ? -1.137 49.844 11.562 1 98 253 THR B C 1
ATOM 5478 O O . THR B 1 253 ? -1.714 50.438 10.656 1 98 253 THR B O 1
ATOM 5481 N N . GLY B 1 254 ? -1.718 49.625 12.688 1 98.19 254 GLY B N 1
ATOM 5482 C CA . GLY B 1 254 ? -2.885 50.344 13.195 1 98.19 254 GLY B CA 1
ATOM 5483 C C . GLY B 1 254 ? -2.582 51.188 14.422 1 98.19 254 GLY B C 1
ATOM 5484 O O . GLY B 1 254 ? -1.927 50.719 15.352 1 98.19 254 GLY B O 1
ATOM 5485 N N . THR B 1 255 ? -3.043 52.438 14.359 1 97.94 255 THR B N 1
ATOM 5486 C CA . THR B 1 255 ? -2.605 53.375 15.406 1 97.94 255 THR B CA 1
ATOM 5487 C C . THR B 1 255 ? -3.803 53.938 16.156 1 97.94 255 THR B C 1
ATOM 5489 O O . THR B 1 255 ? -4.949 53.75 15.758 1 97.94 255 THR B O 1
ATOM 5492 N N . TYR B 1 256 ? -3.477 54.594 17.234 1 97.06 256 TYR B N 1
ATOM 5493 C CA . TYR B 1 256 ? -4.453 55.188 18.125 1 97.06 256 TYR B CA 1
ATOM 5494 C C . TYR B 1 256 ? -5.176 56.344 17.438 1 97.06 256 TYR B C 1
ATOM 5496 O O . TYR B 1 256 ? -6.312 56.688 17.797 1 97.06 256 TYR B O 1
ATOM 5504 N N . ASP B 1 257 ? -4.578 57 16.438 1 96.25 257 ASP B N 1
ATOM 5505 C CA . ASP B 1 257 ? -5.16 58.156 15.742 1 96.25 257 ASP B CA 1
ATOM 5506 C C . ASP B 1 257 ? -5.992 57.688 14.547 1 96.25 257 ASP B C 1
ATOM 5508 O O . ASP B 1 257 ? -6.07 58.406 13.539 1 96.25 257 ASP B O 1
ATOM 5512 N N . LYS B 1 258 ? -6.48 56.531 14.547 1 96.94 258 LYS B N 1
ATOM 5513 C CA . LYS B 1 258 ? -7.449 56 13.594 1 96.94 258 LYS B CA 1
ATOM 5514 C C . LYS B 1 258 ? -6.801 55.719 12.242 1 96.94 258 LYS B C 1
ATOM 5516 O O . LYS B 1 258 ? -7.48 55.688 11.211 1 96.94 258 LYS B O 1
ATOM 5521 N N . THR B 1 259 ? -5.504 55.531 12.234 1 97.88 259 THR B N 1
ATOM 5522 C CA . THR B 1 259 ? -4.801 55.438 10.961 1 97.88 259 THR B CA 1
ATOM 5523 C C . THR B 1 259 ? -4.324 54 10.719 1 97.88 259 THR B C 1
ATOM 5525 O O . THR B 1 259 ? -3.842 53.344 11.641 1 97.88 259 THR B O 1
ATOM 5528 N N . VAL B 1 260 ? -4.551 53.562 9.508 1 98.12 260 VAL B N 1
ATOM 5529 C CA . VAL B 1 260 ? -3.955 52.312 9.008 1 98.12 260 VAL B CA 1
ATOM 5530 C C . VAL B 1 260 ? -2.883 52.625 7.969 1 98.12 260 VAL B C 1
ATOM 5532 O O . VAL B 1 260 ? -3.15 53.344 6.988 1 98.12 260 VAL B O 1
ATOM 5535 N N . THR B 1 261 ? -1.666 52.219 8.203 1 97.69 261 THR B N 1
ATOM 5536 C CA . THR B 1 261 ? -0.569 52.5 7.285 1 97.69 261 THR B CA 1
ATOM 5537 C C . THR B 1 261 ? 0.059 51.219 6.773 1 97.69 261 THR B C 1
ATOM 5539 O O . THR B 1 261 ? 0.26 50.25 7.539 1 97.69 261 THR B O 1
ATOM 5542 N N . VAL B 1 262 ? 0.366 51.156 5.457 1 96.62 262 VAL B N 1
ATOM 5543 C CA . VAL B 1 262 ? 0.936 50 4.801 1 96.62 262 VAL B CA 1
ATOM 5544 C C . VAL B 1 262 ? 2.361 50.281 4.348 1 96.62 262 VAL B C 1
ATOM 5546 O O . VAL B 1 262 ? 2.607 51.312 3.686 1 96.62 262 VAL B O 1
ATOM 5549 N N . TYR B 1 263 ? 3.266 49.438 4.723 1 96.69 263 TYR B N 1
ATOM 5550 C CA . TYR B 1 263 ? 4.668 49.562 4.332 1 96.69 263 TYR B CA 1
ATOM 5551 C C . TYR B 1 263 ? 5.113 48.344 3.535 1 96.69 263 TYR B C 1
ATOM 5553 O O . TYR B 1 263 ? 4.535 47.25 3.666 1 96.69 263 TYR B O 1
ATOM 5561 N N . ASP B 1 264 ? 6.098 48.469 2.701 1 94.12 264 ASP B N 1
ATOM 5562 C CA . ASP B 1 264 ? 6.742 47.375 1.997 1 94.12 264 ASP B CA 1
ATOM 5563 C C . ASP B 1 264 ? 8.039 46.969 2.693 1 94.12 264 ASP B C 1
ATOM 5565 O O . ASP B 1 264 ? 9.039 47.688 2.625 1 94.12 264 ASP B O 1
ATOM 5569 N N . PRO B 1 265 ? 8.008 45.812 3.332 1 91.69 265 PRO B N 1
ATOM 5570 C CA . PRO B 1 265 ? 9.203 45.406 4.074 1 91.69 265 PRO B CA 1
ATOM 5571 C C . PRO B 1 265 ? 10.367 45.031 3.162 1 91.69 265 PRO B C 1
ATOM 5573 O O . PRO B 1 265 ? 11.516 44.969 3.611 1 91.69 265 PRO B O 1
ATOM 5576 N N . ARG B 1 266 ? 10.289 44.688 1.883 1 86.81 266 ARG B N 1
ATOM 5577 C CA . ARG B 1 266 ? 11.328 44.281 0.939 1 86.81 266 ARG B CA 1
ATOM 5578 C C . ARG B 1 266 ? 12.141 45.5 0.479 1 86.81 266 ARG B C 1
ATOM 5580 O O . ARG B 1 266 ? 13.289 45.344 0.043 1 86.81 266 ARG B O 1
ATOM 5587 N N . ALA B 1 267 ? 11.5 46.688 0.633 1 85.06 267 ALA B N 1
ATOM 5588 C CA . ALA B 1 267 ? 12.125 47.906 0.142 1 85.06 267 ALA B CA 1
ATOM 5589 C C . ALA B 1 267 ? 12.453 48.875 1.292 1 85.06 267 ALA B C 1
ATOM 5591 O O . ALA B 1 267 ? 12.109 50.031 1.245 1 85.06 267 ALA B O 1
ATOM 5592 N N . GLY B 1 268 ? 13.109 48.375 2.33 1 85.25 268 GLY B N 1
ATOM 5593 C CA . GLY B 1 268 ? 13.508 49.219 3.449 1 85.25 268 GLY B CA 1
ATOM 5594 C C . GLY B 1 268 ? 12.336 49.844 4.184 1 85.25 268 GLY B C 1
ATOM 5595 O O . GLY B 1 268 ? 12.398 51 4.594 1 85.25 268 GLY B O 1
ATOM 5596 N N . GLN B 1 269 ? 11.203 49.219 4.203 1 88.06 269 GLN B N 1
ATOM 5597 C CA . GLN B 1 269 ? 9.977 49.656 4.852 1 88.06 269 GLN B CA 1
ATOM 5598 C C . GLN B 1 269 ? 9.453 50.938 4.203 1 88.06 269 GLN B C 1
ATOM 5600 O O . GLN B 1 269 ? 9.102 51.906 4.898 1 88.06 269 GLN B O 1
ATOM 5605 N N . ALA B 1 270 ? 9.43 50.969 2.939 1 91.75 270 ALA B N 1
ATOM 5606 C CA . ALA B 1 270 ? 8.906 52.125 2.207 1 91.75 270 ALA B CA 1
ATOM 5607 C C . ALA B 1 270 ? 7.406 52.25 2.416 1 91.75 270 ALA B C 1
ATOM 5609 O O . ALA B 1 270 ? 6.676 51.281 2.438 1 91.75 270 ALA B O 1
ATOM 5610 N N . LEU B 1 271 ? 6.945 53.5 2.578 1 94.25 271 LEU B N 1
ATOM 5611 C CA . LEU B 1 271 ? 5.523 53.781 2.742 1 94.25 271 LEU B CA 1
ATOM 5612 C C . LEU B 1 271 ? 4.762 53.531 1.448 1 94.25 271 LEU B C 1
ATOM 5614 O O . LEU B 1 271 ? 5.145 54 0.384 1 94.25 271 LEU B O 1
ATOM 5618 N N . VAL B 1 272 ? 3.773 52.75 1.482 1 93.5 272 VAL B N 1
ATOM 5619 C CA . VAL B 1 272 ? 2.951 52.438 0.322 1 93.5 272 VAL B CA 1
ATOM 5620 C C . VAL B 1 272 ? 1.682 53.281 0.333 1 93.5 272 VAL B C 1
ATOM 5622 O O . VAL B 1 272 ? 1.37 53.938 -0.65 1 93.5 272 VAL B O 1
ATOM 5625 N N . CYS B 1 273 ? 1.012 53.188 1.469 1 93.12 273 CYS B N 1
ATOM 5626 C CA . CYS B 1 273 ? -0.188 54.031 1.589 1 93.12 273 CYS B CA 1
ATOM 5627 C C . CYS B 1 273 ? -0.569 54.219 3.051 1 93.12 273 CYS B C 1
ATOM 5629 O O . CYS B 1 273 ? -0.159 53.438 3.914 1 93.12 273 CYS B O 1
ATOM 5631 N N . SER B 1 274 ? -1.257 55.25 3.361 1 95.25 274 SER B N 1
ATOM 5632 C CA . SER B 1 274 ? -1.775 55.625 4.676 1 95.25 274 SER B CA 1
ATOM 5633 C C . SER B 1 274 ? -3.172 56.219 4.574 1 95.25 274 SER B C 1
ATOM 5635 O O . SER B 1 274 ? -3.408 57.125 3.76 1 95.25 274 SER B O 1
ATOM 5637 N N . TYR B 1 275 ? -4.117 55.656 5.348 1 95.38 275 TYR B N 1
ATOM 5638 C CA . TYR B 1 275 ? -5.492 56.125 5.273 1 95.38 275 TYR B CA 1
ATOM 5639 C C . TYR B 1 275 ? -6.191 56 6.625 1 95.38 275 TYR B C 1
ATOM 5641 O O . TYR B 1 275 ? -5.715 55.312 7.512 1 95.38 275 TYR B O 1
ATOM 5649 N N . LYS B 1 276 ? -7.277 56.688 6.859 1 97 276 LYS B N 1
ATOM 5650 C CA . LYS B 1 276 ? -8.062 56.688 8.086 1 97 276 LYS B CA 1
ATOM 5651 C C . LYS B 1 276 ? -9.453 56.125 7.852 1 97 276 LYS B C 1
ATOM 5653 O O . LYS B 1 276 ? -10.422 56.875 7.66 1 97 276 LYS B O 1
ATOM 5658 N N . PRO B 1 277 ? -9.57 54.875 7.957 1 96.5 277 PRO B N 1
ATOM 5659 C CA . PRO B 1 277 ? -10.852 54.25 7.633 1 96.5 277 PRO B CA 1
ATOM 5660 C C . PRO B 1 277 ? -11.844 54.281 8.797 1 96.5 277 PRO B C 1
ATOM 5662 O O . PRO B 1 277 ? -13.031 54 8.609 1 96.5 277 PRO B O 1
ATOM 5665 N N . HIS B 1 278 ? -11.438 54.656 9.969 1 97.62 278 HIS B N 1
ATOM 5666 C CA . HIS B 1 278 ? -12.258 54.531 11.164 1 97.62 278 HIS B CA 1
ATOM 5667 C C . HIS B 1 278 ? -12.438 55.875 11.859 1 97.62 278 HIS B C 1
ATOM 5669 O O . HIS B 1 278 ? -11.789 56.875 11.484 1 97.62 278 HIS B O 1
ATOM 5675 N N . ALA B 1 279 ? -13.328 55.938 12.812 1 97.56 279 ALA B N 1
ATOM 5676 C CA . ALA B 1 279 ? -13.594 57.156 13.57 1 97.56 279 ALA B CA 1
ATOM 5677 C C . ALA B 1 279 ? -12.898 57.125 14.93 1 97.56 279 ALA B C 1
ATOM 5679 O O . ALA B 1 279 ? -12.875 58.125 15.648 1 97.56 279 ALA B O 1
ATOM 5680 N N . SER B 1 280 ? -12.398 56.031 15.242 1 96.94 280 SER B N 1
ATOM 5681 C CA . SER B 1 280 ? -11.672 55.844 16.5 1 96.94 280 SER B CA 1
ATOM 5682 C C . SER B 1 280 ? -10.422 55 16.297 1 96.94 280 SER B C 1
ATOM 5684 O O . SER B 1 280 ? -10.031 54.719 15.164 1 96.94 280 SER B O 1
ATOM 5686 N N . ALA B 1 281 ? -9.75 54.594 17.422 1 96.94 281 ALA B N 1
ATOM 5687 C CA . ALA B 1 281 ? -8.477 53.875 17.406 1 96.94 281 ALA B CA 1
ATOM 5688 C C . ALA B 1 281 ? -8.617 52.562 16.672 1 96.94 281 ALA B C 1
ATOM 5690 O O . ALA B 1 281 ? -9.633 51.875 16.797 1 96.94 281 ALA B O 1
ATOM 5691 N N . VAL B 1 282 ? -7.609 52.156 15.898 1 97.94 282 VAL B N 1
ATOM 5692 C CA . VAL B 1 282 ? -7.543 50.875 15.234 1 97.94 282 VAL B CA 1
ATOM 5693 C C . VAL B 1 282 ? -7.027 49.812 16.219 1 97.94 282 VAL B C 1
ATOM 5695 O O . VAL B 1 282 ? -5.898 49.906 16.703 1 97.94 282 VAL B O 1
ATOM 5698 N N . LEU B 1 283 ? -7.77 48.75 16.438 1 96.25 283 LEU B N 1
ATOM 5699 C CA . LEU B 1 283 ? -7.477 47.844 17.547 1 96.25 283 LEU B CA 1
ATOM 5700 C C . LEU B 1 283 ? -6.961 46.5 17.031 1 96.25 283 LEU B C 1
ATOM 5702 O O . LEU B 1 283 ? -6.227 45.812 17.734 1 96.25 283 LEU B O 1
ATOM 5706 N N . SER B 1 284 ? -7.387 46.125 15.922 1 95.75 284 SER B N 1
ATOM 5707 C CA . SER B 1 284 ? -7.02 44.812 15.391 1 95.75 284 SER B CA 1
ATOM 5708 C C . SER B 1 284 ? -6.805 44.875 13.883 1 95.75 284 SER B C 1
ATOM 5710 O O . SER B 1 284 ? -7.426 45.688 13.188 1 95.75 284 SER B O 1
ATOM 5712 N N . LEU B 1 285 ? -5.938 43.969 13.453 1 96.5 285 LEU B N 1
ATOM 5713 C CA . LEU B 1 285 ? -5.566 43.938 12.047 1 96.5 285 LEU B CA 1
ATOM 5714 C C . LEU B 1 285 ? -5.375 42.5 11.578 1 96.5 285 LEU B C 1
ATOM 5716 O O . LEU B 1 285 ? -4.922 41.656 12.344 1 96.5 285 LEU B O 1
ATOM 5720 N N . ALA B 1 286 ? -5.742 42.25 10.398 1 94.31 286 ALA B N 1
ATOM 5721 C CA . ALA B 1 286 ? -5.434 41 9.68 1 94.31 286 ALA B CA 1
ATOM 5722 C C . ALA B 1 286 ? -5.242 41.281 8.188 1 94.31 286 ALA B C 1
ATOM 5724 O O . ALA B 1 286 ? -5.863 42.188 7.629 1 94.31 286 ALA B O 1
ATOM 5725 N N . ALA B 1 287 ? -4.293 40.562 7.621 1 94 287 ALA B N 1
ATOM 5726 C CA . ALA B 1 287 ? -4.047 40.781 6.199 1 94 287 ALA B CA 1
ATOM 5727 C C . ALA B 1 287 ? -3.727 39.469 5.484 1 94 287 ALA B C 1
ATOM 5729 O O . ALA B 1 287 ? -3.191 38.531 6.09 1 94 287 ALA B O 1
ATOM 5730 N N . ASP B 1 288 ? -4.098 39.375 4.211 1 91.62 288 ASP B N 1
ATOM 5731 C CA . ASP B 1 288 ? -3.646 38.312 3.314 1 91.62 288 ASP B CA 1
ATOM 5732 C C . ASP B 1 288 ? -3.059 38.906 2.031 1 91.62 288 ASP B C 1
ATOM 5734 O O . ASP B 1 288 ? -2.566 40.031 2.021 1 91.62 288 ASP B O 1
ATOM 5738 N N . ASP B 1 289 ? -3 38.156 0.958 1 90.38 289 ASP B N 1
ATOM 5739 C CA . ASP B 1 289 ? -2.348 38.594 -0.272 1 90.38 289 ASP B CA 1
ATOM 5740 C C . ASP B 1 289 ? -3.18 39.656 -0.985 1 90.38 289 ASP B C 1
ATOM 5742 O O . ASP B 1 289 ? -2.65 40.438 -1.785 1 90.38 289 ASP B O 1
ATOM 5746 N N . ARG B 1 290 ? -4.406 39.75 -0.548 1 93 290 ARG B N 1
ATOM 5747 C CA . ARG B 1 290 ? -5.281 40.625 -1.321 1 93 290 ARG B CA 1
ATOM 5748 C C . ARG B 1 290 ? -5.922 41.656 -0.432 1 93 290 ARG B C 1
ATOM 5750 O O . ARG B 1 290 ? -6.156 42.812 -0.872 1 93 290 ARG B O 1
ATOM 5757 N N . LEU B 1 291 ? -6.176 41.281 0.812 1 95.38 291 LEU B N 1
ATOM 5758 C CA . LEU B 1 291 ? -7.023 42.156 1.621 1 95.38 291 LEU B CA 1
ATOM 5759 C C . LEU B 1 291 ? -6.32 42.531 2.914 1 95.38 291 LEU B C 1
ATOM 5761 O O . LEU B 1 291 ? -5.438 41.812 3.391 1 95.38 291 LEU B O 1
ATOM 5765 N N . ILE B 1 292 ? -6.684 43.688 3.438 1 96.5 292 ILE B N 1
ATOM 5766 C CA . ILE B 1 292 ? -6.383 44.125 4.793 1 96.5 292 ILE B CA 1
ATOM 5767 C C . ILE B 1 292 ? -7.68 44.375 5.559 1 96.5 292 ILE B C 1
ATOM 5769 O O . ILE B 1 292 ? -8.562 45.094 5.086 1 96.5 292 ILE B O 1
ATOM 5773 N N . VAL B 1 293 ? -7.82 43.719 6.648 1 97.31 293 VAL B N 1
ATOM 5774 C CA . VAL B 1 293 ? -9.008 43.875 7.484 1 97.31 293 VAL B CA 1
ATOM 5775 C C . VAL B 1 293 ? -8.641 44.594 8.781 1 97.31 293 VAL B C 1
ATOM 5777 O O . VAL B 1 293 ? -7.691 44.219 9.469 1 97.31 293 VAL B O 1
ATOM 5780 N N . SER B 1 294 ? -9.344 45.688 9.102 1 98.06 294 SER B N 1
ATOM 5781 C CA . SER B 1 294 ? -9.07 46.438 10.32 1 98.06 294 SER B CA 1
ATOM 5782 C C . SER B 1 294 ? -10.32 46.594 11.172 1 98.06 294 SER B C 1
ATOM 5784 O O . SER B 1 294 ? -11.422 46.781 10.648 1 98.06 294 SER B O 1
ATOM 5786 N N . GLY B 1 295 ? -10.172 46.375 12.438 1 97.69 295 GLY B N 1
ATOM 5787 C CA . GLY B 1 295 ? -11.203 46.625 13.43 1 97.69 295 GLY B CA 1
ATOM 5788 C C . GLY B 1 295 ? -10.898 47.812 14.336 1 97.69 295 GLY B C 1
ATOM 5789 O O . GLY B 1 295 ? -9.742 48.031 14.695 1 97.69 295 GLY B O 1
ATOM 5790 N N . SER B 1 296 ? -11.953 48.531 14.766 1 97.75 296 SER B N 1
ATOM 5791 C CA . SER B 1 296 ? -11.742 49.781 15.508 1 97.75 296 SER B CA 1
ATOM 5792 C C . SER B 1 296 ? -12.672 49.844 16.719 1 97.75 296 SER B C 1
ATOM 5794 O O . SER B 1 296 ? -13.648 49.094 16.812 1 97.75 296 SER B O 1
ATOM 5796 N N . GLU B 1 297 ? -12.305 50.75 17.562 1 96.06 297 GLU B N 1
ATOM 5797 C CA . GLU B 1 297 ? -13.109 51.031 18.75 1 96.06 297 GLU B CA 1
ATOM 5798 C C . GLU B 1 297 ? -14.461 51.625 18.375 1 96.06 297 GLU B C 1
ATOM 5800 O O . GLU B 1 297 ? -15.398 51.594 19.172 1 96.06 297 GLU B O 1
ATOM 5805 N N . ASP B 1 298 ? -14.609 52.219 17.219 1 96.38 298 ASP B N 1
ATOM 5806 C CA . ASP B 1 298 ? -15.883 52.781 16.75 1 96.38 298 ASP B CA 1
ATOM 5807 C C . ASP B 1 298 ? -16.828 51.656 16.297 1 96.38 298 ASP B C 1
ATOM 5809 O O . ASP B 1 298 ? -17.859 51.938 15.672 1 96.38 298 ASP B O 1
ATOM 5813 N N . ARG B 1 299 ? -16.5 50.406 16.438 1 97.06 299 ARG B N 1
ATOM 5814 C CA . ARG B 1 299 ? -17.297 49.219 16.188 1 97.06 299 ARG B CA 1
ATOM 5815 C C . ARG B 1 299 ? -17.453 48.969 14.68 1 97.06 299 ARG B C 1
ATOM 5817 O O . ARG B 1 299 ? -18.5 48.531 14.219 1 97.06 299 ARG B O 1
ATOM 5824 N N . THR B 1 300 ? -16.422 49.375 14 1 97.12 300 THR B N 1
ATOM 5825 C CA . THR B 1 300 ? -16.453 49.125 12.562 1 97.12 300 THR B CA 1
ATOM 5826 C C . THR B 1 300 ? -15.383 48.125 12.156 1 97.12 300 THR B C 1
ATOM 5828 O O . THR B 1 300 ? -14.32 48.062 12.773 1 97.12 300 THR B O 1
ATOM 5831 N N . LEU B 1 301 ? -15.727 47.312 11.18 1 97.56 301 LEU B N 1
ATOM 5832 C CA . LEU B 1 301 ? -14.789 46.469 10.453 1 97.56 301 LEU B CA 1
ATOM 5833 C C . LEU B 1 301 ? -14.648 46.938 9.008 1 97.56 301 LEU B C 1
ATOM 5835 O O . LEU B 1 301 ? -15.633 47 8.273 1 97.56 301 LEU B O 1
ATOM 5839 N N . VAL B 1 302 ? -13.438 47.25 8.641 1 98.12 302 VAL B N 1
ATOM 5840 C CA . VAL B 1 302 ? -13.227 47.781 7.309 1 98.12 302 VAL B CA 1
ATOM 5841 C C . VAL B 1 302 ? -12.289 46.875 6.52 1 98.12 302 VAL B C 1
ATOM 5843 O O . VAL B 1 302 ? -11.273 46.438 7.043 1 98.12 302 VAL B O 1
ATOM 5846 N N . VAL B 1 303 ? -12.703 46.625 5.27 1 97.44 303 VAL B N 1
ATOM 5847 C CA . VAL B 1 303 ? -11.922 45.781 4.367 1 97.44 303 VAL B CA 1
ATOM 5848 C C . VAL B 1 303 ? -11.32 46.625 3.254 1 97.44 303 VAL B C 1
ATOM 5850 O O . VAL B 1 303 ? -12.039 47.344 2.564 1 97.44 303 VAL B O 1
ATOM 5853 N N . PHE B 1 304 ? -10.016 46.531 3.131 1 97.06 304 PHE B N 1
ATOM 5854 C CA . PHE B 1 304 ? -9.266 47.312 2.139 1 97.06 304 PHE B CA 1
ATOM 5855 C C . PHE B 1 304 ? -8.664 46.375 1.091 1 97.06 304 PHE B C 1
ATOM 5857 O O . PHE B 1 304 ? -8.062 45.344 1.431 1 97.06 304 PHE B O 1
ATOM 5864 N N . ASP B 1 305 ? -8.867 46.719 -0.154 1 94.69 305 ASP B N 1
ATOM 5865 C CA . ASP B 1 305 ? -8.266 45.969 -1.263 1 94.69 305 ASP B CA 1
ATOM 5866 C C . ASP B 1 305 ? -6.879 46.531 -1.592 1 94.69 305 ASP B C 1
ATOM 5868 O O . ASP B 1 305 ? -6.742 47.656 -2.049 1 94.69 305 ASP B O 1
ATOM 5872 N N . ARG B 1 306 ? -5.871 45.719 -1.486 1 92.12 306 ARG B N 1
ATOM 5873 C CA . ARG B 1 306 ? -4.488 46.156 -1.665 1 92.12 306 ARG B CA 1
ATOM 5874 C C . ARG B 1 306 ? -4.211 46.5 -3.121 1 92.12 306 ARG B C 1
ATOM 5876 O O . ARG B 1 306 ? -3.434 47.438 -3.406 1 92.12 306 ARG B O 1
ATOM 5883 N N . ARG B 1 307 ? -4.742 45.781 -4.004 1 88.12 307 ARG B N 1
ATOM 5884 C CA . ARG B 1 307 ? -4.52 46 -5.426 1 88.12 307 ARG B CA 1
ATOM 5885 C C . ARG B 1 307 ? -5.289 47.219 -5.91 1 88.12 307 ARG B C 1
ATOM 5887 O O . ARG B 1 307 ? -4.754 48.062 -6.652 1 88.12 307 ARG B O 1
ATOM 5894 N N . GLY B 1 308 ? -6.484 47.281 -5.523 1 86.88 308 GLY B N 1
ATOM 5895 C CA . GLY B 1 308 ? -7.32 48.375 -5.945 1 86.88 308 GLY B CA 1
ATOM 5896 C C . GLY B 1 308 ? -7.07 49.656 -5.152 1 86.88 308 GLY B C 1
ATOM 5897 O O . GLY B 1 308 ? -7.59 50.719 -5.496 1 86.88 308 GLY B O 1
ATOM 5898 N N . ASP B 1 309 ? -6.336 49.594 -4.184 1 83.62 309 ASP B N 1
ATOM 5899 C CA . ASP B 1 309 ? -5.957 50.719 -3.32 1 83.62 309 ASP B CA 1
ATOM 5900 C C . ASP B 1 309 ? -7.191 51.469 -2.844 1 83.62 309 ASP B C 1
ATOM 5902 O O . ASP B 1 309 ? -7.266 52.688 -3.002 1 83.62 309 ASP B O 1
ATOM 5906 N N . GLY B 1 310 ? -8.125 50.688 -2.334 1 91.5 310 GLY B N 1
ATOM 5907 C CA . GLY B 1 310 ? -9.352 51.312 -1.856 1 91.5 310 GLY B CA 1
ATOM 5908 C C . GLY B 1 310 ? -10.125 50.469 -0.879 1 91.5 310 GLY B C 1
ATOM 5909 O O . GLY B 1 310 ? -9.852 49.25 -0.757 1 91.5 310 GLY B O 1
ATOM 5910 N N . VAL B 1 311 ? -10.984 51.156 -0.122 1 94.94 311 VAL B N 1
ATOM 5911 C CA . VAL B 1 311 ? -11.836 50.469 0.835 1 94.94 311 VAL B CA 1
ATOM 5912 C C . VAL B 1 311 ? -12.922 49.688 0.092 1 94.94 311 VAL B C 1
ATOM 5914 O O . VAL B 1 311 ? -13.664 50.25 -0.711 1 94.94 311 VAL B O 1
ATOM 5917 N N . LEU B 1 312 ? -13.016 48.438 0.287 1 94.81 312 LEU B N 1
ATOM 5918 C CA . LEU B 1 312 ? -13.969 47.562 -0.375 1 94.81 312 LEU B CA 1
ATOM 5919 C C . LEU B 1 312 ? -15.266 47.469 0.422 1 94.81 312 LEU B C 1
ATOM 5921 O O . LEU B 1 312 ? -16.344 47.312 -0.155 1 94.81 312 LEU B O 1
ATOM 5925 N N . GLN B 1 313 ? -15.109 47.469 1.704 1 96.62 313 GLN B N 1
ATOM 5926 C CA . GLN B 1 313 ? -16.266 47.219 2.553 1 96.62 313 GLN B CA 1
ATOM 5927 C C . GLN B 1 313 ? -16.094 47.875 3.92 1 96.62 313 GLN B C 1
ATOM 5929 O O . GLN B 1 313 ? -14.992 47.906 4.465 1 96.62 313 GLN B O 1
ATOM 5934 N N . ARG B 1 314 ? -17.172 48.406 4.48 1 96.81 314 ARG B N 1
ATOM 5935 C CA . ARG B 1 314 ? -17.281 48.875 5.855 1 96.81 314 ARG B CA 1
ATOM 5936 C C . ARG B 1 314 ? -18.469 48.25 6.566 1 96.81 314 ARG B C 1
ATOM 5938 O O . ARG B 1 314 ? -19.609 48.375 6.098 1 96.81 314 ARG B O 1
ATOM 5945 N N . LEU B 1 315 ? -18.234 47.625 7.574 1 96.62 315 LEU B N 1
ATOM 5946 C CA . LEU B 1 315 ? -19.281 46.969 8.344 1 96.62 315 LEU B CA 1
ATOM 5947 C C . LEU B 1 315 ? -19.406 47.594 9.727 1 96.62 315 LEU B C 1
ATOM 5949 O O . LEU B 1 315 ? -18.422 47.688 10.453 1 96.62 315 LEU B O 1
ATOM 5953 N N . GLN B 1 316 ? -20.625 48.031 10.078 1 96.69 316 GLN B N 1
ATOM 5954 C CA . GLN B 1 316 ? -20.891 48.469 11.438 1 96.69 316 GLN B CA 1
ATOM 5955 C C . GLN B 1 316 ? -21.312 47.312 12.328 1 96.69 316 GLN B C 1
ATOM 5957 O O . GLN B 1 316 ? -22.266 46.594 12.016 1 96.69 316 GLN B O 1
ATOM 5962 N N . LEU B 1 317 ? -20.625 47.125 13.359 1 96.12 317 LEU B N 1
ATOM 5963 C CA . LEU B 1 317 ? -20.922 46.031 14.289 1 96.12 317 LEU B CA 1
ATOM 5964 C C . LEU B 1 317 ? -21.547 46.562 15.578 1 96.12 317 LEU B C 1
ATOM 5966 O O . LEU B 1 317 ? -21.625 47.781 15.781 1 96.12 317 LEU B O 1
ATOM 5970 N N . GLU B 1 318 ? -22 45.656 16.359 1 93.88 318 GLU B N 1
ATOM 5971 C CA . GLU B 1 318 ? -22.562 46.031 17.641 1 93.88 318 GLU B CA 1
ATOM 5972 C C . GLU B 1 318 ? -21.469 46.312 18.672 1 93.88 318 GLU B C 1
ATOM 5974 O O . GLU B 1 318 ? -21.641 47.156 19.562 1 93.88 318 GLU B O 1
ATOM 5979 N N . ASN B 1 319 ? -20.422 45.562 18.516 1 94.56 319 ASN B N 1
ATOM 5980 C CA . ASN B 1 319 ? -19.281 45.656 19.422 1 94.56 319 ASN B CA 1
ATOM 5981 C C . ASN B 1 319 ? -17.969 45.781 18.656 1 94.56 319 ASN B C 1
ATOM 5983 O O . ASN B 1 319 ? -17.906 45.469 17.469 1 94.56 319 ASN B O 1
ATOM 5987 N N . TYR B 1 320 ? -17.031 46.375 19.359 1 94.06 320 TYR B N 1
ATOM 5988 C CA . TYR B 1 320 ? -15.766 46.531 18.641 1 94.06 320 TYR B CA 1
ATOM 5989 C C . TYR B 1 320 ? -14.891 45.281 18.844 1 94.06 320 TYR B C 1
ATOM 5991 O O . TYR B 1 320 ? -15.016 44.594 19.844 1 94.06 320 TYR B O 1
ATOM 5999 N N . LEU B 1 321 ? -14.078 45 17.938 1 95.75 321 LEU B N 1
ATOM 6000 C CA . LEU B 1 321 ? -13.242 43.812 17.891 1 95.75 321 LEU B CA 1
ATOM 6001 C C . LEU B 1 321 ? -11.836 44.125 18.406 1 95.75 321 LEU B C 1
ATOM 6003 O O . LEU B 1 321 ? -11.234 45.125 18.031 1 95.75 321 LEU B O 1
ATOM 6007 N N . LEU B 1 322 ? -11.312 43.25 19.266 1 93.75 322 LEU B N 1
ATOM 6008 C CA . LEU B 1 322 ? -10 43.438 19.859 1 93.75 322 LEU B CA 1
ATOM 6009 C C . LEU B 1 322 ? -8.977 42.469 19.266 1 93.75 322 LEU B C 1
ATOM 6011 O O . LEU B 1 322 ? -7.77 42.75 19.328 1 93.75 322 LEU B O 1
ATOM 6015 N N . SER B 1 323 ? -9.453 41.406 18.781 1 93.06 323 SER B N 1
ATOM 6016 C CA . SER B 1 323 ? -8.562 40.375 18.25 1 93.06 323 SER B CA 1
ATOM 6017 C C . SER B 1 323 ? -9.172 39.719 17.031 1 93.06 323 SER B C 1
ATOM 6019 O O . SER B 1 323 ? -10.391 39.594 16.906 1 93.06 323 SER B O 1
ATOM 6021 N N . MET B 1 324 ? -8.203 39.312 16.156 1 94.69 324 MET B N 1
ATOM 6022 C CA . MET B 1 324 ? -8.648 38.656 14.914 1 94.69 324 MET B CA 1
ATOM 6023 C C . MET B 1 324 ? -7.703 37.531 14.523 1 94.69 324 MET B C 1
ATOM 6025 O O . MET B 1 324 ? -6.5 37.594 14.781 1 94.69 324 MET B O 1
ATOM 6029 N N . SER B 1 325 ? -8.281 36.531 14 1 93.25 325 SER B N 1
ATOM 6030 C CA . SER B 1 325 ? -7.566 35.438 13.367 1 93.25 325 SER B CA 1
ATOM 6031 C C . SER B 1 325 ? -8.156 35.125 12 1 93.25 325 SER B C 1
ATOM 6033 O O . SER B 1 325 ? -9.305 34.688 11.891 1 93.25 325 SER B O 1
ATOM 6035 N N . TYR B 1 326 ? -7.32 35.344 10.969 1 92.81 326 TYR B N 1
ATOM 6036 C CA . TYR B 1 326 ? -7.797 35.219 9.602 1 92.81 326 TYR B CA 1
ATOM 6037 C C . TYR B 1 326 ? -7.055 34.094 8.867 1 92.81 326 TYR B C 1
ATOM 6039 O O . TYR B 1 326 ? -5.832 34.156 8.727 1 92.81 326 TYR B O 1
ATOM 6047 N N . GLN B 1 327 ? -7.82 33.094 8.508 1 87.12 327 GLN B N 1
ATOM 6048 C CA . GLN B 1 327 ? -7.285 31.953 7.754 1 87.12 327 GLN B CA 1
ATOM 6049 C C . GLN B 1 327 ? -8.266 31.5 6.676 1 87.12 327 GLN B C 1
ATOM 6051 O O . GLN B 1 327 ? -9.445 31.281 6.957 1 87.12 327 GLN B O 1
ATOM 6056 N N . GLY B 1 328 ? -7.781 31.344 5.473 1 85.12 328 GLY B N 1
ATOM 6057 C CA . GLY B 1 328 ? -8.664 30.922 4.395 1 85.12 328 GLY B CA 1
ATOM 6058 C C . GLY B 1 328 ? -9.773 31.906 4.109 1 85.12 328 GLY B C 1
ATOM 6059 O O . GLY B 1 328 ? -9.508 33.094 3.848 1 85.12 328 GLY B O 1
ATOM 6060 N N . THR B 1 329 ? -10.992 31.359 4.277 1 89.44 329 THR B N 1
ATOM 6061 C CA . THR B 1 329 ? -12.141 32.219 4 1 89.44 329 THR B CA 1
ATOM 6062 C C . THR B 1 329 ? -12.875 32.562 5.293 1 89.44 329 THR B C 1
ATOM 6064 O O . THR B 1 329 ? -14.016 33.031 5.254 1 89.44 329 THR B O 1
ATOM 6067 N N . GLN B 1 330 ? -12.195 32.312 6.355 1 93.25 330 GLN B N 1
ATOM 6068 C CA . GLN B 1 330 ? -12.867 32.594 7.625 1 93.25 330 GLN B CA 1
ATOM 6069 C C . GLN B 1 330 ? -12.094 33.594 8.453 1 93.25 330 GLN B C 1
ATOM 6071 O O . GLN B 1 330 ? -10.867 33.562 8.516 1 93.25 330 GLN B O 1
ATOM 6076 N N . LEU B 1 331 ? -12.773 34.5 9.039 1 95.81 331 LEU B N 1
ATOM 6077 C CA . LEU B 1 331 ? -12.234 35.438 10.008 1 95.81 331 LEU B CA 1
ATOM 6078 C C . LEU B 1 331 ? -12.906 35.281 11.367 1 95.81 331 LEU B C 1
ATOM 6080 O O . LEU B 1 331 ? -14.125 35.406 11.492 1 95.81 331 LEU B O 1
ATOM 6084 N N . TRP B 1 332 ? -12.102 34.844 12.312 1 96.56 332 TRP B N 1
ATOM 6085 C CA . TRP B 1 332 ? -12.555 34.75 13.695 1 96.56 332 TRP B CA 1
ATOM 6086 C C . TRP B 1 332 ? -12.133 36 14.477 1 96.56 332 TRP B C 1
ATOM 6088 O O . TRP B 1 332 ? -11 36.469 14.344 1 96.56 332 TRP B O 1
ATOM 6098 N N . ALA B 1 333 ? -13.055 36.562 15.25 1 97.25 333 ALA B N 1
ATOM 6099 C CA . ALA B 1 333 ? -12.734 37.812 15.969 1 97.25 333 ALA B CA 1
ATOM 6100 C C . ALA B 1 333 ? -13.391 37.812 17.344 1 97.25 333 ALA B C 1
ATOM 6102 O O . ALA B 1 333 ? -14.516 37.344 17.516 1 97.25 333 ALA B O 1
ATOM 6103 N N . GLY B 1 334 ? -12.68 38.281 18.281 1 96.75 334 GLY B N 1
ATOM 6104 C CA . GLY B 1 334 ? -13.203 38.438 19.625 1 96.75 334 GLY B CA 1
ATOM 6105 C C . GLY B 1 334 ? -13.578 39.875 19.938 1 96.75 334 GLY B C 1
ATOM 6106 O O . GLY B 1 334 ? -12.883 40.812 19.531 1 96.75 334 GLY B O 1
ATOM 6107 N N . ASP B 1 335 ? -14.695 40.094 20.688 1 95.88 335 ASP B N 1
ATOM 6108 C CA . ASP B 1 335 ? -15.172 41.438 20.922 1 95.88 335 ASP B CA 1
ATOM 6109 C C . ASP B 1 335 ? -15.016 41.844 22.391 1 95.88 335 ASP B C 1
ATOM 6111 O O . ASP B 1 335 ? -14.398 41.125 23.172 1 95.88 335 ASP B O 1
ATOM 6115 N N . ASN B 1 336 ? -15.492 43.062 22.703 1 94.56 336 ASN B N 1
ATOM 6116 C CA . ASN B 1 336 ? -15.312 43.625 24.031 1 94.56 336 ASN B CA 1
ATOM 6117 C C . ASN B 1 336 ? -16.375 43.156 25.016 1 94.56 336 ASN B C 1
ATOM 6119 O O . ASN B 1 336 ? -16.375 43.531 26.188 1 94.56 336 ASN B O 1
ATOM 6123 N N . GLN B 1 337 ? -17.219 42.219 24.547 1 94 337 GLN B N 1
ATOM 6124 C CA . GLN B 1 337 ? -18.219 41.625 25.438 1 94 337 GLN B CA 1
ATOM 6125 C C . GLN B 1 337 ? -17.906 40.156 25.734 1 94 337 GLN B C 1
ATOM 6127 O O . GLN B 1 337 ? -18.719 39.469 26.328 1 94 337 GLN B O 1
ATOM 6132 N N . GLY B 1 338 ? -16.875 39.75 25.281 1 95.25 338 GLY B N 1
ATOM 6133 C CA . GLY B 1 338 ? -16.469 38.375 25.531 1 95.25 338 GLY B CA 1
ATOM 6134 C C . GLY B 1 338 ? -17.078 37.406 24.547 1 95.25 338 GLY B C 1
ATOM 6135 O O . GLY B 1 338 ? -17.234 36.219 24.875 1 95.25 338 GLY B O 1
ATOM 6136 N N . ARG B 1 339 ? -17.438 37.812 23.438 1 96.88 339 ARG B N 1
ATOM 6137 C CA . ARG B 1 339 ? -18.047 36.969 22.438 1 96.88 339 ARG B CA 1
ATOM 6138 C C . ARG B 1 339 ? -17.156 36.844 21.203 1 96.88 339 ARG B C 1
ATOM 6140 O O . ARG B 1 339 ? -16.234 37.656 21 1 96.88 339 ARG B O 1
ATOM 6147 N N . VAL B 1 340 ? -17.406 35.781 20.453 1 97.5 340 VAL B N 1
ATOM 6148 C CA . VAL B 1 340 ? -16.578 35.5 19.281 1 97.5 340 VAL B CA 1
ATOM 6149 C C . VAL B 1 340 ? -17.438 35.594 18.016 1 97.5 340 VAL B C 1
ATOM 6151 O O . VAL B 1 340 ? -18.469 34.938 17.906 1 97.5 340 VAL B O 1
ATOM 6154 N N . TYR B 1 341 ? -16.984 36.438 17.078 1 97.06 341 TYR B N 1
ATOM 6155 C CA . TYR B 1 341 ? -17.578 36.5 15.758 1 97.06 341 TYR B CA 1
ATOM 6156 C C . TYR B 1 341 ? -16.891 35.531 14.797 1 97.06 341 TYR B C 1
ATOM 6158 O O . TYR B 1 341 ? -15.664 35.375 14.852 1 97.06 341 TYR B O 1
ATOM 6166 N N . VAL B 1 342 ? -17.688 34.938 13.93 1 96.94 342 VAL B N 1
ATOM 6167 C CA . VAL B 1 342 ? -17.141 34.219 12.773 1 96.94 342 VAL B CA 1
ATOM 6168 C C . VAL B 1 342 ? -17.688 34.844 11.484 1 96.94 342 VAL B C 1
ATOM 6170 O O . VAL B 1 342 ? -18.906 34.906 11.281 1 96.94 342 VAL B O 1
ATOM 6173 N N . PHE B 1 343 ? -16.766 35.375 10.672 1 96.81 343 PHE B N 1
ATOM 6174 C CA . PHE B 1 343 ? -17.141 36 9.406 1 96.81 343 PHE B CA 1
ATOM 6175 C C . PHE B 1 343 ? -16.797 35.094 8.234 1 96.81 343 PHE B C 1
ATOM 6177 O O . PHE B 1 343 ? -15.734 34.469 8.234 1 96.81 343 PHE B O 1
ATOM 6184 N N . ARG B 1 344 ? -17.625 35.031 7.289 1 94.62 344 ARG B N 1
ATOM 6185 C CA . ARG B 1 344 ? -17.359 34.344 6.027 1 94.62 344 ARG B CA 1
ATOM 6186 C C . ARG B 1 344 ? -16.875 35.344 4.969 1 94.62 344 ARG B C 1
ATOM 6188 O O . ARG B 1 344 ? -17.5 36.406 4.766 1 94.62 344 ARG B O 1
ATOM 6195 N N . ASN B 1 345 ? -15.766 35.031 4.422 1 92.56 345 ASN B N 1
ATOM 6196 C CA . ASN B 1 345 ? -15.266 35.844 3.307 1 92.56 345 ASN B CA 1
ATOM 6197 C C . ASN B 1 345 ? -15.711 35.281 1.964 1 92.56 345 ASN B C 1
ATOM 6199 O O . ASN B 1 345 ? -15.25 34.188 1.561 1 92.56 345 ASN B O 1
ATOM 6203 N N . SER B 1 346 ? -16.562 35.844 1.314 1 90.06 346 SER B N 1
ATOM 6204 C CA . SER B 1 346 ? -16.984 35.5 -0.032 1 90.06 346 SER B CA 1
ATOM 6205 C C . SER B 1 346 ? -16.438 36.469 -1.069 1 90.06 346 SER B C 1
ATOM 6207 O O . SER B 1 346 ? -17.047 37.5 -1.329 1 90.06 346 SER B O 1
ATOM 6209 N N . THR B 1 347 ? -15.383 36.188 -1.688 1 84.62 347 THR B N 1
ATOM 6210 C CA . THR B 1 347 ? -14.75 36.938 -2.762 1 84.62 347 THR B CA 1
ATOM 6211 C C . THR B 1 347 ? -14.43 38.375 -2.303 1 84.62 347 THR B C 1
ATOM 6213 O O . THR B 1 347 ? -14.758 39.344 -2.994 1 84.62 347 THR B O 1
ATOM 6216 N N . GLY B 1 348 ? -14.047 38.562 -1.057 1 86.25 348 GLY B N 1
ATOM 6217 C CA . GLY B 1 348 ? -13.594 39.875 -0.572 1 86.25 348 GLY B CA 1
ATOM 6218 C C . GLY B 1 348 ? -14.617 40.562 0.294 1 86.25 348 GLY B C 1
ATOM 6219 O O . GLY B 1 348 ? -14.344 41.625 0.857 1 86.25 348 GLY B O 1
ATOM 6220 N N . SER B 1 349 ? -15.703 39.969 0.416 1 91.62 349 SER B N 1
ATOM 6221 C CA . SER B 1 349 ? -16.734 40.531 1.272 1 91.62 349 SER B CA 1
ATOM 6222 C C . SER B 1 349 ? -16.984 39.656 2.498 1 91.62 349 SER B C 1
ATOM 6224 O O . SER B 1 349 ? -17.25 38.469 2.371 1 91.62 349 SER B O 1
ATOM 6226 N N . PHE B 1 350 ? -16.875 40.312 3.609 1 95 350 PHE B N 1
ATOM 6227 C CA . PHE B 1 350 ? -17.047 39.594 4.859 1 95 350 PHE B CA 1
ATOM 6228 C C . PHE B 1 350 ? -18.469 39.75 5.391 1 95 350 PHE B C 1
ATOM 6230 O O . PHE B 1 350 ? -19.016 40.844 5.414 1 95 350 PHE B O 1
ATOM 6237 N N . GLN B 1 351 ? -19.062 38.625 5.738 1 94.62 351 GLN B N 1
ATOM 6238 C CA . GLN B 1 351 ? -20.375 38.625 6.363 1 94.62 351 GLN B CA 1
ATOM 6239 C C . GLN B 1 351 ? -20.375 37.875 7.68 1 94.62 351 GLN B C 1
ATOM 6241 O O . GLN B 1 351 ? -19.812 36.781 7.766 1 94.62 351 GLN B O 1
ATOM 6246 N N . PRO B 1 352 ? -20.906 38.594 8.672 1 94.12 352 PRO B N 1
ATOM 6247 C CA . PRO B 1 352 ? -21.016 37.844 9.922 1 94.12 352 PRO B CA 1
ATOM 6248 C C . PRO B 1 352 ? -21.844 36.562 9.773 1 94.12 352 PRO B C 1
ATOM 6250 O O . PRO B 1 352 ? -23 36.656 9.328 1 94.12 352 PRO B O 1
ATOM 6253 N N . ALA B 1 353 ? -21.312 35.469 10.078 1 93.25 353 ALA B N 1
ATOM 6254 C CA . ALA B 1 353 ? -21.984 34.188 9.914 1 93.25 353 ALA B CA 1
ATOM 6255 C C . ALA B 1 353 ? -22.438 33.625 11.258 1 93.25 353 ALA B C 1
ATOM 6257 O O . ALA B 1 353 ? -23.516 33.031 11.359 1 93.25 353 ALA B O 1
ATOM 6258 N N . ARG B 1 354 ? -21.594 33.719 12.25 1 95.69 354 ARG B N 1
ATOM 6259 C CA . ARG B 1 354 ? -21.891 33.219 13.586 1 95.69 354 ARG B CA 1
ATOM 6260 C C . ARG B 1 354 ? -21.422 34.188 14.664 1 95.69 354 ARG B C 1
ATOM 6262 O O . ARG B 1 354 ? -20.578 35.031 14.414 1 95.69 354 ARG B O 1
ATOM 6269 N N . TYR B 1 355 ? -22.016 34.094 15.805 1 96.75 355 TYR B N 1
ATOM 6270 C CA . TYR B 1 355 ? -21.703 34.844 17 1 96.75 355 TYR B CA 1
ATOM 6271 C C . TYR B 1 355 ? -21.859 34 18.25 1 96.75 355 TYR B C 1
ATOM 6273 O O . TYR B 1 355 ? -22.984 33.625 18.594 1 96.75 355 TYR B O 1
ATOM 6281 N N . PHE B 1 356 ? -20.781 33.719 18.953 1 97.25 356 PHE B N 1
ATOM 6282 C CA . PHE B 1 356 ? -20.812 32.688 19.984 1 97.25 356 PHE B CA 1
ATOM 6283 C C . PHE B 1 356 ? -20.469 33.281 21.344 1 97.25 356 PHE B C 1
ATOM 6285 O O . PHE B 1 356 ? -19.609 34.156 21.453 1 97.25 356 PHE B O 1
ATOM 6292 N N . ASP B 1 357 ? -21.094 32.781 22.328 1 96.81 357 ASP B N 1
ATOM 6293 C CA . ASP B 1 357 ? -20.656 32.906 23.703 1 96.81 357 ASP B CA 1
ATOM 6294 C C . ASP B 1 357 ? -19.703 31.797 24.109 1 96.81 357 ASP B C 1
ATOM 6296 O O . ASP B 1 357 ? -20.109 30.641 24.203 1 96.81 357 ASP B O 1
ATOM 6300 N N . VAL B 1 358 ? -18.484 32.125 24.359 1 95.81 358 VAL B N 1
ATOM 6301 C CA . VAL B 1 358 ? -17.5 31.078 24.641 1 95.81 358 VAL B CA 1
ATOM 6302 C C . VAL B 1 358 ? -17.156 31.062 26.125 1 95.81 358 VAL B C 1
ATOM 6304 O O . VAL B 1 358 ? -16.172 30.438 26.547 1 95.81 358 VAL B O 1
ATOM 6307 N N . GLY B 1 359 ? -17.859 31.797 26.906 1 95.31 359 GLY B N 1
ATOM 6308 C CA . GLY B 1 359 ? -17.781 31.656 28.344 1 95.31 359 GLY B CA 1
ATOM 6309 C C . GLY B 1 359 ? -16.984 32.781 29.016 1 95.31 359 GLY B C 1
ATOM 6310 O O . GLY B 1 359 ? -16.875 32.812 30.234 1 95.31 359 GLY B O 1
ATOM 6311 N N . HIS B 1 360 ? -16.438 33.719 28.312 1 94.56 360 HIS B N 1
ATOM 6312 C CA . HIS B 1 360 ? -15.703 34.812 28.906 1 94.56 360 HIS B CA 1
ATOM 6313 C C . HIS B 1 360 ? -16.656 35.875 29.469 1 94.56 360 HIS B C 1
ATOM 6315 O O . HIS B 1 360 ? -17.719 36.125 28.906 1 94.56 360 HIS B O 1
ATOM 6321 N N . ARG B 1 361 ? -16.203 36.5 30.531 1 92.62 361 ARG B N 1
ATOM 6322 C CA . ARG B 1 361 ? -17.062 37.469 31.188 1 92.62 361 ARG B CA 1
ATOM 6323 C C . ARG B 1 361 ? -16.688 38.875 30.766 1 92.62 361 ARG B C 1
ATOM 6325 O O . ARG B 1 361 ? -17.484 39.812 30.906 1 92.62 361 ARG B O 1
ATOM 6332 N N . LEU B 1 362 ? -15.469 39 30.312 1 91.5 362 LEU B N 1
ATOM 6333 C CA . LEU B 1 362 ? -14.961 40.312 29.922 1 91.5 362 LEU B CA 1
ATOM 6334 C C . LEU B 1 362 ? -14.414 40.25 28.5 1 91.5 362 LEU B C 1
ATOM 6336 O O . LEU B 1 362 ? -14.719 39.344 27.734 1 91.5 362 LEU B O 1
ATOM 6340 N N . GLN B 1 363 ? -13.688 41.312 28.125 1 92.44 363 GLN B N 1
ATOM 6341 C CA . GLN B 1 363 ? -13.258 41.5 26.75 1 92.44 363 GLN B CA 1
ATOM 6342 C C . GLN B 1 363 ? -12.266 40.406 26.328 1 92.44 363 GLN B C 1
ATOM 6344 O O . GLN B 1 363 ? -11.398 40 27.125 1 92.44 363 GLN B O 1
ATOM 6349 N N . ILE B 1 364 ? -12.391 39.969 25.062 1 92.75 364 ILE B N 1
ATOM 6350 C CA . ILE B 1 364 ? -11.453 39 24.5 1 92.75 364 ILE B CA 1
ATOM 6351 C C . ILE B 1 364 ? -10.211 39.719 23.984 1 92.75 364 ILE B C 1
ATOM 6353 O O . ILE B 1 364 ? -10.32 40.594 23.094 1 92.75 364 ILE B O 1
ATOM 6357 N N . THR B 1 365 ? -9.062 39.438 24.484 1 88.62 365 THR B N 1
ATOM 6358 C CA . THR B 1 365 ? -7.832 40.125 24.156 1 88.62 365 THR B CA 1
ATOM 6359 C C . THR B 1 365 ? -7.02 39.344 23.141 1 88.62 365 THR B C 1
ATOM 6361 O O . THR B 1 365 ? -6.145 39.875 22.469 1 88.62 365 THR B O 1
ATOM 6364 N N . GLY B 1 366 ? -7.246 38.094 23.062 1 89.81 366 GLY B N 1
ATOM 6365 C CA . GLY B 1 366 ? -6.543 37.219 22.141 1 89.81 366 GLY B CA 1
ATOM 6366 C C . GLY B 1 366 ? -7.418 36.125 21.594 1 89.81 366 GLY B C 1
ATOM 6367 O O . GLY B 1 366 ? -8.266 35.562 22.312 1 89.81 366 GLY B O 1
ATOM 6368 N N . LEU B 1 367 ? -7.18 35.812 20.344 1 92 367 LEU B N 1
ATOM 6369 C CA . LEU B 1 367 ? -7.922 34.75 19.672 1 92 367 LEU B CA 1
ATOM 6370 C C . LEU B 1 367 ? -7.07 34.125 18.578 1 92 367 LEU B C 1
ATOM 6372 O O . LEU B 1 367 ? -6.414 34.812 17.797 1 92 367 LEU B O 1
ATOM 6376 N N . TRP B 1 368 ? -7.027 32.812 18.672 1 90.56 368 TRP B N 1
ATOM 6377 C CA . TRP B 1 368 ? -6.332 32.062 17.641 1 90.56 368 TRP B CA 1
ATOM 6378 C C . TRP B 1 368 ? -7.129 30.812 17.25 1 90.56 368 TRP B C 1
ATOM 6380 O O . TRP B 1 368 ? -7.684 30.125 18.109 1 90.56 368 TRP B O 1
ATOM 6390 N N . HIS B 1 369 ? -7.168 30.656 15.906 1 92.12 369 HIS B N 1
ATOM 6391 C CA . HIS B 1 369 ? -7.922 29.5 15.461 1 92.12 369 HIS B CA 1
ATOM 6392 C C . HIS B 1 369 ? -7.164 28.734 14.383 1 92.12 369 HIS B C 1
ATOM 6394 O O . HIS B 1 369 ? -6.348 29.312 13.664 1 92.12 369 HIS B O 1
ATOM 6400 N N . SER B 1 370 ? -7.293 27.453 14.352 1 90.75 370 SER B N 1
ATOM 6401 C CA . SER B 1 370 ? -6.828 26.562 13.297 1 90.75 370 SER B CA 1
ATOM 6402 C C . SER B 1 370 ? -7.969 25.703 12.766 1 90.75 370 SER B C 1
ATOM 6404 O O . SER B 1 370 ? -9.141 25.969 13.031 1 90.75 370 SER B O 1
ATOM 6406 N N . LEU B 1 371 ? -7.633 24.672 12.047 1 92 371 LEU B N 1
ATOM 6407 C CA . LEU B 1 371 ? -8.664 23.812 11.492 1 92 371 LEU B CA 1
ATOM 6408 C C . LEU B 1 371 ? -9.367 23.031 12.594 1 92 371 LEU B C 1
ATOM 6410 O O . LEU B 1 371 ? -10.555 22.719 12.484 1 92 371 LEU B O 1
ATOM 6414 N N . GLY B 1 372 ? -8.633 22.812 13.672 1 92.5 372 GLY B N 1
ATOM 6415 C CA . GLY B 1 372 ? -9.211 21.938 14.688 1 92.5 372 GLY B CA 1
ATOM 6416 C C . GLY B 1 372 ? -9.133 22.516 16.078 1 92.5 372 GLY B C 1
ATOM 6417 O O . GLY B 1 372 ? -9.5 21.859 17.062 1 92.5 372 GLY B O 1
ATOM 6418 N N . SER B 1 373 ? -8.703 23.781 16.156 1 92.81 373 SER B N 1
ATOM 6419 C CA . SER B 1 373 ? -8.523 24.328 17.5 1 92.81 373 SER B CA 1
ATOM 6420 C C . SER B 1 373 ? -8.945 25.797 17.562 1 92.81 373 SER B C 1
ATOM 6422 O O . SER B 1 373 ? -8.961 26.484 16.547 1 92.81 373 SER B O 1
ATOM 6424 N N . LEU B 1 374 ? -9.344 26.219 18.719 1 94.06 374 LEU B N 1
ATOM 6425 C CA . LEU B 1 374 ? -9.688 27.609 19.031 1 94.06 374 LEU B CA 1
ATOM 6426 C C . LEU B 1 374 ? -9.211 28 20.422 1 94.06 374 LEU B C 1
ATOM 6428 O O . LEU B 1 374 ? -9.492 27.281 21.391 1 94.06 374 LEU B O 1
ATOM 6432 N N . TYR B 1 375 ? -8.422 29.016 20.484 1 91.81 375 TYR B N 1
ATOM 6433 C CA . TYR B 1 375 ? -7.938 29.562 21.75 1 91.81 375 TYR B CA 1
ATOM 6434 C C . TYR B 1 375 ? -8.438 30.984 21.953 1 91.81 375 TYR B C 1
ATOM 6436 O O . TYR B 1 375 ? -8.438 31.797 21.031 1 91.81 375 TYR B O 1
ATOM 6444 N N . THR B 1 376 ? -8.914 31.297 23.141 1 92.62 376 THR B N 1
ATOM 6445 C CA . THR B 1 376 ? -9.344 32.656 23.469 1 92.62 376 THR B CA 1
ATOM 6446 C C . THR B 1 376 ? -8.805 33.062 24.828 1 92.62 376 THR B C 1
ATOM 6448 O O . THR B 1 376 ? -8.742 32.25 25.766 1 92.62 376 THR B O 1
ATOM 6451 N N . THR B 1 377 ? -8.344 34.219 24.891 1 89.75 377 THR B N 1
ATOM 6452 C CA . THR B 1 377 ? -7.93 34.844 26.141 1 89.75 377 THR B CA 1
ATOM 6453 C C . THR B 1 377 ? -8.773 36.094 26.438 1 89.75 377 THR B C 1
ATOM 6455 O O . THR B 1 377 ? -9.273 36.75 25.516 1 89.75 377 THR B O 1
ATOM 6458 N N . SER B 1 378 ? -8.914 36.406 27.688 1 88.94 378 SER B N 1
ATOM 6459 C CA . SER B 1 378 ? -9.773 37.5 28.109 1 88.94 378 SER B CA 1
ATOM 6460 C C . SER B 1 378 ? -9.156 38.281 29.281 1 88.94 378 SER B C 1
ATOM 6462 O O . SER B 1 378 ? -8.258 37.781 29.953 1 88.94 378 SER B O 1
ATOM 6464 N N . THR B 1 379 ? -9.648 39.438 29.484 1 86 379 THR B N 1
ATOM 6465 C CA . THR B 1 379 ? -9.234 40.219 30.625 1 86 379 THR B CA 1
ATOM 6466 C C . THR B 1 379 ? -9.797 39.656 31.938 1 86 379 THR B C 1
ATOM 6468 O O . THR B 1 379 ? -9.375 40.062 33.031 1 86 379 THR B O 1
ATOM 6471 N N . ASP B 1 380 ? -10.719 38.75 31.781 1 86.19 380 ASP B N 1
ATOM 6472 C CA . ASP B 1 380 ? -11.219 38.062 33 1 86.19 380 ASP B CA 1
ATOM 6473 C C . ASP B 1 380 ? -10.188 37.094 33.531 1 86.19 380 ASP B C 1
ATOM 6475 O O . ASP B 1 380 ? -10.484 36.312 34.438 1 86.19 380 ASP B O 1
ATOM 6479 N N . ARG B 1 381 ? -9.062 37.031 32.938 1 83.12 381 ARG B N 1
ATOM 6480 C CA . ARG B 1 381 ? -7.902 36.281 33.406 1 83.12 381 ARG B CA 1
ATOM 6481 C C . ARG B 1 381 ? -8.039 34.781 33.031 1 83.12 381 ARG B C 1
ATOM 6483 O O . ARG B 1 381 ? -7.438 33.938 33.688 1 83.12 381 ARG B O 1
ATOM 6490 N N . THR B 1 382 ? -8.805 34.562 32 1 86.94 382 THR B N 1
ATOM 6491 C CA . THR B 1 382 ? -8.984 33.156 31.656 1 86.94 382 THR B CA 1
ATOM 6492 C C . THR B 1 382 ? -8.477 32.906 30.234 1 86.94 382 THR B C 1
ATOM 6494 O O . THR B 1 382 ? -8.617 33.75 29.344 1 86.94 382 THR B O 1
ATOM 6497 N N . LEU B 1 383 ? -7.812 31.844 30.109 1 88.25 383 LEU B N 1
ATOM 6498 C CA . LEU B 1 383 ? -7.527 31.219 28.828 1 88.25 383 LEU B CA 1
ATOM 6499 C C . LEU B 1 383 ? -8.438 30.016 28.594 1 88.25 383 LEU B C 1
ATOM 6501 O O . LEU B 1 383 ? -8.516 29.109 29.438 1 88.25 383 LEU B O 1
ATOM 6505 N N . ARG B 1 384 ? -9.117 30.094 27.516 1 92.25 384 ARG B N 1
ATOM 6506 C CA . ARG B 1 384 ? -10.031 29 27.234 1 92.25 384 ARG B CA 1
ATOM 6507 C C . ARG B 1 384 ? -9.68 28.328 25.906 1 92.25 384 ARG B C 1
ATOM 6509 O O . ARG B 1 384 ? -9.32 29 24.938 1 92.25 384 ARG B O 1
ATOM 6516 N N . ILE B 1 385 ? -9.664 27.062 25.984 1 92.44 385 ILE B N 1
ATOM 6517 C CA . ILE B 1 385 ? -9.352 26.219 24.844 1 92.44 385 ILE B CA 1
ATOM 6518 C C . ILE B 1 385 ? -10.617 25.516 24.359 1 92.44 385 ILE B C 1
ATOM 6520 O O . ILE B 1 385 ? -11.328 24.891 25.141 1 92.44 385 ILE B O 1
ATOM 6524 N N . HIS B 1 386 ? -10.906 25.672 23.047 1 95.56 386 HIS B N 1
ATOM 6525 C CA . HIS B 1 386 ? -12.172 25.156 22.531 1 95.56 386 HIS B CA 1
ATOM 6526 C C . HIS B 1 386 ? -11.945 24.281 21.297 1 95.56 386 HIS B C 1
ATOM 6528 O O . HIS B 1 386 ? -10.93 24.406 20.625 1 95.56 386 HIS B O 1
ATOM 6534 N N . VAL B 1 387 ? -12.859 23.344 21.109 1 95.62 387 VAL B N 1
ATOM 6535 C CA . VAL B 1 387 ? -13.055 22.734 19.797 1 95.62 387 VAL B CA 1
ATOM 6536 C C . VAL B 1 387 ? -13.961 23.625 18.953 1 95.62 387 VAL B C 1
ATOM 6538 O O . VAL B 1 387 ? -15.031 24.031 19.406 1 95.62 387 VAL B O 1
ATOM 6541 N N . PRO B 1 388 ? -13.484 24.016 17.75 1 95.88 388 PRO B N 1
ATOM 6542 C CA . PRO B 1 388 ? -14.258 24.969 16.938 1 95.88 388 PRO B CA 1
ATOM 6543 C C . PRO B 1 388 ? -15.5 24.328 16.312 1 95.88 388 PRO B C 1
ATOM 6545 O O . PRO B 1 388 ? -15.641 24.328 15.094 1 95.88 388 PRO B O 1
ATOM 6548 N N . THR B 1 389 ? -16.359 23.875 17.109 1 96.31 389 THR B N 1
ATOM 6549 C CA . THR B 1 389 ? -17.672 23.391 16.688 1 96.31 389 THR B CA 1
ATOM 6550 C C . THR B 1 389 ? -18.688 24.531 16.672 1 96.31 389 THR B C 1
ATOM 6552 O O . THR B 1 389 ? -18.359 25.672 17.031 1 96.31 389 THR B O 1
ATOM 6555 N N . ASP B 1 390 ? -19.891 24.281 16.219 1 95.38 390 ASP B N 1
ATOM 6556 C CA . ASP B 1 390 ? -20.984 25.25 16.203 1 95.38 390 ASP B CA 1
ATOM 6557 C C . ASP B 1 390 ? -22.047 24.875 17.234 1 95.38 390 ASP B C 1
ATOM 6559 O O . ASP B 1 390 ? -22.953 24.078 16.953 1 95.38 390 ASP B O 1
ATOM 6563 N N . PRO B 1 391 ? -22.078 25.453 18.375 1 96 391 PRO B N 1
ATOM 6564 C CA . PRO B 1 391 ? -21.109 26.422 18.891 1 96 391 PRO B CA 1
ATOM 6565 C C . PRO B 1 391 ? -19.828 25.766 19.391 1 96 391 PRO B C 1
ATOM 6567 O O . PRO B 1 391 ? -19.797 24.562 19.625 1 96 391 PRO B O 1
ATOM 6570 N N . PRO B 1 392 ? -18.781 26.625 19.578 1 97.19 392 PRO B N 1
ATOM 6571 C CA . PRO B 1 392 ? -17.531 26.062 20.078 1 97.19 392 PRO B CA 1
ATOM 6572 C C . PRO B 1 392 ? -17.688 25.391 21.438 1 97.19 392 PRO B C 1
ATOM 6574 O O . PRO B 1 392 ? -18.438 25.891 22.297 1 97.19 392 PRO B O 1
ATOM 6577 N N . ARG B 1 393 ? -17.016 24.281 21.594 1 95.88 393 ARG B N 1
ATOM 6578 C CA . ARG B 1 393 ? -17.062 23.531 22.844 1 95.88 393 ARG B CA 1
ATOM 6579 C C . ARG B 1 393 ? -15.781 23.734 23.656 1 95.88 393 ARG B C 1
ATOM 6581 O O . ARG B 1 393 ? -14.695 23.375 23.203 1 95.88 393 ARG B O 1
ATOM 6588 N N . THR B 1 394 ? -15.945 24.266 24.875 1 95.62 394 THR B N 1
ATOM 6589 C CA . THR B 1 394 ? -14.789 24.484 25.734 1 95.62 394 THR B CA 1
ATOM 6590 C C . THR B 1 394 ? -14.305 23.172 26.344 1 95.62 394 THR B C 1
ATOM 6592 O O . THR B 1 394 ? -15.094 22.438 26.953 1 95.62 394 THR B O 1
ATOM 6595 N N . ILE B 1 395 ? -13.086 22.875 26.188 1 93.94 395 ILE B N 1
ATOM 6596 C CA . ILE B 1 395 ? -12.586 21.609 26.688 1 93.94 395 ILE B CA 1
ATOM 6597 C C . ILE B 1 395 ? -11.602 21.859 27.828 1 93.94 395 ILE B C 1
ATOM 6599 O O . ILE B 1 395 ? -11.297 20.938 28.609 1 93.94 395 ILE B O 1
ATOM 6603 N N . CYS B 1 396 ? -11.086 23.016 27.938 1 90.19 396 CYS B N 1
ATOM 6604 C CA . CYS B 1 396 ? -10.148 23.359 29 1 90.19 396 CYS B CA 1
ATOM 6605 C C . CYS B 1 396 ? -10.18 24.859 29.297 1 90.19 396 CYS B C 1
ATOM 6607 O O . CYS B 1 396 ? -10.375 25.672 28.391 1 90.19 396 CYS B O 1
ATOM 6609 N N . SER B 1 397 ? -10.094 25.234 30.547 1 89.62 397 SER B N 1
ATOM 6610 C CA . SER B 1 397 ? -10.023 26.609 30.984 1 89.62 397 SER B CA 1
ATOM 6611 C C . SER B 1 397 ? -8.945 26.797 32.062 1 89.62 397 SER B C 1
ATOM 6613 O O . SER B 1 397 ? -8.828 26 32.969 1 89.62 397 SER B O 1
ATOM 6615 N N . TRP B 1 398 ? -8.156 27.75 31.75 1 83.25 398 TRP B N 1
ATOM 6616 C CA . TRP B 1 398 ? -7.109 28.078 32.719 1 83.25 398 TRP B CA 1
ATOM 6617 C C . TRP B 1 398 ? -7.301 29.484 33.25 1 83.25 398 TRP B C 1
ATOM 6619 O O . TRP B 1 398 ? -7.617 30.406 32.5 1 83.25 398 TRP B O 1
ATOM 6629 N N . THR B 1 399 ? -7.23 29.578 34.531 1 82.19 399 THR B N 1
ATOM 6630 C CA . THR B 1 399 ? -7.305 30.891 35.156 1 82.19 399 THR B CA 1
ATOM 6631 C C . THR B 1 399 ? -5.922 31.359 35.594 1 82.19 399 THR B C 1
ATOM 6633 O O . THR B 1 399 ? -5.137 30.594 36.125 1 82.19 399 THR B O 1
ATOM 6636 N N . HIS B 1 400 ? -5.645 32.594 35.219 1 75.38 400 HIS B N 1
ATOM 6637 C CA . HIS B 1 400 ? -4.352 33.188 35.562 1 75.38 400 HIS B CA 1
ATOM 6638 C C . HIS B 1 400 ? -4.512 34.375 36.531 1 75.38 400 HIS B C 1
ATOM 6640 O O . HIS B 1 400 ? -5.633 34.812 36.781 1 75.38 400 HIS B O 1
ATOM 6646 N N . ASP B 1 401 ? -3.41 34.688 37.094 1 66.75 401 ASP B N 1
ATOM 6647 C CA . ASP B 1 401 ? -3.441 35.781 38.062 1 66.75 401 ASP B CA 1
ATOM 6648 C C . ASP B 1 401 ? -3.514 37.156 37.375 1 66.75 401 ASP B C 1
ATOM 6650 O O . ASP B 1 401 ? -4.09 38.094 37.906 1 66.75 401 ASP B O 1
ATOM 6654 N N . ASP B 1 402 ? -2.896 37.219 36.219 1 63.69 402 ASP B N 1
ATOM 6655 C CA . ASP B 1 402 ? -2.92 38.469 35.5 1 63.69 402 ASP B CA 1
ATOM 6656 C C . ASP B 1 402 ? -3.605 38.312 34.125 1 63.69 402 ASP B C 1
ATOM 6658 O O . ASP B 1 402 ? -3.891 37.188 33.719 1 63.69 402 ASP B O 1
ATOM 6662 N N . VAL B 1 403 ? -3.898 39.562 33.625 1 52.78 403 VAL B N 1
ATOM 6663 C CA . VAL B 1 403 ? -4.582 39.594 32.312 1 52.78 403 VAL B CA 1
ATOM 6664 C C . VAL B 1 403 ? -3.725 38.875 31.266 1 52.78 403 VAL B C 1
ATOM 6666 O O . VAL B 1 403 ? -2.502 39.031 31.25 1 52.78 403 VAL B O 1
ATOM 6669 N N . LEU B 1 404 ? -4.309 38.031 30.562 1 54.78 404 LEU B N 1
ATOM 6670 C CA . LEU B 1 404 ? -3.639 37.312 29.469 1 54.78 404 LEU B CA 1
ATOM 6671 C C . LEU B 1 404 ? -3.881 38 28.141 1 54.78 404 LEU B C 1
ATOM 6673 O O . LEU B 1 404 ? -5.02 38.344 27.812 1 54.78 404 LEU B O 1
ATOM 6677 N N . ASN B 1 405 ? -2.754 38.469 27.562 1 57.88 405 ASN B N 1
ATOM 6678 C CA . ASN B 1 405 ? -2.895 39.125 26.281 1 57.88 405 ASN B CA 1
ATOM 6679 C C . ASN B 1 405 ? -2.244 38.312 25.156 1 57.88 405 ASN B C 1
ATOM 6681 O O . ASN B 1 405 ? -1.168 37.75 25.344 1 57.88 405 ASN B O 1
ATOM 6685 N N . GLY B 1 406 ? -2.955 38.219 24.094 1 57.44 406 GLY B N 1
ATOM 6686 C CA . GLY B 1 406 ? -2.428 37.812 22.797 1 57.44 406 GLY B CA 1
ATOM 6687 C C . GLY B 1 406 ? -1.995 36.375 22.734 1 57.44 406 GLY B C 1
ATOM 6688 O O . GLY B 1 406 ? -1.316 35.875 23.641 1 57.44 406 GLY B O 1
ATOM 6689 N N . VAL B 1 407 ? -2.812 35.438 22.234 1 53.72 407 VAL B N 1
ATOM 6690 C CA . VAL B 1 407 ? -2.371 34.062 22 1 53.72 407 VAL B CA 1
ATOM 6691 C C . VAL B 1 407 ? -1.963 33.906 20.531 1 53.72 407 VAL B C 1
ATOM 6693 O O . VAL B 1 407 ? -2.703 34.312 19.625 1 53.72 407 VAL B O 1
ATOM 6696 N N . ARG B 1 408 ? -0.671 33.875 20.203 1 50.19 408 ARG B N 1
ATOM 6697 C CA . ARG B 1 408 ? -0.349 33.562 18.812 1 50.19 408 ARG B CA 1
ATOM 6698 C C . ARG B 1 408 ? 0.394 32.25 18.703 1 50.19 408 ARG B C 1
ATOM 6700 O O . ARG B 1 408 ? 1.222 31.922 19.547 1 50.19 408 ARG B O 1
ATOM 6707 N N . ARG B 1 409 ? -0.298 31.219 18.047 1 49.09 409 ARG B N 1
ATOM 6708 C CA . ARG B 1 409 ? 0.393 29.969 17.797 1 49.09 409 ARG B CA 1
ATOM 6709 C C . ARG B 1 409 ? 1.27 30.062 16.547 1 49.09 409 ARG B C 1
ATOM 6711 O O . ARG B 1 409 ? 0.86 30.656 15.539 1 49.09 409 ARG B O 1
ATOM 6718 N N . PRO B 1 410 ? 2.527 29.688 16.859 1 42 410 PRO B N 1
ATOM 6719 C CA . PRO B 1 410 ? 3.357 29.594 15.664 1 42 410 PRO B CA 1
ATOM 6720 C C . PRO B 1 410 ? 2.75 28.672 14.602 1 42 410 PRO B C 1
ATOM 6722 O O . PRO B 1 410 ? 1.778 27.969 14.875 1 42 410 PRO B O 1
ATOM 6725 N N . GLU B 1 411 ? 3.381 28.656 13.492 1 41.03 411 GLU B N 1
ATOM 6726 C CA . GLU B 1 411 ? 3.041 27.781 12.375 1 41.03 411 GLU B CA 1
ATOM 6727 C C . GLU B 1 411 ? 2.652 26.391 12.867 1 41.03 411 GLU B C 1
ATOM 6729 O O . GLU B 1 411 ? 2.711 26.109 14.062 1 41.03 411 GLU B O 1
ATOM 6734 N N . LEU B 1 412 ? 2.836 25.359 12.109 1 37.91 412 LEU B N 1
ATOM 6735 C CA . LEU B 1 412 ? 2.467 23.938 12.125 1 37.91 412 LEU B CA 1
ATOM 6736 C C . LEU B 1 412 ? 2.941 23.266 13.406 1 37.91 412 LEU B C 1
ATOM 6738 O O . LEU B 1 412 ? 4.145 23.141 13.641 1 37.91 412 LEU B O 1
ATOM 6742 N N . GLY B 1 413 ? 2.104 22.891 14.453 1 41.03 413 GLY B N 1
ATOM 6743 C CA . GLY B 1 413 ? 2.322 21.969 15.555 1 41.03 413 GLY B CA 1
ATOM 6744 C C . GLY B 1 413 ? 2.594 22.656 16.875 1 41.03 413 GLY B C 1
ATOM 6745 O O . GLY B 1 413 ? 2.781 22 17.906 1 41.03 413 GLY B O 1
ATOM 6746 N N . GLY B 1 414 ? 2.777 24.016 16.906 1 41.91 414 GLY B N 1
ATOM 6747 C CA . GLY B 1 414 ? 3.209 24.547 18.188 1 41.91 414 GLY B CA 1
ATOM 6748 C C . GLY B 1 414 ? 2.07 25.125 19 1 41.91 414 GLY B C 1
ATOM 6749 O O . GLY B 1 414 ? 0.972 25.328 18.484 1 41.91 414 GLY B O 1
ATOM 6750 N N . LEU B 1 415 ? 2.203 25.031 20.328 1 43.69 415 LEU B N 1
ATOM 6751 C CA . LEU B 1 415 ? 1.256 25.5 21.328 1 43.69 415 LEU B CA 1
ATOM 6752 C C . LEU B 1 415 ? 1.203 27.031 21.344 1 43.69 415 LEU B C 1
ATOM 6754 O O . LEU B 1 415 ? 2.209 27.688 21.078 1 43.69 415 LEU B O 1
ATOM 6758 N N . PRO B 1 416 ? 0.037 27.609 21.453 1 43.5 416 PRO B N 1
ATOM 6759 C CA . PRO B 1 416 ? -0.115 29.062 21.562 1 43.5 416 PRO B CA 1
ATOM 6760 C C . PRO B 1 416 ? 0.505 29.641 22.828 1 43.5 416 PRO B C 1
ATOM 6762 O O . PRO B 1 416 ? 0.605 28.938 23.844 1 43.5 416 PRO B O 1
ATOM 6765 N N . GLY B 1 417 ? 1.395 30.641 22.797 1 40.59 417 GLY B N 1
ATOM 6766 C CA . GLY B 1 417 ? 1.891 31.391 23.938 1 40.59 417 GLY B CA 1
ATOM 6767 C C . GLY B 1 417 ? 0.966 32.5 24.359 1 40.59 417 GLY B C 1
ATOM 6768 O O . GLY B 1 417 ? 0.329 33.156 23.516 1 40.59 417 GLY B O 1
ATOM 6769 N N . ALA B 1 418 ? 0.363 32.531 25.547 1 41 418 ALA B N 1
ATOM 6770 C CA . ALA B 1 418 ? -0.44 33.625 26.062 1 41 418 ALA B CA 1
ATOM 6771 C C . ALA B 1 418 ? 0.371 34.5 27.031 1 41 418 ALA B C 1
ATOM 6773 O O . ALA B 1 418 ? 1.251 34 27.734 1 41 418 ALA B O 1
ATOM 6774 N N . GLY B 1 419 ? 0.336 35.812 26.859 1 39.25 419 GLY B N 1
ATOM 6775 C CA . GLY B 1 419 ? 0.915 36.781 27.781 1 39.25 419 GLY B CA 1
ATOM 6776 C C . GLY B 1 419 ? 0.054 37 29.016 1 39.25 419 GLY B C 1
ATOM 6777 O O . GLY B 1 419 ? -1.171 37.094 28.906 1 39.25 419 GLY B O 1
ATOM 6778 N N . GLY B 1 420 ? 0.407 36.625 30.406 1 36.78 420 GLY B N 1
ATOM 6779 C CA . GLY B 1 420 ? -0.176 36.875 31.719 1 36.78 420 GLY B CA 1
ATOM 6780 C C . GLY B 1 420 ? 0.506 36.094 32.812 1 36.78 420 GLY B C 1
ATOM 6781 O O . GLY B 1 420 ? 1.385 35.281 32.562 1 36.78 420 GLY B O 1
ATOM 6782 N N . GLY B 1 421 ? 0.31 36.594 34.188 1 29.84 421 GLY B N 1
ATOM 6783 C CA . GLY B 1 421 ? 0.91 36 35.344 1 29.84 421 GLY B CA 1
ATOM 6784 C C . GLY B 1 421 ? 0.305 34.656 35.719 1 29.84 421 GLY B C 1
ATOM 6785 O O . GLY B 1 421 ? -0.914 34.531 35.844 1 29.84 421 GLY B O 1
ATOM 6786 N N . VAL B 1 422 ? 0.591 33.656 35.312 1 30.78 422 VAL B N 1
ATOM 6787 C CA . VAL B 1 422 ? -0.017 32.375 35.688 1 30.78 422 VAL B CA 1
ATOM 6788 C C . VAL B 1 422 ? 0.443 31.969 37.094 1 30.78 422 VAL B C 1
ATOM 6790 O O . VAL B 1 422 ? 1.64 31.984 37.375 1 30.78 422 VAL B O 1
ATOM 6793 N N . CYS B 1 423 ? -0.457 32.25 38.219 1 25.11 423 CYS B N 1
ATOM 6794 C CA . CYS B 1 423 ? -0.179 31.625 39.5 1 25.11 423 CYS B CA 1
ATOM 6795 C C . CYS B 1 423 ? -0.612 30.156 39.531 1 25.11 423 CYS B C 1
ATOM 6797 O O . CYS B 1 423 ? -1.79 29.859 39.344 1 25.11 423 CYS B O 1
ATOM 6799 N N . LEU B 1 424 ? -0.032 29.234 38.938 1 27.84 424 LEU B N 1
ATOM 6800 C CA . LEU B 1 424 ? -0.514 27.906 39.25 1 27.84 424 LEU B CA 1
ATOM 6801 C C . LEU B 1 424 ? -0.206 27.547 40.719 1 27.84 424 LEU B C 1
ATOM 6803 O O . LEU B 1 424 ? 0.838 27.922 41.25 1 27.84 424 LEU B O 1
ATOM 6807 N N . PRO B 1 425 ? -1.252 27.125 41.531 1 25.28 425 PRO B N 1
ATOM 6808 C CA . PRO B 1 425 ? -0.979 26.594 42.875 1 25.28 425 PRO B CA 1
ATOM 6809 C C . PRO B 1 425 ? 0.003 25.422 42.875 1 25.28 425 PRO B C 1
ATOM 6811 O O . PRO B 1 425 ? 0.112 24.719 41.844 1 25.28 425 PRO B O 1
ATOM 6814 N N . PRO B 1 426 ? 0.901 25.266 43.938 1 26.48 426 PRO B N 1
ATOM 6815 C CA . PRO B 1 426 ? 1.869 24.203 44.219 1 26.48 426 PRO B CA 1
ATOM 6816 C C . PRO B 1 426 ? 1.216 22.828 44.312 1 26.48 426 PRO B C 1
ATOM 6818 O O . PRO B 1 426 ? 0.388 22.594 45.188 1 26.48 426 PRO B O 1
ATOM 6821 N N . GLY B 1 427 ? 0.603 22.141 43.438 1 24.78 427 GLY B N 1
ATOM 6822 C CA . GLY B 1 427 ? 0.244 20.781 43.781 1 24.78 427 GLY B CA 1
ATOM 6823 C C . GLY B 1 427 ? 1.369 20.031 44.5 1 24.78 427 GLY B C 1
ATOM 6824 O O . GLY B 1 427 ? 2.533 20.438 44.375 1 24.78 427 GLY B O 1
ATOM 6825 N N . ALA B 1 428 ? 1.001 19.203 45.594 1 25.17 428 ALA B N 1
ATOM 6826 C CA . ALA B 1 428 ? 1.688 18.203 46.406 1 25.17 428 ALA B CA 1
ATOM 6827 C C . ALA B 1 428 ? 2.48 17.234 45.531 1 25.17 428 ALA B C 1
ATOM 6829 O O . ALA B 1 428 ? 1.979 16.75 44.5 1 25.17 428 ALA B O 1
ATOM 6830 N N . GLY B 1 429 ? 3.787 17.141 45.531 1 24.81 429 GLY B N 1
ATOM 6831 C CA . GLY B 1 429 ? 4.875 16.25 45.188 1 24.81 429 GLY B CA 1
ATOM 6832 C C . GLY B 1 429 ? 4.648 14.82 45.656 1 24.81 429 GLY B C 1
ATOM 6833 O O . GLY B 1 429 ? 5.594 14.133 46.062 1 24.81 429 GLY B O 1
ATOM 6834 N N . SER B 1 430 ? 3.465 14.219 45.844 1 23.83 430 SER B N 1
ATOM 6835 C CA . SER B 1 430 ? 3.75 12.875 46.344 1 23.83 430 SER B CA 1
ATOM 6836 C C . SER B 1 430 ? 4.688 12.125 45.406 1 23.83 430 SER B C 1
ATOM 6838 O O . SER B 1 430 ? 4.574 12.242 44.156 1 23.83 430 SER B O 1
ATOM 6840 N N . PRO B 1 431 ? 5.902 11.547 45.906 1 24.98 431 PRO B N 1
ATOM 6841 C CA . PRO B 1 431 ? 6.922 10.648 45.375 1 24.98 431 PRO B CA 1
ATOM 6842 C C . PRO B 1 431 ? 6.32 9.406 44.719 1 24.98 431 PRO B C 1
ATOM 6844 O O . PRO B 1 431 ? 5.863 8.5 45.406 1 24.98 431 PRO B O 1
ATOM 6847 N N . LEU B 1 432 ? 5.227 9.453 44.031 1 25.03 432 LEU B N 1
ATOM 6848 C CA . LEU B 1 432 ? 4.922 8.086 43.594 1 25.03 432 LEU B CA 1
ATOM 6849 C C . LEU B 1 432 ? 6.152 7.414 43 1 25.03 432 LEU B C 1
ATOM 6851 O O . LEU B 1 432 ? 6.906 8.039 42.25 1 25.03 432 LEU B O 1
ATOM 6855 N N . ARG B 1 433 ? 6.676 6.383 43.688 1 23.34 433 ARG B N 1
ATOM 6856 C CA . ARG B 1 433 ? 7.699 5.359 43.5 1 23.34 433 ARG B CA 1
ATOM 6857 C C . ARG B 1 433 ? 7.711 4.867 42.062 1 23.34 433 ARG B C 1
ATOM 6859 O O . ARG B 1 433 ? 6.664 4.816 41.406 1 23.34 433 ARG B O 1
ATOM 6866 N N . PRO B 1 434 ? 8.992 4.711 41.5 1 23.67 434 PRO B N 1
ATOM 6867 C CA . PRO B 1 434 ? 9.43 4.277 40.188 1 23.67 434 PRO B CA 1
ATOM 6868 C C . PRO B 1 434 ? 8.82 2.939 39.781 1 23.67 434 PRO B C 1
ATOM 6870 O O . PRO B 1 434 ? 8.922 1.956 40.5 1 23.67 434 PRO B O 1
ATOM 6873 N N . PRO B 1 435 ? 7.52 2.795 39.406 1 23.38 435 PRO B N 1
ATOM 6874 C CA . PRO B 1 435 ? 7.344 1.372 39.094 1 23.38 435 PRO B CA 1
ATOM 6875 C C . PRO B 1 435 ? 8.445 0.817 38.219 1 23.38 435 PRO B C 1
ATOM 6877 O O . PRO B 1 435 ? 9.047 1.562 37.438 1 23.38 435 PRO B O 1
ATOM 6880 N N . THR B 1 436 ? 9.258 -0.172 38.625 1 21.56 436 THR B N 1
ATOM 6881 C CA . THR B 1 436 ? 10.297 -1.014 38.031 1 21.56 436 THR B CA 1
ATOM 6882 C C . THR B 1 436 ? 9.867 -1.531 36.656 1 21.56 436 THR B C 1
ATOM 6884 O O . THR B 1 436 ? 10.484 -2.449 36.125 1 21.56 436 THR B O 1
ATOM 6887 N N . TRP B 1 437 ? 8.836 -0.958 36.031 1 18.95 437 TRP B N 1
ATOM 6888 C CA . TRP B 1 437 ? 8.5 -1.812 34.906 1 18.95 437 TRP B CA 1
ATOM 6889 C C . TRP B 1 437 ? 9.656 -1.869 33.906 1 18.95 437 TRP B C 1
ATOM 6891 O O . TRP B 1 437 ? 10.211 -0.835 33.531 1 18.95 437 TRP B O 1
ATOM 6901 N N . ARG B 1 438 ? 10.516 -2.902 33.844 1 20.58 438 ARG B N 1
ATOM 6902 C CA . ARG B 1 438 ? 11.547 -3.377 32.938 1 20.58 438 ARG B CA 1
ATOM 6903 C C . ARG B 1 438 ? 11.094 -3.254 31.484 1 20.58 438 ARG B C 1
ATOM 6905 O O . ARG B 1 438 ? 11.727 -3.797 30.578 1 20.58 438 ARG B O 1
ATOM 6912 N N . ARG B 1 439 ? 9.836 -2.826 31.234 1 21.84 439 ARG B N 1
ATOM 6913 C CA . ARG B 1 439 ? 9.516 -3.129 29.844 1 21.84 439 ARG B CA 1
ATOM 6914 C C . ARG B 1 439 ? 10.516 -2.473 28.891 1 21.84 439 ARG B C 1
ATOM 6916 O O . ARG B 1 439 ? 11.102 -1.437 29.219 1 21.84 439 ARG B O 1
ATOM 6923 N N . ARG B 1 440 ? 10.914 -3.246 27.828 1 23.06 440 ARG B N 1
ATOM 6924 C CA . ARG B 1 440 ? 11.781 -3.002 26.688 1 23.06 440 ARG B CA 1
ATOM 6925 C C . ARG B 1 440 ? 11.531 -1.62 26.094 1 23.06 440 ARG B C 1
ATOM 6927 O O . ARG B 1 440 ? 10.383 -1.245 25.844 1 23.06 440 ARG B O 1
ATOM 6934 N N . ALA B 1 441 ? 12.383 -0.718 26.344 1 21.53 441 ALA B N 1
ATOM 6935 C CA . ALA B 1 441 ? 12.656 0.667 25.969 1 21.53 441 ALA B CA 1
ATOM 6936 C C . ALA B 1 441 ? 12.492 0.875 24.469 1 21.53 441 ALA B C 1
ATOM 6938 O O . ALA B 1 441 ? 13.367 0.505 23.688 1 21.53 441 ALA B O 1
ATOM 6939 N N . GLN B 1 442 ? 11.43 0.196 23.859 1 22.55 442 GLN B N 1
ATOM 6940 C CA . GLN B 1 442 ? 11.516 0.639 22.469 1 22.55 442 GLN B CA 1
ATOM 6941 C C . GLN B 1 442 ? 11.828 2.129 22.391 1 22.55 442 GLN B C 1
ATOM 6943 O O . GLN B 1 442 ? 11.344 2.918 23.203 1 22.55 442 GLN B O 1
ATOM 6948 N N . PRO B 1 443 ? 12.992 2.393 21.797 1 24.03 443 PRO B N 1
ATOM 6949 C CA . PRO B 1 443 ? 13.461 3.773 21.656 1 24.03 443 PRO B CA 1
ATOM 6950 C C . PRO B 1 443 ? 12.328 4.754 21.359 1 24.03 443 PRO B C 1
ATOM 6952 O O . PRO B 1 443 ? 11.383 4.406 20.641 1 24.03 443 PRO B O 1
ATOM 6955 N N . TRP B 1 444 ? 12.039 5.496 22.391 1 22.02 444 TRP B N 1
ATOM 6956 C CA . TRP B 1 444 ? 11.234 6.711 22.453 1 22.02 444 TRP B CA 1
ATOM 6957 C C . TRP B 1 444 ? 11.508 7.609 21.25 1 22.02 444 TRP B C 1
ATOM 6959 O O . TRP B 1 444 ? 12.625 8.102 21.078 1 22.02 444 TRP B O 1
ATOM 6969 N N . ALA B 1 445 ? 11.305 7.172 20.047 1 22.61 445 ALA B N 1
ATOM 6970 C CA . ALA B 1 445 ? 11.367 8.336 19.156 1 22.61 445 ALA B CA 1
ATOM 6971 C C . ALA B 1 445 ? 10.766 9.57 19.844 1 22.61 445 ALA B C 1
ATOM 6973 O O . ALA B 1 445 ? 9.742 9.477 20.516 1 22.61 445 ALA B O 1
ATOM 6974 N N . LEU B 1 446 ? 11.609 10.469 20.188 1 24.03 446 LEU B N 1
ATOM 6975 C CA . LEU B 1 446 ? 11.445 11.836 20.672 1 24.03 446 LEU B CA 1
ATOM 6976 C C . LEU B 1 446 ? 10.172 12.461 20.109 1 24.03 446 LEU B C 1
ATOM 6978 O O . LEU B 1 446 ? 9.883 13.633 20.359 1 24.03 446 LEU B O 1
ATOM 6982 N N . GLY B 1 447 ? 9.664 11.875 19.062 1 25.75 447 GLY B N 1
ATOM 6983 C CA . GLY B 1 447 ? 8.562 12.734 18.672 1 25.75 447 GLY B CA 1
ATOM 6984 C C . GLY B 1 447 ? 7.473 12.82 19.719 1 25.75 447 GLY B C 1
ATOM 6985 O O . GLY B 1 447 ? 6.336 13.188 19.406 1 25.75 447 GLY B O 1
ATOM 6986 N N . GLY B 1 448 ? 7.664 12.266 20.781 1 26.64 448 GLY B N 1
ATOM 6987 C CA . GLY B 1 448 ? 6.594 12.5 21.734 1 26.64 448 GLY B CA 1
ATOM 6988 C C . GLY B 1 448 ? 6.355 13.969 22.016 1 26.64 448 GLY B C 1
ATOM 6989 O O . GLY B 1 448 ? 7.289 14.703 22.344 1 26.64 448 GLY B O 1
ATOM 6990 N N . ALA B 1 449 ? 5.449 14.695 21.266 1 28.53 449 ALA B N 1
ATOM 6991 C CA . ALA B 1 449 ? 4.988 16.078 21.344 1 28.53 449 ALA B CA 1
ATOM 6992 C C . ALA B 1 449 ? 4.664 16.469 22.781 1 28.53 449 ALA B C 1
ATOM 6994 O O . ALA B 1 449 ? 3.57 16.188 23.266 1 28.53 449 ALA B O 1
ATOM 6995 N N . GLY B 1 450 ? 5.535 16.203 23.641 1 27.19 450 GLY B N 1
ATOM 6996 C CA . GLY B 1 450 ? 5.258 16.922 24.875 1 27.19 450 GLY B CA 1
ATOM 6997 C C . GLY B 1 450 ? 4.941 18.391 24.656 1 27.19 450 GLY B C 1
ATOM 6998 O O . GLY B 1 450 ? 5.754 19.125 24.094 1 27.19 450 GLY B O 1
A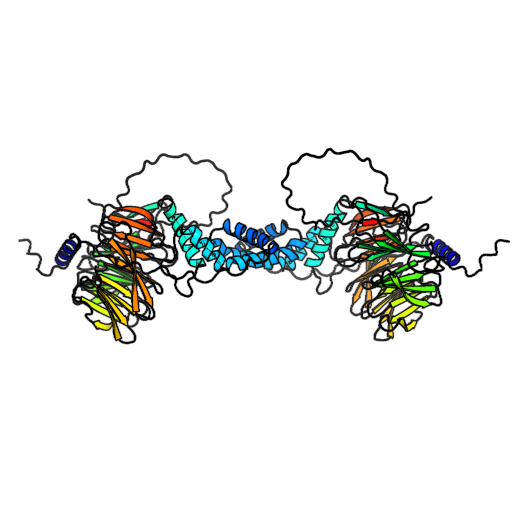TOM 6999 N N . SER B 1 451 ? 3.754 18.641 24.297 1 31.22 451 SER B N 1
ATOM 7000 C CA . SER B 1 451 ? 3.24 19.984 24.031 1 31.22 451 SER B CA 1
ATOM 7001 C C . SER B 1 451 ? 3.33 20.859 25.281 1 31.22 451 SER B C 1
ATOM 7003 O O . SER B 1 451 ? 2.982 20.422 26.375 1 31.22 451 SER B O 1
ATOM 7005 N N . CYS B 1 452 ? 4.398 21.531 25.406 1 33.28 452 CYS B N 1
ATOM 7006 C CA . CYS B 1 452 ? 4.594 22.5 26.469 1 33.28 452 CYS B CA 1
ATOM 7007 C C . CYS B 1 452 ? 3.867 23.812 26.156 1 33.28 452 CYS B C 1
ATOM 7009 O O . CYS B 1 452 ? 3.711 24.172 24.984 1 33.28 452 CYS B O 1
ATOM 7011 N N . CYS B 1 453 ? 2.986 24.141 27.031 1 36 453 CYS B N 1
ATOM 7012 C CA . CYS B 1 453 ? 2.385 25.469 26.938 1 36 453 CYS B CA 1
ATOM 7013 C C . CYS B 1 453 ? 3.133 26.469 27.797 1 36 453 CYS B C 1
ATOM 7015 O O . CYS B 1 453 ? 3.504 26.156 28.938 1 36 453 CYS B O 1
ATOM 7017 N N . LEU B 1 454 ? 3.777 27.422 27.25 1 34.44 454 LEU B N 1
ATOM 7018 C CA . LEU B 1 454 ? 4.543 28.469 27.922 1 34.44 454 LEU B CA 1
ATOM 7019 C C . LEU B 1 454 ? 3.627 29.578 28.438 1 34.44 454 LEU B C 1
ATOM 7021 O O . LEU B 1 454 ? 2.764 30.062 27.703 1 34.44 454 LEU B O 1
ATOM 7025 N N . PHE B 1 455 ? 3.584 29.578 29.812 1 34.69 455 PHE B N 1
ATOM 7026 C CA . PHE B 1 455 ? 2.902 30.734 30.391 1 34.69 455 PHE B CA 1
ATOM 7027 C C . PHE B 1 455 ? 3.902 31.672 31.047 1 34.69 455 PHE B C 1
ATOM 7029 O O . PHE B 1 455 ? 4.789 31.234 31.781 1 34.69 455 PHE B O 1
ATOM 7036 N N . MET B 1 456 ? 4.18 32.875 30.547 1 34.97 456 MET B N 1
ATOM 7037 C CA . MET B 1 456 ? 5.094 33.844 31.125 1 34.97 456 MET B CA 1
ATOM 7038 C C . MET B 1 456 ? 4.379 34.719 32.156 1 34.97 456 MET B C 1
ATOM 7040 O O . MET B 1 456 ? 3.326 35.312 31.844 1 34.97 456 MET B O 1
ATOM 7044 N N . GLY B 1 457 ? 4.535 34.344 33.5 1 30.22 457 GLY B N 1
ATOM 7045 C CA . GLY B 1 457 ? 3.9 35.062 34.594 1 30.22 457 GLY B CA 1
ATOM 7046 C C . GLY B 1 457 ? 4.805 36.125 35.188 1 30.22 457 GLY B C 1
ATOM 7047 O O . GLY B 1 457 ? 6.031 36.062 35.062 1 30.22 457 GLY B O 1
ATOM 7048 N N . ILE B 1 458 ? 4.254 37.469 35.531 1 28.36 458 ILE B N 1
ATOM 7049 C CA . ILE B 1 458 ? 4.922 38.5 36.281 1 28.36 458 ILE B CA 1
ATOM 7050 C C . ILE B 1 458 ? 4.992 38.094 37.75 1 28.36 458 ILE B C 1
ATOM 7052 O O . ILE B 1 458 ? 4.012 37.594 38.312 1 28.36 458 ILE B O 1
ATOM 7056 N N . LYS B 1 459 ? 6.203 37.969 38.281 1 31.08 459 LYS B N 1
ATOM 7057 C CA . LYS B 1 459 ? 6.359 37.906 39.75 1 31.08 459 LYS B CA 1
ATOM 7058 C C . LYS B 1 459 ? 5.914 39.188 40.406 1 31.08 459 LYS B C 1
ATOM 7060 O O . LYS B 1 459 ? 6.34 40.281 40 1 31.08 459 LYS B O 1
ATOM 7065 N N . ARG B 1 460 ? 4.637 39.188 40.906 1 29.45 460 ARG B N 1
ATOM 7066 C CA . ARG B 1 460 ? 4.418 40.281 41.875 1 29.45 460 ARG B CA 1
ATOM 7067 C C . ARG B 1 460 ? 5.457 40.25 43 1 29.45 460 ARG B C 1
ATOM 7069 O O . ARG B 1 460 ? 5.66 39.219 43.625 1 29.45 460 ARG B O 1
ATOM 7076 N N . THR B 1 461 ? 6.512 41.094 42.938 1 21.42 461 THR B N 1
ATOM 7077 C CA . THR B 1 461 ? 7.094 41.469 44.219 1 21.42 461 THR B CA 1
ATOM 7078 C C . THR B 1 461 ? 6.07 42.188 45.094 1 21.42 461 THR B C 1
ATOM 7080 O O . THR B 1 461 ? 5.266 42.969 44.594 1 21.42 461 THR B O 1
#

Radius of gyration: 44.32 Å; Cα contacts (8 Å, |Δi|>4): 2135; chains: 2; bounding box: 62×145×88 Å

InterPro domains:
  IPR001680 WD40 repeat [PF00400] (142-173)
  IPR001680 WD40 repeat [PF00400] (196-224)
  IPR001680 WD40 repeat [PF00400] (271-305)
  IPR001680 WD40 repeat [PS50082] (141-175)
  IPR001680 WD40 repeat [PS50082] (194-226)
  IPR001680 WD40 repeat [SM00320] (133-173)
  IPR001680 WD40 repeat [SM00320] (182-224)
  IPR001680 WD40 repeat [SM00320] (228-264)
  IPR001680 WD40 repeat [SM00320] (268-305)
  IPR001680 WD40 repeat [SM00320] (349-387)
  IPR015943 WD40/YVTN repeat-like-containing domain superfamily [G3DSA:2.130.10.10] (119-400)
  IPR019775 WD40 repeat, conserved site [PS00678] (160-174)
  IPR019775 WD40 repeat, conserved site [PS00678] (211-225)
  IPR020472 PAC1/LIS1-like, WD-40 repeat [PR00320] (160-174)
  IPR020472 PAC1/LIS1-like, WD-40 repeat [PR00320] (211-225)
  IPR020472 PAC1/LIS1-like, WD-40 repeat [PR00320] (292-306)
  IPR036047 F-box-like domain superfamily [SSF81383] (57-107)
  IPR036322 WD40-repeat-containing domain superfamily [SSF50978] (141-395)

Secondary structure (DSSP, 8-state):
------TT-HHHHHHHHHHHHTS------PPPP--------S-------HHHHHHHHHHHHHHHTS-HHIIIIIHHHHHHHHHHHHH-HHHHHHHHHHHHTS---SSPPTT--HHHHHHHHHHHHHHHTTTTTT-EEEE--SS-SS-EEEEEEEGGGTEEEEEETTS-EEEEE-TTTTSSS-PPEEEE-SS-TT-SSSS-EEEEEEETTEEEEEETTSEEEEEETTTTTEEEEEEE-SS-EEEEEE-SS-EEEEETTS-EEEEEGGGTSEEEEEE---SS-EEEEEE-SSEEEEEETTSEEEEEETTTTEEEEEEE-SS-EEEEEEETTEEEEEETTSEEEEEEEETTEEEEEEEEE-S-SS-EEEEEE-SS-EEEEETTSEEEEEE--SSPEEEEEEE-SS--EEEE--STTPPPEEES-------------------------TT----EEEEE-----/------TT-HHHHHHHHHHHHTS------PPPP--------S-------HHHHHHHHHHHHHHHTS-HHIIIIIHHHHHHHHHHHHH-HHHHHHHHHHHHTS---SSPPTT--HHHHHHHHHHHHHHHTTTTTT-EEEE--SS-SS-EEEEEEEGGGTEEEEEETTS-EEEEE-TTTTSSS-PPEEEE-SS-TT-SSSS-EEEEEEETTEEEEEETTSEEEEEETTTTTEEEEEEE-SS-EEEEEE-SS-EEEEETTS-EEEEEGGGTSEEEEEE---SS-EEEEEE-SSEEEEEETTSEEEEEETTTTEEEEEEE-SS-EEEEEEETTEEEEEETTSEEEEEEEETTEEEEEEEEE-S-SS-EEEEEE-SS-EEEEETTSEEEEEE--SS-EEEEEEE-SS--EEEE--STTPPPEEES-------------------------TT----EEEEE-----

pLDDT: mean 78.8, std 23.73, range [18.95, 98.19]

Nearest PDB structures (foldseek):
  2ovq-assembly1_B  TM=6.300E-01  e=1.192E-19  Homo sapiens
  2ovr-assembly1_B  TM=6.228E-01  e=1.568E-19  Homo sapiens
  7t1z-assembly1_B  TM=6.138E-01  e=1.128E-19  Homo sapiens
  5mwj-assembly1_B  TM=8.682E-01  e=2.866E-14  Homo sapiens
  8x7w-assembly1_F  TM=7.528E-01  e=2.569E-12  Escherichia coli K-12

Foldseek 3Di:
DPDDPPPPDPVVVVVVVVVVVPPDDDPDPDDPDDPDDPDDPDDDDDDPDDVVVVVVVVVVVVVVVDDPCCSVPVVVVVVVVVVCCLVDQVNLQVLQCVLLVFAPDPDDDVPDDSNVLNVVQVVLCVQCQQQRVLADEDADAPADQAFWFEKDADDQRQWMWTFFQQQWIKIWGQVQDPPVVRDIDIDTADDDPSYNGPGGFHEKEDDHQKIWIFGQQQKIWIFGVVVVTHTDAMDGHPGGWAYWYDDQQWIWTWGQCQKIWIFGVVPRRHTDDMDRPDPGGWQEWDDDPFWIWTWGQQQKIWIAGPVVRGTPDIDHHPFTWRYWEDDDQWIWTWGQQQKIWIWGHDPRDTDTDDIDRPPDRGTWQEWYDDSFWIWTFGQQQKIFIWGNHVPTHTSYIAGAPGGWHYFDAYPDQAGTAIGEARPDDPPDPPPPDDPPPPPDCPPPPVPPCNHHHYYHRHPDD/DPDDPPPPDPVVVVVVVVVVVPPDDDPDPDDPDDDDDPDDPDDDDDDPDDVVVVVVVVVVVVVVVDDPCCSVPPVVVVVVVVVCCLVDQVNLQVLQCVLLVFAPDPDDDPPDDSNVLNVVQVVLCVQCQQQRVLADEDADAPADQAFWQEKDADDQRQWMWTFFQQQWIKIWGQVQDPPVVRDIDIDTADDDPSYNGPGGFHEKEDDHQKIWIFGQQQKIWIFGVVVVTDTDAMDGHPGGWAYWYDDQQWIWTWGQCQKIWIFGVVPRGHTDDMDRPDPGGWQEWDDDPFWIWTWGQQQKIWIAGPVVRGTDDIDHHPFTWRYWEDDDQWIWTWGQQQKIWIWGHDPRDTDTDDIDRPPDRGGWQEWYDDSFWIWTFGQQQKIWIWGNHVPTHTSYMAGAPGGWHYFDAYPDLAGTAIGEARPDDDPDPPPPDDPPPPPDCPDPPVPPCNHHHYYHRHPDD

Sequence (922 aa):
MEGAPAPDDPDRQAQEYVNRLRGPGTPPGRPPPTPAAPTPGPSPPRSPPASSRGAEKLLLEICGYLGAREVRGVLPRVCRALREVARDAVAWRLRLQRSARGPFPVLEEEGFDWSAACVDLEEHLQRWGGGGTPMEHFSLDEGHFASVDSVLLLQGGSLCVSGARDRNVNLWDLRQLGRAPGKVLVKALGTERNGTHKGWVWCLASQDNKVCSGSWDSTVKLWDLEAEGQQFGEIREKAAVLCLSYRPDVLVTGTYDKTVTVYDPRAGQALVCSYKPHASAVLSLAADDRLIVSGSEDRTLVVFDRRGDGVLQRLQLENYLLSMSYQGTQLWAGDNQGRVYVFRNSTGSFQPARYFDVGHRLQITGLWHSLGSLYTTSTDRTLRIHVPTDPPRTICSWTHDDVLNGVRRPELGGLPGAGGGVCLPPGAGSPLRPPTWRRRAQPWALGGAGSCCLFMGIKRTMEGAPAPDDPDRQAQEYVNRLRGPGTPPGRPPPTPAAPTPGPSPPRSPPASSRGAEKLLLEICGYLGAREVRGVLPRVCRALREVARDAVAWRLRLQRSARGPFPVLEEEGFDWSAACVDLEEHLQRWGGGGTPMEHFSLDEGHFASVDSVLLLQGGSLCVSGARDRNVNLWDLRQLGRAPGKVLVKALGTERNGTHKGWVWCLASQDNKVCSGSWDSTVKLWDLEAEGQQFGEIREKAAVLCLSYRPDVLVTGTYDKTVTVYDPRAGQALVCSYKPHASAVLSLAADDRLIVSGSEDRTLVVFDRRGDGVLQRLQLENYLLSMSYQGTQLWAGDNQGRVYVFRNSTGSFQPARYFDVGHRLQITGLWHSLGSLYTTSTDRTLRIHVPTDPPRTICSWTHDDVLNGVRRPELGGLPGAGGGVCLPPGAGSPLRPPTWRRRAQPWALGGAGSCCLFMGIKRT

Organism: NCBI:txid223781

Solvent-accessible surface area (backbone atoms only — not comparable to full-atom values): 48984 Å² total; per-residue (Å²): 132,82,69,74,79,60,95,80,40,38,55,58,56,49,52,52,48,52,58,57,65,72,44,82,60,76,78,80,72,80,73,76,77,73,66,79,75,78,75,82,70,83,75,78,76,82,80,70,60,70,74,62,40,51,57,49,49,50,51,51,50,58,49,65,77,43,54,54,55,42,40,64,58,46,45,45,52,52,30,52,52,49,40,48,54,53,66,33,62,68,58,28,45,55,51,33,43,66,71,62,72,46,53,66,60,67,70,83,55,90,83,62,60,43,60,61,27,31,29,43,26,54,53,44,40,66,43,29,56,70,60,30,69,76,45,49,84,46,74,54,50,88,77,53,92,36,61,39,38,16,32,39,26,35,81,62,50,35,30,35,41,38,22,14,56,59,10,31,34,34,42,32,43,40,79,36,53,90,37,90,94,35,69,64,50,73,44,68,38,64,84,55,89,80,26,49,38,91,12,31,22,44,25,64,31,52,46,92,59,30,38,37,39,22,12,38,60,11,34,35,41,30,30,31,52,83,63,79,37,39,73,79,48,75,46,80,53,97,34,29,26,46,23,45,34,43,50,84,69,36,35,36,40,21,15,54,77,14,34,41,36,36,24,26,58,85,62,82,54,36,80,71,49,74,49,63,89,50,89,27,32,26,38,22,44,42,70,64,98,51,40,38,39,38,21,13,70,68,12,35,41,37,32,29,32,64,84,74,70,40,77,74,46,77,42,83,50,94,55,27,36,41,18,51,30,75,55,94,50,37,37,39,31,20,18,52,69,16,30,37,38,34,26,41,46,61,93,83,41,74,38,85,59,47,76,40,78,76,78,50,82,27,30,20,42,13,32,35,70,60,81,23,35,29,39,40,22,14,62,68,12,35,41,37,36,27,38,53,25,62,70,58,42,78,46,32,75,43,70,35,71,28,50,27,18,27,37,33,51,27,66,91,90,28,50,47,21,41,12,20,17,52,60,75,81,83,76,85,77,76,77,77,72,79,75,75,75,74,70,81,74,66,79,69,67,72,75,66,75,74,56,56,39,54,32,44,13,53,63,82,125,132,80,70,72,80,62,93,79,40,36,55,58,54,49,50,52,48,51,57,58,64,70,44,84,61,78,79,82,71,80,70,77,78,73,67,79,77,77,75,82,70,84,75,80,76,81,78,70,61,68,74,62,41,52,57,49,48,49,50,51,51,58,50,66,76,43,55,54,55,44,40,62,59,44,46,44,52,52,30,51,51,51,38,49,54,53,65,31,62,66,57,28,46,54,51,33,43,64,70,63,73,45,52,66,62,67,71,83,55,90,83,62,58,43,58,60,27,31,29,42,25,54,53,44,40,68,44,30,56,71,58,29,68,77,44,48,84,48,74,52,50,86,78,52,93,35,60,40,38,16,30,40,26,35,82,60,50,35,31,34,40,37,21,13,57,59,10,34,36,34,43,33,43,40,78,37,53,89,38,92,93,35,69,64,49,73,43,68,37,64,86,52,88,80,27,48,38,92,11,30,21,46,23,61,31,53,46,93,61,31,37,36,40,22,13,36,60,11,34,34,41,31,29,31,52,84,62,78,39,39,72,79,49,75,45,80,53,97,34,30,25,45,22,44,34,43,50,85,69,35,34,38,42,22,15,54,75,13,34,42,36,36,24,26,57,83,61,82,54,35,80,72,51,74,48,64,89,50,89,29,30,25,37,21,44,42,68,64,98,51,39,38,38,39,21,14,68,66,12,35,41,36,31,32,31,64,84,75,69,40,78,74,45,77,42,82,49,95,55,26,36,41,17,52,30,73,55,95,51,37,37,38,31,20,18,52,67,16,32,38,40,33,27,41,47,61,93,84,42,73,39,85,60,47,75,39,79,78,76,50,83,28,31,20,42,11,32,34,69,60,81,24,34,29,39,39,22,14,63,67,14,36,39,37,36,28,39,52,25,62,68,56,42,76,45,31,76,44,71,35,75,28,50,27,17,27,36,33,51,26,68,88,92,27,51,46,21,42,12,19,16,53,60,73,81,83,75,86,73,78,77,75,72,78,76,77,78,74,70,80,72,66,78,70,66,73,72,64,75,73,56,55,40,55,31,43,15,52,65,82,125